Protein 9FEB (pdb70)

Nearest PDB structures (foldseek):
  9feb-assembly1_D  TM=1.004E+00  e=5.911E-54  Thermus caliditerrae
  5va8-assembly1_D  TM=9.253E-01  e=2.196E-26  Paraburkholderia phymatum STM815
  5yss-assembly1_D  TM=9.086E-01  e=8.651E-26  Citrobacter freundii
  5idy-assembly1_B  TM=9.205E-01  e=8.150E-26  Burkholderia vietnamiensis G4
  2q2v-assembly1_A  TM=8.984E-01  e=3.025E-25  Pseudomonas putida

Solvent-accessible surface area: 38643 Å² total; per-residue (Å²): 88,93,97,147,50,3,80,52,62,2,0,0,0,2,21,0,5,123,29,32,0,6,20,0,0,38,17,0,1,69,5,12,0,65,0,0,0,1,12,134,109,100,132,44,3,90,105,62,8,121,126,0,125,88,109,23,89,0,16,31,20,70,8,57,15,36,59,51,134,35,9,102,58,0,7,115,110,0,58,125,123,3,23,70,1,4,0,0,0,11,23,28,42,31,78,90,83,15,56,1,60,121,0,73,70,138,31,1,56,117,1,2,36,21,4,0,0,5,5,2,37,4,0,78,59,3,3,64,17,0,39,160,84,44,54,0,3,1,0,0,8,4,11,5,2,2,12,34,3,26,57,114,7,0,2,40,0,0,0,8,5,0,3,4,0,0,1,19,0,0,0,36,28,6,9,129,127,37,2,5,0,0,0,0,0,9,9,93,10,56,28,132,147,18,72,53,27,2,84,129,52,2,100,179,69,102,151,64,63,103,43,7,41,81,122,34,5,173,110,14,33,21,45,67,12,0,88,30,69,1,0,2,41,0,0,5,3,1,1,12,102,66,0,26,0,2,0,1,1,2,1,0,0,2,0,2,45,19,25,0,36,81,63,99,143,55,3,74,54,46,2,0,0,0,2,21,0,4,126,28,32,0,6,19,0,0,43,23,0,1,73,4,11,0,65,0,0,0,0,12,170,125,103,121,33,4,88,108,63,8,120,125,0,133,86,109,25,105,6,10,28,11,72,8,58,16,30,60,66,153,36,8,102,57,0,6,115,98,0,54,122,126,22,22,72,1,4,0,0,0,12,21,29,42,58,79,100,83,19,56,1,61,113,0,58,53,102,11,1,47,107,1,7,35,25,4,0,1,6,4,3,40,5,1,80,58,3,2,63,19,1,40,159,84,43,45,0,3,1,0,0,8,3,10,5,1,3,11,33,4,29,44,112,7,0,0,42,0,0,0,8,5,0,3,3,0,0,1,20,0,0,0,39,27,5,8,128,128,36,2,5,0,1,0,0,0,9,9,114,11,55,30,126,151,18,75,64,50,2,85,138,55,2,123,185,77,104,148,63,62,102,23,8,45,83,122,36,6,173,117,13,32,22,46,69,14,0,90,30,79,1,0,1,24,0,0,4,1,0,1,12,116,71,0,24,0,2,0,1,1,1,1,0,0,0,0,2,48,17,21,0,38,142,112,59,140,84,4,76,33,58,2,0,0,0,2,21,0,10,114,24,28,0,5,20,0,0,43,23,0,0,66,10,13,0,65,0,0,0,0,12,150,143,89,103,54,1,77,120,62,8,116,128,0,125,85,75,23,89,0,17,32,20,66,7,57,15,33,58,56,137,34,5,84,54,0,4,108,99,0,55,142,118,5,23,66,1,4,0,0,0,12,20,29,36,31,33,59,29,5,46,1,64,98,0,75,70,138,29,2,42,112,0,5,35,19,3,0,0,6,4,2,32,5,0,82,64,3,3,51,13,0,40,148,88,44,46,0,3,1,0,0,8,4,12,5,2,2,10,32,2,23,39,110,6,0,0,38,0,0,0,7,4,0,3,3,0,0,1,19,0,0,0,33,27,5,9,128,129,37,2,4,0,1,0,0,0,10,10,70,8,74,20,83,97,6,76,62,23,3,91,62,26,3,150,115,65,103,103,57,51,120,43,1,57,100,75,22,18,158,113,11,30,25,43,70,25,0,101,30,72,1,0,2,46,0,0,28,8,0,0,12,120,78,0,25,1,2,0,1,2,1,1,0,0,0,0,2,44,18,23,0,31,235,118,122,113,35,8,84,61,49,5,0,0,0,2,22,0,5,94,22,26,0,5,21,0,0,44,24,0,0,74,20,4,0,67,0,0,0,0,12,169,111,94,113,47,3,91,122,65,9,119,140,1,133,79,93,20,96,6,15,33,22,74,10,60,16,34,60,50,138,36,6,100,52,0,4,114,106,0,51,126,182,15,23,65,0,3,0,0,0,11,22,30,43,49,38,62,31,8,51,2,62,112,0,68,71,105,22,1,43,100,0,5,37,20,4,0,0,5,4,2,37,2,0,75,58,2,3,64,15,1,42,156,84,44,45,0,4,1,0,0,8,4,11,5,2,2,10,30,2,24,41,112,6,1,1,35,0,0,0,6,4,0,3,3,0,0,1,20,0,0,0,32,26,5,8,130,129,36,2,5,0,0,0,0,0,9,11,67,8,77,20,94,110,9,84,64,28,4,107,65,32,5,133,133,87,104,115,60,63,107,25,4,43,80,83,17,16,161,113,9,33,24,43,72,28,0,88,31,61,1,0,3,47,0,0,32,6,1,0,11,94,63,0,25,0,1,0,1,2,1,1,0,0,1,0,2,45,20,22,1,30,115,186,45,108,105

Secondary structure (DSSP, 8-state):
--TTTTTT-EEEEES-SSHHHHHHHHHHHHTT-EEEEEES-HHHHHHHHHHHTTTS-EEEEE--TT-HHHHHHHHHHHHHHH-S-SEEEE---------GGG--HHHHHHHHIIIIIHHHHHHHHHHHHHHHHT-EEEEEE--GGGTS--TT-HHHHHHHHHHHHHHHHHHHHTTTTTEEEEEEEE-SB--HHHHHHHHHHHHHHT--HHHHHHHHTTTSTTSSPBPHHHHHHHHHHHHSGGGTT--S-EEEESTTSS---/--TTTTTT-EEEEES-SSHHHHHHHHHHHHTT-EEEEEES-HHHHHHHHHHHTTTS-EEEEE--TT-HHHHHHHHHHHHHHH-S-SEEEE---------GGG--HHHHHHHHIIIIIHHHHHHHHHHHHHHHHT-EEEEEE--GGGTS--TT-HHHHHHHHHHHHHHHHHHHHTTTTTEEEEEEEE-SB--HHHHHHHHHHHHHHT--HHHHHHHHTTTSTTSSPBPHHHHHHHHHHHHSGGGTT--S-EEEESTTSS---/----TTTT-EEEEES-SSHHHHHHHHHHHHTT-EEEEEES-HHHHHHHHHHHTTTS-EEEEE--TT-HHHHHHHHHHHHHHH-S-SEEEE---------GGG--HHHHHHHHIIIIIHHHHHHHHHHHHHHHHT-EEEEEE--GGGTS--TT-HHHHHHHHHHHHHHHHHHHHTTTTTEEEEEEEE-SB-SHHHHHHHHHHHHHHT--HHHHHHHHHHTSTTSSPBPHHHHHHHHHHHHSGGGTT--S-EEEESTTSS---/----S-TT-EEEEES-SSHHHHHHHHHHHHTT-EEEEEES-HHHHHHHHHHHTTTS-EEEEE--TT-HHHHHHHHHHHHHHH-S-SEEEE---------GGG--HHHHHHHHIIIIIHHHHHHHHHHHHHHHHT-EEEEEE--GGGTS--TT-HHHHHHHHHHHHHHHHHHHHTTTTTEEEEEEEE-SBSSHHHHHHHHHHHHHHT--HHHHHHHHHHHSTTSSPBPHHHHHHHHHHHTSGGGTT--S-EEEESTTSS---/--S--

Foldseek 3Di:
DAQAQQALAEEEFEPCLFDLNVLLLLLVLSNHHAYEYEEADDPSQVVSQVVSVVRYHYHYQHDQLLDLVSLLVRQVVSCVPRNAHAEYELDFADFDFAAPVPQDPVNLVRRQRRQAVSLVSNCVSRVVRNLVVLAHEAEYEAAVLLVDPDGRGVSSSVNSVNLLVVQQVVLVVCLNSHYAGEYEHEYAEDTPVVLVVLVVVCVVVVHDSVVSQQVSLVLAPVSHHQYSNLSSVVSVVCRGPVVSVVHSYYHYRRNVSDDDD/DAQAQQALAEEEFEPCLFFLNVLLLLLVLSNHHAYEYEEADDPSQVVSQVVSVVRYHYYYDHDQLLDLVSLLVRQVVSCVPSNAHAEYELDFADFDFAAPVPCDPVNLVRRQRNQPVSLVSNCVSRVVVNLVVLAHEAEHEAAVLLVDPDGRGVSSSVNSVNNLVVQQVVLVVCLRSHYAGEYEHEYAEDTPVVLVVLVVVCVVVVHDSVVSQQVSLVLAPVSHHQYSNLSSVVSVVCPGPVVSVVHSYYHYRRNVSDDDD/DPQQQQALAEEEFEPCLWFLNVLLLLLVLQNHHAYEYEEADPPSQVVSQVVSVVRYHYYYFHDQLLDLVSLLVRLVVSCVPRHAHAEYELEFADFDFAAPVPQDPVNLVRRQRNQAVSLVSNCVSRVVVNLVVLAHEAEHEAAVLLVDPDGRGVSSSVNSVNNLVVQQVVLVVCLNSHYAGEYEHEQAEPTPVSLVVLVVVCVVVVHDSVVSQQVSLVLQVVSGHQYSNLSSVVVVVCPGPVNSVVHSYYHYHRNVSDDDD/DPLFFCALAAEEFEPQLWFLNVLLLQLNLQRHHAYEYEEADPPSQVVSQVVSVVRYHYHYQHDQLLDLVSLLVSQVVSCVPRNAHQEYELDFADFDFAAPVPCDPVNLVRRQRRQAVSLVSNCVSRVVRNLVVLAHEAEYEAAVLLVDPDGRGVSSSVNSVNNLVVQQVVLVVCLRSHYAGEYEHEQAEPTPVSLVVLVSVCVVVVHDSVVSVQVSLVLQVVSGHQYSNLSSVVSSVCRGPVNSVVHSYYHYRRNVSDDDD/DPDDD

Organism: NCBI:txid1330700

Structure (mmCIF, N/CA/C/O backbone):
data_9FEB
#
_entry.id   9FEB
#
_cell.length_a   56.621
_cell.length_b   121.862
_cell.length_c   162.91
_cell.angle_alpha   90
_cell.angle_beta   90
_cell.angle_gamma   90
#
_symmetry.space_group_name_H-M   'P 21 21 21'
#
loop_
_entity.id
_entity.type
_entity.pdbx_description
1 polymer 'SDR family oxidoreductase'
2 non-polymer 'NADP NICOTINAMIDE-ADENINE-DINUCLEOTIDE PHOSPHATE'
3 non-polymer 'MAGNESIUM ION'
4 water water
#
loop_
_atom_site.group_PDB
_atom_site.id
_atom_site.type_symbol
_atom_site.label_atom_id
_atom_site.label_alt_id
_atom_site.label_comp_id
_atom_site.label_asym_id
_atom_site.label_entity_id
_atom_site.label_seq_id
_atom_site.pdbx_PDB_ins_code
_atom_site.Cartn_x
_atom_site.Cartn_y
_atom_site.Cartn_z
_atom_site.occupancy
_atom_site.B_iso_or_equiv
_atom_site.auth_seq_id
_atom_site.auth_comp_id
_atom_site.auth_asym_id
_atom_site.auth_atom_id
_atom_site.pdbx_PDB_model_num
ATOM 1 N N . MET A 1 22 ? -7.514 0.514 1.828 1 86.68 1 MET A N 1
ATOM 2 C CA . MET A 1 22 ? -8.278 -0.73 1.812 1 87.18 1 MET A CA 1
ATOM 3 C C . MET A 1 22 ? -8.041 -1.544 3.089 1 86.7 1 MET A C 1
ATOM 4 O O . MET A 1 22 ? -6.902 -1.676 3.531 1 86.92 1 MET A O 1
ATOM 17 N N . ASP A 1 23 ? -9.116 -2.128 3.649 1 85.8 2 ASP A N 1
ATOM 18 C CA . ASP A 1 23 ? -9.036 -2.928 4.873 1 85.25 2 ASP A CA 1
ATOM 19 C C . ASP A 1 23 ? -8.722 -4.401 4.53 1 83.9 2 ASP A C 1
ATOM 20 O O . ASP A 1 23 ? -9.239 -4.896 3.525 1 84.05 2 ASP A O 1
ATOM 29 N N . PRO A 1 24 ? -7.937 -5.145 5.348 1 82.38 3 PRO A N 1
ATOM 30 C CA . PRO A 1 24 ? -7.681 -6.562 5.015 1 81.11 3 PRO A CA 1
ATOM 31 C C . PRO A 1 24 ? -8.867 -7.517 5.247 1 79.22 3 PRO A C 1
ATOM 32 O O . PRO A 1 24 ? -8.685 -8.727 5.125 1 79.41 3 PRO A O 1
ATOM 43 N N . LYS A 1 25 ? -10.069 -6.989 5.577 1 77.06 4 LYS A N 1
ATOM 44 C CA . LYS A 1 25 ? -11.29 -7.786 5.8 1 75.19 4 LYS A CA 1
ATOM 45 C C . LYS A 1 25 ? -12.446 -7.378 4.832 1 72.29 4 LYS A C 1
ATOM 46 O O . LYS A 1 25 ? -13.527 -7.955 4.919 1 72.34 4 LYS A O 1
ATOM 65 N N . SER A 1 26 ? -12.218 -6.408 3.916 1 69.57 5 SER A N 1
ATOM 66 C CA . SER A 1 26 ? -13.23 -5.882 2.985 1 67.15 5 SER A CA 1
ATOM 67 C C . SER A 1 26 ? -13.962 -6.948 2.139 1 64.06 5 SER A C 1
ATOM 68 O O . SER A 1 26 ? -15.194 -6.95 2.1 1 64.32 5 SER A O 1
ATOM 76 N N . LEU A 1 27 ? -13.213 -7.812 1.442 1 60.95 6 LEU A N 1
ATOM 77 C CA . LEU A 1 27 ? -13.794 -8.819 0.557 1 58.36 6 LEU A CA 1
ATOM 78 C C . LEU A 1 27 ? -13.855 -10.203 1.18 1 56.1 6 LEU A C 1
ATOM 79 O O . LEU A 1 27 ? -14.001 -11.177 0.441 1 55.75 6 LEU A O 1
ATOM 95 N N . VAL A 1 28 ? -13.814 -10.314 2.53 1 54.4 7 VAL A N 1
ATOM 96 C CA . VAL A 1 28 ? -13.891 -11.622 3.189 1 53.18 7 VAL A CA 1
ATOM 97 C C . VAL A 1 28 ? -15.228 -12.285 2.858 1 50.67 7 VAL A C 1
ATOM 98 O O . VAL A 1 28 ? -16.262 -11.622 2.845 1 50.48 7 VAL A O 1
ATOM 111 N N . GLY A 1 29 ? -15.181 -13.557 2.503 1 48.93 8 GLY A N 1
ATOM 112 C CA . GLY A 1 29 ? -16.384 -14.288 2.132 1 47.61 8 GLY A CA 1
ATOM 113 C C . GLY A 1 29 ? -16.791 -14.114 0.681 1 45.28 8 GLY A C 1
ATOM 114 O O . GLY A 1 29 ? -17.908 -14.499 0.321 1 46.19 8 GLY A O 1
ATOM 118 N N . LYS A 1 30 ? -15.917 -13.511 -0.166 1 41.85 9 LYS A N 1
ATOM 119 C CA . LYS A 1 30 ? -16.22 -13.35 -1.585 1 38.37 9 LYS A CA 1
ATOM 120 C C . LYS A 1 30 ? -15.287 -14.249 -2.361 1 34.71 9 LYS A C 1
ATOM 121 O O . LYS A 1 30 ? -14.072 -14.165 -2.189 1 34.43 9 LYS A O 1
ATOM 140 N N . HIS A 1 31 ? -15.85 -15.099 -3.218 1 31.97 10 HIS A N 1
ATOM 141 C CA . HIS A 1 31 ? -15.081 -15.96 -4.1 1 30.28 10 HIS A CA 1
ATOM 142 C C . HIS A 1 31 ? -14.75 -15.162 -5.381 1 28.87 10 HIS A C 1
ATOM 143 O O . HIS A 1 31 ? -15.653 -14.74 -6.111 1 27.79 10 HIS A O 1
ATOM 158 N N . ALA A 1 32 ? -13.451 -14.959 -5.626 1 28.47 11 ALA A N 1
ATOM 159 C CA . ALA A 1 32 ? -12.938 -14.28 -6.807 1 28.06 11 ALA A CA 1
ATOM 160 C C . ALA A 1 32 ? -12.188 -15.267 -7.669 1 27.58 11 ALA A C 1
ATOM 161 O O . ALA A 1 32 ? -11.381 -16.059 -7.164 1 27.77 11 ALA A O 1
ATOM 168 N N . LEU A 1 33 ? -12.425 -15.201 -8.977 1 26.78 12 LEU A N 1
ATOM 169 C CA . LEU A 1 33 ? -11.74 -16.025 -9.962 1 26.33 12 LEU A CA 1
ATOM 170 C C . LEU A 1 33 ? -10.966 -15.083 -10.867 1 26.05 12 LEU A C 1
ATOM 171 O O . LEU A 1 33 ? -11.557 -14.162 -11.44 1 26.39 12 LEU A O 1
ATOM 187 N N . VAL A 1 34 ? -9.646 -15.311 -10.991 1 25.24 13 VAL A N 1
ATOM 188 C CA . VAL A 1 34 ? -8.757 -14.499 -11.815 1 25.14 13 VAL A CA 1
ATOM 189 C C . VAL A 1 34 ? -8.145 -15.39 -12.882 1 25.5 13 VAL A C 1
ATOM 190 O O . VAL A 1 34 ? -7.503 -16.384 -12.547 1 25.52 13 VAL A O 1
ATOM 203 N N . THR A 1 35 ? -8.328 -15.037 -14.158 1 25.55 14 THR A N 1
ATOM 204 C CA . THR A 1 35 ? -7.702 -15.785 -15.24 1 25.39 14 THR A CA 1
ATOM 205 C C . THR A 1 35 ? -6.321 -15.217 -15.528 1 25.26 14 THR A C 1
ATOM 206 O O . THR A 1 35 ? -6.058 -14.036 -15.348 1 24.68 14 THR A O 1
ATOM 217 N N . GLY A 1 36 ? -5.431 -16.085 -15.956 1 25.55 15 GLY A N 1
ATOM 218 C CA . GLY A 1 36 ? -4.053 -15.73 -16.217 1 26.12 15 GLY A CA 1
ATOM 219 C C . GLY A 1 36 ? -3.352 -15.153 -15.006 1 26.61 15 GLY A C 1
ATOM 220 O O . GLY A 1 36 ? -2.755 -14.078 -15.062 1 26.32 15 GLY A O 1
ATOM 224 N N . ALA A 1 37 ? -3.459 -15.892 -13.888 1 26.7 16 ALA A N 1
ATOM 225 C CA . ALA A 1 37 ? -3.082 -15.409 -12.578 1 27.32 16 ALA A CA 1
ATOM 226 C C . ALA A 1 37 ? -1.775 -15.913 -11.994 1 27.61 16 ALA A C 1
ATOM 227 O O . ALA A 1 37 ? -1.486 -15.56 -10.855 1 27.93 16 ALA A O 1
ATOM 234 N N . SER A 1 38 ? -0.978 -16.684 -12.729 1 27.8 17 SER A N 1
ATOM 235 C CA . SER A 1 38 ? 0.273 -17.226 -12.2 1 28.29 17 SER A CA 1
ATOM 236 C C . SER A 1 38 ? 1.436 -16.252 -12.304 1 28.91 17 SER A C 1
ATOM 237 O O . SER A 1 38 ? 2.369 -16.363 -11.512 1 30.44 17 SER A O 1
ATOM 245 N N . ARG A 1 39 ? 1.421 -15.321 -13.28 1 27.96 18 ARG A N 1
ATOM 246 C CA . ARG A 1 39 ? 2.497 -14.346 -13.471 1 27.65 18 ARG A CA 1
ATOM 247 C C . ARG A 1 39 ? 1.924 -12.996 -13.918 1 27.89 18 ARG A C 1
ATOM 248 O O . ARG A 1 39 ? 0.759 -12.911 -14.323 1 28.21 18 ARG A O 1
ATOM 269 N N . GLY A 1 40 ? 2.753 -11.955 -13.807 1 27.54 19 GLY A N 1
ATOM 270 C CA . GLY A 1 40 ? 2.471 -10.61 -14.285 1 26.6 19 GLY A CA 1
ATOM 271 C C . GLY A 1 40 ? 1.349 -9.896 -13.572 1 25.61 19 GLY A C 1
ATOM 272 O O . GLY A 1 40 ? 1.19 -10.028 -12.361 1 25.97 19 GLY A O 1
ATOM 276 N N . ILE A 1 41 ? 0.55 -9.144 -14.338 1 24.24 20 ILE A N 1
ATOM 277 C CA . ILE A 1 41 ? -0.58 -8.379 -13.831 1 23.94 20 ILE A CA 1
ATOM 278 C C . ILE A 1 41 ? -1.573 -9.29 -13.097 1 23.22 20 ILE A C 1
ATOM 279 O O . ILE A 1 41 ? -2.036 -8.934 -12.02 1 22.68 20 ILE A O 1
ATOM 295 N N . GLY A 1 42 ? -1.899 -10.441 -13.668 1 23.65 21 GLY A N 1
ATOM 296 C CA . GLY A 1 42 ? -2.835 -11.375 -13.034 1 24.66 21 GLY A CA 1
ATOM 297 C C . GLY A 1 42 ? -2.401 -11.81 -11.648 1 25.35 21 GLY A C 1
ATOM 298 O O . GLY A 1 42 ? -3.221 -11.872 -10.728 1 25.24 21 GLY A O 1
ATOM 302 N N . ALA A 1 43 ? -1.094 -12.073 -11.476 1 26.11 22 ALA A N 1
ATOM 303 C CA . ALA A 1 43 ? -0.524 -12.45 -10.177 1 26.27 22 ALA A CA 1
ATOM 304 C C . ALA A 1 43 ? -0.639 -11.298 -9.183 1 25.84 22 ALA A C 1
ATOM 305 O O . ALA A 1 43 ? -0.956 -11.53 -8.017 1 26.29 22 ALA A O 1
ATOM 312 N N . ALA A 1 44 ? -0.399 -10.059 -9.631 1 24.87 23 ALA A N 1
ATOM 313 C CA . ALA A 1 44 ? -0.541 -8.879 -8.77 1 24.9 23 ALA A CA 1
ATOM 314 C C . ALA A 1 44 ? -2.012 -8.658 -8.371 1 24.71 23 ALA A C 1
ATOM 315 O O . ALA A 1 44 ? -2.289 -8.288 -7.227 1 24.72 23 ALA A O 1
ATOM 322 N N . ILE A 1 45 ? -2.953 -8.88 -9.303 1 23.99 24 ILE A N 1
ATOM 323 C CA . ILE A 1 45 ? -4.389 -8.757 -9.034 1 23.28 24 ILE A CA 1
ATOM 324 C C . ILE A 1 45 ? -4.767 -9.8 -7.979 1 24.55 24 ILE A C 1
ATOM 325 O O . ILE A 1 45 ? -5.423 -9.476 -6.982 1 24.51 24 ILE A O 1
ATOM 341 N N . ALA A 1 46 ? -4.32 -11.041 -8.178 1 25.38 25 ALA A N 1
ATOM 342 C CA . ALA A 1 46 ? -4.59 -12.11 -7.214 1 27.23 25 ALA A CA 1
ATOM 343 C C . ALA A 1 46 ? -4.034 -11.767 -5.829 1 28.82 25 ALA A C 1
ATOM 344 O O . ALA A 1 46 ? -4.734 -11.938 -4.838 1 29.1 25 ALA A O 1
ATOM 351 N N . GLU A 1 47 ? -2.809 -11.23 -5.763 1 29.6 26 GLU A N 1
ATOM 352 C CA . GLU A 1 47 ? -2.208 -10.858 -4.487 1 30.66 26 GLU A CA 1
ATOM 353 C C . GLU A 1 47 ? -3.007 -9.774 -3.755 1 30.51 26 GLU A C 1
ATOM 354 O O . GLU A 1 47 ? -3.212 -9.876 -2.544 1 30.49 26 GLU A O 1
ATOM 366 N N . ALA A 1 48 ? -3.476 -8.753 -4.487 1 29.78 27 ALA A N 1
ATOM 367 C CA . ALA A 1 48 ? -4.252 -7.677 -3.883 1 29.71 27 ALA A CA 1
ATOM 368 C C . ALA A 1 48 ? -5.601 -8.179 -3.39 1 29.77 27 ALA A C 1
ATOM 369 O O . ALA A 1 48 ? -6.062 -7.772 -2.31 1 29.65 27 ALA A O 1
ATOM 376 N N . LEU A 1 49 ? -6.242 -9.072 -4.16 1 29.18 28 LEU A N 1
ATOM 377 C CA . LEU A 1 49 ? -7.51 -9.653 -3.737 1 29.53 28 LEU A CA 1
ATOM 378 C C . LEU A 1 49 ? -7.31 -10.56 -2.507 1 30.18 28 LEU A C 1
ATOM 379 O O . LEU A 1 49 ? -8.156 -10.549 -1.615 1 30.04 28 LEU A O 1
ATOM 395 N N . ALA A 1 50 ? -6.19 -11.303 -2.448 1 30.72 29 ALA A N 1
ATOM 396 C CA . ALA A 1 50 ? -5.857 -12.149 -1.299 1 32.52 29 ALA A CA 1
ATOM 397 C C . ALA A 1 50 ? -5.67 -11.302 -0.036 1 33.92 29 ALA A C 1
ATOM 398 O O . ALA A 1 50 ? -6.21 -11.65 1.007 1 34.21 29 ALA A O 1
ATOM 405 N N . GLN A 1 51 ? -4.967 -10.161 -0.153 1 34.28 30 GLN A N 1
ATOM 406 C CA . GLN A 1 51 ? -4.747 -9.248 0.963 1 35.33 30 GLN A CA 1
ATOM 407 C C . GLN A 1 51 ? -6.052 -8.583 1.43 1 35.67 30 GLN A C 1
ATOM 408 O O . GLN A 1 51 ? -6.168 -8.254 2.604 1 36 30 GLN A O 1
ATOM 422 N N . ALA A 1 52 ? -7.05 -8.431 0.536 1 35.37 31 ALA A N 1
ATOM 423 C CA . ALA A 1 52 ? -8.378 -7.919 0.871 1 35.66 31 ALA A CA 1
ATOM 424 C C . ALA A 1 52 ? -9.317 -8.996 1.482 1 36.06 31 ALA A C 1
ATOM 425 O O . ALA A 1 52 ? -10.432 -8.663 1.867 1 36.85 31 ALA A O 1
ATOM 432 N N . GLY A 1 53 ? -8.883 -10.254 1.557 1 35.72 32 GLY A N 1
ATOM 433 C CA . GLY A 1 53 ? -9.652 -11.332 2.171 1 35.43 32 GLY A CA 1
ATOM 434 C C . GLY A 1 53 ? -10.505 -12.189 1.26 1 34.52 32 GLY A C 1
ATOM 435 O O . GLY A 1 53 ? -11.262 -13.018 1.762 1 34.26 32 GLY A O 1
ATOM 439 N N . ALA A 1 54 ? -10.414 -12.017 -0.073 1 33.63 33 ALA A N 1
ATOM 440 C CA . ALA A 1 54 ? -11.212 -12.833 -0.993 1 33.48 33 ALA A CA 1
ATOM 441 C C . ALA A 1 54 ? -10.674 -14.262 -1.035 1 33.9 33 ALA A C 1
ATOM 442 O O . ALA A 1 54 ? -9.478 -14.467 -0.872 1 33.82 33 ALA A O 1
ATOM 449 N N . ARG A 1 55 ? -11.553 -15.241 -1.269 1 33.94 34 ARG A N 1
ATOM 450 C CA . ARG A 1 55 ? -11.157 -16.633 -1.504 1 34.54 34 ARG A CA 1
ATOM 451 C C . ARG A 1 55 ? -10.88 -16.677 -3.009 1 33.84 34 ARG A C 1
ATOM 452 O O . ARG A 1 55 ? -11.716 -16.222 -3.792 1 33.4 34 ARG A O 1
ATOM 473 N N . LEU A 1 56 ? -9.73 -17.208 -3.423 1 32.95 35 LEU A N 1
ATOM 474 C CA . LEU A 1 56 ? -9.324 -17.17 -4.821 1 32.62 35 LEU A CA 1
ATOM 475 C C . LEU A 1 56 ? -9.249 -18.465 -5.593 1 32.04 35 LEU A C 1
ATOM 476 O O . LEU A 1 56 ? -8.696 -19.449 -5.104 1 32.53 35 LEU A O 1
ATOM 492 N N . THR A 1 57 ? -9.699 -18.425 -6.854 1 30.68 36 THR A N 1
ATOM 493 C CA . THR A 1 57 ? -9.491 -19.484 -7.83 1 30.08 36 THR A CA 1
ATOM 494 C C . THR A 1 57 ? -8.584 -18.836 -8.871 1 29.19 36 THR A C 1
ATOM 495 O O . THR A 1 57 ? -8.961 -17.823 -9.465 1 28.17 36 THR A O 1
ATOM 506 N N . LEU A 1 58 ? -7.389 -19.387 -9.055 1 29.31 37 LEU A N 1
ATOM 507 C CA . LEU A 1 58 ? -6.41 -18.864 -10.002 1 29.85 37 LEU A CA 1
ATOM 508 C C . LEU A 1 58 ? -6.323 -19.802 -11.181 1 30.6 37 LEU A C 1
ATOM 509 O O . LEU A 1 58 ? -6.244 -21.015 -10.988 1 31.12 37 LEU A O 1
ATOM 525 N N . VAL A 1 59 ? -6.366 -19.256 -12.405 1 30.28 38 VAL A N 1
ATOM 526 C CA . VAL A 1 59 ? -6.326 -20.064 -13.619 1 31.02 38 VAL A CA 1
ATOM 527 C C . VAL A 1 59 ? -5.132 -19.691 -14.484 1 31.52 38 VAL A C 1
ATOM 528 O O . VAL A 1 59 ? -4.895 -18.525 -14.728 1 31.17 38 VAL A O 1
ATOM 541 N N . ALA A 1 60 ? -4.382 -20.693 -14.946 1 31.69 39 ALA A N 1
ATOM 542 C CA . ALA A 1 60 ? -3.251 -20.53 -15.884 1 32.03 39 ALA A CA 1
ATOM 543 C C . ALA A 1 60 ? -2.954 -21.901 -16.533 1 32.74 39 ALA A C 1
ATOM 544 O O . ALA A 1 60 ? -3.44 -22.914 -16.038 1 32.86 39 ALA A O 1
ATOM 551 N N . ARG A 1 61 ? -2.204 -21.94 -17.642 1 33.29 40 ARG A N 1
ATOM 552 C CA . ARG A 1 61 ? -1.96 -23.194 -18.356 1 33.88 40 ARG A CA 1
ATOM 553 C C . ARG A 1 61 ? -0.852 -24.034 -17.743 1 35.89 40 ARG A C 1
ATOM 554 O O . ARG A 1 61 ? -0.961 -25.252 -17.766 1 36.88 40 ARG A O 1
ATOM 575 N N . LYS A 1 62 ? 0.236 -23.417 -17.263 1 36.94 41 LYS A N 1
ATOM 576 C CA . LYS A 1 62 ? 1.396 -24.17 -16.747 1 38.45 41 LYS A CA 1
ATOM 577 C C . LYS A 1 62 ? 1.279 -24.437 -15.258 1 39.56 41 LYS A C 1
ATOM 578 O O . LYS A 1 62 ? 1.146 -23.508 -14.463 1 39.69 41 LYS A O 1
ATOM 597 N N . LEU A 1 63 ? 1.371 -25.709 -14.875 1 40.09 42 LEU A N 1
ATOM 598 C CA . LEU A 1 63 ? 1.203 -26.11 -13.485 1 40.57 42 LEU A CA 1
ATOM 599 C C . LEU A 1 63 ? 2.235 -25.529 -12.509 1 40.71 42 LEU A C 1
ATOM 600 O O . LEU A 1 63 ? 1.851 -25.071 -11.433 1 40.64 42 LEU A O 1
ATOM 616 N N . GLN A 1 64 ? 3.531 -25.596 -12.843 1 40.65 43 GLN A N 1
ATOM 617 C CA . GLN A 1 64 ? 4.573 -25.179 -11.907 1 41.29 43 GLN A CA 1
ATOM 618 C C . GLN A 1 64 ? 4.422 -23.733 -11.419 1 40.07 43 GLN A C 1
ATOM 619 O O . GLN A 1 64 ? 4.408 -23.502 -10.211 1 39.57 43 GLN A O 1
ATOM 633 N N . ASP A 1 65 ? 4.305 -22.761 -12.338 1 39.22 44 ASP A N 1
ATOM 634 C CA . ASP A 1 65 ? 4.156 -21.361 -11.95 1 38.18 44 ASP A CA 1
ATOM 635 C C . ASP A 1 65 ? 2.852 -21.146 -11.186 1 36.11 44 ASP A C 1
ATOM 636 O O . ASP A 1 65 ? 2.843 -20.392 -10.218 1 35.62 44 ASP A O 1
ATOM 645 N N . LEU A 1 66 ? 1.772 -21.84 -11.588 1 35.12 45 LEU A N 1
ATOM 646 C CA . LEU A 1 66 ? 0.489 -21.723 -10.909 1 35.73 45 LEU A CA 1
ATOM 647 C C . LEU A 1 66 ? 0.559 -22.226 -9.463 1 36.7 45 LEU A C 1
ATOM 648 O O . LEU A 1 66 ? 0.121 -21.513 -8.564 1 36.64 45 LEU A O 1
ATOM 664 N N . GLU A 1 67 ? 1.125 -23.432 -9.236 1 37.67 46 GLU A N 1
ATOM 665 C CA . GLU A 1 67 ? 1.264 -24.018 -7.891 1 39.03 46 GLU A CA 1
ATOM 666 C C . GLU A 1 67 ? 2.066 -23.093 -6.979 1 39.35 46 GLU A C 1
ATOM 667 O O . GLU A 1 67 ? 1.656 -22.871 -5.848 1 39.52 46 GLU A O 1
ATOM 679 N N . GLU A 1 68 ? 3.187 -22.531 -7.473 1 39.41 47 GLU A N 1
ATOM 680 C CA . GLU A 1 68 ? 4.003 -21.583 -6.706 1 39.57 47 GLU A CA 1
ATOM 681 C C . GLU A 1 68 ? 3.194 -20.354 -6.304 1 37.89 47 GLU A C 1
ATOM 682 O O . GLU A 1 68 ? 3.297 -19.906 -5.166 1 37.57 47 GLU A O 1
ATOM 694 N N . ARG A 1 69 ? 2.389 -19.811 -7.224 1 36.6 48 ARG A N 1
ATOM 695 C CA . ARG A 1 69 ? 1.567 -18.64 -6.92 1 35.65 48 ARG A CA 1
ATOM 696 C C . ARG A 1 69 ? 0.498 -18.962 -5.875 1 35.74 48 ARG A C 1
ATOM 697 O O . ARG A 1 69 ? 0.286 -18.179 -4.952 1 36.02 48 ARG A O 1
ATOM 718 N N . VAL A 1 70 ? -0.168 -20.107 -6.011 1 35.73 49 VAL A N 1
ATOM 719 C CA . VAL A 1 70 ? -1.196 -20.547 -5.055 1 37.09 49 VAL A CA 1
ATOM 720 C C . VAL A 1 70 ? -0.581 -20.681 -3.646 1 38.42 49 VAL A C 1
ATOM 721 O O . VAL A 1 70 ? -1.133 -20.143 -2.683 1 38.75 49 VAL A O 1
ATOM 734 N N . GLU A 1 71 ? 0.576 -21.353 -3.546 1 39 50 GLU A N 1
ATOM 735 C CA . GLU A 1 71 ? 1.265 -21.537 -2.269 1 40.61 50 GLU A CA 1
ATOM 736 C C . GLU A 1 71 ? 1.66 -20.192 -1.651 1 41.25 50 GLU A C 1
ATOM 737 O O . GLU A 1 71 ? 1.473 -19.998 -0.458 1 41.5 50 GLU A O 1
ATOM 749 N N . ARG A 1 72 ? 2.161 -19.248 -2.459 1 41.55 51 ARG A N 1
ATOM 750 C CA . ARG A 1 72 ? 2.526 -17.924 -1.963 1 42.26 51 ARG A CA 1
ATOM 751 C C . ARG A 1 72 ? 1.305 -17.203 -1.377 1 42.27 51 ARG A C 1
ATOM 752 O O . ARG A 1 72 ? 1.396 -16.652 -0.281 1 42.72 51 ARG A O 1
ATOM 773 N N . LEU A 1 73 ? 0.171 -17.207 -2.09 1 41.58 52 LEU A N 1
ATOM 774 C CA . LEU A 1 73 ? -1.013 -16.476 -1.645 1 41.64 52 LEU A CA 1
ATOM 775 C C . LEU A 1 73 ? -1.783 -17.136 -0.495 1 41.89 52 LEU A C 1
ATOM 776 O O . LEU A 1 73 ? -2.577 -16.453 0.163 1 42.01 52 LEU A O 1
ATOM 792 N N . ARG A 1 74 ? -1.51 -18.411 -0.191 1 41.93 53 ARG A N 1
ATOM 793 C CA . ARG A 1 74 ? -2.116 -19.054 0.982 1 42.26 53 ARG A CA 1
ATOM 794 C C . ARG A 1 74 ? -1.638 -18.422 2.314 1 42.87 53 ARG A C 1
ATOM 795 O O . ARG A 1 74 ? -2.247 -18.68 3.348 1 43.21 53 ARG A O 1
ATOM 816 N N . ALA A 1 75 ? -0.608 -17.552 2.286 1 42.97 54 ALA A N 1
ATOM 817 C CA . ALA A 1 75 ? -0.177 -16.801 3.464 1 43.56 54 ALA A CA 1
ATOM 818 C C . ALA A 1 75 ? -1.263 -15.81 3.91 1 43.85 54 ALA A C 1
ATOM 819 O O . ALA A 1 75 ? -1.312 -15.484 5.093 1 44.08 54 ALA A O 1
ATOM 826 N N . TRP A 1 76 ? -2.126 -15.333 2.975 1 43.56 55 TRP A N 1
ATOM 827 C CA . TRP A 1 76 ? -3.166 -14.351 3.268 1 44.02 55 TRP A CA 1
ATOM 828 C C . TRP A 1 76 ? -4.595 -14.879 3.256 1 42.4 55 TRP A C 1
ATOM 829 O O . TRP A 1 76 ? -5.442 -14.262 3.9 1 43.07 55 TRP A O 1
ATOM 850 N N . THR A 1 77 ? -4.919 -15.925 2.462 1 40.46 56 THR A N 1
ATOM 851 C CA . THR A 1 77 ? -6.319 -16.373 2.316 1 39.17 56 THR A CA 1
ATOM 852 C C . THR A 1 77 ? -6.419 -17.837 1.79 1 38.27 56 THR A C 1
ATOM 853 O O . THR A 1 77 ? -5.391 -18.468 1.554 1 38.4 56 THR A O 1
ATOM 864 N N . GLU A 1 78 ? -7.654 -18.362 1.572 1 37.53 57 GLU A N 1
ATOM 865 C CA . GLU A 1 78 ? -7.859 -19.669 0.97 1 37.91 57 GLU A CA 1
ATOM 866 C C . GLU A 1 78 ? -7.708 -19.485 -0.531 1 37.6 57 GLU A C 1
ATOM 867 O O . GLU A 1 78 ? -8.299 -18.561 -1.115 1 37.27 57 GLU A O 1
ATOM 879 N N . VAL A 1 79 ? -6.865 -20.316 -1.152 1 37.17 58 VAL A N 1
ATOM 880 C CA . VAL A 1 79 ? -6.556 -20.208 -2.576 1 37.32 58 VAL A CA 1
ATOM 881 C C . VAL A 1 79 ? -6.561 -21.595 -3.186 1 37.2 58 VAL A C 1
ATOM 882 O O . VAL A 1 79 ? -6.12 -22.565 -2.555 1 37.12 58 VAL A O 1
ATOM 895 N N . GLN A 1 80 ? -7.028 -21.684 -4.424 1 36.17 59 GLN A N 1
ATOM 896 C CA . GLN A 1 80 ? -6.979 -22.913 -5.194 1 36.47 59 GLN A CA 1
ATOM 897 C C . GLN A 1 80 ? -6.589 -22.56 -6.617 1 36.01 59 GLN A C 1
ATOM 898 O O . GLN A 1 80 ? -6.912 -21.473 -7.108 1 36.04 59 GLN A O 1
ATOM 912 N N . GLY A 1 81 ? -5.87 -23.463 -7.25 1 35.41 60 GLY A N 1
ATOM 913 C CA . GLY A 1 81 ? -5.421 -23.287 -8.617 1 36.2 60 GLY A CA 1
ATOM 914 C C . GLY A 1 81 ? -6.081 -24.291 -9.517 1 36.56 60 GLY A C 1
ATOM 915 O O . GLY A 1 81 ? -6.36 -25.419 -9.097 1 36.47 60 GLY A O 1
ATOM 919 N N . GLU A 1 82 ? -6.353 -23.879 -10.746 1 36.44 61 GLU A N 1
ATOM 920 C CA . GLU A 1 82 ? -6.95 -24.737 -11.741 1 36.83 61 GLU A CA 1
ATOM 921 C C . GLU A 1 82 ? -6.207 -24.531 -13.037 1 37.99 61 GLU A C 1
ATOM 922 O O . GLU A 1 82 ? -6.172 -23.407 -13.56 1 38.39 61 GLU A O 1
ATOM 934 N N . VAL A 1 83 ? -5.596 -25.605 -13.548 1 37.9 62 VAL A N 1
ATOM 935 C CA . VAL A 1 83 ? -4.852 -25.576 -14.801 1 38.42 62 VAL A CA 1
ATOM 936 C C . VAL A 1 83 ? -5.878 -25.52 -15.932 1 37.87 62 VAL A C 1
ATOM 937 O O . VAL A 1 83 ? -6.794 -26.339 -15.966 1 38.47 62 VAL A O 1
ATOM 950 N N . GLY A 1 84 ? -5.734 -24.553 -16.832 1 36.42 63 GLY A N 1
ATOM 951 C CA . GLY A 1 84 ? -6.641 -24.441 -17.965 1 35.33 63 GLY A CA 1
ATOM 952 C C . GLY A 1 84 ? -6.293 -23.323 -18.925 1 34.06 63 GLY A C 1
ATOM 953 O O . GLY A 1 84 ? -5.68 -22.329 -18.539 1 34.23 63 GLY A O 1
ATOM 957 N N . ASP A 1 85 ? -6.709 -23.479 -20.174 1 32.87 64 ASP A N 1
ATOM 958 C CA . ASP A 1 85 ? -6.547 -22.496 -21.241 1 32.33 64 ASP A CA 1
ATOM 959 C C . ASP A 1 85 ? -7.914 -21.844 -21.395 1 31.3 64 ASP A C 1
ATOM 960 O O . ASP A 1 85 ? -8.891 -22.544 -21.651 1 30.8 64 ASP A O 1
ATOM 969 N N . VAL A 1 86 ? -7.991 -20.512 -21.238 1 30.58 65 VAL A N 1
ATOM 970 C CA . VAL A 1 86 ? -9.276 -19.8 -21.335 1 30.64 65 VAL A CA 1
ATOM 971 C C . VAL A 1 86 ? -9.953 -19.971 -22.703 1 31.08 65 VAL A C 1
ATOM 972 O O . VAL A 1 86 ? -11.17 -19.806 -22.785 1 30.63 65 VAL A O 1
ATOM 985 N N . ALA A 1 87 ? -9.176 -20.27 -23.766 1 31.56 66 ALA A N 1
ATOM 986 C CA . ALA A 1 87 ? -9.725 -20.484 -25.105 1 33.53 66 ALA A CA 1
ATOM 987 C C . ALA A 1 87 ? -10.251 -21.914 -25.317 1 35.19 66 ALA A C 1
ATOM 988 O O . ALA A 1 87 ? -10.682 -22.215 -26.425 1 35.88 66 ALA A O 1
ATOM 995 N N . ASP A 1 88 ? -10.236 -22.787 -24.28 1 35.38 67 ASP A N 1
ATOM 996 C CA . ASP A 1 88 ? -10.722 -24.161 -24.374 1 35.77 67 ASP A CA 1
ATOM 997 C C . ASP A 1 88 ? -12.076 -24.221 -23.639 1 36.16 67 ASP A C 1
ATOM 998 O O . ASP A 1 88 ? -12.078 -24.323 -22.418 1 35.92 67 ASP A O 1
ATOM 1007 N N . PRO A 1 89 ? -13.225 -24.144 -24.34 1 36.82 68 PRO A N 1
ATOM 1008 C CA . PRO A 1 89 ? -14.518 -24.147 -23.633 1 37.98 68 PRO A CA 1
ATOM 1009 C C . PRO A 1 89 ? -14.791 -25.341 -22.722 1 39.8 68 PRO A C 1
ATOM 1010 O O . PRO A 1 89 ? -15.339 -25.152 -21.641 1 40.31 68 PRO A O 1
ATOM 1021 N N . GLN A 1 90 ? -14.44 -26.56 -23.158 1 40.25 69 GLN A N 1
ATOM 1022 C CA . GLN A 1 90 ? -14.695 -27.763 -22.373 1 40.95 69 GLN A CA 1
ATOM 1023 C C . GLN A 1 90 ? -13.864 -27.754 -21.093 1 40.65 69 GLN A C 1
ATOM 1024 O O . GLN A 1 90 ? -14.39 -28.052 -20.022 1 41.09 69 GLN A O 1
ATOM 1038 N N . ALA A 1 91 ? -12.573 -27.406 -21.189 1 39.91 70 ALA A N 1
ATOM 1039 C CA . ALA A 1 91 ? -11.714 -27.35 -20.006 1 39.83 70 ALA A CA 1
ATOM 1040 C C . ALA A 1 91 ? -12.204 -26.279 -19.036 1 39.11 70 ALA A C 1
ATOM 1041 O O . ALA A 1 91 ? -12.207 -26.516 -17.833 1 39.03 70 ALA A O 1
ATOM 1048 N N . MET A 1 92 ? -12.632 -25.119 -19.551 1 38.64 71 MET A N 1
ATOM 1049 C CA . MET A 1 92 ? -13.12 -24.041 -18.695 1 38.44 71 MET A CA 1
ATOM 1050 C C . MET A 1 92 ? -14.425 -24.421 -17.97 1 38.69 71 MET A C 1
ATOM 1051 O O . MET A 1 92 ? -14.551 -24.115 -16.788 1 38.33 71 MET A O 1
ATOM 1065 N N . GLU A 1 93 ? -15.373 -25.093 -18.647 1 39.45 72 GLU A N 1
ATOM 1066 C CA . GLU A 1 93 ? -16.619 -25.517 -17.989 1 41.41 72 GLU A CA 1
ATOM 1067 C C . GLU A 1 93 ? -16.318 -26.471 -16.818 1 41.83 72 GLU A C 1
ATOM 1068 O O . GLU A 1 93 ? -16.867 -26.291 -15.733 1 42.59 72 GLU A O 1
ATOM 1080 N N . SER A 1 94 ? -15.45 -27.469 -17.034 1 41.41 73 SER A N 1
ATOM 1081 C CA . SER A 1 94 ? -15.074 -28.434 -15.997 1 42.08 73 SER A CA 1
ATOM 1082 C C . SER A 1 94 ? -14.357 -27.732 -14.849 1 42.07 73 SER A C 1
ATOM 1083 O O . SER A 1 94 ? -14.633 -28.008 -13.682 1 42.37 73 SER A O 1
ATOM 1091 N N . LEU A 1 95 ? -13.428 -26.832 -15.194 1 41.57 74 LEU A N 1
ATOM 1092 C CA . LEU A 1 95 ? -12.661 -26.025 -14.239 1 41.93 74 LEU A CA 1
ATOM 1093 C C . LEU A 1 95 ? -13.595 -25.233 -13.318 1 41.24 74 LEU A C 1
ATOM 1094 O O . LEU A 1 95 ? -13.399 -25.223 -12.106 1 41.08 74 LEU A O 1
ATOM 1110 N N . VAL A 1 96 ? -14.586 -24.553 -13.904 1 41.27 75 VAL A N 1
ATOM 1111 C CA . VAL A 1 96 ? -15.53 -23.705 -13.187 1 42.05 75 VAL A CA 1
ATOM 1112 C C . VAL A 1 96 ? -16.391 -24.571 -12.255 1 42.68 75 VAL A C 1
ATOM 1113 O O . VAL A 1 96 ? -16.615 -24.184 -11.105 1 42.84 75 VAL A O 1
ATOM 1126 N N . HIS A 1 97 ? -16.817 -25.758 -12.714 1 42.64 76 HIS A N 1
ATOM 1127 C CA . HIS A 1 97 ? -17.594 -26.662 -11.858 1 43.29 76 HIS A CA 1
ATOM 1128 C C . HIS A 1 97 ? -16.767 -27.088 -10.635 1 42.79 76 HIS A C 1
ATOM 1129 O O . HIS A 1 97 ? -17.24 -26.961 -9.516 1 42.78 76 HIS A O 1
ATOM 1143 N N . ARG A 1 98 ? -15.51 -27.493 -10.846 1 43.04 77 ARG A N 1
ATOM 1144 C CA . ARG A 1 98 ? -14.621 -27.92 -9.755 1 44.01 77 ARG A CA 1
ATOM 1145 C C . ARG A 1 98 ? -14.374 -26.778 -8.759 1 43.82 77 ARG A C 1
ATOM 1146 O O . ARG A 1 98 ? -14.419 -26.99 -7.538 1 43.39 77 ARG A O 1
ATOM 1167 N N . ALA A 1 99 ? -14.093 -25.574 -9.29 1 43.25 78 ALA A N 1
ATOM 1168 C CA . ALA A 1 99 ? -13.818 -24.406 -8.466 1 43.65 78 ALA A CA 1
ATOM 1169 C C . ALA A 1 99 ? -14.988 -24.02 -7.556 1 43.76 78 ALA A C 1
ATOM 1170 O O . ALA A 1 99 ? -14.777 -23.674 -6.39 1 44.19 78 ALA A O 1
ATOM 1177 N N . GLN A 1 100 ? -16.209 -24.098 -8.075 1 43.38 79 GLN A N 1
ATOM 1178 C CA . GLN A 1 100 ? -17.392 -23.742 -7.299 1 44.1 79 GLN A CA 1
ATOM 1179 C C . GLN A 1 100 ? -17.773 -24.82 -6.265 1 44.63 79 GLN A C 1
ATOM 1180 O O . GLN A 1 100 ? -18.472 -24.501 -5.312 1 44.47 79 GLN A O 1
ATOM 1194 N N . GLU A 1 101 ? -17.27 -26.056 -6.4 1 45.31 80 GLU A N 1
ATOM 1195 C CA . GLU A 1 101 ? -17.524 -27.099 -5.407 1 46.41 80 GLU A CA 1
ATOM 1196 C C . GLU A 1 101 ? -16.815 -26.727 -4.096 1 46.24 80 GLU A C 1
ATOM 1197 O O . GLU A 1 101 ? -17.403 -26.915 -3.041 1 46.8 80 GLU A O 1
ATOM 1209 N N . ARG A 1 102 ? -15.589 -26.151 -4.145 1 45.28 81 ARG A N 1
ATOM 1210 C CA . ARG A 1 102 ? -14.893 -25.76 -2.912 1 44.5 81 ARG A CA 1
ATOM 1211 C C . ARG A 1 102 ? -15.328 -24.388 -2.373 1 43.01 81 ARG A C 1
ATOM 1212 O O . ARG A 1 102 ? -15.61 -24.262 -1.178 1 43.34 81 ARG A O 1
ATOM 1233 N N . PHE A 1 103 ? -15.352 -23.35 -3.226 1 41.33 82 PHE A N 1
ATOM 1234 C CA . PHE A 1 103 ? -15.625 -21.994 -2.754 1 39.98 82 PHE A CA 1
ATOM 1235 C C . PHE A 1 103 ? -16.989 -21.41 -3.102 1 38.72 82 PHE A C 1
ATOM 1236 O O . PHE A 1 103 ? -17.236 -20.259 -2.766 1 39.26 82 PHE A O 1
ATOM 1253 N N . GLY A 1 104 ? -17.883 -22.191 -3.685 1 37.58 83 GLY A N 1
ATOM 1254 C CA . GLY A 1 104 ? -19.214 -21.712 -4.02 1 36.97 83 GLY A CA 1
ATOM 1255 C C . GLY A 1 104 ? -19.243 -20.826 -5.259 1 35.62 83 GLY A C 1
ATOM 1256 O O . GLY A 1 104 ? -18.252 -20.73 -5.987 1 34.7 83 GLY A O 1
ATOM 1260 N N . PRO A 1 105 ? -20.398 -20.187 -5.535 1 34.81 84 PRO A N 1
ATOM 1261 C CA . PRO A 1 105 ? -20.493 -19.346 -6.734 1 34.04 84 PRO A CA 1
ATOM 1262 C C . PRO A 1 105 ? -19.477 -18.212 -6.764 1 31.91 84 PRO A C 1
ATOM 1263 O O . PRO A 1 105 ? -19.136 -17.635 -5.735 1 31.78 84 PRO A O 1
ATOM 1274 N N . VAL A 1 106 ? -18.978 -17.908 -7.955 1 30.46 85 VAL A N 1
ATOM 1275 C CA . VAL A 1 106 ? -18.019 -16.828 -8.136 1 28.54 85 VAL A CA 1
ATOM 1276 C C . VAL A 1 106 ? -18.767 -15.502 -8.037 1 27.47 85 VAL A C 1
ATOM 1277 O O . VAL A 1 106 ? -19.749 -15.303 -8.75 1 28.38 85 VAL A O 1
ATOM 1290 N N . ALA A 1 107 ? -18.328 -14.623 -7.129 1 25.96 86 ALA A N 1
ATOM 1291 C CA . ALA A 1 107 ? -18.885 -13.28 -6.929 1 25.14 86 ALA A CA 1
ATOM 1292 C C . ALA A 1 107 ? -18.1 -12.24 -7.739 1 24.7 86 ALA A C 1
ATOM 1293 O O . ALA A 1 107 ? -18.677 -11.265 -8.207 1 24.68 86 ALA A O 1
ATOM 1300 N N . ILE A 1 108 ? -16.769 -12.426 -7.871 1 24.27 87 ILE A N 1
ATOM 1301 C CA . ILE A 1 108 ? -15.908 -11.483 -8.585 1 23.77 87 ILE A CA 1
ATOM 1302 C C . ILE A 1 108 ? -15.175 -12.221 -9.697 1 23.6 87 ILE A C 1
ATOM 1303 O O . ILE A 1 108 ? -14.472 -13.18 -9.412 1 24.38 87 ILE A O 1
ATOM 1319 N N . LEU A 1 109 ? -15.336 -11.787 -10.951 1 22.05 88 LEU A N 1
ATOM 1320 C CA . LEU A 1 109 ? -14.624 -12.378 -12.067 1 20.99 88 LEU A CA 1
ATOM 1321 C C . LEU A 1 109 ? -13.665 -11.352 -12.644 1 20.9 88 LEU A C 1
ATOM 1322 O O . LEU A 1 109 ? -14.101 -10.265 -13.034 1 20.72 88 LEU A O 1
ATOM 1338 N N . VAL A 1 110 ? -12.379 -11.726 -12.781 1 20.72 89 VAL A N 1
ATOM 1339 C CA . VAL A 1 110 ? -11.4 -10.879 -13.419 1 21.59 89 VAL A CA 1
ATOM 1340 C C . VAL A 1 110 ? -10.893 -11.581 -14.661 1 22.5 89 VAL A C 1
ATOM 1341 O O . VAL A 1 110 ? -10.177 -12.569 -14.55 1 23.54 89 VAL A O 1
ATOM 1354 N N . ASN A 1 111 ? -11.277 -11.084 -15.844 1 22.16 90 ASN A N 1
ATOM 1355 C CA . ASN A 1 111 ? -10.804 -11.637 -17.115 1 22.24 90 ASN A CA 1
ATOM 1356 C C . ASN A 1 111 ? -9.486 -10.986 -17.44 1 21.49 90 ASN A C 1
ATOM 1357 O O . ASN A 1 111 ? -9.461 -9.852 -17.925 1 21.51 90 ASN A O 1
ATOM 1368 N N . ASN A 1 112 ? -8.39 -11.664 -17.145 1 21.1 91 ASN A N 1
ATOM 1369 C CA . ASN A 1 112 ? -7.055 -11.097 -17.354 1 21.68 91 ASN A CA 1
ATOM 1370 C C . ASN A 1 112 ? -6.23 -11.803 -18.428 1 22.22 91 ASN A C 1
ATOM 1371 O O . ASN A 1 112 ? -5.36 -11.162 -19.022 1 22.06 91 ASN A O 1
ATOM 1382 N N . ALA A 1 113 ? -6.448 -13.09 -18.685 1 23.15 92 ALA A N 1
ATOM 1383 C CA . ALA A 1 113 ? -5.661 -13.803 -19.702 1 23.82 92 ALA A CA 1
ATOM 1384 C C . ALA A 1 113 ? -5.875 -13.143 -21.081 1 24.07 92 ALA A C 1
ATOM 1385 O O . ALA A 1 113 ? -6.991 -12.704 -21.41 1 23.83 92 ALA A O 1
ATOM 1392 N N . GLY A 1 114 ? -4.775 -12.916 -21.769 1 23.48 93 GLY A N 1
ATOM 1393 C CA . GLY A 1 114 ? -4.781 -12.27 -23.063 1 23.98 93 GLY A CA 1
ATOM 1394 C C . GLY A 1 114 ? -3.768 -12.888 -24.005 1 23.91 93 GLY A C 1
ATOM 1395 O O . GLY A 1 114 ? -3.112 -13.883 -23.675 1 24.39 93 GLY A O 1
ATOM 1399 N N . PHE A 1 115 ? -3.662 -12.303 -25.195 1 23.36 94 PHE A N 1
ATOM 1400 C CA . PHE A 1 115 ? -2.744 -12.765 -26.232 1 23.3 94 PHE A CA 1
ATOM 1401 C C . PHE A 1 115 ? -2.402 -11.602 -27.14 1 22.33 94 PHE A C 1
ATOM 1402 O O . PHE A 1 115 ? -3.298 -10.904 -27.61 1 21.41 94 PHE A O 1
ATOM 1419 N N . VAL A 1 116 ? -1.114 -11.445 -27.452 1 21.82 95 VAL A N 1
ATOM 1420 C CA . VAL A 1 116 ? -0.673 -10.442 -28.415 1 22.16 95 VAL A CA 1
ATOM 1421 C C . VAL A 1 116 ? 0.504 -10.979 -29.201 1 21.59 95 VAL A C 1
ATOM 1422 O O . VAL A 1 116 ? 1.35 -11.659 -28.65 1 21.03 95 VAL A O 1
ATOM 1435 N N . LEU A 1 117 ? 0.511 -10.749 -30.505 1 21.4 96 LEU A N 1
ATOM 1436 C CA . LEU A 1 117 ? 1.641 -11.035 -31.376 1 22.3 96 LEU A CA 1
ATOM 1437 C C . LEU A 1 117 ? 1.577 -9.953 -32.447 1 21.88 96 LEU A C 1
ATOM 1438 O O . LEU A 1 117 ? 0.752 -10.03 -33.354 1 21.03 96 LEU A O 1
ATOM 1454 N N . THR A 1 118 ? 2.402 -8.926 -32.303 1 22.13 97 THR A N 1
ATOM 1455 C CA . THR A 1 118 ? 2.402 -7.805 -33.223 1 23.28 97 THR A CA 1
ATOM 1456 C C . THR A 1 118 ? 3.025 -8.227 -34.562 1 23.44 97 THR A C 1
ATOM 1457 O O . THR A 1 118 ? 3.923 -9.059 -34.595 1 23.21 97 THR A O 1
ATOM 1468 N N . ALA A 1 119 ? 2.537 -7.648 -35.659 1 23.13 98 ALA A N 1
ATOM 1469 C CA . ALA A 1 119 ? 2.95 -7.984 -37.008 1 23.55 98 ALA A CA 1
ATOM 1470 C C . ALA A 1 119 ? 2.406 -6.968 -38.013 1 23.78 98 ALA A C 1
ATOM 1471 O O . ALA A 1 119 ? 1.327 -6.432 -37.761 1 24.41 98 ALA A O 1
ATOM 1478 N N . PRO A 1 120 ? 3.02 -6.797 -39.198 1 23.22 99 PRO A N 1
ATOM 1479 C CA . PRO A 1 120 ? 2.374 -5.968 -40.231 1 22.84 99 PRO A CA 1
ATOM 1480 C C . PRO A 1 120 ? 1.065 -6.611 -40.657 1 21.68 99 PRO A C 1
ATOM 1481 O O . PRO A 1 120 ? 0.995 -7.844 -40.785 1 20.66 99 PRO A O 1
ATOM 1492 N N . PHE A 1 121 ? 0.022 -5.793 -40.813 1 20.53 100 PHE A N 1
ATOM 1493 C CA . PHE A 1 121 ? -1.325 -6.248 -41.161 1 21.05 100 PHE A CA 1
ATOM 1494 C C . PHE A 1 121 ? -1.372 -7.327 -42.266 1 21.97 100 PHE A C 1
ATOM 1495 O O . PHE A 1 121 ? -2.065 -8.332 -42.098 1 21.62 100 PHE A O 1
ATOM 1512 N N . LEU A 1 122 ? -0.625 -7.139 -43.364 1 22.56 101 LEU A N 1
ATOM 1513 C CA . LEU A 1 122 ? -0.67 -8.11 -44.466 1 24.27 101 LEU A CA 1
ATOM 1514 C C . LEU A 1 122 ? -0.11 -9.497 -44.114 1 24.57 101 LEU A C 1
ATOM 1515 O O . LEU A 1 122 ? -0.451 -10.468 -44.793 1 25.08 101 LEU A O 1
ATOM 1531 N N . GLU A 1 123 ? 0.647 -9.602 -43.025 1 23.47 102 GLU A N 1
ATOM 1532 C CA . GLU A 1 123 ? 1.207 -10.869 -42.555 1 23.52 102 GLU A CA 1
ATOM 1533 C C . GLU A 1 123 ? 0.288 -11.592 -41.543 1 24.09 102 GLU A C 1
ATOM 1534 O O . GLU A 1 123 ? 0.644 -12.674 -41.098 1 25.15 102 GLU A O 1
ATOM 1546 N N . ILE A 1 124 ? -0.892 -11.044 -41.215 1 23.21 103 ILE A N 1
ATOM 1547 C CA . ILE A 1 124 ? -1.819 -11.633 -40.253 1 22.96 103 ILE A CA 1
ATOM 1548 C C . ILE A 1 124 ? -2.739 -12.603 -40.982 1 23.99 103 ILE A C 1
ATOM 1549 O O . ILE A 1 124 ? -3.676 -12.188 -41.673 1 23.62 103 ILE A O 1
ATOM 1565 N N . ASN A 1 125 ? -2.475 -13.888 -40.821 1 24.11 104 ASN A N 1
ATOM 1566 C CA . ASN A 1 125 ? -3.314 -14.905 -41.434 1 25.57 104 ASN A CA 1
ATOM 1567 C C . ASN A 1 125 ? -4.544 -15.173 -40.543 1 25.71 104 ASN A C 1
ATOM 1568 O O . ASN A 1 125 ? -4.661 -14.624 -39.438 1 25 104 ASN A O 1
ATOM 1579 N N . GLU A 1 126 ? -5.481 -15.993 -41.041 1 25.74 105 GLU A N 1
ATOM 1580 C CA . GLU A 1 126 ? -6.707 -16.325 -40.329 1 26.25 105 GLU A CA 1
ATOM 1581 C C . GLU A 1 126 ? -6.466 -16.817 -38.897 1 26.69 105 GLU A C 1
ATOM 1582 O O . GLU A 1 126 ? -7.115 -16.336 -37.963 1 26.32 105 GLU A O 1
ATOM 1594 N N . GLU A 1 127 ? -5.552 -17.768 -38.73 1 26.64 106 GLU A N 1
ATOM 1595 C CA . GLU A 1 127 ? -5.24 -18.351 -37.424 1 27.42 106 GLU A CA 1
ATOM 1596 C C . GLU A 1 127 ? -4.781 -17.289 -36.425 1 25.76 106 GLU A C 1
ATOM 1597 O O . GLU A 1 127 ? -5.222 -17.315 -35.278 1 25.63 106 GLU A O 1
ATOM 1609 N N . LEU A 1 128 ? -3.891 -16.386 -36.843 1 24.36 107 LEU A N 1
ATOM 1610 C CA . LEU A 1 128 ? -3.368 -15.37 -35.952 1 23.73 107 LEU A CA 1
ATOM 1611 C C . LEU A 1 128 ? -4.449 -14.343 -35.57 1 22.96 107 LEU A C 1
ATOM 1612 O O . LEU A 1 128 ? -4.541 -13.932 -34.415 1 22.15 107 LEU A O 1
ATOM 1628 N N . TRP A 1 129 ? -5.271 -13.959 -36.538 1 22.89 108 TRP A N 1
ATOM 1629 C CA . TRP A 1 129 ? -6.411 -13.076 -36.296 1 23.62 108 TRP A CA 1
ATOM 1630 C C . TRP A 1 129 ? -7.371 -13.731 -35.254 1 23.17 108 TRP A C 1
ATOM 1631 O O . TRP A 1 129 ? -7.698 -13.122 -34.237 1 22.61 108 TRP A O 1
ATOM 1652 N N . GLN A 1 130 ? -7.721 -15.006 -35.47 1 23.42 109 GLN A N 1
ATOM 1653 C CA . GLN A 1 130 ? -8.646 -15.714 -34.585 1 23.69 109 GLN A CA 1
ATOM 1654 C C . GLN A 1 130 ? -8.082 -15.894 -33.186 1 23.72 109 GLN A C 1
ATOM 1655 O O . GLN A 1 130 ? -8.853 -15.828 -32.232 1 23.84 109 GLN A O 1
ATOM 1669 N N . ARG A 1 131 ? -6.758 -16.129 -33.04 1 23.85 110 ARG A N 1
ATOM 1670 C CA . ARG A 1 131 ? -6.177 -16.298 -31.707 1 24.07 110 ARG A CA 1
ATOM 1671 C C . ARG A 1 131 ? -6.319 -14.994 -30.9 1 22.87 110 ARG A C 1
ATOM 1672 O O . ARG A 1 131 ? -6.67 -15.042 -29.727 1 22.81 110 ARG A O 1
ATOM 1693 N N . HIS A 1 132 ? -6.114 -13.836 -31.54 1 21.6 111 HIS A N 1
ATOM 1694 C CA . HIS A 1 132 ? -6.296 -12.56 -30.848 1 20.62 111 HIS A CA 1
ATOM 1695 C C . HIS A 1 132 ? -7.761 -12.382 -30.413 1 20.77 111 HIS A C 1
ATOM 1696 O O . HIS A 1 132 ? -8.01 -11.998 -29.277 1 20.37 111 HIS A O 1
ATOM 1710 N N . ILE A 1 133 ? -8.711 -12.675 -31.3 1 20.72 112 ILE A N 1
ATOM 1711 C CA . ILE A 1 133 ? -10.124 -12.479 -30.996 1 21.73 112 ILE A CA 1
ATOM 1712 C C . ILE A 1 133 ? -10.592 -13.468 -29.92 1 22.77 112 ILE A C 1
ATOM 1713 O O . ILE A 1 133 ? -11.266 -13.068 -28.968 1 22.96 112 ILE A O 1
ATOM 1729 N N . GLU A 1 134 ? -10.228 -14.737 -30.058 1 23.56 113 GLU A N 1
ATOM 1730 C CA . GLU A 1 134 ? -10.664 -15.758 -29.103 1 24.86 113 GLU A CA 1
ATOM 1731 C C . GLU A 1 134 ? -10.086 -15.619 -27.69 1 24.33 113 GLU A C 1
ATOM 1732 O O . GLU A 1 134 ? -10.835 -15.738 -26.734 1 24.59 113 GLU A O 1
ATOM 1744 N N . VAL A 1 135 ? -8.788 -15.369 -27.543 1 24 114 VAL A N 1
ATOM 1745 C CA . VAL A 1 135 ? -8.179 -15.299 -26.207 1 23.82 114 VAL A CA 1
ATOM 1746 C C . VAL A 1 135 ? -8.584 -14.001 -25.484 1 22.52 114 VAL A C 1
ATOM 1747 O O . VAL A 1 135 ? -8.987 -14.053 -24.324 1 22.64 114 VAL A O 1
ATOM 1760 N N . ASN A 1 136 ? -8.548 -12.865 -26.169 1 21.54 115 ASN A N 1
ATOM 1761 C CA . ASN A 1 136 ? -8.858 -11.573 -25.545 1 21.61 115 ASN A CA 1
ATOM 1762 C C . ASN A 1 136 ? -10.316 -11.214 -25.414 1 22.86 115 ASN A C 1
ATOM 1763 O O . ASN A 1 136 ? -10.647 -10.37 -24.567 1 24.93 115 ASN A O 1
ATOM 1774 N N . LEU A 1 137 ? -11.172 -11.738 -26.286 1 20.89 116 LEU A N 1
ATOM 1775 C CA . LEU A 1 137 ? -12.577 -11.358 -26.286 1 20.18 116 LEU A CA 1
ATOM 1776 C C . LEU A 1 137 ? -13.532 -12.555 -26.149 1 20.2 116 LEU A C 1
ATOM 1777 O O . LEU A 1 137 ? -14.386 -12.559 -25.264 1 19.61 116 LEU A O 1
ATOM 1793 N N . GLY A 1 138 ? -13.407 -13.549 -27.031 1 20.34 117 GLY A N 1
ATOM 1794 C CA . GLY A 1 138 ? -14.276 -14.724 -27 1 21.51 117 GLY A CA 1
ATOM 1795 C C . GLY A 1 138 ? -14.266 -15.441 -25.667 1 22.46 117 GLY A C 1
ATOM 1796 O O . GLY A 1 138 ? -15.324 -15.804 -25.142 1 22.58 117 GLY A O 1
ATOM 1800 N N . ALA A 1 139 ? -13.066 -15.593 -25.082 1 22.85 118 ALA A N 1
ATOM 1801 C CA . ALA A 1 139 ? -12.916 -16.265 -23.805 1 23.9 118 ALA A CA 1
ATOM 1802 C C . ALA A 1 139 ? -13.586 -15.508 -22.654 1 23.82 118 ALA A C 1
ATOM 1803 O O . ALA A 1 139 ? -14.118 -16.153 -21.746 1 23.71 118 ALA A O 1
ATOM 1810 N N . ALA A 1 140 ? -13.547 -14.16 -22.682 1 23.02 119 ALA A N 1
ATOM 1811 C CA . ALA A 1 140 ? -14.202 -13.349 -21.659 1 23.7 119 ALA A CA 1
ATOM 1812 C C . ALA A 1 140 ? -15.72 -13.503 -21.792 1 23.25 119 ALA A C 1
ATOM 1813 O O . ALA A 1 140 ? -16.389 -13.738 -20.789 1 23.89 119 ALA A O 1
ATOM 1820 N N . TYR A 1 141 ? -16.27 -13.421 -23.027 1 22.28 120 TYR A N 1
ATOM 1821 C CA . TYR A 1 141 ? -17.695 -13.678 -23.297 1 22.33 120 TYR A CA 1
ATOM 1822 C C . TYR A 1 141 ? -18.139 -15.032 -22.684 1 22.35 120 TYR A C 1
ATOM 1823 O O . TYR A 1 141 ? -19.16 -15.102 -21.989 1 22.45 120 TYR A O 1
ATOM 1841 N N . ARG A 1 142 ? -17.374 -16.102 -22.95 1 22.76 121 ARG A N 1
ATOM 1842 C CA . ARG A 1 142 ? -17.769 -17.443 -22.5 1 23.65 121 ARG A CA 1
ATOM 1843 C C . ARG A 1 142 ? -17.736 -17.593 -21.001 1 23.16 121 ARG A C 1
ATOM 1844 O O . ARG A 1 142 ? -18.651 -18.194 -20.426 1 23.8 121 ARG A O 1
ATOM 1865 N N . LEU A 1 143 ? -16.67 -17.105 -20.368 1 22.26 122 LEU A N 1
ATOM 1866 C CA . LEU A 1 143 ? -16.546 -17.202 -18.927 1 22.88 122 LEU A CA 1
ATOM 1867 C C . LEU A 1 143 ? -17.593 -16.362 -18.183 1 22.65 122 LEU A C 1
ATOM 1868 O O . LEU A 1 143 ? -18.17 -16.834 -17.189 1 23.19 122 LEU A O 1
ATOM 1884 N N . ILE A 1 144 ? -17.913 -15.171 -18.698 1 21.64 123 ILE A N 1
ATOM 1885 C CA . ILE A 1 144 ? -18.988 -14.351 -18.139 1 21.52 123 ILE A CA 1
ATOM 1886 C C . ILE A 1 144 ? -20.327 -15.105 -18.287 1 22.76 123 ILE A C 1
ATOM 1887 O O . ILE A 1 144 ? -21.095 -15.177 -17.336 1 23.31 123 ILE A O 1
ATOM 1903 N N . ARG A 1 145 ? -20.596 -15.693 -19.463 1 23.28 124 ARG A N 1
ATOM 1904 C CA . ARG A 1 145 ? -21.828 -16.45 -19.662 1 24.97 124 ARG A CA 1
ATOM 1905 C C . ARG A 1 145 ? -21.937 -17.625 -18.658 1 26.89 124 ARG A C 1
ATOM 1906 O O . ARG A 1 145 ? -23.023 -17.858 -18.126 1 27.45 124 ARG A O 1
ATOM 1927 N N . LEU A 1 146 ? -20.817 -18.306 -18.355 1 27.52 125 LEU A N 1
ATOM 1928 C CA . LEU A 1 146 ? -20.807 -19.386 -17.376 1 28.62 125 LEU A CA 1
ATOM 1929 C C . LEU A 1 146 ? -21.065 -18.922 -15.948 1 27.8 125 LEU A C 1
ATOM 1930 O O . LEU A 1 146 ? -21.704 -19.645 -15.198 1 28.28 125 LEU A O 1
ATOM 1946 N N . LEU A 1 147 ? -20.513 -17.774 -15.546 1 26.68 126 LEU A N 1
ATOM 1947 C CA . LEU A 1 147 ? -20.591 -17.305 -14.168 1 26.23 126 LEU A CA 1
ATOM 1948 C C . LEU A 1 147 ? -21.662 -16.269 -13.864 1 25.52 126 LEU A C 1
ATOM 1949 O O . LEU A 1 147 ? -21.953 -16.046 -12.685 1 25.42 126 LEU A O 1
ATOM 1965 N N . LEU A 1 148 ? -22.275 -15.663 -14.878 1 25.07 127 LEU A N 1
ATOM 1966 C CA . LEU A 1 148 ? -23.308 -14.663 -14.658 1 25.28 127 LEU A CA 1
ATOM 1967 C C . LEU A 1 148 ? -24.546 -15.236 -13.913 1 26.08 127 LEU A C 1
ATOM 1968 O O . LEU A 1 148 ? -25.031 -14.559 -12.997 1 26.26 127 LEU A O 1
ATOM 1984 N N . PRO A 1 149 ? -25.058 -16.457 -14.213 1 26.2 128 PRO A N 1
ATOM 1985 C CA . PRO A 1 149 ? -26.211 -16.967 -13.438 1 26.57 128 PRO A CA 1
ATOM 1986 C C . PRO A 1 149 ? -26.005 -16.954 -11.915 1 26.78 128 PRO A C 1
ATOM 1987 O O . PRO A 1 149 ? -26.894 -16.522 -11.195 1 26.87 128 PRO A O 1
ATOM 1998 N N . GLY A 1 150 ? -24.824 -17.362 -11.457 1 26.54 129 GLY A N 1
ATOM 1999 C CA . GLY A 1 150 ? -24.483 -17.374 -10.037 1 26.29 129 GLY A CA 1
ATOM 2000 C C . GLY A 1 150 ? -24.489 -15.99 -9.412 1 25.85 129 GLY A C 1
ATOM 2001 O O . GLY A 1 150 ? -24.953 -15.815 -8.283 1 25.72 129 GLY A O 1
ATOM 2005 N N . MET A 1 151 ? -24.006 -14.985 -10.155 1 25.14 130 MET A N 1
ATOM 2006 C CA . MET A 1 151 ? -23.989 -13.601 -9.702 1 24.69 130 MET A CA 1
ATOM 2007 C C . MET A 1 151 ? -25.407 -13.049 -9.632 1 24.87 130 MET A C 1
ATOM 2008 O O . MET A 1 151 ? -25.754 -12.366 -8.669 1 24.38 130 MET A O 1
ATOM 2022 N N . LEU A 1 152 ? -26.237 -13.363 -10.626 1 25.54 131 LEU A N 1
ATOM 2023 C CA . LEU A 1 152 ? -27.626 -12.921 -10.637 1 27.24 131 LEU A CA 1
ATOM 2024 C C . LEU A 1 152 ? -28.388 -13.529 -9.453 1 29.44 131 LEU A C 1
ATOM 2025 O O . LEU A 1 152 ? -29.156 -12.814 -8.797 1 29.7 131 LEU A O 1
ATOM 2041 N N . GLU A 1 153 ? -28.132 -14.81 -9.138 1 30.24 132 GLU A N 1
ATOM 2042 C CA . GLU A 1 153 ? -28.776 -15.484 -8.009 1 31.49 132 GLU A CA 1
ATOM 2043 C C . GLU A 1 153 ? -28.349 -14.849 -6.68 1 32 132 GLU A C 1
ATOM 2044 O O . GLU A 1 153 ? -29.196 -14.653 -5.811 1 32.55 132 GLU A O 1
ATOM 2056 N N . MET A 1 154 ? -27.052 -14.5 -6.513 1 31.39 133 MET A N 1
ATOM 2057 C CA . MET A 1 154 ? -26.601 -13.844 -5.278 1 31.74 133 MET A CA 1
ATOM 2058 C C . MET A 1 154 ? -27.073 -12.373 -5.169 1 31.42 133 MET A C 1
ATOM 2059 O O . MET A 1 154 ? -27.065 -11.821 -4.074 1 31.68 133 MET A O 1
ATOM 2073 N N . GLY A 1 155 ? -27.467 -11.749 -6.28 1 30.6 134 GLY A N 1
ATOM 2074 C CA . GLY A 1 155 ? -27.868 -10.347 -6.288 1 29.86 134 GLY A CA 1
ATOM 2075 C C . GLY A 1 155 ? -26.703 -9.367 -6.202 1 28.67 134 GLY A C 1
ATOM 2076 O O . GLY A 1 155 ? -26.907 -8.173 -5.976 1 28.53 134 GLY A O 1
ATOM 2080 N N . TRP A 1 156 ? -25.463 -9.851 -6.392 1 27.87 135 TRP A N 1
ATOM 2081 C CA . TRP A 1 156 ? -24.264 -9.016 -6.31 1 26.57 135 TRP A CA 1
ATOM 2082 C C . TRP A 1 156 ? -23.177 -9.649 -7.141 1 26.31 135 TRP A C 1
ATOM 2083 O O . TRP A 1 156 ? -23.009 -10.876 -7.122 1 26.73 135 TRP A O 1
ATOM 2104 N N . GLY A 1 157 ? -22.401 -8.818 -7.808 1 24.75 136 GLY A N 1
ATOM 2105 C CA . GLY A 1 157 ? -21.284 -9.311 -8.578 1 23.12 136 GLY A CA 1
ATOM 2106 C C . GLY A 1 157 ? -20.423 -8.217 -9.135 1 21.44 136 GLY A C 1
ATOM 2107 O O . GLY A 1 157 ? -20.821 -7.055 -9.181 1 20.69 136 GLY A O 1
ATOM 2111 N N . ARG A 1 158 ? -19.21 -8.605 -9.516 1 20.63 137 ARG A N 1
ATOM 2112 C CA . ARG A 1 158 ? -18.261 -7.713 -10.153 1 20.45 137 ARG A CA 1
ATOM 2113 C C . ARG A 1 158 ? -17.629 -8.439 -11.298 1 21.07 137 ARG A C 1
ATOM 2114 O O . ARG A 1 158 ? -17.085 -9.525 -11.1 1 21.61 137 ARG A O 1
ATOM 2135 N N . ILE A 1 159 ? -17.717 -7.855 -12.5 1 20.52 138 ILE A N 1
ATOM 2136 C CA . ILE A 1 159 ? -17.062 -8.368 -13.677 1 20.89 138 ILE A CA 1
ATOM 2137 C C . ILE A 1 159 ? -16.044 -7.298 -14.066 1 20.88 138 ILE A C 1
ATOM 2138 O O . ILE A 1 159 ? -16.416 -6.139 -14.286 1 20.56 138 ILE A O 1
ATOM 2154 N N . ILE A 1 160 ? -14.771 -7.665 -14.071 1 20.46 139 ILE A N 1
ATOM 2155 C CA . ILE A 1 160 ? -13.689 -6.748 -14.377 1 21.18 139 ILE A CA 1
ATOM 2156 C C . ILE A 1 160 ? -12.875 -7.343 -15.524 1 20.37 139 ILE A C 1
ATOM 2157 O O . ILE A 1 160 ? -12.316 -8.419 -15.394 1 20.07 139 ILE A O 1
ATOM 2173 N N . ASN A 1 161 ? -12.826 -6.634 -16.636 1 19.24 140 ASN A N 1
ATOM 2174 C CA . ASN A 1 161 ? -12.128 -7.062 -17.825 1 18.83 140 ASN A CA 1
ATOM 2175 C C . ASN A 1 161 ? -10.831 -6.296 -17.969 1 19.11 140 ASN A C 1
ATOM 2176 O O . ASN A 1 161 ? -10.839 -5.061 -17.974 1 19.93 140 ASN A O 1
ATOM 2187 N N . ILE A 1 162 ? -9.708 -7.007 -18.064 1 18.95 141 ILE A N 1
ATOM 2188 C CA . ILE A 1 162 ? -8.428 -6.335 -18.251 1 18.99 141 ILE A CA 1
ATOM 2189 C C . ILE A 1 162 ? -8.252 -6.187 -19.739 1 19.45 141 ILE A C 1
ATOM 2190 O O . ILE A 1 162 ? -7.949 -7.167 -20.441 1 20.02 141 ILE A O 1
ATOM 2206 N N . SER A 1 163 ? -8.469 -4.971 -20.227 1 19.38 142 SER A N 1
ATOM 2207 C CA . SER A 1 163 ? -8.301 -4.665 -21.605 1 19.52 142 SER A CA 1
ATOM 2208 C C . SER A 1 163 ? -6.843 -4.142 -21.785 1 19.74 142 SER A C 1
ATOM 2209 O O . SER A 1 163 ? -5.905 -4.864 -21.458 1 20.94 142 SER A O 1
ATOM 2217 N N . SER A 1 164 ? -6.654 -2.94 -22.264 1 19.33 143 SER A N 1
ATOM 2218 C CA . SER A 1 164 ? -5.352 -2.337 -22.524 1 19.12 143 SER A CA 1
ATOM 2219 C C . SER A 1 164 ? -5.601 -0.934 -22.995 1 18.32 143 SER A C 1
ATOM 2220 O O . SER A 1 164 ? -6.713 -0.642 -23.452 1 19.1 143 SER A O 1
ATOM 2228 N N . THR A 1 165 ? -4.578 -0.09 -23.029 1 17.25 144 THR A N 1
ATOM 2229 C CA . THR A 1 165 ? -4.674 1.188 -23.747 1 16.74 144 THR A CA 1
ATOM 2230 C C . THR A 1 165 ? -5.001 0.907 -25.252 1 16.88 144 THR A C 1
ATOM 2231 O O . THR A 1 165 ? -5.656 1.74 -25.885 1 16.94 144 THR A O 1
ATOM 2242 N N . ALA A 1 166 ? -4.642 -0.313 -25.77 1 17.07 145 ALA A N 1
ATOM 2243 C CA . ALA A 1 166 ? -4.982 -0.773 -27.119 1 17.59 145 ALA A CA 1
ATOM 2244 C C . ALA A 1 166 ? -6.495 -1.018 -27.312 1 17.12 145 ALA A C 1
ATOM 2245 O O . ALA A 1 166 ? -6.914 -1.251 -28.43 1 17.1 145 ALA A O 1
ATOM 2252 N N . GLY A 1 167 ? -7.27 -1.039 -26.232 1 17.1 146 GLY A N 1
ATOM 2253 C CA . GLY A 1 167 ? -8.724 -1.054 -26.252 1 17.39 146 GLY A CA 1
ATOM 2254 C C . GLY A 1 167 ? -9.322 0.334 -26.397 1 16.79 146 GLY A C 1
ATOM 2255 O O . GLY A 1 167 ? -10.518 0.45 -26.631 1 16.18 146 GLY A O 1
ATOM 2259 N N . LEU A 1 168 ? -8.499 1.41 -26.219 1 15.96 147 LEU A N 1
ATOM 2260 C CA . LEU A 1 168 ? -8.926 2.802 -26.252 1 16.61 147 LEU A CA 1
ATOM 2261 C C . LEU A 1 168 ? -8.309 3.643 -27.366 1 16.65 147 LEU A C 1
ATOM 2262 O O . LEU A 1 168 ? -8.79 4.745 -27.637 1 17.38 147 LEU A O 1
ATOM 2278 N N . THR A 1 169 ? -7.205 3.182 -27.944 1 15.51 148 THR A N 1
ATOM 2279 C CA . THR A 1 169 ? -6.541 3.87 -29.039 1 16.77 148 THR A CA 1
ATOM 2280 C C . THR A 1 169 ? -5.851 2.822 -29.93 1 17.21 148 THR A C 1
ATOM 2281 O O . THR A 1 169 ? -5.769 1.652 -29.565 1 17.12 148 THR A O 1
ATOM 2292 N N . GLY A 1 170 ? -5.406 3.242 -31.089 1 17.45 149 GLY A N 1
ATOM 2293 C CA . GLY A 1 170 ? -4.722 2.359 -32.016 1 17.63 149 GLY A CA 1
ATOM 2294 C C . GLY A 1 170 ? -3.229 2.324 -31.748 1 17.17 149 GLY A C 1
ATOM 2295 O O . GLY A 1 170 ? -2.659 3.241 -31.141 1 16.74 149 GLY A O 1
ATOM 2299 N N . TYR A 1 171 ? -2.591 1.264 -32.225 1 17.25 150 TYR A N 1
ATOM 2300 C CA . TYR A 1 171 ? -1.137 1.101 -32.22 1 17.78 150 TYR A CA 1
ATOM 2301 C C . TYR A 1 171 ? -0.782 0.462 -33.551 1 18.18 150 TYR A C 1
ATOM 2302 O O . TYR A 1 171 ? -1.463 -0.487 -33.942 1 18.09 150 TYR A O 1
ATOM 2320 N N . PRO A 1 172 ? 0.229 0.956 -34.29 1 18.44 151 PRO A N 1
ATOM 2321 C CA . PRO A 1 172 ? 0.595 0.281 -35.541 1 18.93 151 PRO A CA 1
ATOM 2322 C C . PRO A 1 172 ? 1.109 -1.141 -35.262 1 19.83 151 PRO A C 1
ATOM 2323 O O . PRO A 1 172 ? 1.649 -1.412 -34.187 1 20.1 151 PRO A O 1
ATOM 2334 N N . TYR A 1 173 ? 0.866 -2.067 -36.192 1 19.93 152 TYR A N 1
ATOM 2335 C CA . TYR A 1 173 ? 1.31 -3.464 -36.072 1 19.77 152 TYR A CA 1
ATOM 2336 C C . TYR A 1 173 ? 0.571 -4.262 -34.975 1 19.2 152 TYR A C 1
ATOM 2337 O O . TYR A 1 173 ? 0.951 -5.396 -34.687 1 19.34 152 TYR A O 1
ATOM 2355 N N . ALA A 1 174 ? -0.498 -3.713 -34.407 1 18.53 153 ALA A N 1
ATOM 2356 C CA . ALA A 1 174 ? -1.292 -4.406 -33.397 1 18.28 153 ALA A CA 1
ATOM 2357 C C . ALA A 1 174 ? -2.781 -4.335 -33.776 1 18.5 153 ALA A C 1
ATOM 2358 O O . ALA A 1 174 ? -3.627 -4.199 -32.906 1 19 153 ALA A O 1
ATOM 2365 N N . VAL A 1 175 ? -3.104 -4.479 -35.058 1 18.11 154 VAL A N 1
ATOM 2366 C CA . VAL A 1 175 ? -4.476 -4.351 -35.532 1 18.76 154 VAL A CA 1
ATOM 2367 C C . VAL A 1 175 ? -5.407 -5.403 -34.857 1 19.23 154 VAL A C 1
ATOM 2368 O O . VAL A 1 175 ? -6.415 -5.002 -34.243 1 18.59 154 VAL A O 1
ATOM 2381 N N . PRO A 1 176 ? -5.08 -6.717 -34.858 1 19.45 155 PRO A N 1
ATOM 2382 C CA . PRO A 1 176 ? -5.966 -7.681 -34.187 1 18.82 155 PRO A CA 1
ATOM 2383 C C . PRO A 1 176 ? -6.043 -7.482 -32.678 1 18.25 155 PRO A C 1
ATOM 2384 O O . PRO A 1 176 ? -7.107 -7.699 -32.098 1 18.51 155 PRO A O 1
ATOM 2395 N N . TYR A 1 177 ? -4.944 -7.091 -32.038 1 17.1 156 TYR A N 1
ATOM 2396 C CA . TYR A 1 177 ? -4.938 -6.84 -30.607 1 17.07 156 TYR A CA 1
ATOM 2397 C C . TYR A 1 177 ? -5.85 -5.662 -30.27 1 16.27 156 TYR A C 1
ATOM 2398 O O . TYR A 1 177 ? -6.682 -5.77 -29.377 1 15.3 156 TYR A O 1
ATOM 2416 N N . CYS A 1 178 ? -5.719 -4.567 -31.006 1 16.21 157 CYS A N 1
ATOM 2417 C CA . CYS A 1 178 ? -6.566 -3.393 -30.843 1 16.06 157 CYS A CA 1
ATOM 2418 C C . CYS A 1 178 ? -8.036 -3.743 -31.11 1 16.12 157 CYS A C 1
ATOM 2419 O O . CYS A 1 178 ? -8.905 -3.315 -30.36 1 15.56 157 CYS A O 1
ATOM 2427 N N . ALA A 1 179 ? -8.323 -4.513 -32.168 1 15.73 158 ALA A N 1
ATOM 2428 C CA . ALA A 1 179 ? -9.691 -4.928 -32.475 1 16.27 158 ALA A CA 1
ATOM 2429 C C . ALA A 1 179 ? -10.292 -5.735 -31.313 1 16.38 158 ALA A C 1
ATOM 2430 O O . ALA A 1 179 ? -11.365 -5.396 -30.838 1 16.33 158 ALA A O 1
ATOM 2437 N N . ALA A 1 180 ? -9.577 -6.747 -30.802 1 15.61 159 ALA A N 1
ATOM 2438 C CA . ALA A 1 180 ? -10.061 -7.562 -29.71 1 16.23 159 ALA A CA 1
ATOM 2439 C C . ALA A 1 180 ? -10.209 -6.785 -28.394 1 16.05 159 ALA A C 1
ATOM 2440 O O . ALA A 1 180 ? -11.205 -6.939 -27.719 1 15.67 159 ALA A O 1
ATOM 2447 N N . LYS A 1 181 ? -9.24 -5.946 -28.055 1 16.42 160 LYS A N 1
ATOM 2448 C CA . LYS A 1 181 ? -9.272 -5.164 -26.824 1 16.18 160 LYS A CA 1
ATOM 2449 C C . LYS A 1 181 ? -10.339 -4.062 -26.889 1 16.85 160 LYS A C 1
ATOM 2450 O O . LYS A 1 181 ? -11.007 -3.8 -25.877 1 18.21 160 LYS A O 1
ATOM 2469 N N . HIS A 1 182 ? -10.567 -3.479 -28.063 1 15.69 161 HIS A N 1
ATOM 2470 C CA . HIS A 1 182 ? -11.674 -2.52 -28.237 1 15.24 161 HIS A CA 1
ATOM 2471 C C . HIS A 1 182 ? -13.011 -3.302 -28.09 1 15.38 161 HIS A C 1
ATOM 2472 O O . HIS A 1 182 ? -13.937 -2.83 -27.436 1 15.55 161 HIS A O 1
ATOM 2486 N N . GLY A 1 183 ? -13.083 -4.506 -28.649 1 15.17 162 GLY A N 1
ATOM 2487 C CA . GLY A 1 183 ? -14.264 -5.356 -28.529 1 16.18 162 GLY A CA 1
ATOM 2488 C C . GLY A 1 183 ? -14.604 -5.672 -27.095 1 16.6 162 GLY A C 1
ATOM 2489 O O . GLY A 1 183 ? -15.774 -5.708 -26.719 1 16.35 162 GLY A O 1
ATOM 2493 N N . LEU A 1 184 ? -13.574 -5.839 -26.258 1 17.22 163 LEU A N 1
ATOM 2494 C CA . LEU A 1 184 ? -13.754 -6.09 -24.838 1 18.05 163 LEU A CA 1
ATOM 2495 C C . LEU A 1 184 ? -14.363 -4.863 -24.125 1 17.43 163 LEU A C 1
ATOM 2496 O O . LEU A 1 184 ? -15.203 -5.027 -23.235 1 16.89 163 LEU A O 1
ATOM 2512 N N . ILE A 1 185 ? -14.027 -3.649 -24.582 1 16.61 164 ILE A N 1
ATOM 2513 C CA . ILE A 1 185 ? -14.657 -2.421 -24.073 1 16.95 164 ILE A CA 1
ATOM 2514 C C . ILE A 1 185 ? -16.15 -2.388 -24.481 1 16.45 164 ILE A C 1
ATOM 2515 O O . ILE A 1 185 ? -17.008 -2.053 -23.66 1 16.42 164 ILE A O 1
ATOM 2531 N N . GLY A 1 186 ? -16.46 -2.763 -25.717 1 16.22 165 GLY A N 1
ATOM 2532 C CA . GLY A 1 186 ? -17.842 -2.821 -26.18 1 15.83 165 GLY A CA 1
ATOM 2533 C C . GLY A 1 186 ? -18.689 -3.809 -25.399 1 15.54 165 GLY A C 1
ATOM 2534 O O . GLY A 1 186 ? -19.82 -3.506 -25.01 1 15.64 165 GLY A O 1
ATOM 2538 N N . LEU A 1 187 ? -18.135 -4.981 -25.134 1 15.85 166 LEU A N 1
ATOM 2539 C CA . LEU A 1 187 ? -18.779 -6.004 -24.305 1 16.55 166 LEU A CA 1
ATOM 2540 C C . LEU A 1 187 ? -19.04 -5.423 -22.894 1 16.58 166 LEU A C 1
ATOM 2541 O O . LEU A 1 187 ? -20.144 -5.539 -22.353 1 16.26 166 LEU A O 1
ATOM 2557 N N . THR A 1 188 ? -18.026 -4.742 -22.345 1 16.07 167 THR A N 1
ATOM 2558 C CA . THR A 1 188 ? -18.1 -4.117 -21.025 1 16.53 167 THR A CA 1
ATOM 2559 C C . THR A 1 188 ? -19.243 -3.113 -20.945 1 16.98 167 THR A C 1
ATOM 2560 O O . THR A 1 188 ? -20.054 -3.185 -20.026 1 17.48 167 THR A O 1
ATOM 2571 N N . ARG A 1 189 ? -19.322 -2.195 -21.914 1 16.29 168 ARG A N 1
ATOM 2572 C CA . ARG A 1 189 ? -20.312 -1.147 -21.928 1 15.89 168 ARG A CA 1
ATOM 2573 C C . ARG A 1 189 ? -21.739 -1.674 -22.049 1 16.59 168 ARG A C 1
ATOM 2574 O O . ARG A 1 189 ? -22.636 -1.234 -21.313 1 16.75 168 ARG A O 1
ATOM 2595 N N . ALA A 1 190 ? -21.958 -2.578 -23.018 1 16.3 169 ALA A N 1
ATOM 2596 C CA . ALA A 1 190 ? -23.283 -3.128 -23.25 1 16.62 169 ALA A CA 1
ATOM 2597 C C . ALA A 1 190 ? -23.746 -3.955 -22.061 1 16.58 169 ALA A C 1
ATOM 2598 O O . ALA A 1 190 ? -24.895 -3.815 -21.639 1 17.88 169 ALA A O 1
ATOM 2605 N N . LEU A 1 191 ? -22.868 -4.788 -21.492 1 16.32 170 LEU A N 1
ATOM 2606 C CA . LEU A 1 191 ? -23.242 -5.621 -20.36 1 16.87 170 LEU A CA 1
ATOM 2607 C C . LEU A 1 191 ? -23.471 -4.786 -19.095 1 17.52 170 LEU A C 1
ATOM 2608 O O . LEU A 1 191 ? -24.367 -5.106 -18.317 1 17.53 170 LEU A O 1
ATOM 2624 N N . ALA A 1 192 ? -22.714 -3.691 -18.909 1 17.11 171 ALA A N 1
ATOM 2625 C CA . ALA A 1 192 ? -22.913 -2.792 -17.777 1 17.5 171 ALA A CA 1
ATOM 2626 C C . ALA A 1 192 ? -24.347 -2.203 -17.795 1 18.59 171 ALA A C 1
ATOM 2627 O O . ALA A 1 192 ? -24.988 -2.101 -16.749 1 18.62 171 ALA A O 1
ATOM 2634 N N . LEU A 1 193 ? -24.86 -1.88 -18.99 1 18.97 172 LEU A N 1
ATOM 2635 C CA . LEU A 1 193 ? -26.218 -1.374 -19.117 1 19.02 172 LEU A CA 1
ATOM 2636 C C . LEU A 1 193 ? -27.254 -2.48 -18.915 1 19.98 172 LEU A C 1
ATOM 2637 O O . LEU A 1 193 ? -28.249 -2.274 -18.219 1 19.74 172 LEU A O 1
ATOM 2653 N N . GLU A 1 194 ? -27.011 -3.653 -19.494 1 19.68 173 GLU A N 1
ATOM 2654 C CA . GLU A 1 194 ? -27.929 -4.766 -19.359 1 20.14 173 GLU A CA 1
ATOM 2655 C C . GLU A 1 194 ? -28.076 -5.235 -17.894 1 21.26 173 GLU A C 1
ATOM 2656 O O . GLU A 1 194 ? -29.188 -5.563 -17.481 1 22.7 173 GLU A O 1
ATOM 2668 N N . LEU A 1 195 ? -26.981 -5.22 -17.109 1 20.38 174 LEU A N 1
ATOM 2669 C CA . LEU A 1 195 ? -26.977 -5.649 -15.708 1 20.42 174 LEU A CA 1
ATOM 2670 C C . LEU A 1 195 ? -27.056 -4.506 -14.678 1 20.55 174 LEU A C 1
ATOM 2671 O O . LEU A 1 195 ? -26.94 -4.761 -13.478 1 20.87 174 LEU A O 1
ATOM 2687 N N . ALA A 1 196 ? -27.288 -3.269 -15.128 1 20.26 175 ALA A N 1
ATOM 2688 C CA . ALA A 1 196 ? -27.277 -2.098 -14.251 1 21.07 175 ALA A CA 1
ATOM 2689 C C . ALA A 1 196 ? -28.161 -2.219 -13.006 1 22.31 175 ALA A C 1
ATOM 2690 O O . ALA A 1 196 ? -27.745 -1.8 -11.922 1 22.44 175 ALA A O 1
ATOM 2697 N N . GLN A 1 197 ? -29.366 -2.772 -13.161 1 22.55 176 GLN A N 1
ATOM 2698 C CA . GLN A 1 197 ? -30.309 -2.921 -12.048 1 24.16 176 GLN A CA 1
ATOM 2699 C C . GLN A 1 197 ? -30.328 -4.337 -11.452 1 25.44 176 GLN A C 1
ATOM 2700 O O . GLN A 1 197 ? -31.273 -4.676 -10.721 1 26.05 176 GLN A O 1
ATOM 2714 N N . ARG A 1 198 ? -29.283 -5.14 -11.705 1 24.5 177 ARG A N 1
ATOM 2715 C CA . ARG A 1 198 ? -29.175 -6.508 -11.198 1 25.12 177 ARG A CA 1
ATOM 2716 C C . ARG A 1 198 ? -28.103 -6.694 -10.12 1 24.78 177 ARG A C 1
ATOM 2717 O O . ARG A 1 198 ? -27.786 -7.832 -9.789 1 25.73 177 ARG A O 1
ATOM 2738 N N . GLY A 1 199 ? -27.554 -5.61 -9.581 1 23.97 178 GLY A N 1
ATOM 2739 C CA . GLY A 1 199 ? -26.536 -5.681 -8.538 1 23.38 178 GLY A CA 1
ATOM 2740 C C . GLY A 1 199 ? -25.126 -6.02 -8.98 1 22.43 178 GLY A C 1
ATOM 2741 O O . GLY A 1 199 ? -24.263 -6.257 -8.137 1 22.38 178 GLY A O 1
ATOM 2745 N N . ILE A 1 200 ? -24.86 -5.994 -10.291 1 21.36 179 ILE A N 1
ATOM 2746 C CA . ILE A 1 200 ? -23.566 -6.35 -10.853 1 20.98 179 ILE A CA 1
ATOM 2747 C C . ILE A 1 200 ? -23.023 -5.152 -11.616 1 20.3 179 ILE A C 1
ATOM 2748 O O . ILE A 1 200 ? -23.782 -4.496 -12.348 1 20.43 179 ILE A O 1
ATOM 2764 N N . THR A 1 201 ? -21.739 -4.835 -11.423 1 19.42 180 THR A N 1
ATOM 2765 C CA . THR A 1 201 ? -21.078 -3.806 -12.224 1 18.98 180 THR A CA 1
ATOM 2766 C C . THR A 1 201 ? -20.119 -4.525 -13.174 1 18.39 180 THR A C 1
ATOM 2767 O O . THR A 1 201 ? -19.584 -5.6 -12.854 1 19.01 180 THR A O 1
ATOM 2778 N N . VAL A 1 202 ? -19.901 -3.923 -14.344 1 17.56 181 VAL A N 1
ATOM 2779 C CA . VAL A 1 202 ? -19.024 -4.442 -15.38 1 17.36 181 VAL A CA 1
ATOM 2780 C C . VAL A 1 202 ? -18.121 -3.283 -15.763 1 16.32 181 VAL A C 1
ATOM 2781 O O . VAL A 1 202 ? -18.611 -2.252 -16.202 1 15.52 181 VAL A O 1
ATOM 2794 N N . ASN A 1 203 ? -16.807 -3.444 -15.56 1 15.88 182 ASN A N 1
ATOM 2795 C CA . ASN A 1 203 ? -15.824 -2.402 -15.856 1 16.76 182 ASN A CA 1
ATOM 2796 C C . ASN A 1 203 ? -14.591 -2.987 -16.518 1 16.88 182 ASN A C 1
ATOM 2797 O O . ASN A 1 203 ? -14.35 -4.194 -16.465 1 16.92 182 ASN A O 1
ATOM 2808 N N . ALA A 1 204 ? -13.804 -2.128 -17.139 1 16.61 183 ALA A N 1
ATOM 2809 C CA . ALA A 1 204 ? -12.567 -2.525 -17.774 1 16.66 183 ALA A CA 1
ATOM 2810 C C . ALA A 1 204 ? -11.426 -1.692 -17.22 1 17.83 183 ALA A C 1
ATOM 2811 O O . ALA A 1 204 ? -11.591 -0.496 -16.962 1 18.81 183 ALA A O 1
ATOM 2818 N N . ILE A 1 205 ? -10.296 -2.333 -17.016 1 18.72 184 ILE A N 1
ATOM 2819 C CA . ILE A 1 205 ? -9.044 -1.699 -16.605 1 19.3 184 ILE A CA 1
ATOM 2820 C C . ILE A 1 205 ? -8.154 -1.798 -17.812 1 18.79 184 ILE A C 1
ATOM 2821 O O . ILE A 1 205 ? -7.98 -2.895 -18.368 1 18.41 184 ILE A O 1
ATOM 2837 N N . CYS A 1 206 ? -7.562 -0.661 -18.207 1 18.68 185 CYS A N 1
ATOM 2838 C CA . CYS A 1 206 ? -6.755 -0.525 -19.404 1 18.72 185 CYS A CA 1
ATOM 2839 C C . CYS A 1 206 ? -5.318 -0.127 -19.099 1 19.04 185 CYS A C 1
ATOM 2840 O O . CYS A 1 206 ? -4.984 1.069 -19.143 1 18.31 185 CYS A O 1
ATOM 2848 N N . PRO A 1 207 ? -4.446 -1.103 -18.819 1 19.09 186 PRO A N 1
ATOM 2849 C CA . PRO A 1 207 ? -3.047 -0.74 -18.556 1 19.79 186 PRO A CA 1
ATOM 2850 C C . PRO A 1 207 ? -2.297 -0.348 -19.819 1 19.36 186 PRO A C 1
ATOM 2851 O O . PRO A 1 207 ? -2.567 -0.871 -20.903 1 18.63 186 PRO A O 1
ATOM 2862 N N . GLY A 1 208 ? -1.353 0.559 -19.656 1 20.06 187 GLY A N 1
ATOM 2863 C CA . GLY A 1 208 ? -0.331 0.834 -20.647 1 20.74 187 GLY A CA 1
ATOM 2864 C C . GLY A 1 208 ? 0.788 -0.188 -20.427 1 22.4 187 GLY A C 1
ATOM 2865 O O . GLY A 1 208 ? 0.624 -1.136 -19.628 1 22.02 187 GLY A O 1
ATOM 2869 N N . PHE A 1 209 ? 1.973 -0 -21.055 1 23.63 188 PHE A N 1
ATOM 2870 C CA . PHE A 1 209 ? 3.093 -0.92 -20.843 1 25.74 188 PHE A CA 1
ATOM 2871 C C . PHE A 1 209 ? 3.45 -1.034 -19.353 1 24.39 188 PHE A C 1
ATOM 2872 O O . PHE A 1 209 ? 3.685 -0.021 -18.686 1 23.56 188 PHE A O 1
ATOM 2889 N N . THR A 1 210 ? 3.455 -2.279 -18.856 1 24.55 189 THR A N 1
ATOM 2890 C CA . THR A 1 210 ? 3.65 -2.625 -17.465 1 25.23 189 THR A CA 1
ATOM 2891 C C . THR A 1 210 ? 4.941 -3.427 -17.251 1 26.25 189 THR A C 1
ATOM 2892 O O . THR A 1 210 ? 5.308 -4.27 -18.063 1 26.65 189 THR A O 1
ATOM 2903 N N . ASP A 1 211 ? 5.616 -3.142 -16.141 1 26.61 190 ASP A N 1
ATOM 2904 C CA . ASP A 1 211 ? 6.871 -3.756 -15.762 1 28.18 190 ASP A CA 1
ATOM 2905 C C . ASP A 1 211 ? 6.63 -5.144 -15.226 1 30 190 ASP A C 1
ATOM 2906 O O . ASP A 1 211 ? 6.361 -5.314 -14.036 1 31.81 190 ASP A O 1
ATOM 2915 N N . THR A 1 212 ? 6.679 -6.132 -16.107 1 29.61 191 THR A N 1
ATOM 2916 C CA . THR A 1 212 ? 6.571 -7.543 -15.746 1 30.6 191 THR A CA 1
ATOM 2917 C C . THR A 1 212 ? 7.91 -8.227 -16.079 1 31.51 191 THR A C 1
ATOM 2918 O O . THR A 1 212 ? 8.733 -7.641 -16.788 1 30.94 191 THR A O 1
ATOM 2929 N N . ASP A 1 213 ? 8.124 -9.471 -15.61 1 32.27 192 ASP A N 1
ATOM 2930 C CA . ASP A 1 213 ? 9.329 -10.218 -15.968 1 32.92 192 ASP A CA 1
ATOM 2931 C C . ASP A 1 213 ? 9.393 -10.428 -17.491 1 33.15 192 ASP A C 1
ATOM 2932 O O . ASP A 1 213 ? 10.482 -10.369 -18.059 1 33.4 192 ASP A O 1
ATOM 2941 N N . LEU A 1 214 ? 8.239 -10.619 -18.154 1 32.73 193 LEU A N 1
ATOM 2942 C CA . LEU A 1 214 ? 8.23 -10.796 -19.601 1 33.42 193 LEU A CA 1
ATOM 2943 C C . LEU A 1 214 ? 8.747 -9.539 -20.322 1 33.54 193 LEU A C 1
ATOM 2944 O O . LEU A 1 214 ? 9.565 -9.649 -21.244 1 33.84 193 LEU A O 1
ATOM 2960 N N . LEU A 1 215 ? 8.288 -8.357 -19.899 1 33.02 194 LEU A N 1
ATOM 2961 C CA . LEU A 1 215 ? 8.735 -7.117 -20.518 1 33.76 194 LEU A CA 1
ATOM 2962 C C . LEU A 1 215 ? 10.221 -6.898 -20.242 1 33.68 194 LEU A C 1
ATOM 2963 O O . LEU A 1 215 ? 10.941 -6.5 -21.151 1 33.98 194 LEU A O 1
ATOM 2979 N N . GLN A 1 216 ? 10.691 -7.181 -19.016 1 33.08 195 GLN A N 1
ATOM 2980 C CA . GLN A 1 216 ? 12.114 -7.031 -18.691 1 33.76 195 GLN A CA 1
ATOM 2981 C C . GLN A 1 216 ? 12.969 -7.954 -19.566 1 34.53 195 GLN A C 1
ATOM 2982 O O . GLN A 1 216 ? 14.044 -7.543 -19.992 1 34.53 195 GLN A O 1
ATOM 2996 N N . ALA A 1 217 ? 12.481 -9.17 -19.878 1 34.68 196 ALA A N 1
ATOM 2997 C CA . ALA A 1 217 ? 13.204 -10.074 -20.771 1 35.84 196 ALA A CA 1
ATOM 2998 C C . ALA A 1 217 ? 13.266 -9.481 -22.182 1 35.95 196 ALA A C 1
ATOM 2999 O O . ALA A 1 217 ? 14.305 -9.591 -22.82 1 35.53 196 ALA A O 1
ATOM 3006 N N . SER A 1 218 ? 12.192 -8.816 -22.648 1 36 197 SER A N 1
ATOM 3007 C CA . SER A 1 218 ? 12.177 -8.157 -23.962 1 36.74 197 SER A CA 1
ATOM 3008 C C . SER A 1 218 ? 13.118 -6.938 -24.009 1 36.75 197 SER A C 1
ATOM 3009 O O . SER A 1 218 ? 13.781 -6.702 -25.027 1 37.35 197 SER A O 1
ATOM 3017 N N . VAL A 1 219 ? 13.185 -6.174 -22.903 1 36.02 198 VAL A N 1
ATOM 3018 C CA . VAL A 1 219 ? 14.084 -5.011 -22.769 1 36.34 198 VAL A CA 1
ATOM 3019 C C . VAL A 1 219 ? 15.535 -5.508 -22.892 1 36.02 198 VAL A C 1
ATOM 3020 O O . VAL A 1 219 ? 16.316 -4.959 -23.675 1 35.52 198 VAL A O 1
ATOM 3033 N N . LEU A 1 220 ? 15.88 -6.563 -22.138 1 35.88 199 LEU A N 1
ATOM 3034 C CA . LEU A 1 220 ? 17.222 -7.115 -22.158 1 36.74 199 LEU A CA 1
ATOM 3035 C C . LEU A 1 220 ? 17.582 -7.689 -23.524 1 36.57 199 LEU A C 1
ATOM 3036 O O . LEU A 1 220 ? 18.704 -7.489 -23.973 1 35.88 199 LEU A O 1
ATOM 3052 N N . ARG A 1 221 ? 16.644 -8.358 -24.205 1 36.88 200 ARG A N 1
ATOM 3053 C CA . ARG A 1 221 ? 16.89 -8.914 -25.538 1 37.98 200 ARG A CA 1
ATOM 3054 C C . ARG A 1 221 ? 17.213 -7.793 -26.525 1 37.63 200 ARG A C 1
ATOM 3055 O O . ARG A 1 221 ? 18.174 -7.921 -27.281 1 37.81 200 ARG A O 1
ATOM 3076 N N . VAL A 1 222 ? 16.45 -6.688 -26.503 1 37.05 201 VAL A N 1
ATOM 3077 C CA . VAL A 1 222 ? 16.712 -5.559 -27.419 1 37.16 201 VAL A CA 1
ATOM 3078 C C . VAL A 1 222 ? 18.046 -4.863 -27.052 1 36.9 201 VAL A C 1
ATOM 3079 O O . VAL A 1 222 ? 18.815 -4.497 -27.944 1 37.32 201 VAL A O 1
ATOM 3092 N N . ALA A 1 223 ? 18.346 -4.724 -25.755 1 35.56 202 ALA A N 1
ATOM 3093 C CA . ALA A 1 223 ? 19.602 -4.116 -25.301 1 34.76 202 ALA A CA 1
ATOM 3094 C C . ALA A 1 223 ? 20.802 -4.948 -25.784 1 34.36 202 ALA A C 1
ATOM 3095 O O . ALA A 1 223 ? 21.763 -4.387 -26.3 1 33.97 202 ALA A O 1
ATOM 3102 N N . GLN A 1 224 ? 20.72 -6.274 -25.651 1 34.39 203 GLN A N 1
ATOM 3103 C CA . GLN A 1 224 ? 21.768 -7.185 -26.078 1 35.25 203 GLN A CA 1
ATOM 3104 C C . GLN A 1 224 ? 21.917 -7.164 -27.591 1 37 203 GLN A C 1
ATOM 3105 O O . GLN A 1 224 ? 23.041 -7.209 -28.073 1 37.52 203 GLN A O 1
ATOM 3119 N N . ARG A 1 225 ? 20.81 -7.069 -28.343 1 37.95 204 ARG A N 1
ATOM 3120 C CA . ARG A 1 225 ? 20.868 -7.031 -29.801 1 39.6 204 ARG A CA 1
ATOM 3121 C C . ARG A 1 225 ? 21.311 -5.67 -30.356 1 39.53 204 ARG A C 1
ATOM 3122 O O . ARG A 1 225 ? 21.799 -5.636 -31.489 1 40.54 204 ARG A O 1
ATOM 3143 N N . THR A 1 226 ? 21.193 -4.571 -29.582 1 37.91 205 THR A N 1
ATOM 3144 C CA . THR A 1 226 ? 21.602 -3.234 -30.03 1 36.78 205 THR A CA 1
ATOM 3145 C C . THR A 1 226 ? 22.849 -2.674 -29.282 1 34.38 205 THR A C 1
ATOM 3146 O O . THR A 1 226 ? 23.201 -1.525 -29.511 1 34.05 205 THR A O 1
ATOM 3157 N N . ALA A 1 227 ? 23.54 -3.489 -28.446 1 32.18 206 ALA A N 1
ATOM 3158 C CA . ALA A 1 227 ? 24.722 -3.064 -27.681 1 31.69 206 ALA A CA 1
ATOM 3159 C C . ALA A 1 227 ? 24.469 -1.802 -26.842 1 32.26 206 ALA A C 1
ATOM 3160 O O . ALA A 1 227 ? 25.28 -0.882 -26.816 1 32.12 206 ALA A O 1
ATOM 3167 N N . ARG A 1 228 ? 23.339 -1.783 -26.152 1 33.14 207 ARG A N 1
ATOM 3168 C CA . ARG A 1 228 ? 22.93 -0.663 -25.313 1 34.34 207 ARG A CA 1
ATOM 3169 C C . ARG A 1 228 ? 22.65 -1.154 -23.908 1 33.16 207 ARG A C 1
ATOM 3170 O O . ARG A 1 228 ? 22.317 -2.322 -23.702 1 31.86 207 ARG A O 1
ATOM 3191 N N . ALA A 1 229 ? 22.75 -0.248 -22.944 1 33.24 208 ALA A N 1
ATOM 3192 C CA . ALA A 1 229 ? 22.438 -0.564 -21.562 1 33.44 208 ALA A CA 1
ATOM 3193 C C . ALA A 1 229 ? 20.911 -0.813 -21.465 1 33.53 208 ALA A C 1
ATOM 3194 O O . ALA A 1 229 ? 20.14 -0.07 -22.094 1 33.48 208 ALA A O 1
ATOM 3201 N N . PRO A 1 230 ? 20.436 -1.821 -20.698 1 33.75 209 PRO A N 1
ATOM 3202 C CA . PRO A 1 230 ? 18.977 -2.004 -20.558 1 34.12 209 PRO A CA 1
ATOM 3203 C C . PRO A 1 230 ? 18.206 -0.732 -20.188 1 35.23 209 PRO A C 1
ATOM 3204 O O . PRO A 1 230 ? 17.105 -0.542 -20.7 1 34.74 209 PRO A O 1
ATOM 3215 N N . GLU A 1 231 ? 18.775 0.153 -19.344 1 36.41 210 GLU A N 1
ATOM 3216 C CA . GLU A 1 231 ? 18.109 1.412 -18.967 1 38.2 210 GLU A CA 1
ATOM 3217 C C . GLU A 1 231 ? 17.802 2.299 -20.195 1 38.73 210 GLU A C 1
ATOM 3218 O O . GLU A 1 231 ? 16.742 2.924 -20.232 1 38.82 210 GLU A O 1
ATOM 3230 N N . ALA A 1 232 ? 18.682 2.32 -21.213 1 38.58 211 ALA A N 1
ATOM 3231 C CA . ALA A 1 232 ? 18.412 3.088 -22.436 1 39.49 211 ALA A CA 1
ATOM 3232 C C . ALA A 1 232 ? 17.236 2.495 -23.231 1 40.11 211 ALA A C 1
ATOM 3233 O O . ALA A 1 232 ? 16.377 3.233 -23.722 1 41.05 211 ALA A O 1
ATOM 3240 N N . VAL A 1 233 ? 17.158 1.174 -23.309 1 39.68 212 VAL A N 1
ATOM 3241 C CA . VAL A 1 233 ? 16.046 0.51 -24.014 1 40.1 212 VAL A CA 1
ATOM 3242 C C . VAL A 1 233 ? 14.722 0.681 -23.233 1 41.07 212 VAL A C 1
ATOM 3243 O O . VAL A 1 233 ? 13.656 0.845 -23.831 1 41.32 212 VAL A O 1
ATOM 3256 N N . LEU A 1 234 ? 14.788 0.651 -21.892 1 41.55 213 LEU A N 1
ATOM 3257 C CA . LEU A 1 234 ? 13.613 0.847 -21.035 1 42.43 213 LEU A CA 1
ATOM 3258 C C . LEU A 1 234 ? 12.993 2.206 -21.315 1 42.42 213 LEU A C 1
ATOM 3259 O O . LEU A 1 234 ? 11.776 2.295 -21.406 1 42.15 213 LEU A O 1
ATOM 3275 N N . GLU A 1 235 ? 13.825 3.237 -21.533 1 42.49 214 GLU A N 1
ATOM 3276 C CA . GLU A 1 235 ? 13.348 4.568 -21.864 1 43.06 214 GLU A CA 1
ATOM 3277 C C . GLU A 1 235 ? 12.509 4.556 -23.165 1 42.61 214 GLU A C 1
ATOM 3278 O O . GLU A 1 235 ? 11.488 5.239 -23.207 1 43.32 214 GLU A O 1
ATOM 3290 N N . LEU A 1 236 ? 12.856 3.735 -24.176 1 41.4 215 LEU A N 1
ATOM 3291 C CA . LEU A 1 236 ? 12.03 3.624 -25.392 1 40.61 215 LEU A CA 1
ATOM 3292 C C . LEU A 1 236 ? 10.65 3.04 -25.048 1 39.78 215 LEU A C 1
ATOM 3293 O O . LEU A 1 236 ? 9.63 3.524 -25.526 1 39.89 215 LEU A O 1
ATOM 3309 N N . PHE A 1 237 ? 10.633 1.961 -24.273 1 38.48 216 PHE A N 1
ATOM 3310 C CA . PHE A 1 237 ? 9.396 1.29 -23.889 1 37.8 216 PHE A CA 1
ATOM 3311 C C . PHE A 1 237 ? 8.49 2.225 -23.077 1 34.54 216 PHE A C 1
ATOM 3312 O O . PHE A 1 237 ? 7.277 2.274 -23.294 1 34.16 216 PHE A O 1
ATOM 3329 N N . ALA A 1 238 ? 9.085 3.008 -22.18 1 32.22 217 ALA A N 1
ATOM 3330 C CA . ALA A 1 238 ? 8.36 3.958 -21.333 1 31.47 217 ALA A CA 1
ATOM 3331 C C . ALA A 1 238 ? 8.037 5.283 -22.016 1 30.74 217 ALA A C 1
ATOM 3332 O O . ALA A 1 238 ? 7.419 6.122 -21.373 1 30.15 217 ALA A O 1
ATOM 3339 N N . ARG A 1 239 ? 8.502 5.532 -23.255 1 30.37 218 ARG A N 1
ATOM 3340 C CA . ARG A 1 239 ? 8.361 6.854 -23.897 1 31.13 218 ARG A CA 1
ATOM 3341 C C . ARG A 1 239 ? 6.909 7.315 -24.081 1 29.46 218 ARG A C 1
ATOM 3342 O O . ARG A 1 239 ? 6.625 8.505 -23.954 1 28.82 218 ARG A O 1
ATOM 3363 N N . ARG A 1 240 ? 6.003 6.379 -24.329 1 28.59 219 ARG A N 1
ATOM 3364 C CA . ARG A 1 240 ? 4.58 6.693 -24.472 1 28.01 219 ARG A CA 1
ATOM 3365 C C . ARG A 1 240 ? 3.94 7.114 -23.136 1 25.67 219 ARG A C 1
ATOM 3366 O O . ARG A 1 240 ? 2.865 7.726 -23.149 1 25.52 219 ARG A O 1
ATOM 3387 N N . ASN A 1 241 ? 4.549 6.748 -21.99 1 23.77 220 ASN A N 1
ATOM 3388 C CA . ASN A 1 241 ? 4.021 7.087 -20.679 1 22.38 220 ASN A CA 1
ATOM 3389 C C . ASN A 1 241 ? 4.541 8.465 -20.302 1 21.79 220 ASN A C 1
ATOM 3390 O O . ASN A 1 241 ? 5.756 8.605 -20.103 1 21.72 220 ASN A O 1
ATOM 3401 N N . PRO A 1 242 ? 3.662 9.486 -20.149 1 20.92 221 PRO A N 1
ATOM 3402 C CA . PRO A 1 242 ? 4.145 10.817 -19.765 1 21.35 221 PRO A CA 1
ATOM 3403 C C . PRO A 1 242 ? 4.961 10.853 -18.463 1 21.41 221 PRO A C 1
ATOM 3404 O O . PRO A 1 242 ? 5.788 11.745 -18.293 1 21.19 221 PRO A O 1
ATOM 3415 N N . GLN A 1 243 ? 4.729 9.881 -17.563 1 21.72 222 GLN A N 1
ATOM 3416 C CA . GLN A 1 243 ? 5.453 9.798 -16.293 1 22.22 222 GLN A CA 1
ATOM 3417 C C . GLN A 1 243 ? 6.913 9.318 -16.427 1 23.89 222 GLN A C 1
ATOM 3418 O O . GLN A 1 243 ? 7.661 9.401 -15.456 1 24.46 222 GLN A O 1
ATOM 3432 N N . GLY A 1 244 ? 7.324 8.883 -17.613 1 24.41 223 GLY A N 1
ATOM 3433 C CA . GLY A 1 244 ? 8.703 8.483 -17.858 1 25.51 223 GLY A CA 1
ATOM 3434 C C . GLY A 1 244 ? 9.121 7.181 -17.215 1 25.58 223 GLY A C 1
ATOM 3435 O O . GLY A 1 244 ? 10.306 6.951 -17.006 1 26.27 223 GLY A O 1
ATOM 3439 N N . ARG A 1 245 ? 8.165 6.316 -16.93 1 24.63 224 ARG A N 1
ATOM 3440 C CA . ARG A 1 245 ? 8.398 5.033 -16.286 1 24.82 224 ARG A CA 1
ATOM 3441 C C . ARG A 1 245 ? 7.332 4.057 -16.741 1 25.3 224 ARG A C 1
ATOM 3442 O O . ARG A 1 245 ? 6.314 4.479 -17.296 1 25.69 224 ARG A O 1
ATOM 3463 N N . LEU A 1 246 ? 7.516 2.776 -16.452 1 25.05 225 LEU A N 1
ATOM 3464 C CA . LEU A 1 246 ? 6.501 1.789 -16.77 1 25.24 225 LEU A CA 1
ATOM 3465 C C . LEU A 1 246 ? 5.495 1.73 -15.643 1 24.27 225 LEU A C 1
ATOM 3466 O O . LEU A 1 246 ? 5.8 2.053 -14.495 1 24.37 225 LEU A O 1
ATOM 3482 N N . VAL A 1 247 ? 4.29 1.268 -15.961 1 23.53 226 VAL A N 1
ATOM 3483 C CA . VAL A 1 247 ? 3.252 1.058 -14.967 1 22.78 226 VAL A CA 1
ATOM 3484 C C . VAL A 1 247 ? 3.696 -0.155 -14.128 1 23.69 226 VAL A C 1
ATOM 3485 O O . VAL A 1 247 ? 4.32 -1.061 -14.665 1 23.55 226 VAL A O 1
ATOM 3498 N N . ARG A 1 248 ? 3.396 -0.16 -12.835 1 24.73 227 ARG A N 1
ATOM 3499 C CA . ARG A 1 248 ? 3.721 -1.294 -11.985 1 26.47 227 ARG A CA 1
ATOM 3500 C C . ARG A 1 248 ? 2.518 -2.24 -11.918 1 26.96 227 ARG A C 1
ATOM 3501 O O . ARG A 1 248 ? 1.397 -1.753 -11.795 1 26.47 227 ARG A O 1
ATOM 3522 N N . PRO A 1 249 ? 2.697 -3.582 -11.911 1 27.48 228 PRO A N 1
ATOM 3523 C CA . PRO A 1 249 ? 1.536 -4.481 -11.778 1 27.17 228 PRO A CA 1
ATOM 3524 C C . PRO A 1 249 ? 0.628 -4.175 -10.578 1 26.37 228 PRO A C 1
ATOM 3525 O O . PRO A 1 249 ? -0.583 -4.318 -10.687 1 25.91 228 PRO A O 1
ATOM 3536 N N . GLU A 1 250 ? 1.203 -3.732 -9.449 1 25.5 229 GLU A N 1
ATOM 3537 C CA . GLU A 1 250 ? 0.412 -3.405 -8.26 1 26 229 GLU A CA 1
ATOM 3538 C C . GLU A 1 250 ? -0.528 -2.207 -8.487 1 24.59 229 GLU A C 1
ATOM 3539 O O . GLU A 1 250 ? -1.561 -2.138 -7.842 1 24.15 229 GLU A O 1
ATOM 3551 N N . GLU A 1 251 ? -0.173 -1.277 -9.385 1 23.66 230 GLU A N 1
ATOM 3552 C CA . GLU A 1 251 ? -1.03 -0.135 -9.704 1 23.93 230 GLU A CA 1
ATOM 3553 C C . GLU A 1 251 ? -2.265 -0.621 -10.464 1 24.27 230 GLU A C 1
ATOM 3554 O O . GLU A 1 251 ? -3.361 -0.149 -10.191 1 24.99 230 GLU A O 1
ATOM 3566 N N . VAL A 1 252 ? -2.114 -1.608 -11.36 1 23.74 231 VAL A N 1
ATOM 3567 C CA . VAL A 1 252 ? -3.256 -2.187 -12.07 1 23.94 231 VAL A CA 1
ATOM 3568 C C . VAL A 1 252 ? -4.148 -2.916 -11.04 1 24.48 231 VAL A C 1
ATOM 3569 O O . VAL A 1 252 ? -5.371 -2.762 -11.048 1 24 231 VAL A O 1
ATOM 3582 N N . ALA A 1 253 ? -3.527 -3.692 -10.144 1 24.32 232 ALA A N 1
ATOM 3583 C CA . ALA A 1 253 ? -4.225 -4.432 -9.099 1 25.31 232 ALA A CA 1
ATOM 3584 C C . ALA A 1 253 ? -4.998 -3.52 -8.146 1 27.26 232 ALA A C 1
ATOM 3585 O O . ALA A 1 253 ? -6.095 -3.887 -7.718 1 27.44 232 ALA A O 1
ATOM 3592 N N . TRP A 1 254 ? -4.444 -2.333 -7.828 1 27.53 233 TRP A N 1
ATOM 3593 C CA . TRP A 1 254 ? -5.073 -1.369 -6.932 1 28.94 233 TRP A CA 1
ATOM 3594 C C . TRP A 1 254 ? -6.403 -0.887 -7.518 1 28.35 233 TRP A C 1
ATOM 3595 O O . TRP A 1 254 ? -7.383 -0.747 -6.781 1 28.55 233 TRP A O 1
ATOM 3616 N N . ALA A 1 255 ? -6.453 -0.662 -8.831 1 27.34 234 ALA A N 1
ATOM 3617 C CA . ALA A 1 255 ? -7.688 -0.27 -9.5 1 27.31 234 ALA A CA 1
ATOM 3618 C C . ALA A 1 255 ? -8.73 -1.406 -9.438 1 26.52 234 ALA A C 1
ATOM 3619 O O . ALA A 1 255 ? -9.901 -1.149 -9.213 1 27.27 234 ALA A O 1
ATOM 3626 N N . VAL A 1 256 ? -8.301 -2.655 -9.578 1 25.54 235 VAL A N 1
ATOM 3627 C CA . VAL A 1 256 ? -9.194 -3.808 -9.529 1 26.13 235 VAL A CA 1
ATOM 3628 C C . VAL A 1 256 ? -9.855 -3.939 -8.139 1 26.36 235 VAL A C 1
ATOM 3629 O O . VAL A 1 256 ? -11.076 -4.053 -8.049 1 26.26 235 VAL A O 1
ATOM 3642 N N . VAL A 1 257 ? -9.066 -3.881 -7.06 1 26.44 236 VAL A N 1
ATOM 3643 C CA . VAL A 1 257 ? -9.616 -4.028 -5.712 1 27.5 236 VAL A CA 1
ATOM 3644 C C . VAL A 1 257 ? -10.56 -2.855 -5.357 1 26.27 236 VAL A C 1
ATOM 3645 O O . VAL A 1 257 ? -11.596 -3.084 -4.74 1 26.05 236 VAL A O 1
ATOM 3658 N N . TRP A 1 258 ? -10.245 -1.628 -5.805 1 25.43 237 TRP A N 1
ATOM 3659 C CA . TRP A 1 258 ? -11.103 -0.452 -5.614 1 26.78 237 TRP A CA 1
ATOM 3660 C C . TRP A 1 258 ? -12.51 -0.709 -6.219 1 25.58 237 TRP A C 1
ATOM 3661 O O . TRP A 1 258 ? -13.517 -0.418 -5.592 1 25.15 237 TRP A O 1
ATOM 3682 N N . LEU A 1 259 ? -12.562 -1.301 -7.418 1 24.89 238 LEU A N 1
ATOM 3683 C CA . LEU A 1 259 ? -13.835 -1.599 -8.081 1 24.77 238 LEU A CA 1
ATOM 3684 C C . LEU A 1 259 ? -14.68 -2.631 -7.342 1 25.49 238 LEU A C 1
ATOM 3685 O O . LEU A 1 259 ? -15.91 -2.617 -7.476 1 24.63 238 LEU A O 1
ATOM 3701 N N . CYS A 1 260 ? -14.043 -3.537 -6.577 1 26.27 239 CYS A N 1
ATOM 3702 C CA . CYS A 1 260 ? -14.772 -4.575 -5.847 1 27.4 239 CYS A CA 1
ATOM 3703 C C . CYS A 1 260 ? -15.504 -4.096 -4.599 1 28.64 239 CYS A C 1
ATOM 3704 O O . CYS A 1 260 ? -16.343 -4.832 -4.081 1 29.45 239 CYS A O 1
ATOM 3712 N N . SER A 1 261 ? -15.195 -2.908 -4.095 1 29.16 240 SER A N 1
ATOM 3713 C CA . SER A 1 261 ? -15.884 -2.373 -2.925 1 30.18 240 SER A CA 1
ATOM 3714 C C . SER A 1 261 ? -17.358 -2.098 -3.223 1 30.33 240 SER A C 1
ATOM 3715 O O . SER A 1 261 ? -17.714 -1.788 -4.352 1 29.81 240 SER A O 1
ATOM 3723 N N . GLU A 1 262 ? -18.199 -2.154 -2.183 1 30.49 241 GLU A N 1
ATOM 3724 C CA . GLU A 1 262 ? -19.611 -1.761 -2.248 1 31.39 241 GLU A CA 1
ATOM 3725 C C . GLU A 1 262 ? -19.718 -0.267 -2.571 1 30.29 241 GLU A C 1
ATOM 3726 O O . GLU A 1 262 ? -20.671 0.131 -3.226 1 30.18 241 GLU A O 1
ATOM 3738 N N . LYS A 1 263 ? -18.746 0.55 -2.138 1 29.28 242 LYS A N 1
ATOM 3739 C CA . LYS A 1 263 ? -18.742 1.978 -2.427 1 28.96 242 LYS A CA 1
ATOM 3740 C C . LYS A 1 263 ? -18.397 2.306 -3.891 1 27.35 242 LYS A C 1
ATOM 3741 O O . LYS A 1 263 ? -18.529 3.46 -4.273 1 27.77 242 LYS A O 1
ATOM 3760 N N . ALA A 1 264 ? -17.949 1.318 -4.695 1 25.66 243 ALA A N 1
ATOM 3761 C CA . ALA A 1 264 ? -17.718 1.495 -6.132 1 24.79 243 ALA A CA 1
ATOM 3762 C C . ALA A 1 264 ? -18.926 0.983 -6.945 1 24.03 243 ALA A C 1
ATOM 3763 O O . ALA A 1 264 ? -18.8 0.833 -8.15 1 23.97 243 ALA A O 1
ATOM 3770 N N . ALA A 1 265 ? -20.104 0.781 -6.333 1 24.3 244 ALA A N 1
ATOM 3771 C CA . ALA A 1 265 ? -21.293 0.331 -7.058 1 24.44 244 ALA A CA 1
ATOM 3772 C C . ALA A 1 265 ? -21.666 1.327 -8.167 1 24.52 244 ALA A C 1
ATOM 3773 O O . ALA A 1 265 ? -22.089 0.909 -9.234 1 24.86 244 ALA A O 1
ATOM 3780 N N . ALA A 1 266 ? -21.448 2.639 -7.942 1 23.54 245 ALA A N 1
ATOM 3781 C CA . ALA A 1 266 ? -21.736 3.664 -8.949 1 23.31 245 ALA A CA 1
ATOM 3782 C C . ALA A 1 266 ? -20.732 3.674 -10.126 1 21.78 245 ALA A C 1
ATOM 3783 O O . ALA A 1 266 ? -20.966 4.388 -11.101 1 20.88 245 ALA A O 1
ATOM 3790 N N . ILE A 1 267 ? -19.643 2.882 -10.045 1 21.18 246 ILE A N 1
ATOM 3791 C CA . ILE A 1 267 ? -18.65 2.78 -11.115 1 20.54 246 ILE A CA 1
ATOM 3792 C C . ILE A 1 267 ? -19.101 1.603 -11.964 1 19.34 246 ILE A C 1
ATOM 3793 O O . ILE A 1 267 ? -18.968 0.442 -11.552 1 18.89 246 ILE A O 1
ATOM 3809 N N . ASN A 1 268 ? -19.667 1.898 -13.135 1 18.19 247 ASN A N 1
ATOM 3810 C CA . ASN A 1 268 ? -20.228 0.879 -13.998 1 17.66 247 ASN A CA 1
ATOM 3811 C C . ASN A 1 268 ? -20.103 1.298 -15.446 1 17.76 247 ASN A C 1
ATOM 3812 O O . ASN A 1 268 ? -20.441 2.43 -15.813 1 16.82 247 ASN A O 1
ATOM 3823 N N . GLY A 1 269 ? -19.645 0.362 -16.266 1 18.21 248 GLY A N 1
ATOM 3824 C CA . GLY A 1 269 ? -19.416 0.562 -17.684 1 18.52 248 GLY A CA 1
ATOM 3825 C C . GLY A 1 269 ? -18.201 1.412 -17.988 1 17.85 248 GLY A C 1
ATOM 3826 O O . GLY A 1 269 ? -18.087 1.929 -19.096 1 17.98 248 GLY A O 1
ATOM 3830 N N . GLN A 1 270 ? -17.268 1.543 -17.026 1 17 249 GLN A N 1
ATOM 3831 C CA . GLN A 1 270 ? -16.14 2.43 -17.192 1 17.88 249 GLN A CA 1
ATOM 3832 C C . GLN A 1 270 ? -14.917 1.743 -17.703 1 18.12 249 GLN A C 1
ATOM 3833 O O . GLN A 1 270 ? -14.766 0.543 -17.531 1 17.41 249 GLN A O 1
ATOM 3847 N N . ALA A 1 271 ? -14.038 2.522 -18.353 1 18.89 250 ALA A N 1
ATOM 3848 C CA . ALA A 1 271 ? -12.725 2.057 -18.766 1 20.09 250 ALA A CA 1
ATOM 3849 C C . ALA A 1 271 ? -11.734 2.935 -17.965 1 21.09 250 ALA A C 1
ATOM 3850 O O . ALA A 1 271 ? -11.775 4.165 -18.056 1 22.4 250 ALA A O 1
ATOM 3857 N N . ILE A 1 272 ? -10.985 2.306 -17.063 1 20.31 251 ILE A N 1
ATOM 3858 C CA . ILE A 1 272 ? -10.046 2.982 -16.177 1 20.78 251 ILE A CA 1
ATOM 3859 C C . ILE A 1 272 ? -8.649 2.81 -16.793 1 19.49 251 ILE A C 1
ATOM 3860 O O . ILE A 1 272 ? -8.133 1.696 -16.803 1 19.71 251 ILE A O 1
ATOM 3876 N N . ALA A 1 273 ? -8.084 3.871 -17.37 1 18.91 252 ALA A N 1
ATOM 3877 C CA . ALA A 1 273 ? -6.75 3.803 -17.948 1 19.23 252 ALA A CA 1
ATOM 3878 C C . ALA A 1 273 ? -5.692 3.928 -16.84 1 19.85 252 ALA A C 1
ATOM 3879 O O . ALA A 1 273 ? -5.754 4.849 -16.019 1 20.33 252 ALA A O 1
ATOM 3886 N N . VAL A 1 274 ? -4.748 2.971 -16.805 1 19.17 253 VAL A N 1
ATOM 3887 C CA . VAL A 1 274 ? -3.658 2.932 -15.828 1 19.05 253 VAL A CA 1
ATOM 3888 C C . VAL A 1 274 ? -2.409 3.031 -16.675 1 18.5 253 VAL A C 1
ATOM 3889 O O . VAL A 1 274 ? -1.785 2.021 -17.015 1 18.31 253 VAL A O 1
ATOM 3902 N N . ALA A 1 275 ? -2.11 4.238 -17.125 1 18.88 254 ALA A N 1
ATOM 3903 C CA . ALA A 1 275 ? -1.037 4.451 -18.098 1 20.03 254 ALA A CA 1
ATOM 3904 C C . ALA A 1 275 ? -0.33 5.799 -17.977 1 19.78 254 ALA A C 1
ATOM 3905 O O . ALA A 1 275 ? 0.304 6.24 -18.938 1 20.18 254 ALA A O 1
ATOM 3912 N N . GLY A 1 276 ? -0.403 6.433 -16.804 1 19.39 255 GLY A N 1
ATOM 3913 C CA . GLY A 1 276 ? 0.325 7.666 -16.533 1 19.55 255 GLY A CA 1
ATOM 3914 C C . GLY A 1 276 ? -0.085 8.914 -17.28 1 19.78 255 GLY A C 1
ATOM 3915 O O . GLY A 1 276 ? 0.562 9.953 -17.118 1 19.47 255 GLY A O 1
ATOM 3919 N N . GLY A 1 277 ? -1.161 8.83 -18.063 1 19.15 256 GLY A N 1
ATOM 3920 C CA . GLY A 1 277 ? -1.623 9.931 -18.895 1 19.38 256 GLY A CA 1
ATOM 3921 C C . GLY A 1 277 ? -1.477 9.668 -20.385 1 19.71 256 GLY A C 1
ATOM 3922 O O . GLY A 1 277 ? -1.855 10.526 -21.183 1 20.11 256 GLY A O 1
ATOM 3926 N N . GLU A 1 278 ? -0.985 8.469 -20.792 1 19.18 257 GLU A N 1
ATOM 3927 C CA . GLU A 1 278 ? -0.829 8.111 -22.203 1 19.16 257 GLU A CA 1
ATOM 3928 C C . GLU A 1 278 ? -2.184 8.24 -22.94 1 19.3 257 GLU A C 1
ATOM 3929 O O . GLU A 1 278 ? -2.238 8.81 -24.027 1 19.51 257 GLU A O 1
ATOM 3941 N N . VAL A 1 279 ? -3.238 7.709 -22.335 1 18.23 258 VAL A N 1
ATOM 3942 C CA . VAL A 1 279 ? -4.605 7.842 -22.822 1 18.75 258 VAL A CA 1
ATOM 3943 C C . VAL A 1 279 ? -5.368 8.561 -21.72 1 18.86 258 VAL A C 1
ATOM 3944 O O . VAL A 1 279 ? -5.306 8.146 -20.563 1 19.27 258 VAL A O 1
ATOM 3957 N N . MET A 1 280 ? -6.05 9.641 -22.064 1 18.21 259 MET A N 1
ATOM 3958 C CA . MET A 1 280 ? -6.821 10.399 -21.108 1 18.67 259 MET A CA 1
ATOM 3959 C C . MET A 1 280 ? -8.299 10.254 -21.499 1 18.1 259 MET A C 1
ATOM 3960 O O . MET A 1 280 ? -8.766 10.832 -22.479 1 17.2 259 MET A O 1
ATOM 3974 N N . VAL A 1 281 ? -8.98 9.404 -20.757 1 17.87 260 VAL A N 1
ATOM 3975 C CA . VAL A 1 281 ? -10.353 9.01 -21.062 1 18.73 260 VAL A CA 1
ATOM 3976 C C . VAL A 1 281 ? -11.373 10.119 -20.847 1 19.47 260 VAL A C 1
ATOM 3977 O O . VAL A 1 281 ? -11.165 11.043 -20.064 1 19.48 260 VAL A O 1
ATOM 3990 N N . GLY A 1 282 ? -12.474 10.023 -21.585 1 20.29 261 GLY A N 1
ATOM 3991 C CA . GLY A 1 282 ? -13.61 10.913 -21.435 1 20.99 261 GLY A CA 1
ATOM 3992 C C . GLY A 1 282 ? -14.842 10.3 -22.133 1 22.53 261 GLY A C 1
ATOM 3993 O O . GLY A 1 282 ? -15.882 10.981 -22.158 1 24.63 261 GLY A O 1
ATOM 3998 N N . MET B 1 22 ? -20.441 18.57 -53.321 1 78.41 1 MET B N 1
ATOM 3999 C CA . MET B 1 22 ? -19.503 17.737 -54.077 1 78.87 1 MET B CA 1
ATOM 4000 C C . MET B 1 22 ? -19.762 17.872 -55.583 1 78.16 1 MET B C 1
ATOM 4001 O O . MET B 1 22 ? -20.918 17.969 -55.998 1 78.45 1 MET B O 1
ATOM 4014 N N . ASP B 1 23 ? -18.692 17.848 -56.4 1 77 2 ASP B N 1
ATOM 4015 C CA . ASP B 1 23 ? -18.801 17.96 -57.859 1 76.29 2 ASP B CA 1
ATOM 4016 C C . ASP B 1 23 ? -19.094 16.567 -58.483 1 74.79 2 ASP B C 1
ATOM 4017 O O . ASP B 1 23 ? -18.565 15.568 -57.98 1 74.99 2 ASP B O 1
ATOM 4026 N N . PRO B 1 24 ? -19.883 16.453 -59.582 1 72.98 3 PRO B N 1
ATOM 4027 C CA . PRO B 1 24 ? -20.125 15.116 -60.163 1 71.4 3 PRO B CA 1
ATOM 4028 C C . PRO B 1 24 ? -18.932 14.493 -60.909 1 68.87 3 PRO B C 1
ATOM 4029 O O . PRO B 1 24 ? -19.109 13.449 -61.535 1 69.1 3 PRO B O 1
ATOM 4040 N N . LYS B 1 25 ? -17.732 15.111 -60.842 1 66.21 4 LYS B N 1
ATOM 4041 C CA . LYS B 1 25 ? -16.505 14.617 -61.482 1 64.06 4 LYS B CA 1
ATOM 4042 C C . LYS B 1 25 ? -15.37 14.31 -60.445 1 60.76 4 LYS B C 1
ATOM 4043 O O . LYS B 1 25 ? -14.298 13.869 -60.844 1 61.13 4 LYS B O 1
ATOM 4062 N N . SER B 1 26 ? -15.597 14.55 -59.143 1 57.42 5 SER B N 1
ATOM 4063 C CA . SER B 1 26 ? -14.573 14.418 -58.098 1 54.66 5 SER B CA 1
ATOM 4064 C C . SER B 1 26 ? -13.873 13.042 -57.993 1 50.4 5 SER B C 1
ATOM 4065 O O . SER B 1 26 ? -12.639 12.996 -57.927 1 50.49 5 SER B O 1
ATOM 4073 N N . LEU B 1 27 ? -14.635 11.94 -57.972 1 46.26 6 LEU B N 1
ATOM 4074 C CA . LEU B 1 27 ? -14.058 10.599 -57.848 1 42.78 6 LEU B CA 1
ATOM 4075 C C . LEU B 1 27 ? -13.972 9.857 -59.168 1 40.26 6 LEU B C 1
ATOM 4076 O O . LEU B 1 27 ? -13.801 8.642 -59.152 1 39.4 6 LEU B O 1
ATOM 4092 N N . VAL B 1 28 ? -14 10.565 -60.319 1 39.34 7 VAL B N 1
ATOM 4093 C CA . VAL B 1 28 ? -13.898 9.921 -61.634 1 38.93 7 VAL B CA 1
ATOM 4094 C C . VAL B 1 28 ? -12.561 9.181 -61.731 1 38.17 7 VAL B C 1
ATOM 4095 O O . VAL B 1 28 ? -11.538 9.715 -61.321 1 38.61 7 VAL B O 1
ATOM 4108 N N . GLY B 1 29 ? -12.591 7.954 -62.235 1 36.96 8 GLY B N 1
ATOM 4109 C CA . GLY B 1 29 ? -11.382 7.153 -62.351 1 36.29 8 GLY B CA 1
ATOM 4110 C C . GLY B 1 29 ? -11.067 6.347 -61.105 1 35.11 8 GLY B C 1
ATOM 4111 O O . GLY B 1 29 ? -10.008 5.714 -61.061 1 35.79 8 GLY B O 1
ATOM 4115 N N . LYS B 1 30 ? -11.963 6.368 -60.062 1 32.2 9 LYS B N 1
ATOM 4116 C CA . LYS B 1 30 ? -11.699 5.61 -58.849 1 29.18 9 LYS B CA 1
ATOM 4117 C C . LYS B 1 30 ? -12.676 4.471 -58.768 1 26.89 9 LYS B C 1
ATOM 4118 O O . LYS B 1 30 ? -13.88 4.695 -58.845 1 26.81 9 LYS B O 1
ATOM 4137 N N . HIS B 1 31 ? -12.159 3.251 -58.601 1 24.39 10 HIS B N 1
ATOM 4138 C CA . HIS B 1 31 ? -12.962 2.061 -58.44 1 23.79 10 HIS B CA 1
ATOM 4139 C C . HIS B 1 31 ? -13.268 1.913 -56.941 1 23.04 10 HIS B C 1
ATOM 4140 O O . HIS B 1 31 ? -12.355 1.785 -56.107 1 22.68 10 HIS B O 1
ATOM 4155 N N . ALA B 1 32 ? -14.546 1.987 -56.607 1 22.14 11 ALA B N 1
ATOM 4156 C CA . ALA B 1 32 ? -15.029 1.794 -55.258 1 22.11 11 ALA B CA 1
ATOM 4157 C C . ALA B 1 32 ? -15.804 0.493 -55.181 1 22.07 11 ALA B C 1
ATOM 4158 O O . ALA B 1 32 ? -16.636 0.219 -56.055 1 22.99 11 ALA B O 1
ATOM 4165 N N . LEU B 1 33 ? -15.538 -0.296 -54.134 1 20.32 12 LEU B N 1
ATOM 4166 C CA . LEU B 1 33 ? -16.253 -1.533 -53.847 1 19.71 12 LEU B CA 1
ATOM 4167 C C . LEU B 1 33 ? -17.035 -1.325 -52.532 1 19.3 12 LEU B C 1
ATOM 4168 O O . LEU B 1 33 ? -16.451 -0.932 -51.515 1 19.52 12 LEU B O 1
ATOM 4184 N N . VAL B 1 34 ? -18.352 -1.547 -52.575 1 19.6 13 VAL B N 1
ATOM 4185 C CA . VAL B 1 34 ? -19.247 -1.397 -51.426 1 19.68 13 VAL B CA 1
ATOM 4186 C C . VAL B 1 34 ? -19.881 -2.742 -51.107 1 19.63 13 VAL B C 1
ATOM 4187 O O . VAL B 1 34 ? -20.568 -3.312 -51.96 1 19.84 13 VAL B O 1
ATOM 4200 N N . THR B 1 35 ? -19.692 -3.236 -49.879 1 19.16 14 THR B N 1
ATOM 4201 C CA . THR B 1 35 ? -20.333 -4.468 -49.454 1 19.54 14 THR B CA 1
ATOM 4202 C C . THR B 1 35 ? -21.71 -4.159 -48.877 1 20.56 14 THR B C 1
ATOM 4203 O O . THR B 1 35 ? -21.934 -3.098 -48.291 1 21.27 14 THR B O 1
ATOM 4214 N N . GLY B 1 36 ? -22.622 -5.093 -49.035 1 20.92 15 GLY B N 1
ATOM 4215 C CA . GLY B 1 36 ? -23.999 -4.93 -48.59 1 21.53 15 GLY B CA 1
ATOM 4216 C C . GLY B 1 36 ? -24.68 -3.759 -49.254 1 22.29 15 GLY B C 1
ATOM 4217 O O . GLY B 1 36 ? -25.256 -2.91 -48.589 1 23.27 15 GLY B O 1
ATOM 4221 N N . ALA B 1 37 ? -24.587 -3.696 -50.584 1 22.17 16 ALA B N 1
ATOM 4222 C CA . ALA B 1 37 ? -24.944 -2.502 -51.333 1 22.21 16 ALA B CA 1
ATOM 4223 C C . ALA B 1 37 ? -26.249 -2.517 -52.112 1 22.12 16 ALA B C 1
ATOM 4224 O O . ALA B 1 37 ? -26.526 -1.53 -52.773 1 21.92 16 ALA B O 1
ATOM 4231 N N . SER B 1 38 ? -27.077 -3.561 -52.002 1 22.17 17 SER B N 1
ATOM 4232 C CA . SER B 1 38 ? -28.327 -3.638 -52.756 1 23.25 17 SER B CA 1
ATOM 4233 C C . SER B 1 38 ? -29.493 -2.901 -52.069 1 23.71 17 SER B C 1
ATOM 4234 O O . SER B 1 38 ? -30.42 -2.482 -52.753 1 25.06 17 SER B O 1
ATOM 4242 N N . ARG B 1 39 ? -29.466 -2.765 -50.738 1 22.59 18 ARG B N 1
ATOM 4243 C CA . ARG B 1 39 ? -30.522 -2.101 -49.966 1 22.23 18 ARG B CA 1
ATOM 4244 C C . ARG B 1 39 ? -29.92 -1.29 -48.806 1 22.48 18 ARG B C 1
ATOM 4245 O O . ARG B 1 39 ? -28.735 -1.437 -48.482 1 22.2 18 ARG B O 1
ATOM 4266 N N . GLY B 1 40 ? -30.76 -0.447 -48.206 1 22.83 19 GLY B N 1
ATOM 4267 C CA . GLY B 1 40 ? -30.43 0.353 -47.046 1 22.73 19 GLY B CA 1
ATOM 4268 C C . GLY B 1 40 ? -29.29 1.334 -47.185 1 22.12 19 GLY B C 1
ATOM 4269 O O . GLY B 1 40 ? -29.157 2.017 -48.203 1 22.16 19 GLY B O 1
ATOM 4273 N N . ILE B 1 41 ? -28.485 1.441 -46.116 1 21.42 20 ILE B N 1
ATOM 4274 C CA . ILE B 1 41 ? -27.346 2.372 -46.066 1 20.93 20 ILE B CA 1
ATOM 4275 C C . ILE B 1 41 ? -26.348 2.102 -47.194 1 20.23 20 ILE B C 1
ATOM 4276 O O . ILE B 1 41 ? -25.894 3.036 -47.834 1 19.72 20 ILE B O 1
ATOM 4292 N N . GLY B 1 42 ? -26.032 0.838 -47.45 1 20.6 21 GLY B N 1
ATOM 4293 C CA . GLY B 1 42 ? -25.109 0.473 -48.518 1 21.77 21 GLY B CA 1
ATOM 4294 C C . GLY B 1 42 ? -25.551 0.956 -49.887 1 22.14 21 GLY B C 1
ATOM 4295 O O . GLY B 1 42 ? -24.729 1.45 -50.661 1 21.71 21 GLY B O 1
ATOM 4299 N N . ALA B 1 43 ? -26.863 0.862 -50.168 1 22.66 22 ALA B N 1
ATOM 4300 C CA . ALA B 1 43 ? -27.44 1.342 -51.426 1 23.31 22 ALA B CA 1
ATOM 4301 C C . ALA B 1 43 ? -27.307 2.858 -51.542 1 22.9 22 ALA B C 1
ATOM 4302 O O . ALA B 1 43 ? -26.975 3.371 -52.615 1 23.29 22 ALA B O 1
ATOM 4309 N N . ALA B 1 44 ? -27.519 3.578 -50.432 1 22.33 23 ALA B N 1
ATOM 4310 C CA . ALA B 1 44 ? -27.375 5.033 -50.416 1 21.9 23 ALA B CA 1
ATOM 4311 C C . ALA B 1 44 ? -25.926 5.45 -50.594 1 20.65 23 ALA B C 1
ATOM 4312 O O . ALA B 1 44 ? -25.64 6.435 -51.287 1 19.87 23 ALA B O 1
ATOM 4319 N N . ILE B 1 45 ? -24.997 4.704 -49.981 1 20.18 24 ILE B N 1
ATOM 4320 C CA . ILE B 1 45 ? -23.552 4.949 -50.132 1 19.88 24 ILE B CA 1
ATOM 4321 C C . ILE B 1 45 ? -23.166 4.756 -51.595 1 21.46 24 ILE B C 1
ATOM 4322 O O . ILE B 1 45 ? -22.466 5.588 -52.171 1 22 24 ILE B O 1
ATOM 4338 N N . ALA B 1 46 ? -23.642 3.663 -52.201 1 22.16 25 ALA B N 1
ATOM 4339 C CA . ALA B 1 46 ? -23.368 3.391 -53.608 1 23.29 25 ALA B CA 1
ATOM 4340 C C . ALA B 1 46 ? -23.897 4.52 -54.499 1 24.08 25 ALA B C 1
ATOM 4341 O O . ALA B 1 46 ? -23.17 4.987 -55.364 1 24.38 25 ALA B O 1
ATOM 4348 N N . GLU B 1 47 ? -25.11 5.017 -54.23 1 24.29 26 GLU B N 1
ATOM 4349 C CA . GLU B 1 47 ? -25.679 6.11 -55.015 1 25.1 26 GLU B CA 1
ATOM 4350 C C . GLU B 1 47 ? -24.868 7.407 -54.921 1 25.12 26 GLU B C 1
ATOM 4351 O O . GLU B 1 47 ? -24.657 8.074 -55.938 1 25.14 26 GLU B O 1
ATOM 4363 N N . ALA B 1 48 ? -24.414 7.765 -53.715 1 24.37 27 ALA B N 1
ATOM 4364 C CA . ALA B 1 48 ? -23.625 8.973 -53.533 1 24.68 27 ALA B CA 1
ATOM 4365 C C . ALA B 1 48 ? -22.265 8.855 -54.229 1 24.12 27 ALA B C 1
ATOM 4366 O O . ALA B 1 48 ? -21.802 9.823 -54.841 1 23.73 27 ALA B O 1
ATOM 4373 N N . LEU B 1 49 ? -21.637 7.679 -54.159 1 24.09 28 LEU B N 1
ATOM 4374 C CA . LEU B 1 49 ? -20.38 7.441 -54.858 1 25 28 LEU B CA 1
ATOM 4375 C C . LEU B 1 49 ? -20.586 7.501 -56.379 1 26.17 28 LEU B C 1
ATOM 4376 O O . LEU B 1 49 ? -19.739 8.062 -57.086 1 26.67 28 LEU B O 1
ATOM 4392 N N . ALA B 1 50 ? -21.702 6.948 -56.872 1 26.9 29 ALA B N 1
ATOM 4393 C CA . ALA B 1 50 ? -22.051 6.99 -58.292 1 28.18 29 ALA B CA 1
ATOM 4394 C C . ALA B 1 50 ? -22.233 8.426 -58.784 1 29 29 ALA B C 1
ATOM 4395 O O . ALA B 1 50 ? -21.701 8.781 -59.832 1 28.97 29 ALA B O 1
ATOM 4402 N N . GLN B 1 51 ? -22.917 9.268 -57.994 1 29.62 30 GLN B N 1
ATOM 4403 C CA . GLN B 1 51 ? -23.113 10.671 -58.348 1 30.63 30 GLN B CA 1
ATOM 4404 C C . GLN B 1 51 ? -21.792 11.456 -58.353 1 31.24 30 GLN B C 1
ATOM 4405 O O . GLN B 1 51 ? -21.64 12.374 -59.151 1 32.41 30 GLN B O 1
ATOM 4419 N N . ALA B 1 52 ? -20.815 11.05 -57.535 1 30.36 31 ALA B N 1
ATOM 4420 C CA . ALA B 1 52 ? -19.467 11.63 -57.506 1 30.11 31 ALA B CA 1
ATOM 4421 C C . ALA B 1 52 ? -18.537 11.112 -58.648 1 30.37 31 ALA B C 1
ATOM 4422 O O . ALA B 1 52 ? -17.414 11.581 -58.777 1 31.32 31 ALA B O 1
ATOM 4429 N N . GLY B 1 53 ? -18.991 10.158 -59.447 1 30.07 32 GLY B N 1
ATOM 4430 C CA . GLY B 1 53 ? -18.23 9.65 -60.58 1 30.67 32 GLY B CA 1
ATOM 4431 C C . GLY B 1 53 ? -17.369 8.425 -60.371 1 30.68 32 GLY B C 1
ATOM 4432 O O . GLY B 1 53 ? -16.614 8.064 -61.277 1 31.62 32 GLY B O 1
ATOM 4436 N N . ALA B 1 54 ? -17.475 7.758 -59.215 1 29.26 33 ALA B N 1
ATOM 4437 C CA . ALA B 1 54 ? -16.694 6.546 -58.973 1 28.1 33 ALA B CA 1
ATOM 4438 C C . ALA B 1 54 ? -17.26 5.405 -59.802 1 26.77 33 ALA B C 1
ATOM 4439 O O . ALA B 1 54 ? -18.471 5.361 -60.03 1 26.79 33 ALA B O 1
ATOM 4446 N N . ARG B 1 55 ? -16.407 4.47 -60.226 1 26.17 34 ARG B N 1
ATOM 4447 C CA . ARG B 1 55 ? -16.841 3.227 -60.885 1 26.99 34 ARG B CA 1
ATOM 4448 C C . ARG B 1 55 ? -17.136 2.29 -59.717 1 25.87 34 ARG B C 1
ATOM 4449 O O . ARG B 1 55 ? -16.302 2.173 -58.827 1 25.25 34 ARG B O 1
ATOM 4470 N N . LEU B 1 56 ? -18.266 1.598 -59.727 1 25.45 35 LEU B N 1
ATOM 4471 C CA . LEU B 1 56 ? -18.683 0.792 -58.581 1 25.51 35 LEU B CA 1
ATOM 4472 C C . LEU B 1 56 ? -18.778 -0.695 -58.759 1 25.35 35 LEU B C 1
ATOM 4473 O O . LEU B 1 56 ? -19.32 -1.16 -59.757 1 25.26 35 LEU B O 1
ATOM 4489 N N . THR B 1 57 ? -18.357 -1.44 -57.727 1 24.65 36 THR B N 1
ATOM 4490 C CA . THR B 1 57 ? -18.581 -2.869 -57.597 1 24.26 36 THR B CA 1
ATOM 4491 C C . THR B 1 57 ? -19.471 -2.998 -56.367 1 24.26 36 THR B C 1
ATOM 4492 O O . THR B 1 57 ? -19.083 -2.573 -55.279 1 23.48 36 THR B O 1
ATOM 4503 N N . LEU B 1 58 ? -20.672 -3.54 -56.552 1 23.97 37 LEU B N 1
ATOM 4504 C CA . LEU B 1 58 ? -21.658 -3.709 -55.488 1 23.44 37 LEU B CA 1
ATOM 4505 C C . LEU B 1 58 ? -21.757 -5.179 -55.123 1 22.79 37 LEU B C 1
ATOM 4506 O O . LEU B 1 58 ? -21.827 -6.026 -56.012 1 22.78 37 LEU B O 1
ATOM 4522 N N . VAL B 1 59 ? -21.731 -5.495 -53.82 1 21.76 38 VAL B N 1
ATOM 4523 C CA . VAL B 1 59 ? -21.808 -6.873 -53.348 1 20.83 38 VAL B CA 1
ATOM 4524 C C . VAL B 1 59 ? -23.014 -7.064 -52.428 1 21.16 38 VAL B C 1
ATOM 4525 O O . VAL B 1 59 ? -23.215 -6.287 -51.496 1 20.91 38 VAL B O 1
ATOM 4538 N N . ALA B 1 60 ? -23.786 -8.122 -52.658 1 21.14 39 ALA B N 1
ATOM 4539 C CA . ALA B 1 60 ? -24.902 -8.535 -51.795 1 22.14 39 ALA B CA 1
ATOM 4540 C C . ALA B 1 60 ? -25.239 -10.016 -52.09 1 22.45 39 ALA B C 1
ATOM 4541 O O . ALA B 1 60 ? -24.763 -10.55 -53.087 1 21.89 39 ALA B O 1
ATOM 4548 N N . ARG B 1 61 ? -25.995 -10.691 -51.224 1 22.66 40 ARG B N 1
ATOM 4549 C CA . ARG B 1 61 ? -26.287 -12.117 -51.41 1 22.95 40 ARG B CA 1
ATOM 4550 C C . ARG B 1 61 ? -27.428 -12.376 -52.39 1 24.97 40 ARG B C 1
ATOM 4551 O O . ARG B 1 61 ? -27.348 -13.352 -53.13 1 26.21 40 ARG B O 1
ATOM 4572 N N . LYS B 1 62 ? -28.501 -11.567 -52.376 1 25.39 41 LYS B N 1
ATOM 4573 C CA . LYS B 1 62 ? -29.651 -11.827 -53.258 1 27 41 LYS B CA 1
ATOM 4574 C C . LYS B 1 62 ? -29.489 -11.185 -54.622 1 27.04 41 LYS B C 1
ATOM 4575 O O . LYS B 1 62 ? -29.335 -9.972 -54.713 1 26.83 41 LYS B O 1
ATOM 4594 N N . LEU B 1 63 ? -29.596 -11.989 -55.681 1 27.03 42 LEU B N 1
ATOM 4595 C CA . LEU B 1 63 ? -29.399 -11.512 -57.043 1 27.55 42 LEU B CA 1
ATOM 4596 C C . LEU B 1 63 ? -30.38 -10.425 -57.506 1 27.95 42 LEU B C 1
ATOM 4597 O O . LEU B 1 63 ? -29.95 -9.402 -58.051 1 27.55 42 LEU B O 1
ATOM 4613 N N . GLN B 1 64 ? -31.675 -10.638 -57.312 1 28.89 43 GLN B N 1
ATOM 4614 C CA . GLN B 1 64 ? -32.689 -9.714 -57.817 1 29.78 43 GLN B CA 1
ATOM 4615 C C . GLN B 1 64 ? -32.531 -8.275 -57.302 1 30.05 43 GLN B C 1
ATOM 4616 O O . GLN B 1 64 ? -32.51 -7.347 -58.11 1 30.91 43 GLN B O 1
ATOM 4630 N N . ASP B 1 65 ? -32.402 -8.075 -55.986 1 28.66 44 ASP B N 1
ATOM 4631 C CA . ASP B 1 65 ? -32.218 -6.741 -55.427 1 27.94 44 ASP B CA 1
ATOM 4632 C C . ASP B 1 65 ? -30.897 -6.121 -55.903 1 26.15 44 ASP B C 1
ATOM 4633 O O . ASP B 1 65 ? -30.846 -4.925 -56.17 1 25.55 44 ASP B O 1
ATOM 4642 N N . LEU B 1 66 ? -29.84 -6.939 -56.041 1 25.33 45 LEU B N 1
ATOM 4643 C CA . LEU B 1 66 ? -28.545 -6.439 -56.494 1 25.3 45 LEU B CA 1
ATOM 4644 C C . LEU B 1 66 ? -28.604 -5.965 -57.949 1 25.89 45 LEU B C 1
ATOM 4645 O O . LEU B 1 66 ? -28.134 -4.871 -58.248 1 25.4 45 LEU B O 1
ATOM 4661 N N . GLU B 1 67 ? -29.211 -6.77 -58.847 1 26.39 46 GLU B N 1
ATOM 4662 C CA . GLU B 1 67 ? -29.365 -6.411 -60.264 1 27.02 46 GLU B CA 1
ATOM 4663 C C . GLU B 1 67 ? -30.13 -5.093 -60.402 1 26.83 46 GLU B C 1
ATOM 4664 O O . GLU B 1 67 ? -29.705 -4.228 -61.156 1 27.11 46 GLU B O 1
ATOM 4676 N N . GLU B 1 68 ? -31.236 -4.933 -59.663 1 26.59 47 GLU B N 1
ATOM 4677 C CA . GLU B 1 68 ? -32.03 -3.707 -59.704 1 27.45 47 GLU B CA 1
ATOM 4678 C C . GLU B 1 68 ? -31.21 -2.505 -59.265 1 26.64 47 GLU B C 1
ATOM 4679 O O . GLU B 1 68 ? -31.295 -1.45 -59.891 1 26.74 47 GLU B O 1
ATOM 4691 N N . ARG B 1 69 ? -30.415 -2.652 -58.195 1 26.12 48 ARG B N 1
ATOM 4692 C CA . ARG B 1 69 ? -29.586 -1.542 -57.72 1 25.79 48 ARG B CA 1
ATOM 4693 C C . ARG B 1 69 ? -28.513 -1.161 -58.737 1 25.79 48 ARG B C 1
ATOM 4694 O O . ARG B 1 69 ? -28.324 0.017 -59.008 1 25.81 48 ARG B O 1
ATOM 4715 N N . VAL B 1 70 ? -27.83 -2.157 -59.312 1 26.19 49 VAL B N 1
ATOM 4716 C CA . VAL B 1 70 ? -26.799 -1.936 -60.336 1 27.43 49 VAL B CA 1
ATOM 4717 C C . VAL B 1 70 ? -27.406 -1.163 -61.541 1 29.09 49 VAL B C 1
ATOM 4718 O O . VAL B 1 70 ? -26.84 -0.162 -61.987 1 28.96 49 VAL B O 1
ATOM 4731 N N . GLU B 1 71 ? -28.555 -1.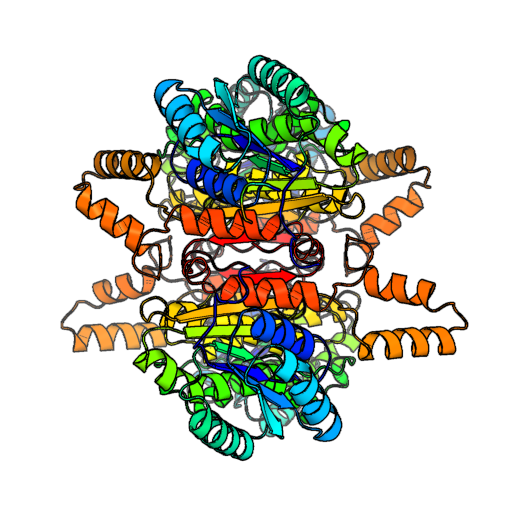633 -62.039 1 30.18 50 GLU B N 1
ATOM 4732 C CA . GLU B 1 71 ? -29.228 -0.998 -63.173 1 31.94 50 GLU B CA 1
ATOM 4733 C C . GLU B 1 71 ? -29.606 0.447 -62.862 1 32.51 50 GLU B C 1
ATOM 4734 O O . GLU B 1 71 ? -29.384 1.326 -63.692 1 32.93 50 GLU B O 1
ATOM 4746 N N . ARG B 1 72 ? -30.127 0.71 -61.658 1 32.29 51 ARG B N 1
ATOM 4747 C CA . ARG B 1 72 ? -30.477 2.068 -61.254 1 33.08 51 ARG B CA 1
ATOM 4748 C C . ARG B 1 72 ? -29.26 2.993 -61.278 1 31.44 51 ARG B C 1
ATOM 4749 O O . ARG B 1 72 ? -29.356 4.109 -61.774 1 31.01 51 ARG B O 1
ATOM 4770 N N . LEU B 1 73 ? -28.122 2.542 -60.725 1 30.36 52 LEU B N 1
ATOM 4771 C CA . LEU B 1 73 ? -26.947 3.404 -60.613 1 30.19 52 LEU B CA 1
ATOM 4772 C C . LEU B 1 73 ? -26.178 3.587 -61.92 1 29.95 52 LEU B C 1
ATOM 4773 O O . LEU B 1 73 ? -25.401 4.534 -62.007 1 30 52 LEU B O 1
ATOM 4789 N N . ARG B 1 74 ? -26.461 2.778 -62.956 1 30.1 53 ARG B N 1
ATOM 4790 C CA . ARG B 1 74 ? -25.868 2.996 -64.283 1 30.96 53 ARG B CA 1
ATOM 4791 C C . ARG B 1 74 ? -26.344 4.309 -64.94 1 32.46 53 ARG B C 1
ATOM 4792 O O . ARG B 1 74 ? -25.75 4.739 -65.926 1 32.5 53 ARG B O 1
ATOM 4813 N N . ALA B 1 75 ? -27.365 4.977 -64.378 1 33.5 54 ALA B N 1
ATOM 4814 C CA . ALA B 1 75 ? -27.777 6.298 -64.852 1 35 54 ALA B CA 1
ATOM 4815 C C . ALA B 1 75 ? -26.666 7.347 -64.596 1 35.69 54 ALA B C 1
ATOM 4816 O O . ALA B 1 75 ? -26.611 8.346 -65.305 1 36.41 54 ALA B O 1
ATOM 4823 N N . TRP B 1 76 ? -25.797 7.132 -63.578 1 35.38 55 TRP B N 1
ATOM 4824 C CA . TRP B 1 76 ? -24.753 8.078 -63.209 1 35.71 55 TRP B CA 1
ATOM 4825 C C . TRP B 1 76 ? -23.326 7.653 -63.528 1 33.17 55 TRP B C 1
ATOM 4826 O O . TRP B 1 76 ? -22.47 8.533 -63.648 1 33.22 55 TRP B O 1
ATOM 4847 N N . THR B 1 77 ? -23.016 6.34 -63.547 1 30.78 56 THR B N 1
ATOM 4848 C CA . THR B 1 77 ? -21.621 5.885 -63.708 1 28.89 56 THR B CA 1
ATOM 4849 C C . THR B 1 77 ? -21.54 4.417 -64.201 1 27.76 56 THR B C 1
ATOM 4850 O O . THR B 1 77 ? -22.578 3.798 -64.419 1 27.82 56 THR B O 1
ATOM 4861 N N . GLU B 1 78 ? -20.311 3.859 -64.365 1 27.14 57 GLU B N 1
ATOM 4862 C CA . GLU B 1 78 ? -20.144 2.456 -64.68 1 27.87 57 GLU B CA 1
ATOM 4863 C C . GLU B 1 78 ? -20.344 1.675 -63.373 1 26.84 57 GLU B C 1
ATOM 4864 O O . GLU B 1 78 ? -19.742 2.018 -62.348 1 26.13 57 GLU B O 1
ATOM 4876 N N . VAL B 1 79 ? -21.18 0.637 -63.404 1 26.49 58 VAL B N 1
ATOM 4877 C CA . VAL B 1 79 ? -21.5 -0.153 -62.21 1 26.63 58 VAL B CA 1
ATOM 4878 C C . VAL B 1 79 ? -21.537 -1.624 -62.556 1 26.12 58 VAL B C 1
ATOM 4879 O O . VAL B 1 79 ? -22.021 -1.999 -63.627 1 25.33 58 VAL B O 1
ATOM 4892 N N . GLN B 1 80 ? -21.059 -2.46 -61.636 1 25.29 59 GLN B N 1
ATOM 4893 C CA . GLN B 1 80 ? -21.128 -3.902 -61.753 1 25.29 59 GLN B CA 1
ATOM 4894 C C . GLN B 1 80 ? -21.5 -4.49 -60.404 1 25.56 59 GLN B C 1
ATOM 4895 O O . GLN B 1 80 ? -21.269 -3.866 -59.361 1 26.23 59 GLN B O 1
ATOM 4909 N N . GLY B 1 81 ? -22.072 -5.672 -60.426 1 24.8 60 GLY B N 1
ATOM 4910 C CA . GLY B 1 81 ? -22.472 -6.345 -59.21 1 25 60 GLY B CA 1
ATOM 4911 C C . GLY B 1 81 ? -21.882 -7.721 -59.13 1 25.58 60 GLY B C 1
ATOM 4912 O O . GLY B 1 81 ? -21.592 -8.342 -60.16 1 26.94 60 GLY B O 1
ATOM 4916 N N . GLU B 1 82 ? -21.674 -8.185 -57.901 1 24.67 61 GLU B N 1
ATOM 4917 C CA . GLU B 1 82 ? -21.195 -9.522 -57.624 1 25.15 61 GLU B CA 1
ATOM 4918 C C . GLU B 1 82 ? -21.971 -10.102 -56.45 1 25.56 61 GLU B C 1
ATOM 4919 O O . GLU B 1 82 ? -21.988 -9.514 -55.358 1 25.24 61 GLU B O 1
ATOM 4931 N N . VAL B 1 83 ? -22.609 -11.251 -56.67 1 25.54 62 VAL B N 1
ATOM 4932 C CA . VAL B 1 83 ? -23.35 -11.959 -55.629 1 26.25 62 VAL B CA 1
ATOM 4933 C C . VAL B 1 83 ? -22.333 -12.585 -54.69 1 26.24 62 VAL B C 1
ATOM 4934 O O . VAL B 1 83 ? -21.409 -13.265 -55.143 1 26.4 62 VAL B O 1
ATOM 4947 N N . GLY B 1 84 ? -22.481 -12.341 -53.392 1 26.05 63 GLY B N 1
ATOM 4948 C CA . GLY B 1 84 ? -21.562 -12.908 -52.415 1 26.09 63 GLY B CA 1
ATOM 4949 C C . GLY B 1 84 ? -21.905 -12.614 -50.974 1 25.31 63 GLY B C 1
ATOM 4950 O O . GLY B 1 84 ? -22.529 -11.597 -50.675 1 24.11 63 GLY B O 1
ATOM 4954 N N . ASP B 1 85 ? -21.493 -13.522 -50.085 1 24.88 64 ASP B N 1
ATOM 4955 C CA . ASP B 1 85 ? -21.655 -13.394 -48.641 1 24.63 64 ASP B CA 1
ATOM 4956 C C . ASP B 1 85 ? -20.271 -12.985 -48.107 1 23.69 64 ASP B C 1
ATOM 4957 O O . ASP B 1 85 ? -19.298 -13.722 -48.299 1 23.21 64 ASP B O 1
ATOM 4966 N N . VAL B 1 86 ? -20.178 -11.824 -47.435 1 22.86 65 VAL B N 1
ATOM 4967 C CA . VAL B 1 86 ? -18.89 -11.33 -46.912 1 24.01 65 VAL B CA 1
ATOM 4968 C C . VAL B 1 86 ? -18.223 -12.303 -45.921 1 25.08 65 VAL B C 1
ATOM 4969 O O . VAL B 1 86 ? -17.008 -12.239 -45.745 1 24.55 65 VAL B O 1
ATOM 4982 N N . ALA B 1 87 ? -19.018 -13.144 -45.231 1 26.13 66 ALA B N 1
ATOM 4983 C CA . ALA B 1 87 ? -18.514 -14.143 -44.288 1 27.74 66 ALA B CA 1
ATOM 4984 C C . ALA B 1 87 ? -18.007 -15.429 -44.977 1 29.28 66 ALA B C 1
ATOM 4985 O O . ALA B 1 87 ? -17.619 -16.344 -44.265 1 30 66 ALA B O 1
ATOM 4992 N N . ASP B 1 88 ? -18.017 -15.518 -46.332 1 28.95 67 ASP B N 1
ATOM 4993 C CA . ASP B 1 88 ? -17.537 -16.688 -47.07 1 28.74 67 ASP B CA 1
ATOM 4994 C C . ASP B 1 88 ? -16.191 -16.309 -47.697 1 29.02 67 ASP B C 1
ATOM 4995 O O . ASP B 1 88 ? -16.187 -15.653 -48.742 1 28.29 67 ASP B O 1
ATOM 5004 N N . PRO B 1 89 ? -15.038 -16.682 -47.094 1 30.23 68 PRO B N 1
ATOM 5005 C CA . PRO B 1 89 ? -13.751 -16.241 -47.655 1 30.84 68 PRO B CA 1
ATOM 5006 C C . PRO B 1 89 ? -13.452 -16.653 -49.088 1 30.58 68 PRO B C 1
ATOM 5007 O O . PRO B 1 89 ? -12.892 -15.857 -49.835 1 30.06 68 PRO B O 1
ATOM 5018 N N . GLN B 1 90 ? -13.791 -17.892 -49.461 1 30.77 69 GLN B N 1
ATOM 5019 C CA . GLN B 1 90 ? -13.532 -18.385 -50.806 1 31.4 69 GLN B CA 1
ATOM 5020 C C . GLN B 1 90 ? -14.387 -17.638 -51.826 1 30.47 69 GLN B C 1
ATOM 5021 O O . GLN B 1 90 ? -13.877 -17.269 -52.887 1 30.98 69 GLN B O 1
ATOM 5035 N N . ALA B 1 91 ? -15.675 -17.418 -51.526 1 28.98 70 ALA B N 1
ATOM 5036 C CA . ALA B 1 91 ? -16.549 -16.694 -52.445 1 28.6 70 ALA B CA 1
ATOM 5037 C C . ALA B 1 91 ? -16.053 -15.252 -52.621 1 27.47 70 ALA B C 1
ATOM 5038 O O . ALA B 1 91 ? -16.045 -14.766 -53.742 1 27.29 70 ALA B O 1
ATOM 5045 N N . MET B 1 92 ? -15.606 -14.609 -51.532 1 26.85 71 MET B N 1
ATOM 5046 C CA . MET B 1 92 ? -15.103 -13.239 -51.584 1 26.55 71 MET B CA 1
ATOM 5047 C C . MET B 1 92 ? -13.81 -13.117 -52.388 1 26.63 71 MET B C 1
ATOM 5048 O O . MET B 1 92 ? -13.683 -12.168 -53.158 1 25.85 71 MET B O 1
ATOM 5062 N N . GLU B 1 93 ? -12.869 -14.082 -52.267 1 27.16 72 GLU B N 1
ATOM 5063 C CA . GLU B 1 93 ? -11.633 -14.025 -53.052 1 28.58 72 GLU B CA 1
ATOM 5064 C C . GLU B 1 93 ? -11.956 -14.103 -54.551 1 29.05 72 GLU B C 1
ATOM 5065 O O . GLU B 1 93 ? -11.431 -13.31 -55.32 1 28.37 72 GLU B O 1
ATOM 5077 N N . SER B 1 94 ? -12.824 -15.041 -54.951 1 29.92 73 SER B N 1
ATOM 5078 C CA . SER B 1 94 ? -13.198 -15.22 -56.356 1 30.58 73 SER B CA 1
ATOM 5079 C C . SER B 1 94 ? -13.901 -13.971 -56.882 1 29.89 73 SER B C 1
ATOM 5080 O O . SER B 1 94 ? -13.6 -13.496 -57.977 1 29.55 73 SER B O 1
ATOM 5088 N N . LEU B 1 95 ? -14.844 -13.462 -56.088 1 29.69 74 LEU B N 1
ATOM 5089 C CA . LEU B 1 95 ? -15.635 -12.263 -56.387 1 30.57 74 LEU B CA 1
ATOM 5090 C C . LEU B 1 95 ? -14.714 -11.058 -56.645 1 29.4 74 LEU B C 1
ATOM 5091 O O . LEU B 1 95 ? -14.9 -10.331 -57.615 1 28.93 74 LEU B O 1
ATOM 5107 N N . VAL B 1 96 ? -13.737 -10.855 -55.767 1 29.14 75 VAL B N 1
ATOM 5108 C CA . VAL B 1 96 ? -12.812 -9.726 -55.823 1 29.56 75 VAL B CA 1
ATOM 5109 C C . VAL B 1 96 ? -11.925 -9.848 -57.055 1 29.25 75 VAL B C 1
ATOM 5110 O O . VAL B 1 96 ? -11.676 -8.845 -57.7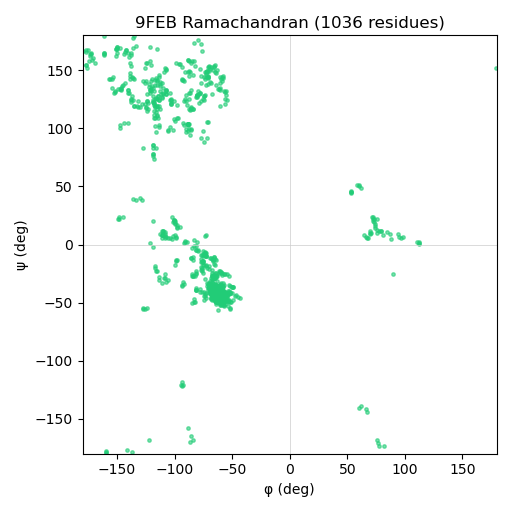4 1 27.98 75 VAL B O 1
ATOM 5123 N N . HIS B 1 97 ? -11.467 -11.076 -57.367 1 29.24 76 HIS B N 1
ATOM 5124 C CA . HIS B 1 97 ? -10.657 -11.29 -58.552 1 29.86 76 HIS B CA 1
ATOM 5125 C C . HIS B 1 97 ? -11.446 -10.934 -59.816 1 28.81 76 HIS B C 1
ATOM 5126 O O . HIS B 1 97 ? -10.921 -10.207 -60.656 1 28.52 76 HIS B O 1
ATOM 5140 N N . ARG B 1 98 ? -12.714 -11.367 -59.907 1 28.42 77 ARG B N 1
ATOM 5141 C CA . ARG B 1 98 ? -13.572 -11.07 -61.054 1 28.86 77 ARG B CA 1
ATOM 5142 C C . ARG B 1 98 ? -13.826 -9.572 -61.187 1 28.76 77 ARG B C 1
ATOM 5143 O O . ARG B 1 98 ? -13.751 -9.039 -62.3 1 29.37 77 ARG B O 1
ATOM 5164 N N . ALA B 1 99 ? -14.127 -8.891 -60.062 1 27.58 78 ALA B N 1
ATOM 5165 C CA . ALA B 1 99 ? -14.401 -7.458 -60.061 1 27.8 78 ALA B CA 1
ATOM 5166 C C . ALA B 1 99 ? -13.2 -6.644 -60.542 1 27.86 78 ALA B C 1
ATOM 5167 O O . ALA B 1 99 ? -13.377 -5.695 -61.295 1 27.82 78 ALA B O 1
ATOM 5174 N N . GLN B 1 100 ? -11.989 -7.03 -60.145 1 28.07 79 GLN B N 1
ATOM 5175 C CA . GLN B 1 100 ? -10.781 -6.31 -60.543 1 29.31 79 GLN B CA 1
ATOM 5176 C C . GLN B 1 100 ? -10.352 -6.622 -61.985 1 29.29 79 GLN B C 1
ATOM 5177 O O . GLN B 1 100 ? -9.697 -5.792 -62.599 1 29.09 79 GLN B O 1
ATOM 5191 N N . GLU B 1 101 ? -10.77 -7.752 -62.55 1 29.81 80 GLU B N 1
ATOM 5192 C CA . GLU B 1 101 ? -10.506 -8.061 -63.952 1 31.59 80 GLU B CA 1
ATOM 5193 C C . GLU B 1 101 ? -11.234 -7.054 -64.864 1 31.66 80 GLU B C 1
ATOM 5194 O O . GLU B 1 101 ? -10.667 -6.621 -65.863 1 32.23 80 GLU B O 1
ATOM 5206 N N . ARG B 1 102 ? -12.45 -6.646 -64.485 1 30.83 81 ARG B N 1
ATOM 5207 C CA . ARG B 1 102 ? -13.263 -5.725 -65.268 1 31.37 81 ARG B CA 1
ATOM 5208 C C . ARG B 1 102 ? -12.934 -4.241 -64.994 1 31.97 81 ARG B C 1
ATOM 5209 O O . ARG B 1 102 ? -12.729 -3.486 -65.943 1 32.9 81 ARG B O 1
ATOM 5230 N N . PHE B 1 103 ? -12.884 -3.817 -63.712 1 30.91 82 PHE B N 1
ATOM 5231 C CA . PHE B 1 103 ? -12.647 -2.411 -63.354 1 29.98 82 PHE B CA 1
ATOM 5232 C C . PHE B 1 103 ? -11.298 -2.073 -62.744 1 29.06 82 PHE B C 1
ATOM 5233 O O . PHE B 1 103 ? -11.11 -0.933 -62.339 1 29.25 82 PHE B O 1
ATOM 5250 N N . GLY B 1 104 ? -10.368 -3.013 -62.701 1 27.99 83 GLY B N 1
ATOM 5251 C CA . GLY B 1 104 ? -9.042 -2.745 -62.166 1 27.6 83 GLY B CA 1
ATOM 5252 C C . GLY B 1 104 ? -8.983 -2.714 -60.647 1 26.82 83 GLY B C 1
ATOM 5253 O O . GLY B 1 104 ? -9.956 -3.064 -59.966 1 26.55 83 GLY B O 1
ATOM 5257 N N . PRO B 1 105 ? -7.818 -2.33 -60.094 1 26.62 84 PRO B N 1
ATOM 5258 C CA . PRO B 1 105 ? -7.669 -2.315 -58.634 1 25.55 84 PRO B CA 1
ATOM 5259 C C . PRO B 1 105 ? -8.677 -1.431 -57.903 1 24.53 84 PRO B C 1
ATOM 5260 O O . PRO B 1 105 ? -9.042 -0.364 -58.387 1 24.62 84 PRO B O 1
ATOM 5271 N N . VAL B 1 106 ? -9.112 -1.881 -56.733 1 23.46 85 VAL B N 1
ATOM 5272 C CA . VAL B 1 106 ? -10.038 -1.133 -55.894 1 23.48 85 VAL B CA 1
ATOM 5273 C C . VAL B 1 106 ? -9.259 -0.05 -55.142 1 22.6 85 VAL B C 1
ATOM 5274 O O . VAL B 1 106 ? -8.299 -0.357 -54.426 1 22.72 85 VAL B O 1
ATOM 5287 N N . ALA B 1 107 ? -9.652 1.21 -55.331 1 21.28 86 ALA B N 1
ATOM 5288 C CA . ALA B 1 107 ? -9.059 2.355 -54.64 1 21.3 86 ALA B CA 1
ATOM 5289 C C . ALA B 1 107 ? -9.813 2.692 -53.341 1 20.8 86 ALA B C 1
ATOM 5290 O O . ALA B 1 107 ? -9.219 3.235 -52.414 1 21.15 86 ALA B O 1
ATOM 5297 N N . ILE B 1 108 ? -11.136 2.49 -53.324 1 19.85 87 ILE B N 1
ATOM 5298 C CA . ILE B 1 108 ? -11.989 2.828 -52.182 1 19.96 87 ILE B CA 1
ATOM 5299 C C . ILE B 1 108 ? -12.753 1.582 -51.752 1 19.8 87 ILE B C 1
ATOM 5300 O O . ILE B 1 108 ? -13.477 1.017 -52.554 1 19.87 87 ILE B O 1
ATOM 5316 N N . LEU B 1 109 ? -12.626 1.177 -50.489 1 18.99 88 LEU B N 1
ATOM 5317 C CA . LEU B 1 109 ? -13.36 0.036 -49.948 1 18.5 88 LEU B CA 1
ATOM 5318 C C . LEU B 1 109 ? -14.309 0.531 -48.858 1 17.99 88 LEU B C 1
ATOM 5319 O O . LEU B 1 109 ? -13.876 1.163 -47.893 1 17.56 88 LEU B O 1
ATOM 5335 N N . VAL B 1 110 ? -15.578 0.214 -48.991 1 17.38 89 VAL B N 1
ATOM 5336 C CA . VAL B 1 110 ? -16.567 0.501 -47.978 1 17.83 89 VAL B CA 1
ATOM 5337 C C . VAL B 1 110 ? -17.101 -0.812 -47.406 1 18.57 89 VAL B C 1
ATOM 5338 O O . VAL B 1 110 ? -17.822 -1.547 -48.096 1 19.05 89 VAL B O 1
ATOM 5351 N N . ASN B 1 111 ? -16.723 -1.12 -46.153 1 17.8 90 ASN B N 1
ATOM 5352 C CA . ASN B 1 111 ? -17.202 -2.308 -45.452 1 18.26 90 ASN B CA 1
ATOM 5353 C C . ASN B 1 111 ? -18.511 -1.933 -44.786 1 18.59 90 ASN B C 1
ATOM 5354 O O . ASN B 1 111 ? -18.512 -1.337 -43.692 1 18.54 90 ASN B O 1
ATOM 5365 N N . ASN B 1 112 ? -19.617 -2.213 -45.468 1 18.79 91 ASN B N 1
ATOM 5366 C CA . ASN B 1 112 ? -20.937 -1.864 -44.982 1 19.16 91 ASN B CA 1
ATOM 5367 C C . ASN B 1 112 ? -21.746 -3.058 -44.503 1 19.56 91 ASN B C 1
ATOM 5368 O O . ASN B 1 112 ? -22.553 -2.872 -43.601 1 19.12 91 ASN B O 1
ATOM 5379 N N . ALA B 1 113 ? -21.599 -4.269 -45.089 1 20.61 92 ALA B N 1
ATOM 5380 C CA . ALA B 1 113 ? -22.4 -5.418 -44.639 1 21.69 92 ALA B CA 1
ATOM 5381 C C . ALA B 1 113 ? -22.198 -5.684 -43.133 1 22.64 92 ALA B C 1
ATOM 5382 O O . ALA B 1 113 ? -21.075 -5.571 -42.636 1 22.75 92 ALA B O 1
ATOM 5389 N N . GLY B 1 114 ? -23.306 -5.866 -42.416 1 22.38 93 GLY B N 1
ATOM 5390 C CA . GLY B 1 114 ? -23.305 -6.087 -40.981 1 22.75 93 GLY B CA 1
ATOM 5391 C C . GLY B 1 114 ? -24.258 -7.182 -40.554 1 24.27 93 GLY B C 1
ATOM 5392 O O . GLY B 1 114 ? -24.92 -7.817 -41.384 1 23.85 93 GLY B O 1
ATOM 5396 N N . PHE B 1 115 ? -24.321 -7.414 -39.24 1 24.31 94 PHE B N 1
ATOM 5397 C CA . PHE B 1 115 ? -25.2 -8.435 -38.657 1 24.04 94 PHE B CA 1
ATOM 5398 C C . PHE B 1 115 ? -25.579 -8.019 -37.258 1 23.2 94 PHE B C 1
ATOM 5399 O O . PHE B 1 115 ? -24.706 -7.695 -36.459 1 22.3 94 PHE B O 1
ATOM 5416 N N . VAL B 1 116 ? -26.871 -8.086 -36.93 1 23.02 95 VAL B N 1
ATOM 5417 C CA . VAL B 1 116 ? -27.32 -7.816 -35.577 1 23.49 95 VAL B CA 1
ATOM 5418 C C . VAL B 1 116 ? -28.5 -8.71 -35.249 1 24.51 95 VAL B C 1
ATOM 5419 O O . VAL B 1 116 ? -29.349 -8.935 -36.11 1 24.69 95 VAL B O 1
ATOM 5432 N N . LEU B 1 117 ? -28.488 -9.287 -34.049 1 24.55 96 LEU B N 1
ATOM 5433 C CA . LEU B 1 117 ? -29.609 -10.016 -33.501 1 26.15 96 LEU B CA 1
ATOM 5434 C C . LEU B 1 117 ? -29.568 -9.812 -32.001 1 25.97 96 LEU B C 1
ATOM 5435 O O . LEU B 1 117 ? -28.721 -10.386 -31.307 1 26.43 96 LEU B O 1
ATOM 5451 N N . THR B 1 118 ? -30.423 -8.945 -31.516 1 26.1 97 THR B N 1
ATOM 5452 C CA . THR B 1 118 ? -30.455 -8.588 -30.115 1 27.06 97 THR B CA 1
ATOM 5453 C C . THR B 1 118 ? -31.121 -9.681 -29.286 1 26.45 97 THR B C 1
ATOM 5454 O O . THR B 1 118 ? -32.025 -10.352 -29.756 1 26.74 97 THR B O 1
ATOM 5465 N N . ALA B 1 119 ? -30.633 -9.884 -28.069 1 25.53 98 ALA B N 1
ATOM 5466 C CA . ALA B 1 119 ? -31.134 -10.907 -27.151 1 25.84 98 ALA B CA 1
ATOM 5467 C C . ALA B 1 119 ? -30.514 -10.72 -25.774 1 25.85 98 ALA B C 1
ATOM 5468 O O . ALA B 1 119 ? -29.395 -10.19 -25.697 1 26.09 98 ALA B O 1
ATOM 5475 N N . PRO B 1 120 ? -31.107 -11.269 -24.699 1 25.58 99 PRO B N 1
ATOM 5476 C CA . PRO B 1 120 ? -30.422 -11.246 -23.406 1 25.25 99 PRO B CA 1
ATOM 5477 C C . PRO B 1 120 ? -29.099 -11.985 -23.493 1 24.59 99 PRO B C 1
ATOM 5478 O O . PRO B 1 120 ? -29.027 -13.033 -24.13 1 24.99 99 PRO B O 1
ATOM 5489 N N . PHE B 1 121 ? -28.054 -11.438 -22.867 1 23.8 100 PHE B N 1
ATOM 5490 C CA . PHE B 1 121 ? -26.719 -12.026 -22.864 1 23.66 100 PHE B CA 1
ATOM 5491 C C . PHE B 1 121 ? -26.682 -13.549 -22.598 1 23.87 100 PHE B C 1
ATOM 5492 O O . PHE B 1 121 ? -25.984 -14.265 -23.315 1 23.35 100 PHE B O 1
ATOM 5509 N N . LEU B 1 122 ? -27.438 -14.044 -21.603 1 24.55 101 LEU B N 1
ATOM 5510 C CA . LEU B 1 122 ? -27.427 -15.489 -21.313 1 26.69 101 LEU B CA 1
ATOM 5511 C C . LEU B 1 122 ? -27.99 -16.361 -22.433 1 26.63 101 LEU B C 1
ATOM 5512 O O . LEU B 1 122 ? -27.697 -17.552 -22.467 1 27.02 101 LEU B O 1
ATOM 5528 N N . GLU B 1 123 ? -28.742 -15.778 -23.374 1 26.38 102 GLU B N 1
ATOM 5529 C CA . GLU B 1 123 ? -29.26 -16.51 -24.528 1 27.33 102 GLU B CA 1
ATOM 5530 C C . GLU B 1 123 ? -28.291 -16.492 -25.73 1 28.05 102 GLU B C 1
ATOM 5531 O O . GLU B 1 123 ? -28.607 -17.087 -26.756 1 29.03 102 GLU B O 1
ATOM 5543 N N . ILE B 1 124 ? -27.1 -15.87 -25.606 1 27.06 103 ILE B N 1
ATOM 5544 C CA . ILE B 1 124 ? -26.149 -15.822 -26.705 1 26.7 103 ILE B CA 1
ATOM 5545 C C . ILE B 1 124 ? -25.274 -17.062 -26.673 1 27.06 103 ILE B C 1
ATOM 5546 O O . ILE B 1 124 ? -24.297 -17.136 -25.918 1 26.65 103 ILE B O 1
ATOM 5562 N N . ASN B 1 125 ? -25.622 -18.035 -27.51 1 27.2 104 ASN B N 1
ATOM 5563 C CA . ASN B 1 125 ? -24.83 -19.251 -27.661 1 28.44 104 ASN B CA 1
ATOM 5564 C C . ASN B 1 125 ? -23.583 -18.936 -28.518 1 28.38 104 ASN B C 1
ATOM 5565 O O . ASN B 1 125 ? -23.468 -17.858 -29.111 1 28.23 104 ASN B O 1
ATOM 5576 N N . GLU B 1 126 ? -22.608 -19.852 -28.519 1 28.52 105 GLU B N 1
ATOM 5577 C CA . GLU B 1 126 ? -21.35 -19.675 -29.235 1 28.82 105 GLU B CA 1
ATOM 5578 C C . GLU B 1 126 ? -21.526 -19.228 -30.691 1 28.22 105 GLU B C 1
ATOM 5579 O O . GLU B 1 126 ? -20.893 -18.268 -31.125 1 27.77 105 GLU B O 1
ATOM 5591 N N . GLU B 1 127 ? -22.399 -19.896 -31.407 1 28.05 106 GLU B N 1
ATOM 5592 C CA . GLU B 1 127 ? -22.582 -19.642 -32.821 1 28.85 106 GLU B CA 1
ATOM 5593 C C . GLU B 1 127 ? -23.167 -18.254 -33.097 1 27.67 106 GLU B C 1
ATOM 5594 O O . GLU B 1 127 ? -22.751 -17.611 -34.064 1 27.35 106 GLU B O 1
ATOM 5606 N N . LEU B 1 128 ? -24.084 -17.767 -32.246 1 26.4 107 LEU B N 1
ATOM 5607 C CA . LEU B 1 128 ? -24.666 -16.44 -32.435 1 24.83 107 LEU B CA 1
ATOM 5608 C C . LEU B 1 128 ? -23.62 -15.359 -32.131 1 23.16 107 LEU B C 1
ATOM 5609 O O . LEU B 1 128 ? -23.533 -14.342 -32.841 1 22.06 107 LEU B O 1
ATOM 5625 N N . TRP B 1 129 ? -22.809 -15.588 -31.091 1 22.44 108 TRP B N 1
ATOM 5626 C CA . TRP B 1 129 ? -21.692 -14.705 -30.775 1 22.92 108 TRP B CA 1
ATOM 5627 C C . TRP B 1 129 ? -20.724 -14.606 -31.998 1 22.92 108 TRP B C 1
ATOM 5628 O O . TRP B 1 129 ? -20.424 -13.513 -32.48 1 22.59 108 TRP B O 1
ATOM 5649 N N . GLN B 1 130 ? -20.319 -15.765 -32.534 1 23.11 109 GLN B N 1
ATOM 5650 C CA . GLN B 1 130 ? -19.406 -15.837 -33.671 1 22.93 109 GLN B CA 1
ATOM 5651 C C . GLN B 1 130 ? -19.977 -15.179 -34.931 1 22.2 109 GLN B C 1
ATOM 5652 O O . GLN B 1 130 ? -19.214 -14.556 -35.667 1 22.32 109 GLN B O 1
ATOM 5666 N N . ARG B 1 131 ? -21.285 -15.298 -35.195 1 21.68 110 ARG B N 1
ATOM 5667 C CA . ARG B 1 131 ? -21.88 -14.655 -36.371 1 22.04 110 ARG B CA 1
ATOM 5668 C C . ARG B 1 131 ? -21.74 -13.132 -36.286 1 22.14 110 ARG B C 1
ATOM 5669 O O . ARG B 1 131 ? -21.436 -12.487 -37.298 1 22.4 110 ARG B O 1
ATOM 5690 N N . HIS B 1 132 ? -21.922 -12.546 -35.081 1 21.65 111 HIS B N 1
ATOM 5691 C CA . HIS B 1 132 ? -21.745 -11.1 -34.921 1 21.03 111 HIS B CA 1
ATOM 5692 C C . HIS B 1 132 ? -20.292 -10.703 -35.177 1 20.63 111 HIS B C 1
ATOM 5693 O O . HIS B 1 132 ? -20.029 -9.711 -35.86 1 20.73 111 HIS B O 1
ATOM 5707 N N . ILE B 1 133 ? -19.342 -11.466 -34.617 1 20.04 112 ILE B N 1
ATOM 5708 C CA . ILE B 1 133 ? -17.922 -11.146 -34.771 1 21.05 112 ILE B CA 1
ATOM 5709 C C . ILE B 1 133 ? -17.487 -11.314 -36.228 1 21.23 112 ILE B C 1
ATOM 5710 O O . ILE B 1 133 ? -16.81 -10.45 -36.776 1 21.5 112 ILE B O 1
ATOM 5726 N N . GLU B 1 134 ? -17.914 -12.392 -36.869 1 21.69 113 GLU B N 1
ATOM 5727 C CA . GLU B 1 134 ? -17.503 -12.711 -38.229 1 23.41 113 GLU B CA 1
ATOM 5728 C C . GLU B 1 134 ? -18.015 -11.737 -39.287 1 23.9 113 GLU B C 1
ATOM 5729 O O . GLU B 1 134 ? -17.24 -11.318 -40.141 1 23.51 113 GLU B O 1
ATOM 5741 N N . VAL B 1 135 ? -19.304 -11.396 -39.259 1 23.46 114 VAL B N 1
ATOM 5742 C CA . VAL B 1 135 ? -19.878 -10.543 -40.295 1 23.65 114 VAL B CA 1
ATOM 5743 C C . VAL B 1 135 ? -19.441 -9.085 -40.113 1 23.54 114 VAL B C 1
ATOM 5744 O O . VAL B 1 135 ? -19.081 -8.433 -41.094 1 24.11 114 VAL B O 1
ATOM 5757 N N . ASN B 1 136 ? -19.476 -8.563 -38.882 1 22.54 115 ASN B N 1
ATOM 5758 C CA . ASN B 1 136 ? -19.137 -7.154 -38.64 1 21.71 115 ASN B CA 1
ATOM 5759 C C . ASN B 1 136 ? -17.662 -6.842 -38.545 1 22.83 115 ASN B C 1
ATOM 5760 O O . ASN B 1 136 ? -17.303 -5.674 -38.705 1 24.63 115 ASN B O 1
ATOM 5771 N N . LEU B 1 137 ? -16.817 -7.817 -38.179 1 21.07 116 LEU B N 1
ATOM 5772 C CA . LEU B 1 137 ? -15.404 -7.549 -37.932 1 20.26 116 LEU B CA 1
ATOM 5773 C C . LEU B 1 137 ? -14.469 -8.447 -38.748 1 20.58 116 LEU B C 1
ATOM 5774 O O . LEU B 1 137 ? -13.613 -7.935 -39.476 1 20.25 116 LEU B O 1
ATOM 5790 N N . GLY B 1 138 ? -14.615 -9.768 -38.631 1 21.08 117 GLY B N 1
ATOM 5791 C CA . GLY B 1 138 ? -13.775 -10.721 -39.354 1 21.64 117 GLY B CA 1
ATOM 5792 C C . GLY B 1 138 ? -13.777 -10.491 -40.857 1 22.17 117 GLY B C 1
ATOM 5793 O O . GLY B 1 138 ? -12.719 -10.482 -41.488 1 22.23 117 GLY B O 1
ATOM 5797 N N . ALA B 1 139 ? -14.976 -10.279 -41.423 1 22.33 118 ALA B N 1
ATOM 5798 C CA . ALA B 1 139 ? -15.162 -10.014 -42.856 1 22.27 118 ALA B CA 1
ATOM 5799 C C . ALA B 1 139 ? -14.458 -8.742 -43.313 1 20.84 118 ALA B C 1
ATOM 5800 O O . ALA B 1 139 ? -13.907 -8.723 -44.413 1 20.82 118 ALA B O 1
ATOM 5807 N N . ALA B 1 140 ? -14.464 -7.681 -42.485 1 19.83 119 ALA B N 1
ATOM 5808 C CA . ALA B 1 140 ? -13.791 -6.438 -42.821 1 20.1 119 ALA B CA 1
ATOM 5809 C C . ALA B 1 140 ? -12.269 -6.679 -42.829 1 20.34 119 ALA B C 1
ATOM 5810 O O . ALA B 1 140 ? -11.594 -6.272 -43.771 1 20.55 119 ALA B O 1
ATOM 5817 N N . TYR B 1 141 ? -11.736 -7.374 -41.816 1 20.2 120 TYR B N 1
ATOM 5818 C CA . TYR B 1 141 ? -10.313 -7.753 -41.761 1 20.33 120 TYR B CA 1
ATOM 5819 C C . TYR B 1 141 ? -9.89 -8.502 -43.063 1 20.73 120 TYR B C 1
ATOM 5820 O O . TYR B 1 141 ? -8.89 -8.14 -43.694 1 20.52 120 TYR B O 1
ATOM 5838 N N . ARG B 1 142 ? -10.668 -9.515 -43.461 1 21.36 121 ARG B N 1
ATOM 5839 C CA . ARG B 1 142 ? -10.299 -10.318 -44.633 1 22.3 121 ARG B CA 1
ATOM 5840 C C . ARG B 1 142 ? -10.347 -9.544 -45.935 1 20.84 121 ARG B C 1
ATOM 5841 O O . ARG B 1 142 ? -9.454 -9.685 -46.757 1 19.74 121 ARG B O 1
ATOM 5862 N N . LEU B 1 143 ? -11.387 -8.73 -46.122 1 20.55 122 LEU B N 1
ATOM 5863 C CA . LEU B 1 143 ? -11.525 -7.965 -47.343 1 21.2 122 LEU B CA 1
ATOM 5864 C C . LEU B 1 143 ? -10.473 -6.864 -47.458 1 20.86 122 LEU B C 1
ATOM 5865 O O . LEU B 1 143 ? -9.923 -6.654 -48.538 1 21.41 122 LEU B O 1
ATOM 5881 N N . ILE B 1 144 ? -10.128 -6.212 -46.339 1 20.52 123 ILE B N 1
ATOM 5882 C CA . ILE B 1 144 ? -9.048 -5.22 -46.316 1 20.3 123 ILE B CA 1
ATOM 5883 C C . ILE B 1 144 ? -7.733 -5.931 -46.665 1 20.6 123 ILE B C 1
ATOM 5884 O O . ILE B 1 144 ? -6.968 -5.441 -47.496 1 19.61 123 ILE B O 1
ATOM 5900 N N . ARG B 1 145 ? -7.487 -7.102 -46.077 1 21.22 124 ARG B N 1
ATOM 5901 C CA . ARG B 1 145 ? -6.261 -7.848 -46.385 1 22.54 124 ARG B CA 1
ATOM 5902 C C . ARG B 1 145 ? -6.16 -8.194 -47.883 1 23.38 124 ARG B C 1
ATOM 5903 O O . ARG B 1 145 ? -5.066 -8.102 -48.464 1 23.23 124 ARG B O 1
ATOM 5924 N N . LEU B 1 146 ? -7.292 -8.512 -48.522 1 23.72 125 LEU B N 1
ATOM 5925 C CA . LEU B 1 146 ? -7.312 -8.81 -49.957 1 24.81 125 LEU B CA 1
ATOM 5926 C C . LEU B 1 146 ? -7.048 -7.584 -50.83 1 23.53 125 LEU B C 1
ATOM 5927 O O . LEU B 1 146 ? -6.404 -7.715 -51.87 1 23.24 125 LEU B O 1
ATOM 5943 N N . LEU B 1 147 ? -7.602 -6.423 -50.461 1 22.55 126 LEU B N 1
ATOM 5944 C CA . LEU B 1 147 ? -7.518 -5.211 -51.285 1 22.49 126 LEU B CA 1
ATOM 5945 C C . LEU B 1 147 ? -6.436 -4.207 -50.908 1 22.36 126 LEU B C 1
ATOM 5946 O O . LEU B 1 147 ? -6.139 -3.314 -51.706 1 22.97 126 LEU B O 1
ATOM 5962 N N . LEU B 1 148 ? -5.832 -4.346 -49.741 1 21.86 127 LEU B N 1
ATOM 5963 C CA . LEU B 1 148 ? -4.778 -3.43 -49.308 1 21.68 127 LEU B CA 1
ATOM 5964 C C . LEU B 1 148 ? -3.552 -3.455 -50.246 1 21.79 127 LEU B C 1
ATOM 5965 O O . LEU B 1 148 ? -3.058 -2.369 -50.566 1 21.4 127 LEU B O 1
ATOM 5981 N N . PRO B 1 149 ? -3.06 -4.619 -50.751 1 22.34 128 PRO B N 1
ATOM 5982 C CA . PRO B 1 149 ? -1.896 -4.576 -51.652 1 23.21 128 PRO B CA 1
ATOM 5983 C C . PRO B 1 149 ? -2.076 -3.651 -52.861 1 24.04 128 PRO B C 1
ATOM 5984 O O . PRO B 1 149 ? -1.158 -2.893 -53.184 1 25.06 128 PRO B O 1
ATOM 5995 N N . GLY B 1 150 ? -3.256 -3.671 -53.474 1 23.39 129 GLY B N 1
ATOM 5996 C CA . GLY B 1 150 ? -3.549 -2.823 -54.624 1 24.06 129 GLY B CA 1
ATOM 5997 C C . GLY B 1 150 ? -3.529 -1.347 -54.277 1 24.44 129 GLY B C 1
ATOM 5998 O O . GLY B 1 150 ? -3.052 -0.527 -55.061 1 24.98 129 GLY B O 1
ATOM 6002 N N . MET B 1 151 ? -4.019 -0.996 -53.088 1 23.83 130 MET B N 1
ATOM 6003 C CA . MET B 1 151 ? -3.992 0.386 -52.6 1 23.1 130 MET B CA 1
ATOM 6004 C C . MET B 1 151 ? -2.565 0.829 -52.33 1 23.76 130 MET B C 1
ATOM 6005 O O . MET B 1 151 ? -2.187 1.943 -52.699 1 24.2 130 MET B O 1
ATOM 6019 N N . LEU B 1 152 ? -1.757 -0.039 -51.726 1 24.1 131 LEU B N 1
ATOM 6020 C CA . LEU B 1 152 ? -0.355 0.284 -51.463 1 24.78 131 LEU B CA 1
ATOM 6021 C C . LEU B 1 152 ? 0.407 0.48 -52.783 1 26.22 131 LEU B C 1
ATOM 6022 O O . LEU B 1 152 ? 1.188 1.42 -52.894 1 26.98 131 LEU B O 1
ATOM 6038 N N . GLU B 1 153 ? 0.128 -0.336 -53.792 1 26.71 132 GLU B N 1
ATOM 6039 C CA . GLU B 1 153 ? 0.771 -0.202 -55.115 1 28.13 132 GLU B CA 1
ATOM 6040 C C . GLU B 1 153 ? 0.377 1.12 -55.796 1 28.87 132 GLU B C 1
ATOM 6041 O O . GLU B 1 153 ? 1.237 1.777 -56.382 1 29.6 132 GLU B O 1
ATOM 6053 N N . MET B 1 154 ? -0.898 1.526 -55.715 1 28.23 133 MET B N 1
ATOM 6054 C CA . MET B 1 154 ? -1.334 2.804 -56.298 1 28.65 133 MET B CA 1
ATOM 6055 C C . MET B 1 154 ? -0.841 4.025 -55.508 1 27.82 133 MET B C 1
ATOM 6056 O O . MET B 1 154 ? -0.867 5.122 -56.046 1 28.19 133 MET B O 1
ATOM 6070 N N . GLY B 1 155 ? -0.411 3.853 -54.254 1 26.96 134 GLY B N 1
ATOM 6071 C CA . GLY B 1 155 ? 0.006 4.972 -53.408 1 25.8 134 GLY B CA 1
ATOM 6072 C C . GLY B 1 155 ? -1.147 5.817 -52.885 1 24.61 134 GLY B C 1
ATOM 6073 O O . GLY B 1 155 ? -0.931 6.913 -52.373 1 24.4 134 GLY B O 1
ATOM 6077 N N . TRP B 1 156 ? -2.39 5.32 -52.993 1 23.73 135 TRP B N 1
ATOM 6078 C CA . TRP B 1 156 ? -3.579 6.051 -52.553 1 22.46 135 TRP B CA 1
ATOM 6079 C C . TRP B 1 156 ? -4.697 5.065 -52.261 1 21.46 135 TRP B C 1
ATOM 6080 O O . TRP B 1 156 ? -4.865 4.088 -52.994 1 21.71 135 TRP B O 1
ATOM 6101 N N . GLY B 1 157 ? -5.477 5.34 -51.232 1 19.9 136 GLY B N 1
ATOM 6102 C CA . GLY B 1 157 ? -6.606 4.499 -50.916 1 19.69 136 GLY B CA 1
ATOM 6103 C C . GLY B 1 157 ? -7.483 5.048 -49.824 1 18.84 136 GLY B C 1
ATOM 6104 O O . GLY B 1 157 ? -7.096 5.977 -49.105 1 19.48 136 GLY B O 1
ATOM 6108 N N . ARG B 1 158 ? -8.686 4.496 -49.737 1 17.7 137 ARG B N 1
ATOM 6109 C CA . ARG B 1 158 ? -9.64 4.852 -48.692 1 17.83 137 ARG B CA 1
ATOM 6110 C C . ARG B 1 158 ? -10.304 3.598 -48.192 1 18.42 137 ARG B C 1
ATOM 6111 O O . ARG B 1 158 ? -10.84 2.834 -48.992 1 18.61 137 ARG B O 1
ATOM 6132 N N . ILE B 1 159 ? -10.235 3.359 -46.879 1 17.92 138 ILE B N 1
ATOM 6133 C CA . ILE B 1 159 ? -10.901 2.241 -46.246 1 17.56 138 ILE B CA 1
ATOM 6134 C C . ILE B 1 159 ? -11.912 2.881 -45.294 1 17.26 138 ILE B C 1
ATOM 6135 O O . ILE B 1 159 ? -11.532 3.669 -44.422 1 16.8 138 ILE B O 1
ATOM 6151 N N . ILE B 1 160 ? -13.197 2.611 -45.516 1 17.42 139 ILE B N 1
ATOM 6152 C CA . ILE B 1 160 ? -14.283 3.189 -44.724 1 17.78 139 ILE B CA 1
ATOM 6153 C C . ILE B 1 160 ? -15.111 2.054 -44.151 1 17.87 139 ILE B C 1
ATOM 6154 O O . ILE B 1 160 ? -15.724 1.289 -44.89 1 18.29 139 ILE B O 1
ATOM 6170 N N . ASN B 1 161 ? -15.096 1.927 -42.832 1 17.44 140 ASN B N 1
ATOM 6171 C CA . ASN B 1 161 ? -15.828 0.89 -42.118 1 18.18 140 ASN B CA 1
ATOM 6172 C C . ASN B 1 161 ? -17.111 1.436 -41.54 1 17.4 140 ASN B C 1
ATOM 6173 O O . ASN B 1 161 ? -17.069 2.407 -40.792 1 17.61 140 ASN B O 1
ATOM 6184 N N . ILE B 1 162 ? -18.252 0.836 -41.885 1 17.38 141 ILE B N 1
ATOM 6185 C CA . ILE B 1 162 ? -19.523 1.294 -41.331 1 17.23 141 ILE B CA 1
ATOM 6186 C C . ILE B 1 162 ? -19.7 0.544 -40.036 1 17.54 141 ILE B C 1
ATOM 6187 O O . ILE B 1 162 ? -19.986 -0.654 -40.032 1 17.89 141 ILE B O 1
ATOM 6203 N N . SER B 1 163 ? -19.465 1.243 -38.931 1 17.06 142 SER B N 1
ATOM 6204 C CA . SER B 1 163 ? -19.636 0.68 -37.626 1 17.61 142 SER B CA 1
ATOM 6205 C C . SER B 1 163 ? -21.095 1.039 -37.171 1 17.55 142 SER B C 1
ATOM 6206 O O . SER B 1 163 ? -22.043 0.687 -37.871 1 18.82 142 SER B O 1
ATOM 6214 N N . SER B 1 164 ? -21.266 1.721 -36.059 1 16.66 143 SER B N 1
ATOM 6215 C CA . SER B 1 164 ? -22.565 2.083 -35.492 1 16.76 143 SER B CA 1
ATOM 6216 C C . SER B 1 164 ? -22.305 2.953 -34.284 1 16.99 143 SER B C 1
ATOM 6217 O O . SER B 1 164 ? -21.186 2.928 -33.758 1 17.41 143 SER B O 1
ATOM 6225 N N . THR B 1 165 ? -23.333 3.625 -33.751 1 16.12 144 THR B N 1
ATOM 6226 C CA . THR B 1 165 ? -23.223 4.239 -32.428 1 16.38 144 THR B CA 1
ATOM 6227 C C . THR B 1 165 ? -22.93 3.081 -31.377 1 15.95 144 THR B C 1
ATOM 6228 O O . THR B 1 165 ? -22.293 3.338 -30.351 1 15.73 144 THR B O 1
ATOM 6239 N N . ALA B 1 166 ? -23.31 1.807 -31.702 1 15.94 145 ALA B N 1
ATOM 6240 C CA . ALA B 1 166 ? -22.977 0.627 -30.882 1 17.06 145 ALA B CA 1
ATOM 6241 C C . ALA B 1 166 ? -21.445 0.313 -30.865 1 16.64 145 ALA B C 1
ATOM 6242 O O . ALA B 1 166 ? -21.009 -0.538 -30.096 1 17.08 145 ALA B O 1
ATOM 6249 N N . GLY B 1 167 ? -20.679 0.917 -31.755 1 16.39 146 GLY B N 1
ATOM 6250 C CA . GLY B 1 167 ? -19.223 0.858 -31.737 1 17.29 146 GLY B CA 1
ATOM 6251 C C . GLY B 1 167 ? -18.602 1.895 -30.809 1 17 146 GLY B C 1
ATOM 6252 O O . GLY B 1 167 ? -17.405 1.836 -30.543 1 16.18 146 GLY B O 1
ATOM 6256 N N . LEU B 1 168 ? -19.416 2.86 -30.313 1 17.23 147 LEU B N 1
ATOM 6257 C CA . LEU B 1 168 ? -18.993 3.979 -29.463 1 18.14 147 LEU B CA 1
ATOM 6258 C C . LEU B 1 168 ? -19.599 4.002 -28.074 1 18.93 147 LEU B C 1
ATOM 6259 O O . LEU B 1 168 ? -19.089 4.712 -27.193 1 19.56 147 LEU B O 1
ATOM 6275 N N . THR B 1 169 ? -20.706 3.311 -27.879 1 19.08 148 THR B N 1
ATOM 6276 C CA . THR B 1 169 ? -21.371 3.226 -26.588 1 20.43 148 THR B CA 1
ATOM 6277 C C . THR B 1 169 ? -22.086 1.858 -26.487 1 19.31 148 THR B C 1
ATOM 6278 O O . THR B 1 169 ? -22.165 1.109 -27.465 1 18.57 148 THR B O 1
ATOM 6289 N N . GLY B 1 170 ? -22.555 1.538 -25.299 1 18.62 149 GLY B N 1
ATOM 6290 C CA . GLY B 1 170 ? -23.276 0.302 -25.061 1 19.14 149 GLY B CA 1
ATOM 6291 C C . GLY B 1 170 ? -24.763 0.433 -25.302 1 20.2 149 GLY B C 1
ATOM 6292 O O . GLY B 1 170 ? -25.318 1.535 -25.278 1 20.41 149 GLY B O 1
ATOM 6296 N N . TYR B 1 171 ? -25.41 -0.696 -25.542 1 20.62 150 TYR B N 1
ATOM 6297 C CA . TYR B 1 171 ? -26.861 -0.823 -25.64 1 20.44 150 TYR B CA 1
ATOM 6298 C C . TYR B 1 171 ? -27.221 -2.124 -24.944 1 19.45 150 TYR B C 1
ATOM 6299 O O . TYR B 1 171 ? -26.574 -3.138 -25.223 1 19.43 150 TYR B O 1
ATOM 6317 N N . PRO B 1 172 ? -28.231 -2.151 -24.055 1 18.64 151 PRO B N 1
ATOM 6318 C CA . PRO B 1 172 ? -28.609 -3.448 -23.448 1 18.41 151 PRO B CA 1
ATOM 6319 C C . PRO B 1 172 ? -29.158 -4.402 -24.514 1 18.95 151 PRO B C 1
ATOM 6320 O O . PRO B 1 172 ? -29.714 -3.954 -25.518 1 18.59 151 PRO B O 1
ATOM 6331 N N . TYR B 1 173 ? -28.946 -5.704 -24.334 1 19.21 152 TYR B N 1
ATOM 6332 C CA . TYR B 1 173 ? -29.41 -6.754 -25.252 1 20.29 152 TYR B CA 1
ATOM 6333 C C . TYR B 1 173 ? -28.659 -6.763 -26.601 1 20.66 152 TYR B C 1
ATOM 6334 O O . TYR B 1 173 ? -29.033 -7.517 -27.5 1 20.97 152 TYR B O 1
ATOM 6352 N N . ALA B 1 174 ? -27.587 -5.978 -26.733 1 19.41 153 ALA B N 1
ATOM 6353 C CA . ALA B 1 174 ? -26.792 -5.95 -27.955 1 19.61 153 ALA B CA 1
ATOM 6354 C C . ALA B 1 174 ? -25.326 -6.15 -27.614 1 19.35 153 ALA B C 1
ATOM 6355 O O . ALA B 1 174 ? -24.463 -5.571 -28.27 1 19.45 153 ALA B O 1
ATOM 6362 N N . VAL B 1 175 ? -25.023 -7.015 -26.644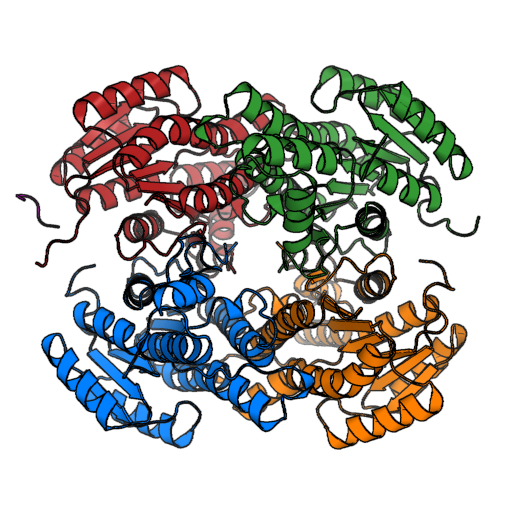 1 18.85 154 VAL B N 1
ATOM 6363 C CA . VAL B 1 175 ? -23.637 -7.209 -26.205 1 19.35 154 VAL B CA 1
ATOM 6364 C C . VAL B 1 175 ? -22.728 -7.687 -27.375 1 18.74 154 VAL B C 1
ATOM 6365 O O . VAL B 1 175 ? -21.703 -7.025 -27.632 1 18.2 154 VAL B O 1
ATOM 6378 N N . PRO B 1 176 ? -23.073 -8.757 -28.148 1 18.44 155 PRO B N 1
ATOM 6379 C CA . PRO B 1 176 ? -22.197 -9.136 -29.27 1 18.74 155 PRO B CA 1
ATOM 6380 C C . PRO B 1 176 ? -22.068 -8.08 -30.368 1 17.96 155 PRO B C 1
ATOM 6381 O O . PRO B 1 176 ? -20.981 -7.929 -30.931 1 17.46 155 PRO B O 1
ATOM 6392 N N . TYR B 1 177 ? -23.155 -7.347 -30.654 1 17.26 156 TYR B N 1
ATOM 6393 C CA . TYR B 1 177 ? -23.141 -6.309 -31.671 1 17.08 156 TYR B CA 1
ATOM 6394 C C . TYR B 1 177 ? -22.213 -5.179 -31.236 1 17.16 156 TYR B C 1
ATOM 6395 O O . TYR B 1 177 ? -21.388 -4.726 -32.023 1 17.29 156 TYR B O 1
ATOM 6413 N N . CYS B 1 178 ? -22.335 -4.735 -29.984 1 16.68 157 CYS B N 1
ATOM 6414 C CA . CYS B 1 178 ? -21.472 -3.706 -29.43 1 16.83 157 CYS B CA 1
ATOM 6415 C C . CYS B 1 178 ? -20.024 -4.169 -29.418 1 16.51 157 CYS B C 1
ATOM 6416 O O . CYS B 1 178 ? -19.164 -3.402 -29.774 1 16.93 157 CYS B O 1
ATOM 6424 N N . ALA B 1 179 ? -19.752 -5.426 -29.026 1 16.65 158 ALA B N 1
ATOM 6425 C CA . ALA B 1 179 ? -18.388 -5.953 -29.024 1 17.47 158 ALA B CA 1
ATOM 6426 C C . ALA B 1 179 ? -17.789 -5.935 -30.433 1 17.23 158 ALA B C 1
ATOM 6427 O O . ALA B 1 179 ? -16.676 -5.446 -30.611 1 16.38 158 ALA B O 1
ATOM 6434 N N . ALA B 1 180 ? -18.523 -6.428 -31.442 1 17.39 159 ALA B N 1
ATOM 6435 C CA . ALA B 1 180 ? -18.033 -6.47 -32.81 1 17.76 159 ALA B CA 1
ATOM 6436 C C . ALA B 1 180 ? -17.857 -5.069 -33.424 1 17.27 159 ALA B C 1
ATOM 6437 O O . ALA B 1 180 ? -16.839 -4.818 -34.075 1 17.38 159 ALA B O 1
ATOM 6444 N N . LYS B 1 181 ? -18.806 -4.166 -33.172 1 16.39 160 LYS B N 1
ATOM 6445 C CA . LYS B 1 181 ? -18.743 -2.798 -33.709 1 16.13 160 LYS B CA 1
ATOM 6446 C C . LYS B 1 181 ? -17.659 -1.974 -33.014 1 15.19 160 LYS B C 1
ATOM 6447 O O . LYS B 1 181 ? -16.977 -1.175 -33.677 1 15.36 160 LYS B O 1
ATOM 6466 N N . HIS B 1 182 ? -17.418 -2.218 -31.728 1 14.27 161 HIS B N 1
ATOM 6467 C CA . HIS B 1 182 ? -16.286 -1.582 -31.033 1 15.14 161 HIS B CA 1
ATOM 6468 C C . HIS B 1 182 ? -14.984 -2.173 -31.617 1 15.83 161 HIS B C 1
ATOM 6469 O O . HIS B 1 182 ? -14.032 -1.443 -31.857 1 15.96 161 HIS B O 1
ATOM 6483 N N . GLY B 1 183 ? -14.946 -3.491 -31.871 1 16.19 162 GLY B N 1
ATOM 6484 C CA . GLY B 1 183 ? -13.775 -4.129 -32.482 1 17.14 162 GLY B CA 1
ATOM 6485 C C . GLY B 1 183 ? -13.422 -3.525 -33.824 1 16.47 162 GLY B C 1
ATOM 6486 O O . GLY B 1 183 ? -12.254 -3.336 -34.134 1 16.05 162 GLY B O 1
ATOM 6490 N N . LEU B 1 184 ? -14.451 -3.151 -34.6 1 16.53 163 LEU B N 1
ATOM 6491 C CA . LEU B 1 184 ? -14.258 -2.506 -35.892 1 16.86 163 LEU B CA 1
ATOM 6492 C C . LEU B 1 184 ? -13.627 -1.105 -35.74 1 15.72 163 LEU B C 1
ATOM 6493 O O . LEU B 1 184 ? -12.798 -0.721 -36.573 1 15.1 163 LEU B O 1
ATOM 6509 N N . ILE B 1 185 ? -13.955 -0.387 -34.652 1 14.35 164 ILE B N 1
ATOM 6510 C CA . ILE B 1 185 ? -13.3 0.893 -34.35 1 14.81 164 ILE B CA 1
ATOM 6511 C C . ILE B 1 185 ? -11.819 0.643 -34.026 1 15.06 164 ILE B C 1
ATOM 6512 O O . ILE B 1 185 ? -10.947 1.389 -34.483 1 14.51 164 ILE B O 1
ATOM 6528 N N . GLY B 1 186 ? -11.533 -0.407 -33.254 1 14.51 165 GLY B N 1
ATOM 6529 C CA . GLY B 1 186 ? -10.157 -0.75 -32.919 1 15.23 165 GLY B CA 1
ATOM 6530 C C . GLY B 1 186 ? -9.32 -1.073 -34.132 1 15.05 165 GLY B C 1
ATOM 6531 O O . GLY B 1 186 ? -8.205 -0.571 -34.283 1 16.12 165 GLY B O 1
ATOM 6535 N N . LEU B 1 187 ? -9.881 -1.841 -35.041 1 15.03 166 LEU B N 1
ATOM 6536 C CA . LEU B 1 187 ? -9.214 -2.167 -36.309 1 16.12 166 LEU B CA 1
ATOM 6537 C C . LEU B 1 187 ? -8.949 -0.861 -37.111 1 15.77 166 LEU B C 1
ATOM 6538 O O . LEU B 1 187 ? -7.845 -0.65 -37.64 1 14.91 166 LEU B O 1
ATOM 6554 N N . THR B 1 188 ? -9.971 0.01 -37.177 1 15.67 167 THR B N 1
ATOM 6555 C CA . THR B 1 188 ? -9.897 1.306 -37.859 1 15.5 167 THR B CA 1
ATOM 6556 C C . THR B 1 188 ? -8.759 2.151 -37.316 1 15.6 167 THR B C 1
ATOM 6557 O O . THR B 1 188 ? -7.926 2.632 -38.093 1 15.48 167 THR B O 1
ATOM 6568 N N . ARG B 1 189 ? -8.688 2.315 -35.997 1 15.83 168 ARG B N 1
ATOM 6569 C CA . ARG B 1 189 ? -7.677 3.161 -35.376 1 15.48 168 ARG B CA 1
ATOM 6570 C C . ARG B 1 189 ? -6.254 2.637 -35.577 1 15.75 168 ARG B C 1
ATOM 6571 O O . ARG B 1 189 ? -5.328 3.409 -35.885 1 16.15 168 ARG B O 1
ATOM 6592 N N . ALA B 1 190 ? -6.054 1.355 -35.313 1 15.73 169 ALA B N 1
ATOM 6593 C CA . ALA B 1 190 ? -4.719 0.755 -35.451 1 15.82 169 ALA B CA 1
ATOM 6594 C C . ALA B 1 190 ? -4.248 0.786 -36.902 1 16.12 169 ALA B C 1
ATOM 6595 O O . ALA B 1 190 ? -3.085 1.117 -37.154 1 16.68 169 ALA B O 1
ATOM 6602 N N . LEU B 1 191 ? -5.124 0.438 -37.858 1 16.39 170 LEU B N 1
ATOM 6603 C CA . LEU B 1 191 ? -4.755 0.428 -39.261 1 17.37 170 LEU B CA 1
ATOM 6604 C C . LEU B 1 191 ? -4.537 1.844 -39.806 1 17.47 170 LEU B C 1
ATOM 6605 O O . LEU B 1 191 ? -3.677 2.037 -40.665 1 17.34 170 LEU B O 1
ATOM 6621 N N . ALA B 1 192 ? -5.258 2.836 -39.289 1 17 171 ALA B N 1
ATOM 6622 C CA . ALA B 1 192 ? -5.038 4.24 -39.672 1 17.1 171 ALA B CA 1
ATOM 6623 C C . ALA B 1 192 ? -3.602 4.675 -39.319 1 17.46 171 ALA B C 1
ATOM 6624 O O . ALA B 1 192 ? -2.942 5.378 -40.098 1 16.87 171 ALA B O 1
ATOM 6631 N N . LEU B 1 193 ? -3.107 4.232 -38.162 1 17.48 172 LEU B N 1
ATOM 6632 C CA . LEU B 1 193 ? -1.746 4.547 -37.766 1 17.15 172 LEU B CA 1
ATOM 6633 C C . LEU B 1 193 ? -0.73 3.768 -38.583 1 17.3 172 LEU B C 1
ATOM 6634 O O . LEU B 1 193 ? 0.287 4.325 -38.985 1 17.63 172 LEU B O 1
ATOM 6650 N N . GLU B 1 194 ? -0.991 2.487 -38.826 1 16.95 173 GLU B N 1
ATOM 6651 C CA . GLU B 1 194 ? -0.063 1.648 -39.586 1 17.63 173 GLU B CA 1
ATOM 6652 C C . GLU B 1 194 ? 0.096 2.117 -41.029 1 18.55 173 GLU B C 1
ATOM 6653 O O . GLU B 1 194 ? 1.201 2.027 -41.571 1 18.66 173 GLU B O 1
ATOM 6665 N N . LEU B 1 195 ? -0.984 2.644 -41.644 1 18.08 174 LEU B N 1
ATOM 6666 C CA . LEU B 1 195 ? -0.971 3.124 -43.024 1 18.38 174 LEU B CA 1
ATOM 6667 C C . LEU B 1 195 ? -0.869 4.636 -43.185 1 18.48 174 LEU B C 1
ATOM 6668 O O . LEU B 1 195 ? -0.933 5.118 -44.312 1 18.07 174 LEU B O 1
ATOM 6684 N N . ALA B 1 196 ? -0.651 5.382 -42.084 1 18.82 175 ALA B N 1
ATOM 6685 C CA . ALA B 1 196 ? -0.657 6.842 -42.107 1 19.43 175 ALA B CA 1
ATOM 6686 C C . ALA B 1 196 ? 0.278 7.463 -43.16 1 19.45 175 ALA B C 1
ATOM 6687 O O . ALA B 1 196 ? -0.113 8.425 -43.831 1 19.8 175 ALA B O 1
ATOM 6694 N N . GLN B 1 197 ? 1.464 6.901 -43.347 1 19.17 176 GLN B N 1
ATOM 6695 C CA . GLN B 1 197 ? 2.408 7.409 -44.327 1 19.63 176 GLN B CA 1
ATOM 6696 C C . GLN B 1 197 ? 2.414 6.617 -45.653 1 21.09 176 GLN B C 1
ATOM 6697 O O . GLN B 1 197 ? 3.333 6.794 -46.455 1 21.65 176 GLN B O 1
ATOM 6711 N N . ARG B 1 198 ? 1.38 5.826 -45.929 1 21.21 177 ARG B N 1
ATOM 6712 C CA . ARG B 1 198 ? 1.28 5.037 -47.157 1 22.02 177 ARG B CA 1
ATOM 6713 C C . ARG B 1 198 ? 0.223 5.556 -48.15 1 22.39 177 ARG B C 1
ATOM 6714 O O . ARG B 1 198 ? -0.069 4.871 -49.125 1 23.09 177 ARG B O 1
ATOM 6735 N N . GLY B 1 199 ? -0.316 6.749 -47.924 1 21.44 178 GLY B N 1
ATOM 6736 C CA . GLY B 1 199 ? -1.3 7.337 -48.826 1 21.68 178 GLY B CA 1
ATOM 6737 C C . GLY B 1 199 ? -2.724 6.846 -48.656 1 20.53 178 GLY B C 1
ATOM 6738 O O . GLY B 1 199 ? -3.591 7.201 -49.455 1 21.82 178 GLY B O 1
ATOM 6742 N N . ILE B 1 200 ? -2.993 6.061 -47.608 1 19 179 ILE B N 1
ATOM 6743 C CA . ILE B 1 200 ? -4.305 5.495 -47.356 1 18.29 179 ILE B CA 1
ATOM 6744 C C . ILE B 1 200 ? -4.848 6.016 -46.046 1 16.79 179 ILE B C 1
ATOM 6745 O O . ILE B 1 200 ? -4.108 6.087 -45.068 1 16.78 179 ILE B O 1
ATOM 6761 N N . THR B 1 201 ? -6.133 6.383 -46.011 1 16.91 180 THR B N 1
ATOM 6762 C CA . THR B 1 201 ? -6.795 6.737 -44.752 1 16.81 180 THR B CA 1
ATOM 6763 C C . THR B 1 201 ? -7.787 5.611 -44.399 1 16.86 180 THR B C 1
ATOM 6764 O O . THR B 1 201 ? -8.345 4.958 -45.281 1 16.87 180 THR B O 1
ATOM 6775 N N . VAL B 1 202 ? -7.986 5.387 -43.097 1 16.93 181 VAL B N 1
ATOM 6776 C CA . VAL B 1 202 ? -8.902 4.372 -42.573 1 16.38 181 VAL B CA 1
ATOM 6777 C C . VAL B 1 202 ? -9.795 5.1 -41.57 1 15.54 181 VAL B C 1
ATOM 6778 O O . VAL B 1 202 ? -9.299 5.703 -40.617 1 14.27 181 VAL B O 1
ATOM 6791 N N . ASN B 1 203 ? -11.097 5.069 -41.805 1 15.58 182 ASN B N 1
ATOM 6792 C CA . ASN B 1 203 ? -12.063 5.77 -40.966 1 16.38 182 ASN B CA 1
ATOM 6793 C C . ASN B 1 203 ? -13.314 4.921 -40.781 1 16.98 182 ASN B C 1
ATOM 6794 O O . ASN B 1 203 ? -13.559 3.97 -41.532 1 16.8 182 ASN B O 1
ATOM 6805 N N . ALA B 1 204 ? -14.123 5.289 -39.802 1 16.74 183 ALA B N 1
ATOM 6806 C CA . ALA B 1 204 ? -15.356 4.62 -39.518 1 16.63 183 ALA B CA 1
ATOM 6807 C C . ALA B 1 204 ? -16.487 5.61 -39.47 1 16.92 183 ALA B C 1
ATOM 6808 O O . ALA B 1 204 ? -16.334 6.701 -38.918 1 16.71 183 ALA B O 1
ATOM 6815 N N . ILE B 1 205 ? -17.638 5.212 -40.006 1 16.99 184 ILE B N 1
ATOM 6816 C CA . ILE B 1 205 ? -18.871 5.986 -39.935 1 17.7 184 ILE B CA 1
ATOM 6817 C C . ILE B 1 205 ? -19.768 5.209 -38.999 1 17.7 184 ILE B C 1
ATOM 6818 O O . ILE B 1 205 ? -19.948 4.005 -39.173 1 17.8 184 ILE B O 1
ATOM 6834 N N . CYS B 1 206 ? -20.346 5.906 -38.014 1 17.12 185 CYS B N 1
ATOM 6835 C CA . CYS B 1 206 ? -21.149 5.342 -36.948 1 17.73 185 CYS B CA 1
ATOM 6836 C C . CYS B 1 206 ? -22.588 5.865 -36.941 1 17.7 185 CYS B C 1
ATOM 6837 O O . CYS B 1 206 ? -22.907 6.801 -36.194 1 16.97 185 CYS B O 1
ATOM 6845 N N . PRO B 1 207 ? -23.47 5.269 -37.76 1 17.92 186 PRO B N 1
ATOM 6846 C CA . PRO B 1 207 ? -24.873 5.728 -37.757 1 17.76 186 PRO B CA 1
ATOM 6847 C C . PRO B 1 207 ? -25.624 5.334 -36.496 1 17.08 186 PRO B C 1
ATOM 6848 O O . PRO B 1 207 ? -25.337 4.297 -35.892 1 16.6 186 PRO B O 1
ATOM 6859 N N . GLY B 1 208 ? -26.572 6.175 -36.11 1 17.1 187 GLY B N 1
ATOM 6860 C CA . GLY B 1 208 ? -27.598 5.837 -35.147 1 17.34 187 GLY B CA 1
ATOM 6861 C C . GLY B 1 208 ? -28.732 5.173 -35.929 1 18.43 187 GLY B C 1
ATOM 6862 O O . GLY B 1 208 ? -28.573 4.859 -37.124 1 18.19 187 GLY B O 1
ATOM 6866 N N . PHE B 1 209 ? -29.904 4.94 -35.303 1 19.38 188 PHE B N 1
ATOM 6867 C CA . PHE B 1 209 ? -31.037 4.316 -36.006 1 21.72 188 PHE B CA 1
ATOM 6868 C C . PHE B 1 209 ? -31.403 5.072 -37.276 1 20.11 188 PHE B C 1
ATOM 6869 O O . PHE B 1 209 ? -31.592 6.293 -37.236 1 19.77 188 PHE B O 1
ATOM 6886 N N . THR B 1 210 ? -31.41 4.343 -38.413 1 19.26 189 THR B N 1
ATOM 6887 C CA . THR B 1 210 ? -31.571 4.89 -39.742 1 19.85 189 THR B CA 1
ATOM 6888 C C . THR B 1 210 ? -32.859 4.348 -40.407 1 20.91 189 THR B C 1
ATOM 6889 O O . THR B 1 210 ? -33.23 3.186 -40.257 1 20.51 189 THR B O 1
ATOM 6900 N N . ASP B 1 211 ? -33.526 5.228 -41.126 1 21.76 190 ASP B N 1
ATOM 6901 C CA . ASP B 1 211 ? -34.782 4.93 -41.798 1 23.28 190 ASP B CA 1
ATOM 6902 C C . ASP B 1 211 ? -34.542 4.095 -43.056 1 24.82 190 ASP B C 1
ATOM 6903 O O . ASP B 1 211 ? -34.181 4.63 -44.085 1 27.1 190 ASP B O 1
ATOM 6912 N N . THR B 1 212 ? -34.698 2.795 -42.958 1 24.28 191 THR B N 1
ATOM 6913 C CA . THR B 1 212 ? -34.555 1.866 -44.086 1 24.28 191 THR B CA 1
ATOM 6914 C C . THR B 1 212 ? -35.888 1.1 -44.269 1 25.51 191 THR B C 1
ATOM 6915 O O . THR B 1 212 ? -36.747 1.126 -43.377 1 25.11 191 THR B O 1
ATOM 6926 N N . ASP B 1 213 ? -36.03 0.347 -45.374 1 25.76 192 ASP B N 1
ATOM 6927 C CA . ASP B 1 213 ? -37.199 -0.485 -45.591 1 26.88 192 ASP B CA 1
ATOM 6928 C C . ASP B 1 213 ? -37.307 -1.547 -44.507 1 27.62 192 ASP B C 1
ATOM 6929 O O . ASP B 1 213 ? -38.42 -1.834 -44.044 1 27.4 192 ASP B O 1
ATOM 6938 N N . LEU B 1 214 ? -36.158 -2.078 -44.033 1 27.95 193 LEU B N 1
ATOM 6939 C CA . LEU B 1 214 ? -36.184 -3.07 -42.968 1 29.05 193 LEU B CA 1
ATOM 6940 C C . LEU B 1 214 ? -36.755 -2.487 -41.673 1 29.1 193 LEU B C 1
ATOM 6941 O O . LEU B 1 214 ? -37.591 -3.127 -41.022 1 29.48 193 LEU B O 1
ATOM 6957 N N . LEU B 1 215 ? -36.333 -1.264 -41.308 1 28.04 194 LEU B N 1
ATOM 6958 C CA . LEU B 1 215 ? -36.835 -0.631 -40.096 1 27.29 194 LEU B CA 1
ATOM 6959 C C . LEU B 1 215 ? -38.326 -0.35 -40.232 1 26.38 194 LEU B C 1
ATOM 6960 O O . LEU B 1 215 ? -39.06 -0.629 -39.298 1 26.97 194 LEU B O 1
ATOM 6976 N N . GLN B 1 216 ? -38.786 0.141 -41.395 1 25.09 195 GLN B N 1
ATOM 6977 C CA . GLN B 1 216 ? -40.213 0.413 -41.6 1 26.06 195 GLN B CA 1
ATOM 6978 C C . GLN B 1 216 ? -41.036 -0.864 -41.466 1 27.47 195 GLN B C 1
ATOM 6979 O O . GLN B 1 216 ? -42.12 -0.817 -40.893 1 27.46 195 GLN B O 1
ATOM 6993 N N . ALA B 1 217 ? -40.511 -2.021 -41.932 1 28.5 196 ALA B N 1
ATOM 6994 C CA . ALA B 1 217 ? -41.21 -3.296 -41.777 1 30.14 196 ALA B CA 1
ATOM 6995 C C . ALA B 1 217 ? -41.318 -3.671 -40.302 1 30.74 196 ALA B C 1
ATOM 6996 O O . ALA B 1 217 ? -42.367 -4.158 -39.876 1 31.33 196 ALA B O 1
ATOM 7003 N N . SER B 1 218 ? -40.261 -3.427 -39.526 1 30.93 197 SER B N 1
ATOM 7004 C CA . SER B 1 218 ? -40.239 -3.69 -38.085 1 31.87 197 SER B CA 1
ATOM 7005 C C . SER B 1 218 ? -41.216 -2.748 -37.328 1 31.89 197 SER B C 1
ATOM 7006 O O . SER B 1 218 ? -41.895 -3.178 -36.399 1 32.13 197 SER B O 1
ATOM 7014 N N . VAL B 1 219 ? -41.279 -1.468 -37.738 1 31.47 198 VAL B N 1
ATOM 7015 C CA . VAL B 1 219 ? -42.194 -0.461 -37.159 1 31.37 198 VAL B CA 1
ATOM 7016 C C . VAL B 1 219 ? -43.637 -0.958 -37.374 1 30.98 198 VAL B C 1
ATOM 7017 O O . VAL B 1 219 ? -44.425 -0.988 -36.426 1 31.02 198 VAL B O 1
ATOM 7030 N N . LEU B 1 220 ? -43.975 -1.359 -38.607 1 30.84 199 LEU B N 1
ATOM 7031 C CA . LEU B 1 220 ? -45.321 -1.831 -38.92 1 31.73 199 LEU B CA 1
ATOM 7032 C C . LEU B 1 220 ? -45.676 -3.119 -38.167 1 31.86 199 LEU B C 1
ATOM 7033 O O . LEU B 1 220 ? -46.8 -3.236 -37.69 1 31.45 199 LEU B O 1
ATOM 7049 N N . ARG B 1 221 ? -44.737 -4.055 -38.018 1 32.11 200 ARG B N 1
ATOM 7050 C CA . ARG B 1 221 ? -44.987 -5.287 -37.279 1 32.86 200 ARG B CA 1
ATOM 7051 C C . ARG B 1 221 ? -45.296 -4.968 -35.806 1 32.1 200 ARG B C 1
ATOM 7052 O O . ARG B 1 221 ? -46.263 -5.503 -35.264 1 32.37 200 ARG B O 1
ATOM 7073 N N . VAL B 1 222 ? -44.521 -4.07 -35.18 1 30.62 201 VAL B N 1
ATOM 7074 C CA . VAL B 1 222 ? -44.767 -3.713 -33.777 1 30.83 201 VAL B CA 1
ATOM 7075 C C . VAL B 1 222 ? -46.109 -2.955 -33.647 1 30.45 201 VAL B C 1
ATOM 7076 O O . VAL B 1 222 ? -46.87 -3.214 -32.713 1 30.79 201 VAL B O 1
ATOM 7089 N N . ALA B 1 223 ? -46.409 -2.054 -34.591 1 29.17 202 ALA B N 1
ATOM 7090 C CA . ALA B 1 223 ? -47.671 -1.309 -34.572 1 29.08 202 ALA B CA 1
ATOM 7091 C C . ALA B 1 223 ? -48.872 -2.264 -34.669 1 29.55 202 ALA B C 1
ATOM 7092 O O . ALA B 1 223 ? -49.813 -2.134 -33.893 1 29.54 202 ALA B O 1
ATOM 7099 N N . GLN B 1 224 ? -48.8 -3.253 -35.576 1 29.86 203 GLN B N 1
ATOM 7100 C CA . GLN B 1 224 ? -49.853 -4.229 -35.779 1 31.21 203 GLN B CA 1
ATOM 7101 C C . GLN B 1 224 ? -50.001 -5.133 -34.577 1 33.36 203 GLN B C 1
ATOM 7102 O O . GLN B 1 224 ? -51.131 -5.456 -34.205 1 34.57 203 GLN B O 1
ATOM 7116 N N . ARG B 1 225 ? -48.887 -5.52 -33.94 1 33.65 204 ARG B N 1
ATOM 7117 C CA . ARG B 1 225 ? -48.931 -6.386 -32.764 1 35.02 204 ARG B CA 1
ATOM 7118 C C . ARG B 1 225 ? -49.395 -5.655 -31.494 1 34.07 204 ARG B C 1
ATOM 7119 O O . ARG B 1 225 ? -49.882 -6.328 -30.588 1 34.24 204 ARG B O 1
ATOM 7140 N N . THR B 1 226 ? -49.239 -4.313 -31.414 1 32.93 205 THR B N 1
ATOM 7141 C CA . THR B 1 226 ? -49.608 -3.525 -30.233 1 32.46 205 THR B CA 1
ATOM 7142 C C . THR B 1 226 ? -50.826 -2.59 -30.445 1 30.66 205 THR B C 1
ATOM 7143 O O . THR B 1 226 ? -51.118 -1.794 -29.558 1 31.04 205 THR B O 1
ATOM 7154 N N . ALA B 1 227 ? -51.531 -2.688 -31.589 1 29.13 206 ALA B N 1
ATOM 7155 C CA . ALA B 1 227 ? -52.694 -1.847 -31.911 1 28.45 206 ALA B CA 1
ATOM 7156 C C . ALA B 1 227 ? -52.386 -0.335 -31.793 1 28.01 206 ALA B C 1
ATOM 7157 O O . ALA B 1 227 ? -53.173 0.427 -31.245 1 27.37 206 ALA B O 1
ATOM 7164 N N . ARG B 1 228 ? -51.236 0.077 -32.31 1 28.05 207 ARG B N 1
ATOM 7165 C CA . ARG B 1 228 ? -50.778 1.465 -32.294 1 29.34 207 ARG B CA 1
ATOM 7166 C C . ARG B 1 228 ? -50.58 1.927 -33.739 1 28.57 207 ARG B C 1
ATOM 7167 O O . ARG B 1 228 ? -50.33 1.112 -34.632 1 27.95 207 ARG B O 1
ATOM 7188 N N . ALA B 1 229 ? -50.687 3.229 -33.97 1 28.36 208 ALA B N 1
ATOM 7189 C CA . ALA B 1 229 ? -50.426 3.786 -35.287 1 29.2 208 ALA B CA 1
ATOM 7190 C C . ALA B 1 229 ? -48.894 3.658 -35.567 1 28.52 208 ALA B C 1
ATOM 7191 O O . ALA B 1 229 ? -48.083 3.892 -34.651 1 28.23 208 ALA B O 1
ATOM 7198 N N . PRO B 1 230 ? -48.461 3.312 -36.798 1 27.87 209 PRO B N 1
ATOM 7199 C CA . PRO B 1 230 ? -47.006 3.267 -37.075 1 27.5 209 PRO B CA 1
ATOM 7200 C C . PRO B 1 230 ? -46.218 4.517 -36.638 1 27.72 209 PRO B C 1
ATOM 7201 O O . PRO B 1 230 ? -45.113 4.376 -36.124 1 27.21 209 PRO B O 1
ATOM 7212 N N . GLU B 1 231 ? -46.791 5.719 -36.767 1 28.36 210 GLU B N 1
ATOM 7213 C CA . GLU B 1 231 ? -46.13 6.95 -36.325 1 30.09 210 GLU B CA 1
ATOM 7214 C C . GLU B 1 231 ? -45.804 6.94 -34.815 1 30.32 210 GLU B C 1
ATOM 7215 O O . GLU B 1 231 ? -44.75 7.447 -34.432 1 30.14 210 GLU B O 1
ATOM 7227 N N . ALA B 1 232 ? -46.654 6.335 -33.967 1 29.59 211 ALA B N 1
ATOM 7228 C CA . ALA B 1 232 ? -46.344 6.235 -32.531 1 30.21 211 ALA B CA 1
ATOM 7229 C C . ALA B 1 232 ? -45.136 5.316 -32.269 1 30.3 211 ALA B C 1
ATOM 7230 O O . ALA B 1 232 ? -44.272 5.625 -31.436 1 30.5 211 ALA B O 1
ATOM 7237 N N . VAL B 1 233 ? -45.052 4.212 -32.994 1 30.17 212 VAL B N 1
ATOM 7238 C CA . VAL B 1 233 ? -43.934 3.273 -32.843 1 31.19 212 VAL B CA 1
ATOM 7239 C C . VAL B 1 233 ? -42.633 3.921 -33.367 1 32.21 212 VAL B C 1
ATOM 7240 O O . VAL B 1 233 ? -41.566 3.75 -32.773 1 32.47 212 VAL B O 1
ATOM 7253 N N . LEU B 1 234 ? -42.732 4.691 -34.467 1 32.53 213 LEU B N 1
ATOM 7254 C CA . LEU B 1 234 ? -41.578 5.392 -35.049 1 33.75 213 LEU B CA 1
ATOM 7255 C C . LEU B 1 234 ? -40.989 6.365 -34.033 1 33.49 213 LEU B C 1
ATOM 7256 O O . LEU B 1 234 ? -39.768 6.452 -33.907 1 32.69 213 LEU B O 1
ATOM 7272 N N . GLU B 1 235 ? -41.843 7.047 -33.266 1 34.02 214 GLU B N 1
ATOM 7273 C CA . GLU B 1 235 ? -41.386 7.965 -32.227 1 35.36 214 GLU B CA 1
ATOM 7274 C C . GLU B 1 235 ? -40.543 7.241 -31.167 1 35.76 214 GLU B C 1
ATOM 7275 O O . GLU B 1 235 ? -39.543 7.798 -30.722 1 36.08 214 GLU B O 1
ATOM 7287 N N . LEU B 1 236 ? -40.892 5.99 -30.799 1 35.77 215 LEU B N 1
ATOM 7288 C CA . LEU B 1 236 ? -40.072 5.221 -29.852 1 36.38 215 LEU B CA 1
ATOM 7289 C C . LEU B 1 236 ? -38.685 4.977 -30.449 1 35.96 215 LEU B C 1
ATOM 7290 O O . LEU B 1 236 ? -37.683 5.148 -29.765 1 36.81 215 LEU B O 1
ATOM 7306 N N . PHE B 1 237 ? -38.643 4.537 -31.709 1 34.46 216 PHE B N 1
ATOM 7307 C CA . PHE B 1 237 ? -37.397 4.229 -32.389 1 34.35 216 PHE B CA 1
ATOM 7308 C C . PHE B 1 237 ? -36.494 5.467 -32.499 1 32.11 216 PHE B C 1
ATOM 7309 O O . PHE B 1 237 ? -35.291 5.349 -32.334 1 32.02 216 PHE B O 1
ATOM 7326 N N . ALA B 1 238 ? -37.071 6.652 -32.727 1 30.22 217 ALA B N 1
ATOM 7327 C CA . ALA B 1 238 ? -36.322 7.902 -32.856 1 29.43 217 ALA B CA 1
ATOM 7328 C C . ALA B 1 238 ? -36.006 8.595 -31.535 1 28.38 217 ALA B C 1
ATOM 7329 O O . ALA B 1 238 ? -35.384 9.657 -31.565 1 27.29 217 ALA B O 1
ATOM 7336 N N . ARG B 1 239 ? -36.472 8.063 -30.399 1 28.36 218 ARG B N 1
ATOM 7337 C CA . ARG B 1 239 ? -36.356 8.733 -29.106 1 28.89 218 ARG B CA 1
ATOM 7338 C C . ARG B 1 239 ? -34.912 9.013 -28.674 1 26.76 218 ARG B C 1
ATOM 7339 O O . ARG B 1 239 ? -34.662 10.035 -28.04 1 26.96 218 ARG B O 1
ATOM 7360 N N . ARG B 1 240 ? -33.976 8.147 -29.035 1 24.52 219 ARG B N 1
ATOM 7361 C CA . ARG B 1 240 ? -32.564 8.363 -28.699 1 23.38 219 ARG B CA 1
ATOM 7362 C C . ARG B 1 240 ? -31.908 9.458 -29.56 1 20.64 219 ARG B C 1
ATOM 7363 O O . ARG B 1 240 ? -30.826 9.922 -29.205 1 19.29 219 ARG B O 1
ATOM 7384 N N . ASN B 1 241 ? -32.517 9.826 -30.697 1 19.3 220 ASN B N 1
ATOM 7385 C CA . ASN B 1 241 ? -31.966 10.87 -31.544 1 19.33 220 ASN B CA 1
ATOM 7386 C C . ASN B 1 241 ? -32.462 12.223 -31.023 1 18.96 220 ASN B C 1
ATOM 7387 O O . ASN B 1 241 ? -33.683 12.474 -31.059 1 18.86 220 ASN B O 1
ATOM 7398 N N . PRO B 1 242 ? -31.565 13.118 -30.55 1 19.04 221 PRO B N 1
ATOM 7399 C CA . PRO B 1 242 ? -32.036 14.431 -30.07 1 19.68 221 PRO B CA 1
ATOM 7400 C C . PRO B 1 242 ? -32.825 15.238 -31.108 1 19.54 221 PRO B C 1
ATOM 7401 O O . PRO B 1 242 ? -33.637 16.091 -30.738 1 19.47 221 PRO B O 1
ATOM 7412 N N . GLN B 1 243 ? -32.593 14.983 -32.396 1 19.12 222 GLN B N 1
ATOM 7413 C CA . GLN B 1 243 ? -33.299 15.691 -33.468 1 18.67 222 GLN B CA 1
ATOM 7414 C C . GLN B 1 243 ? -34.754 15.229 -33.659 1 20.27 222 GLN B C 1
ATOM 7415 O O . GLN B 1 243 ? -35.484 15.854 -34.443 1 20.29 222 GLN B O 1
ATOM 7429 N N . GLY B 1 244 ? -35.187 14.191 -32.94 1 20.66 223 GLY B N 1
ATOM 7430 C CA . GLY B 1 244 ? -36.572 13.747 -32.97 1 21.34 223 GLY B CA 1
ATOM 7431 C C . GLY B 1 244 ? -37.012 13.045 -34.235 1 22.16 223 GLY B C 1
ATOM 7432 O O . GLY B 1 244 ? -38.212 12.998 -34.532 1 22.27 223 GLY B O 1
ATOM 7436 N N . ARG B 1 245 ? -36.07 12.504 -34.975 1 21.88 224 ARG B N 1
ATOM 7437 C CA . ARG B 1 245 ? -36.327 11.819 -36.246 1 22.31 224 ARG B CA 1
ATOM 7438 C C . ARG B 1 245 ? -35.252 10.757 -36.452 1 22.6 224 ARG B C 1
ATOM 7439 O O . ARG B 1 245 ? -34.215 10.807 -35.787 1 22.57 224 ARG B O 1
ATOM 7460 N N . LEU B 1 246 ? -35.448 9.86 -37.428 1 21.29 225 LEU B N 1
ATOM 7461 C CA . LEU B 1 246 ? -34.427 8.879 -37.738 1 21.48 225 LEU B CA 1
ATOM 7462 C C . LEU B 1 246 ? -33.384 9.498 -38.666 1 20.49 225 LEU B C 1
ATOM 7463 O O . LEU B 1 246 ? -33.674 10.42 -39.447 1 20.13 225 LEU B O 1
ATOM 7479 N N . VAL B 1 247 ? -32.194 8.909 -38.659 1 19.18 226 VAL B N 1
ATOM 7480 C CA . VAL B 1 247 ? -31.144 9.317 -39.582 1 19.29 226 VAL B CA 1
ATOM 7481 C C . VAL B 1 247 ? -31.581 8.828 -40.984 1 20.14 226 VAL B C 1
ATOM 7482 O O . VAL B 1 247 ? -32.215 7.784 -41.088 1 20.41 226 VAL B O 1
ATOM 7495 N N . ARG B 1 248 ? -31.305 9.596 -42.027 1 20.68 227 ARG B N 1
ATOM 7496 C CA . ARG B 1 248 ? -31.649 9.176 -43.386 1 21.19 227 ARG B CA 1
ATOM 7497 C C . ARG B 1 248 ? -30.434 8.466 -44.007 1 21.16 227 ARG B C 1
ATOM 7498 O O . ARG B 1 248 ? -29.305 8.923 -43.799 1 21.75 227 ARG B O 1
ATOM 7519 N N . PRO B 1 249 ? -30.616 7.394 -44.803 1 20.91 228 PRO B N 1
ATOM 7520 C CA . PRO B 1 249 ? -29.456 6.746 -45.436 1 21.21 228 PRO B CA 1
ATOM 7521 C C . PRO B 1 249 ? -28.538 7.709 -46.208 1 21.13 228 PRO B C 1
ATOM 7522 O O . PRO B 1 249 ? -27.332 7.534 -46.163 1 21.39 228 PRO B O 1
ATOM 7533 N N . GLU B 1 250 ? -29.098 8.743 -46.877 1 20.56 229 GLU B N 1
ATOM 7534 C CA . GLU B 1 250 ? -28.279 9.707 -47.614 1 21.03 229 GLU B CA 1
ATOM 7535 C C . GLU B 1 250 ? -27.347 10.538 -46.727 1 20.84 229 GLU B C 1
ATOM 7536 O O . GLU B 1 250 ? -26.314 10.99 -47.199 1 20.24 229 GLU B O 1
ATOM 7548 N N . GLU B 1 251 ? -27.719 10.771 -45.468 1 20.95 230 GLU B N 1
ATOM 7549 C CA . GLU B 1 251 ? -26.869 11.507 -44.538 1 20.66 230 GLU B CA 1
ATOM 7550 C C . GLU B 1 251 ? -25.633 10.661 -44.202 1 20.5 230 GLU B C 1
ATOM 7551 O O . GLU B 1 251 ? -24.522 11.199 -44.112 1 20.52 230 GLU B O 1
ATOM 7563 N N . VAL B 1 252 ? -25.807 9.333 -44.047 1 19.98 231 VAL B N 1
ATOM 7564 C CA . VAL B 1 252 ? -24.669 8.426 -43.807 1 20.23 231 VAL B CA 1
ATOM 7565 C C . VAL B 1 252 ? -23.776 8.438 -45.049 1 20.52 231 VAL B C 1
ATOM 7566 O O . VAL B 1 252 ? -22.557 8.58 -44.942 1 20.75 231 VAL B O 1
ATOM 7579 N N . ALA B 1 253 ? -24.402 8.338 -46.235 1 20.38 232 ALA B N 1
ATOM 7580 C CA . ALA B 1 253 ? -23.699 8.342 -47.507 1 21.27 232 ALA B CA 1
ATOM 7581 C C . ALA B 1 253 ? -22.897 9.618 -47.744 1 21.94 232 ALA B C 1
ATOM 7582 O O . ALA B 1 253 ? -21.791 9.536 -48.284 1 22.08 232 ALA B O 1
ATOM 7589 N N . TRP B 1 254 ? -23.441 10.784 -47.346 1 21.77 233 TRP B N 1
ATOM 7590 C CA . TRP B 1 254 ? -22.77 12.071 -47.473 1 22.89 233 TRP B CA 1
ATOM 7591 C C . TRP B 1 254 ? -21.432 12.067 -46.712 1 22.14 233 TRP B C 1
ATOM 7592 O O . TRP B 1 254 ? -20.444 12.584 -47.223 1 22.54 233 TRP B O 1
ATOM 7613 N N . ALA B 1 255 ? -21.393 11.495 -45.503 1 21.16 234 ALA B N 1
ATOM 7614 C CA . ALA B 1 255 ? -20.149 11.396 -44.729 1 22.31 234 ALA B CA 1
ATOM 7615 C C . ALA B 1 255 ? -19.12 10.507 -45.445 1 22.97 234 ALA B C 1
ATOM 7616 O O . ALA B 1 255 ? -17.934 10.837 -45.497 1 23.85 234 ALA B O 1
ATOM 7623 N N . VAL B 1 256 ? -19.586 9.419 -46.081 1 22.35 235 VAL B N 1
ATOM 7624 C CA . VAL B 1 256 ? -18.705 8.51 -46.797 1 22.32 235 VAL B CA 1
ATOM 7625 C C . VAL B 1 256 ? -18.026 9.202 -47.978 1 22.62 235 VAL B C 1
ATOM 7626 O O . VAL B 1 256 ? -16.794 9.128 -48.118 1 22.35 235 VAL B O 1
ATOM 7639 N N . VAL B 1 257 ? -18.804 9.89 -48.817 1 22.81 236 VAL B N 1
ATOM 7640 C CA . VAL B 1 257 ? -18.25 10.544 -50.003 1 24.3 236 VAL B CA 1
ATOM 7641 C C . VAL B 1 257 ? -17.277 11.65 -49.629 1 22.92 236 VAL B C 1
ATOM 7642 O O . VAL B 1 257 ? -16.251 11.803 -50.287 1 22.11 236 VAL B O 1
ATOM 7655 N N . TRP B 1 258 ? -17.582 12.417 -48.568 1 22.59 237 TRP B N 1
ATOM 7656 C CA . TRP B 1 258 ? -16.694 13.463 -48.053 1 23.92 237 TRP B CA 1
ATOM 7657 C C . TRP B 1 258 ? -15.292 12.886 -47.742 1 23.23 237 TRP B C 1
ATOM 7658 O O . TRP B 1 258 ? -14.28 13.475 -48.117 1 22.9 237 TRP B O 1
ATOM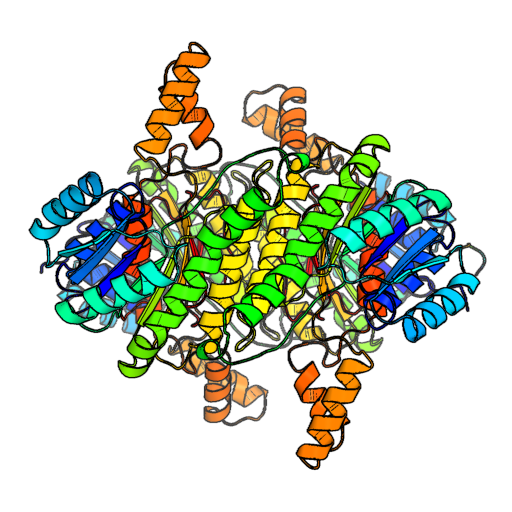 7679 N N . LEU B 1 259 ? -15.247 11.723 -47.108 1 22.89 238 LEU B N 1
ATOM 7680 C CA . LEU B 1 259 ? -13.969 11.081 -46.759 1 23.53 238 LEU B CA 1
ATOM 7681 C C . LEU B 1 259 ? -13.143 10.672 -47.973 1 24.68 238 LEU B C 1
ATOM 7682 O O . LEU B 1 259 ? -11.926 10.578 -47.868 1 24.77 238 LEU B O 1
ATOM 7698 N N . CYS B 1 260 ? -13.785 10.413 -49.117 1 25.74 239 CYS B N 1
ATOM 7699 C CA . CYS B 1 260 ? -13.077 9.968 -50.324 1 26.29 239 CYS B CA 1
ATOM 7700 C C . CYS B 1 260 ? -12.348 11.053 -51.082 1 27.54 239 CYS B C 1
ATOM 7701 O O . CYS B 1 260 ? -11.513 10.731 -51.945 1 27.74 239 CYS B O 1
ATOM 7709 N N . SER B 1 261 ? -12.632 12.324 -50.8 1 27.37 240 SER B N 1
ATOM 7710 C CA . SER B 1 261 ? -11.922 13.421 -51.447 1 27.59 240 SER B CA 1
ATOM 7711 C C . SER B 1 261 ? -10.446 13.426 -51.058 1 28.09 240 SER B C 1
ATOM 7712 O O . SER B 1 261 ? -10.101 13.03 -49.942 1 28.16 240 SER B O 1
ATOM 7720 N N . GLU B 1 262 ? -9.592 13.987 -51.93 1 28.52 241 GLU B N 1
ATOM 7721 C CA . GLU B 1 262 ? -8.176 14.182 -51.626 1 29.43 241 GLU B CA 1
ATOM 7722 C C . GLU B 1 262 ? -8.003 15.237 -50.515 1 28.54 241 GLU B C 1
ATOM 7723 O O . GLU B 1 262 ? -7.028 15.173 -49.755 1 28.48 241 GLU B O 1
ATOM 7735 N N . LYS B 1 263 ? -8.952 16.17 -50.38 1 27.45 242 LYS B N 1
ATOM 7736 C CA . LYS B 1 263 ? -8.875 17.187 -49.324 1 27.66 242 LYS B CA 1
ATOM 7737 C C . LYS B 1 263 ? -9.24 16.624 -47.936 1 25.73 242 LYS B C 1
ATOM 7738 O O . LYS B 1 263 ? -9.088 17.35 -46.954 1 25.86 242 LYS B O 1
ATOM 7757 N N . ALA B 1 264 ? -9.756 15.356 -47.852 1 23.48 243 ALA B N 1
ATOM 7758 C CA . ALA B 1 264 ? -10.012 14.676 -46.586 1 21.33 243 ALA B CA 1
ATOM 7759 C C . ALA B 1 264 ? -8.817 13.771 -46.202 1 19.94 243 ALA B C 1
ATOM 7760 O O . ALA B 1 264 ? -8.956 12.96 -45.294 1 19.61 243 ALA B O 1
ATOM 7767 N N . ALA B 1 265 ? -7.626 13.929 -46.831 1 19.6 244 ALA B N 1
ATOM 7768 C CA . ALA B 1 265 ? -6.454 13.125 -46.488 1 20.3 244 ALA B CA 1
ATOM 7769 C C . ALA B 1 265 ? -6.083 13.24 -45.016 1 20.26 244 ALA B C 1
ATOM 7770 O O . ALA B 1 265 ? -5.679 12.257 -44.427 1 22.2 244 ALA B O 1
ATOM 7777 N N . ALA B 1 266 ? -6.269 14.406 -44.401 1 18.97 245 ALA B N 1
ATOM 7778 C CA . ALA B 1 266 ? -5.985 14.625 -42.986 1 18.74 245 ALA B CA 1
ATOM 7779 C C . ALA B 1 266 ? -7.021 13.978 -42.029 1 17.77 245 ALA B C 1
ATOM 7780 O O . ALA B 1 266 ? -6.792 13.98 -40.817 1 16.99 245 ALA B O 1
ATOM 7787 N N . ILE B 1 267 ? -8.121 13.42 -42.556 1 16.91 246 ILE B N 1
ATOM 7788 C CA . ILE B 1 267 ? -9.138 12.737 -41.754 1 16.43 246 ILE B CA 1
ATOM 7789 C C . ILE B 1 267 ? -8.719 11.301 -41.751 1 15.62 246 ILE B C 1
ATOM 7790 O O . ILE B 1 267 ? -8.844 10.615 -42.761 1 15.49 246 ILE B O 1
ATOM 7806 N N . ASN B 1 268 ? -8.134 10.853 -40.647 1 16.32 247 ASN B N 1
ATOM 7807 C CA . ASN B 1 268 ? -7.616 9.485 -40.566 1 16.01 247 ASN B CA 1
ATOM 7808 C C . ASN B 1 268 ? -7.77 8.958 -39.16 1 15.99 247 ASN B C 1
ATOM 7809 O O . ASN B 1 268 ? -7.483 9.658 -38.198 1 15.2 247 ASN B O 1
ATOM 7820 N N . GLY B 1 269 ? -8.251 7.724 -39.05 1 17.17 248 GLY B N 1
ATOM 7821 C CA . GLY B 1 269 ? -8.479 7.067 -37.765 1 18.49 248 GLY B CA 1
ATOM 7822 C C . GLY B 1 269 ? -9.685 7.573 -37.012 1 18.74 248 GLY B C 1
ATOM 7823 O O . GLY B 1 269 ? -9.815 7.326 -35.81 1 18.99 248 GLY B O 1
ATOM 7827 N N . GLN B 1 270 ? -10.602 8.267 -37.71 1 18.22 249 GLN B N 1
ATOM 7828 C CA . GLN B 1 270 ? -11.754 8.881 -37.067 1 17.09 249 GLN B CA 1
ATOM 7829 C C . GLN B 1 270 ? -12.985 8.036 -37.067 1 18 249 GLN B C 1
ATOM 7830 O O . GLN B 1 270 ? -13.171 7.199 -37.929 1 18.05 249 GLN B O 1
ATOM 7844 N N . ALA B 1 271 ? -13.839 8.26 -36.07 1 18.57 250 ALA B N 1
ATOM 7845 C CA . ALA B 1 271 ? -15.154 7.665 -35.99 1 19.45 250 ALA B CA 1
ATOM 7846 C C . ALA B 1 271 ? -16.129 8.852 -36.101 1 19.89 250 ALA B C 1
ATOM 7847 O O . ALA B 1 271 ? -16.071 9.775 -35.286 1 21.31 250 ALA B O 1
ATOM 7854 N N . ILE B 1 272 ? -16.855 8.923 -37.205 1 19.17 251 ILE B N 1
ATOM 7855 C CA . ILE B 1 272 ? -17.797 10.003 -37.481 1 19.93 251 ILE B CA 1
ATOM 7856 C C . ILE B 1 272 ? -19.219 9.53 -37.081 1 18.22 251 ILE B C 1
ATOM 7857 O O . ILE B 1 272 ? -19.773 8.633 -37.734 1 18.13 251 ILE B O 1
ATOM 7873 N N . ALA B 1 273 ? -19.782 10.068 -35.999 1 17.47 252 ALA B N 1
ATOM 7874 C CA . ALA B 1 273 ? -21.128 9.696 -35.57 1 17.16 252 ALA B CA 1
ATOM 7875 C C . ALA B 1 273 ? -22.173 10.468 -36.379 1 17.25 252 ALA B C 1
ATOM 7876 O O . ALA B 1 273 ? -22.108 11.697 -36.495 1 17.55 252 ALA B O 1
ATOM 7883 N N . VAL B 1 274 ? -23.114 9.732 -36.97 1 16.63 253 VAL B N 1
ATOM 7884 C CA . VAL B 1 274 ? -24.201 10.294 -37.788 1 17.06 253 VAL B CA 1
ATOM 7885 C C . VAL B 1 274 ? -25.465 9.873 -37.05 1 17.02 253 VAL B C 1
ATOM 7886 O O . VAL B 1 274 ? -26.117 8.877 -37.392 1 17.17 253 VAL B O 1
ATOM 7899 N N . ALA B 1 275 ? -25.757 10.584 -35.983 1 16.64 254 ALA B N 1
ATOM 7900 C CA . ALA B 1 275 ? -26.825 10.216 -35.077 1 17.34 254 ALA B CA 1
ATOM 7901 C C . ALA B 1 275 ? -27.531 11.393 -34.412 1 16.84 254 ALA B C 1
ATOM 7902 O O . ALA B 1 275 ? -28.206 11.186 -33.396 1 16.91 254 ALA B O 1
ATOM 7909 N N . GLY B 1 276 ? -27.455 12.587 -35.012 1 16 255 GLY B N 1
ATOM 7910 C CA . GLY B 1 276 ? -28.171 13.76 -34.513 1 15.73 255 GLY B CA 1
ATOM 7911 C C . GLY B 1 276 ? -27.745 14.331 -33.173 1 16.52 255 GLY B C 1
ATOM 7912 O O . GLY B 1 276 ? -28.376 15.273 -32.688 1 15.68 255 GLY B O 1
ATOM 7916 N N . GLY B 1 277 ? -26.674 13.796 -32.598 1 16.5 256 GLY B N 1
ATOM 7917 C CA . GLY B 1 277 ? -26.207 14.186 -31.274 1 17.45 256 GLY B CA 1
ATOM 7918 C C . GLY B 1 277 ? -26.359 13.095 -30.234 1 17.58 256 GLY B C 1
ATOM 7919 O O . GLY B 1 277 ? -25.973 13.304 -29.096 1 18.56 256 GLY B O 1
ATOM 7923 N N . GLU B 1 278 ? -26.882 11.897 -30.598 1 17.33 257 GLU B N 1
ATOM 7924 C CA . GLU B 1 278 ? -27.044 10.79 -29.635 1 17.34 257 GLU B CA 1
ATOM 7925 C C . GLU B 1 278 ? -25.69 10.45 -28.964 1 17.82 257 GLU B C 1
ATOM 7926 O O . GLU B 1 278 ? -25.632 10.274 -27.749 1 18.36 257 GLU B O 1
ATOM 7938 N N . VAL B 1 279 ? -24.622 10.369 -29.775 1 16.69 258 VAL B N 1
ATOM 7939 C CA . VAL B 1 279 ? -23.247 10.161 -29.305 1 17.02 258 VAL B CA 1
ATOM 7940 C C . VAL B 1 279 ? -22.49 11.4 -29.751 1 16.85 258 VAL B C 1
ATOM 7941 O O . VAL B 1 279 ? -22.581 11.794 -30.905 1 17.68 258 VAL B O 1
ATOM 7954 N N . MET B 1 280 ? -21.737 11.995 -28.849 1 16.09 259 MET B N 1
ATOM 7955 C CA . MET B 1 280 ? -20.979 13.2 -29.091 1 16.84 259 MET B CA 1
ATOM 7956 C C . MET B 1 280 ? -19.498 12.794 -28.927 1 17.22 259 MET B C 1
ATOM 7957 O O . MET B 1 280 ? -19.006 12.706 -27.813 1 17.82 259 MET B O 1
ATOM 7971 N N . VAL B 1 281 ? -18.84 12.517 -30.032 1 17.21 260 VAL B N 1
ATOM 7972 C CA . VAL B 1 281 ? -17.47 11.999 -30.056 1 18.11 260 VAL B CA 1
ATOM 7973 C C . VAL B 1 281 ? -16.421 13.002 -29.586 1 19.32 260 VAL B C 1
ATOM 7974 O O . VAL B 1 281 ? -16.584 14.191 -29.732 1 19.8 260 VAL B O 1
ATOM 7987 N N . GLY B 1 282 ? -15.332 12.478 -29.056 1 20.31 261 GLY B N 1
ATOM 7988 C CA . GLY B 1 282 ? -14.159 13.253 -28.654 1 21.43 261 GLY B CA 1
ATOM 7989 C C . GLY B 1 282 ? -12.959 12.314 -28.435 1 22.45 261 GLY B C 1
ATOM 7990 O O . GLY B 1 282 ? -13.105 11.067 -28.591 1 22.25 261 GLY B O 1
ATOM 7995 N N . MET C 1 22 ? -20.254 29.464 -63.022 1 81.38 1 MET C N 1
ATOM 7996 C CA . MET C 1 22 ? -19.771 28.591 -61.958 1 81.9 1 MET C CA 1
ATOM 7997 C C . MET C 1 22 ? -20.783 27.48 -61.658 1 81.58 1 MET C C 1
ATOM 7998 O O . MET C 1 22 ? -21.966 27.764 -61.459 1 81.71 1 MET C O 1
ATOM 8011 N N . ASP C 1 23 ? -20.31 26.222 -61.596 1 80.85 2 ASP C N 1
ATOM 8012 C CA . ASP C 1 23 ? -21.179 25.075 -61.305 1 80.51 2 ASP C CA 1
ATOM 8013 C C . ASP C 1 23 ? -21.471 24.857 -59.787 1 79.42 2 ASP C C 1
ATOM 8014 O O . ASP C 1 23 ? -22.61 24.486 -59.48 1 79.67 2 ASP C O 1
ATOM 8023 N N . PRO C 1 24 ? -20.529 25.062 -58.821 1 77.93 3 PRO C N 1
ATOM 8024 C CA . PRO C 1 24 ? -20.884 24.832 -57.4 1 76.76 3 PRO C CA 1
ATOM 8025 C C . PRO C 1 24 ? -21.822 25.898 -56.813 1 74.87 3 PRO C C 1
ATOM 8026 O O . PRO C 1 24 ? -21.402 27.029 -56.526 1 74.95 3 PRO C O 1
ATOM 8037 N N . LYS C 1 25 ? -23.108 25.524 -56.645 1 72.77 4 LYS C N 1
ATOM 8038 C CA . LYS C 1 25 ? -24.144 26.421 -56.132 1 70.98 4 LYS C CA 1
ATOM 8039 C C . LYS C 1 25 ? -24.79 25.948 -54.801 1 67.98 4 LYS C C 1
ATOM 8040 O O . LYS C 1 25 ? -25.874 26.424 -54.453 1 68.33 4 LYS C O 1
ATOM 8059 N N . SER C 1 26 ? -24.116 25.061 -54.047 1 64.7 5 SER C N 1
ATOM 8060 C CA . SER C 1 26 ? -24.642 24.472 -52.805 1 61.89 5 SER C CA 1
ATOM 8061 C C . SER C 1 26 ? -25.158 25.49 -51.758 1 58.22 5 SER C C 1
ATOM 8062 O O . SER C 1 26 ? -26.298 25.376 -51.291 1 58.33 5 SER C O 1
ATOM 8070 N N . LEU C 1 27 ? -24.315 26.454 -51.377 1 54.56 6 LEU C N 1
ATOM 8071 C CA . LEU C 1 27 ? -24.652 27.416 -50.331 1 51.36 6 LEU C CA 1
ATOM 8072 C C . LEU C 1 27 ? -25.046 28.764 -50.869 1 47.56 6 LEU C C 1
ATOM 8073 O O . LEU C 1 27 ? -24.985 29.73 -50.112 1 46.83 6 LEU C O 1
ATOM 8089 N N . VAL C 1 28 ? -25.517 28.844 -52.141 1 45.14 7 VAL C N 1
ATOM 8090 C CA . VAL C 1 28 ? -25.85 30.116 -52.772 1 43.69 7 VAL C CA 1
ATOM 8091 C C . VAL C 1 28 ? -26.851 30.899 -51.95 1 40.48 7 VAL C C 1
ATOM 8092 O O . VAL C 1 28 ? -27.862 30.351 -51.526 1 39.68 7 VAL C O 1
ATOM 8105 N N . GLY C 1 29 ? -26.506 32.155 -51.689 1 38.61 8 GLY C N 1
ATOM 8106 C CA . GLY C 1 29 ? -27.354 33.053 -50.95 1 37.34 8 GLY C CA 1
ATOM 8107 C C . GLY C 1 29 ? -27.127 33.023 -49.461 1 34.9 8 GLY C C 1
ATOM 8108 O O . GLY C 1 29 ? -27.415 34.019 -48.822 1 36.58 8 GLY C O 1
ATOM 8112 N N . LYS C 1 30 ? -26.614 31.928 -48.882 1 31.17 9 LYS C N 1
ATOM 8113 C CA . LYS C 1 30 ? -26.481 31.833 -47.432 1 28.1 9 LYS C CA 1
ATOM 8114 C C . LYS C 1 30 ? -25.454 32.819 -46.935 1 24.51 9 LYS C C 1
ATOM 8115 O O . LYS C 1 30 ? -24.361 32.849 -47.479 1 23.54 9 LYS C O 1
ATOM 8134 N N . HIS C 1 31 ? -25.799 33.635 -45.922 1 22.41 10 HIS C N 1
ATOM 8135 C CA . HIS C 1 31 ? -24.872 34.601 -45.349 1 20.79 10 HIS C CA 1
ATOM 8136 C C . HIS C 1 31 ? -24.024 33.848 -44.306 1 19.93 10 HIS C C 1
ATOM 8137 O O . HIS C 1 31 ? -24.56 33.36 -43.312 1 20.42 10 HIS C O 1
ATOM 8151 N N . ALA C 1 32 ? -22.727 33.775 -44.539 1 18.7 11 ALA C N 1
ATOM 8152 C CA . ALA C 1 32 ? -21.773 33.159 -43.642 1 19.39 11 ALA C CA 1
ATOM 8153 C C . ALA C 1 32 ? -20.853 34.22 -43.075 1 19.04 11 ALA C C 1
ATOM 8154 O O . ALA C 1 32 ? -20.322 35.037 -43.826 1 19.94 11 ALA C O 1
ATOM 8161 N N . LEU C 1 33 ? -20.661 34.204 -41.754 1 17.74 12 LEU C N 1
ATOM 8162 C CA . LEU C 1 33 ? -19.738 35.084 -41.068 1 17.84 12 LEU C CA 1
ATOM 8163 C C . LEU C 1 33 ? -18.613 34.22 -40.498 1 17.79 12 LEU C C 1
ATOM 8164 O O . LEU C 1 33 ? -18.87 33.228 -39.795 1 17.37 12 LEU C O 1
ATOM 8180 N N . VAL C 1 34 ? -17.378 34.558 -40.859 1 17.13 13 VAL C N 1
ATOM 8181 C CA . VAL C 1 34 ? -16.206 33.825 -40.425 1 16.97 13 VAL C CA 1
ATOM 8182 C C . VAL C 1 34 ? -15.35 34.769 -39.624 1 16.67 13 VAL C C 1
ATOM 8183 O O . VAL C 1 34 ? -14.926 35.803 -40.153 1 16.8 13 VAL C O 1
ATOM 8196 N N . THR C 1 35 ? -15.061 34.419 -38.364 1 16.31 14 THR C N 1
ATOM 8197 C CA . THR C 1 35 ? -14.149 35.226 -37.555 1 17.38 14 THR C CA 1
ATOM 8198 C C . THR C 1 35 ? -12.724 34.807 -37.797 1 18.7 14 THR C C 1
ATOM 8199 O O . THR C 1 35 ? -12.456 33.636 -38.064 1 19.65 14 THR C O 1
ATOM 8210 N N . GLY C 1 36 ? -11.818 35.758 -37.698 1 18.64 15 GLY C N 1
ATOM 8211 C CA . GLY C 1 36 ? -10.399 35.541 -37.932 1 19.14 15 GLY C CA 1
ATOM 8212 C C . GLY C 1 36 ? -10.133 35.062 -39.341 1 19.89 15 GLY C C 1
ATOM 8213 O O . GLY C 1 36 ? -9.491 34.031 -39.549 1 20.3 15 GLY C O 1
ATOM 8217 N N . ALA C 1 37 ? -10.677 35.789 -40.324 1 19.9 16 ALA C N 1
ATOM 8218 C CA . ALA C 1 37 ? -10.745 35.317 -41.693 1 20.57 16 ALA C CA 1
ATOM 8219 C C . ALA C 1 37 ? -9.821 35.987 -42.697 1 20.5 16 ALA C C 1
ATOM 8220 O O . ALA C 1 37 ? -9.92 35.663 -43.881 1 20.84 16 ALA C O 1
ATOM 8227 N N . SER C 1 38 ? -8.87 36.824 -42.257 1 20.01 17 SER C N 1
ATOM 8228 C CA . SER C 1 38 ? -7.956 37.482 -43.185 1 20.79 17 SER C CA 1
ATOM 8229 C C . SER C 1 38 ? -6.739 36.625 -43.553 1 20.99 17 SER C C 1
ATOM 8230 O O . SER C 1 38 ? -6.152 36.845 -44.612 1 21.08 17 SER C O 1
ATOM 8238 N N . ARG C 1 39 ? -6.339 35.689 -42.68 1 20.77 18 ARG C N 1
ATOM 8239 C CA . ARG C 1 39 ? -5.204 34.797 -42.877 1 21.88 18 ARG C CA 1
ATOM 8240 C C . ARG C 1 39 ? -5.509 33.401 -42.304 1 21.87 18 ARG C C 1
ATOM 8241 O O . ARG C 1 39 ? -6.461 33.234 -41.533 1 21.6 18 ARG C O 1
ATOM 8262 N N . GLY C 1 40 ? -4.679 32.433 -42.674 1 21.03 19 GLY C N 1
ATOM 8263 C CA . GLY C 1 40 ? -4.676 31.108 -42.093 1 21.23 19 GLY C CA 1
ATOM 8264 C C . GLY C 1 40 ? -5.895 30.272 -42.359 1 20.59 19 GLY C C 1
ATOM 8265 O O . GLY C 1 40 ? -6.48 30.333 -43.444 1 20.71 19 GLY C O 1
ATOM 8269 N N . ILE C 1 41 ? -6.28 29.48 -41.354 1 19.92 20 ILE C N 1
ATOM 8270 C CA . ILE C 1 41 ? -7.426 28.571 -41.435 1 19.3 20 ILE C CA 1
ATOM 8271 C C . ILE C 1 41 ? -8.706 29.339 -41.774 1 18.51 20 ILE C C 1
ATOM 8272 O O . ILE C 1 41 ? -9.456 28.912 -42.639 1 19.39 20 ILE C O 1
ATOM 8288 N N . GLY C 1 42 ? -8.92 30.482 -41.14 1 17.93 21 GLY C N 1
ATOM 8289 C CA . GLY C 1 42 ? -10.096 31.304 -41.399 1 18.91 21 GLY C CA 1
ATOM 8290 C C . GLY C 1 42 ? -10.213 31.772 -42.837 1 19.5 21 GLY C C 1
ATOM 8291 O O . GLY C 1 42 ? -11.301 31.724 -43.416 1 19.49 21 GLY C O 1
ATOM 8295 N N . ALA C 1 43 ? -9.094 32.174 -43.44 1 19.59 22 ALA C N 1
ATOM 8296 C CA . ALA C 1 43 ? -9.056 32.568 -44.849 1 20.53 22 ALA C CA 1
ATOM 8297 C C . ALA C 1 43 ? -9.358 31.375 -45.768 1 20.98 22 ALA C C 1
ATOM 8298 O O . ALA C 1 43 ? -10.05 31.542 -46.775 1 21.58 22 ALA C O 1
ATOM 8305 N N . ALA C 1 44 ? -8.857 30.186 -45.432 1 20.3 23 ALA C N 1
ATOM 8306 C CA . ALA C 1 44 ? -9.132 28.982 -46.213 1 20.59 23 ALA C CA 1
ATOM 8307 C C . ALA C 1 44 ? -10.611 28.58 -46.089 1 20.23 23 ALA C C 1
ATOM 8308 O O . ALA C 1 44 ? -11.219 28.148 -47.07 1 20.3 23 ALA C O 1
ATOM 8315 N N . ILE C 1 45 ? -11.199 28.748 -44.902 1 19.67 24 ILE C N 1
ATOM 8316 C CA . ILE C 1 45 ? -12.618 28.459 -44.671 1 19.56 24 ILE C CA 1
ATOM 8317 C C . ILE C 1 45 ? -13.436 29.424 -45.52 1 21.05 24 ILE C C 1
ATOM 8318 O O . ILE C 1 45 ? -14.319 28.994 -46.262 1 21.37 24 ILE C O 1
ATOM 8334 N N . ALA C 1 46 ? -13.091 30.725 -45.461 1 21.39 25 ALA C N 1
ATOM 8335 C CA . ALA C 1 46 ? -13.756 31.749 -46.257 1 22.37 25 ALA C CA 1
ATOM 8336 C C . ALA C 1 46 ? -13.676 31.439 -47.747 1 22.91 25 ALA C C 1
ATOM 8337 O O . ALA C 1 46 ? -14.692 31.524 -48.426 1 22.87 25 ALA C O 1
ATOM 8344 N N . GLU C 1 47 ? -12.504 31.032 -48.247 1 23.36 26 GLU C N 1
ATOM 8345 C CA . GLU C 1 47 ? -12.344 30.694 -49.661 1 24.2 26 GLU C CA 1
ATOM 8346 C C . GLU C 1 47 ? -13.23 29.517 -50.094 1 24.06 26 GLU C C 1
ATOM 8347 O O . GLU C 1 47 ? -13.86 29.575 -51.157 1 24.13 26 GLU C O 1
ATOM 8359 N N . ALA C 1 48 ? -13.297 28.469 -49.271 1 23.22 27 ALA C N 1
ATOM 8360 C CA . ALA C 1 48 ? -14.112 27.305 -49.575 1 23.05 27 ALA C CA 1
ATOM 8361 C C . ALA C 1 48 ? -15.604 27.679 -49.566 1 22.64 27 ALA C C 1
ATOM 8362 O O . ALA C 1 48 ? -16.352 27.23 -50.44 1 22.32 27 ALA C O 1
ATOM 8369 N N . LEU C 1 49 ? -16.03 28.508 -48.605 1 21.96 28 LEU C N 1
ATOM 8370 C CA . LEU C 1 49 ? -17.42 28.949 -48.55 1 23.13 28 LEU C CA 1
ATOM 8371 C C . LEU C 1 49 ? -17.753 29.856 -49.743 1 24.19 28 LEU C C 1
ATOM 8372 O O . LEU C 1 49 ? -18.848 29.742 -50.306 1 24.25 28 LEU C O 1
ATOM 8388 N N . ALA C 1 50 ? -16.806 30.723 -50.153 1 24.55 29 ALA C N 1
ATOM 8389 C CA . ALA C 1 50 ? -16.985 31.581 -51.323 1 25.46 29 ALA C CA 1
ATOM 8390 C C . ALA C 1 50 ? -17.15 30.749 -52.598 1 26.46 29 ALA C C 1
ATOM 8391 O O . ALA C 1 50 ? -18.059 31.019 -53.384 1 27.21 29 ALA C O 1
ATOM 8398 N N . GLN C 1 51 ? -16.335 29.698 -52.764 1 26.59 30 GLN C N 1
ATOM 8399 C CA . GLN C 1 51 ? -16.43 28.82 -53.925 1 27.58 30 GLN C CA 1
ATOM 8400 C C . GLN C 1 51 ? -17.755 28.033 -53.936 1 27.86 30 GLN C C 1
ATOM 8401 O O . GLN C 1 51 ? -18.255 27.731 -55.01 1 28.23 30 GLN C O 1
ATOM 8415 N N . ALA C 1 52 ? -18.34 27.746 -52.762 1 27.76 31 ALA C N 1
ATOM 8416 C CA . ALA C 1 52 ? -19.639 27.087 -52.63 1 28.01 31 ALA C CA 1
ATOM 8417 C C . ALA C 1 52 ? -20.842 28.062 -52.841 1 28.15 31 ALA C C 1
ATOM 8418 O O . ALA C 1 52 ? -21.988 27.618 -52.816 1 29.12 31 ALA C O 1
ATOM 8425 N N . GLY C 1 53 ? -20.587 29.365 -52.999 1 27.28 32 GLY C N 1
ATOM 8426 C CA . GLY C 1 53 ? -21.634 30.345 -53.256 1 27.28 32 GLY C CA 1
ATOM 8427 C C . GLY C 1 53 ? -22.19 31.116 -52.072 1 26.67 32 GLY C C 1
ATOM 8428 O O . GLY C 1 53 ? -23.137 31.887 -52.255 1 26.68 32 GLY C O 1
ATOM 8432 N N . ALA C 1 54 ? -21.622 30.956 -50.861 1 24.89 33 ALA C N 1
ATOM 8433 C CA . ALA C 1 54 ? -22.098 31.717 -49.707 1 23.86 33 ALA C CA 1
ATOM 8434 C C . ALA C 1 54 ? -21.719 33.194 -49.863 1 22.65 33 ALA C C 1
ATOM 8435 O O . ALA C 1 54 ? -20.733 33.513 -50.517 1 22.08 33 ALA C O 1
ATOM 8442 N N . ARG C 1 55 ? -22.501 34.09 -49.261 1 22.11 34 ARG C N 1
ATOM 8443 C CA . ARG C 1 55 ? -22.177 35.526 -49.184 1 22.78 34 ARG C CA 1
ATOM 8444 C C . ARG C 1 55 ? -21.389 35.645 -47.881 1 22.85 34 ARG C C 1
ATOM 8445 O O . ARG C 1 55 ? -21.836 35.144 -46.848 1 23.43 34 ARG C O 1
ATOM 8466 N N . LEU C 1 56 ? -20.221 36.266 -47.919 1 22.27 35 LEU C N 1
ATOM 8467 C CA . LEU C 1 56 ? -19.326 36.276 -46.76 1 22.61 35 LEU C CA 1
ATOM 8468 C C . LEU C 1 56 ? -19.118 37.596 -46.038 1 22.78 35 LEU C C 1
ATOM 8469 O O . LEU C 1 56 ? -18.867 38.612 -46.67 1 23.1 35 LEU C O 1
ATOM 8485 N N . THR C 1 57 ? -19.083 37.534 -44.702 1 22.24 36 THR C N 1
ATOM 8486 C CA . THR C 1 57 ? -18.662 38.623 -43.846 1 21.87 36 THR C CA 1
ATOM 8487 C C . THR C 1 57 ? -17.401 38.084 -43.191 1 21.7 36 THR C C 1
ATOM 8488 O O . THR C 1 57 ? -17.454 37.079 -42.477 1 21.24 36 THR C O 1
ATOM 8499 N N . LEU C 1 58 ? -16.267 38.735 -43.459 1 21.51 37 LEU C N 1
ATOM 8500 C CA . LEU C 1 58 ? -14.985 38.347 -42.924 1 21.6 37 LEU C CA 1
ATOM 8501 C C . LEU C 1 58 ? -14.613 39.297 -41.816 1 20.82 37 LEU C C 1
ATOM 8502 O O . LEU C 1 58 ? -14.746 40.504 -41.992 1 20.03 37 LEU C O 1
ATOM 8518 N N . VAL C 1 59 ? -14.207 38.765 -40.646 1 20.14 38 VAL C N 1
ATOM 8519 C CA . VAL C 1 59 ? -13.86 39.59 -39.498 1 20.17 38 VAL C CA 1
ATOM 8520 C C . VAL C 1 59 ? -12.413 39.374 -39.121 1 21.38 38 VAL C C 1
ATOM 8521 O O . VAL C 1 59 ? -11.95 38.239 -39.018 1 22.19 38 VAL C O 1
ATOM 8534 N N . ALA C 1 60 ? -11.694 40.462 -38.873 1 21.17 39 ALA C N 1
ATOM 8535 C CA . ALA C 1 60 ? -10.316 40.409 -38.363 1 20.52 39 ALA C CA 1
ATOM 8536 C C . ALA C 1 60 ? -9.993 41.787 -37.757 1 20.71 39 ALA C C 1
ATOM 8537 O O . ALA C 1 60 ? -10.731 42.745 -37.999 1 21.28 39 ALA C O 1
ATOM 8544 N N . ARG C 1 61 ? -8.928 41.893 -36.966 1 20.87 40 ARG C N 1
ATOM 8545 C CA . ARG C 1 61 ? -8.578 43.156 -36.322 1 21.81 40 ARG C CA 1
ATOM 8546 C C . ARG C 1 61 ? -7.901 44.135 -37.272 1 23.54 40 ARG C C 1
ATOM 8547 O O . ARG C 1 61 ? -8.159 45.327 -37.169 1 23.95 40 ARG C O 1
ATOM 8568 N N . LYS C 1 62 ? -6.996 43.656 -38.146 1 24.12 41 LYS C N 1
ATOM 8569 C CA . LYS C 1 62 ? -6.258 44.541 -39.046 1 25.38 41 LYS C CA 1
ATOM 8570 C C . LYS C 1 62 ? -6.951 44.711 -40.385 1 25.2 41 LYS C C 1
ATOM 8571 O O . LYS C 1 62 ? -7.191 43.738 -41.097 1 25.33 41 LYS C O 1
ATOM 8590 N N . LEU C 1 63 ? -7.232 45.952 -40.753 1 24.8 42 LEU C N 1
ATOM 8591 C CA . LEU C 1 63 ? -7.912 46.252 -42.006 1 25.33 42 LEU C CA 1
ATOM 8592 C C . LEU C 1 63 ? -7.132 45.857 -43.253 1 24.8 42 LEU C C 1
ATOM 8593 O O . LEU C 1 63 ? -7.73 45.393 -44.206 1 25.57 42 LEU C O 1
ATOM 8609 N N . GLN C 1 64 ? -5.822 45.981 -43.239 1 23.8 43 GLN C N 1
ATOM 8610 C CA . GLN C 1 64 ? -5.004 45.79 -44.442 1 23.94 43 GLN C CA 1
ATOM 8611 C C . GLN C 1 64 ? -5.091 44.367 -45.009 1 24.31 43 GLN C C 1
ATOM 8612 O O . GLN C 1 64 ? -5.485 44.192 -46.166 1 24.94 43 GLN C O 1
ATOM 8626 N N . ASP C 1 65 ? -4.781 43.346 -44.196 1 24.1 44 ASP C N 1
ATOM 8627 C CA . ASP C 1 65 ? -4.906 41.96 -44.645 1 24.24 44 ASP C CA 1
ATOM 8628 C C . ASP C 1 65 ? -6.366 41.604 -44.93 1 23.69 44 ASP C C 1
ATOM 8629 O O . ASP C 1 65 ? -6.63 40.843 -45.859 1 23.59 44 ASP C O 1
ATOM 8638 N N . LEU C 1 66 ? -7.298 42.171 -44.174 1 23.23 45 LEU C N 1
ATOM 8639 C CA . LEU C 1 66 ? -8.713 41.884 -44.35 1 24.56 45 LEU C CA 1
ATOM 8640 C C . LEU C 1 66 ? -9.21 42.376 -45.708 1 25.25 45 LEU C C 1
ATOM 8641 O O . LEU C 1 66 ? -9.836 41.601 -46.429 1 25.45 45 LEU C O 1
ATOM 8657 N N . GLU C 1 67 ? -8.902 43.628 -46.078 1 25.63 46 GLU C N 1
ATOM 8658 C CA . GLU C 1 67 ? -9.344 44.197 -47.346 1 26.62 46 GLU C CA 1
ATOM 8659 C C . GLU C 1 67 ? -8.752 43.449 -48.535 1 26.85 46 GLU C C 1
ATOM 8660 O O . GLU C 1 67 ? -9.472 43.192 -49.501 1 27.88 46 GLU C O 1
ATOM 8672 N N . GLU C 1 68 ? -7.491 43.025 -48.445 1 26.01 47 GLU C N 1
ATOM 8673 C CA . GLU C 1 68 ? -6.88 42.219 -49.507 1 25.66 47 GLU C CA 1
ATOM 8674 C C . GLU C 1 68 ? -7.608 40.859 -49.652 1 24.8 47 GLU C C 1
ATOM 8675 O O . GLU C 1 68 ? -7.838 40.399 -50.771 1 24.41 47 GLU C O 1
ATOM 8687 N N . ARG C 1 69 ? -7.971 40.217 -48.521 1 23.75 48 ARG C N 1
ATOM 8688 C CA . ARG C 1 69 ? -8.68 38.936 -48.566 1 23.01 48 ARG C CA 1
ATOM 8689 C C . ARG C 1 69 ? -10.065 39.101 -49.195 1 23.2 48 ARG C C 1
ATOM 8690 O O . ARG C 1 69 ? -10.48 38.277 -50.013 1 21.95 48 ARG C O 1
ATOM 8711 N N . VAL C 1 70 ? -10.774 40.161 -48.811 1 24.44 49 VAL C N 1
ATOM 8712 C CA . VAL C 1 70 ? -12.107 40.482 -49.339 1 25.32 49 VAL C CA 1
ATOM 8713 C C . VAL C 1 70 ? -12.036 40.652 -50.872 1 26.52 49 VAL C C 1
ATOM 8714 O O . VAL C 1 70 ? -12.828 40.051 -51.592 1 26.39 49 VAL C O 1
ATOM 8727 N N . GLU C 1 71 ? -11.056 41.419 -51.354 1 27.85 50 GLU C N 1
ATOM 8728 C CA . GLU C 1 71 ? -10.876 41.657 -52.795 1 29.69 50 GLU C CA 1
ATOM 8729 C C . GLU C 1 71 ? -10.581 40.35 -53.54 1 29.94 50 GLU C C 1
ATOM 8730 O O . GLU C 1 71 ? -11.146 40.116 -54.6 1 29.64 50 GLU C O 1
ATOM 8742 N N . ARG C 1 72 ? -9.755 39.466 -52.961 1 29.97 51 ARG C N 1
ATOM 8743 C CA . ARG C 1 72 ? -9.461 38.176 -53.578 1 30.34 51 ARG C CA 1
ATOM 8744 C C . ARG C 1 72 ? -10.745 37.332 -53.713 1 29.77 51 ARG C C 1
ATOM 8745 O O . ARG C 1 72 ? -11.001 36.768 -54.776 1 29.61 51 ARG C O 1
ATOM 8766 N N . LEU C 1 73 ? -11.547 37.247 -52.645 1 29.07 52 LEU C N 1
ATOM 8767 C CA . LEU C 1 73 ? -12.732 36.397 -52.656 1 29.2 52 LEU C CA 1
ATOM 8768 C C . LEU C 1 73 ? -13.905 36.944 -53.456 1 28.99 52 LEU C C 1
ATOM 8769 O O . LEU C 1 73 ? -14.798 36.162 -53.806 1 29.06 52 LEU C O 1
ATOM 8785 N N . ARG C 1 74 ? -13.886 38.238 -53.821 1 28.98 53 ARG C N 1
ATOM 8786 C CA . ARG C 1 74 ? -14.92 38.791 -54.694 1 30.57 53 ARG C CA 1
ATOM 8787 C C . ARG C 1 74 ? -14.898 38.184 -56.103 1 32.23 53 ARG C C 1
ATOM 8788 O O . ARG C 1 74 ? -15.873 38.357 -56.827 1 33.51 53 ARG C O 1
ATOM 8809 N N . ALA C 1 75 ? -13.842 37.438 -56.475 1 32.02 54 ALA C N 1
ATOM 8810 C CA . ALA C 1 75 ? -13.793 36.717 -57.752 1 32.99 54 ALA C CA 1
ATOM 8811 C C . ALA C 1 75 ? -14.874 35.603 -57.788 1 33.4 54 ALA C C 1
ATOM 8812 O O . ALA C 1 75 ? -15.319 35.239 -58.87 1 33.73 54 ALA C O 1
ATOM 8819 N N . TRP C 1 76 ? -15.268 35.051 -56.62 1 32.61 55 TRP C N 1
ATOM 8820 C CA . TRP C 1 76 ? -16.237 33.969 -56.538 1 33 55 TRP C CA 1
ATOM 8821 C C . TRP C 1 76 ? -17.624 34.348 -56.035 1 30.34 55 TRP C C 1
ATOM 8822 O O . TRP C 1 76 ? -18.579 33.652 -56.371 1 29.22 55 TRP C O 1
ATOM 8843 N N . THR C 1 77 ? -17.755 35.366 -55.151 1 28.9 56 THR C N 1
ATOM 8844 C CA . THR C 1 77 ? -19.049 35.653 -54.51 1 27.3 56 THR C CA 1
ATOM 8845 C C . THR C 1 77 ? -19.102 37.109 -53.972 1 26.31 56 THR C C 1
ATOM 8846 O O . THR C 1 77 ? -18.124 37.852 -54.085 1 26.21 56 THR C O 1
ATOM 8857 N N . GLU C 1 78 ? -20.231 37.499 -53.35 1 25.5 57 GLU C N 1
ATOM 8858 C CA . GLU C 1 78 ? -20.339 38.787 -52.693 1 25.81 57 GLU C CA 1
ATOM 8859 C C . GLU C 1 78 ? -19.633 38.665 -51.329 1 24.83 57 GLU C C 1
ATOM 8860 O O . GLU C 1 78 ? -19.855 37.689 -50.593 1 24.32 57 GLU C O 1
ATOM 8872 N N . VAL C 1 79 ? -18.733 39.612 -51.028 1 24.21 58 VAL C N 1
ATOM 8873 C CA . VAL C 1 79 ? -17.93 39.561 -49.801 1 24.38 58 VAL C CA 1
ATOM 8874 C C . VAL C 1 79 ? -17.842 40.951 -49.205 1 24.45 58 VAL C C 1
ATOM 8875 O O . VAL C 1 79 ? -17.695 41.932 -49.935 1 23.94 58 VAL C O 1
ATOM 8888 N N . GLN C 1 80 ? -17.834 41.023 -47.878 1 24 59 GLN C N 1
ATOM 8889 C CA . GLN C 1 80 ? -17.574 42.254 -47.153 1 23.67 59 GLN C CA 1
ATOM 8890 C C . GLN C 1 80 ? -16.653 41.943 -45.972 1 23.83 59 GLN C C 1
ATOM 8891 O O . GLN C 1 80 ? -16.661 40.827 -45.432 1 23.42 59 GLN C O 1
ATOM 8905 N N . GLY C 1 81 ? -15.9 42.948 -45.555 1 23.62 60 GLY C N 1
ATOM 8906 C CA . GLY C 1 81 ? -15.009 42.828 -44.418 1 23.89 60 GLY C CA 1
ATOM 8907 C C . GLY C 1 81 ? -15.447 43.754 -43.309 1 23.96 60 GLY C C 1
ATOM 8908 O O . GLY C 1 81 ? -15.955 44.846 -43.578 1 23.79 60 GLY C O 1
ATOM 8912 N N . GLU C 1 82 ? -15.304 43.295 -42.063 1 23.24 61 GLU C N 1
ATOM 8913 C CA . GLU C 1 82 ? -15.62 44.084 -40.889 1 23.09 61 GLU C CA 1
ATOM 8914 C C . GLU C 1 82 ? -14.479 43.99 -39.912 1 23.31 61 GLU C C 1
ATOM 8915 O O . GLU C 1 82 ? -14.108 42.889 -39.506 1 23.24 61 GLU C O 1
ATOM 8927 N N . VAL C 1 83 ? -13.927 45.131 -39.53 1 23.12 62 VAL C N 1
ATOM 8928 C CA . VAL C 1 83 ? -12.847 45.192 -38.568 1 24.44 62 VAL C CA 1
ATOM 8929 C C . VAL C 1 83 ? -13.406 45.015 -37.162 1 24.28 62 VAL C C 1
ATOM 8930 O O . VAL C 1 83 ? -14.332 45.723 -36.761 1 23.93 62 VAL C O 1
ATOM 8943 N N . GLY C 1 84 ? -12.798 44.12 -36.405 1 24.3 63 GLY C N 1
ATOM 8944 C CA . GLY C 1 84 ? -13.179 43.928 -35.028 1 23.78 63 GLY C CA 1
ATOM 8945 C C . GLY C 1 84 ? -12.404 42.859 -34.312 1 23.65 63 GLY C C 1
ATOM 8946 O O . GLY C 1 84 ? -11.923 41.903 -34.927 1 23.69 63 GLY C O 1
ATOM 8950 N N . ASP C 1 85 ? -12.284 43.034 -32.992 1 23.33 64 ASP C N 1
ATOM 8951 C CA . ASP C 1 85 ? -11.659 42.093 -32.075 1 23.07 64 ASP C CA 1
ATOM 8952 C C . ASP C 1 85 ? -12.795 41.288 -31.45 1 22.38 64 ASP C C 1
ATOM 8953 O O . ASP C 1 85 ? -13.664 41.862 -30.795 1 22.17 64 ASP C O 1
ATOM 8962 N N . VAL C 1 86 ? -12.788 39.967 -31.645 1 21.76 65 VAL C N 1
ATOM 8963 C CA . VAL C 1 86 ? -13.867 39.106 -31.127 1 21.93 65 VAL C CA 1
ATOM 8964 C C . VAL C 1 86 ? -14.006 39.148 -29.602 1 21.37 65 VAL C C 1
ATOM 8965 O O . VAL C 1 86 ? -15.079 38.821 -29.077 1 20.79 65 VAL C O 1
ATOM 8978 N N . ALA C 1 87 ? -12.945 39.53 -28.896 1 22.7 66 ALA C N 1
ATOM 8979 C CA . ALA C 1 87 ? -12.952 39.648 -27.454 1 24.96 66 ALA C CA 1
ATOM 8980 C C . ALA C 1 87 ? -13.524 40.988 -26.964 1 26.41 66 ALA C C 1
ATOM 8981 O O . ALA C 1 87 ? -13.526 41.204 -25.766 1 28.34 66 ALA C O 1
ATOM 8988 N N . ASP C 1 88 ? -13.925 41.909 -27.865 1 25.55 67 ASP C N 1
ATOM 8989 C CA . ASP C 1 88 ? -14.476 43.213 -27.501 1 25.34 67 ASP C CA 1
ATOM 8990 C C . ASP C 1 88 ? -15.997 43.151 -27.706 1 26.03 67 ASP C C 1
ATOM 8991 O O . ASP C 1 88 ? -16.442 43.26 -28.851 1 25.02 67 ASP C O 1
ATOM 9000 N N . PRO C 1 89 ? -16.799 42.973 -26.635 1 27 68 PRO C N 1
ATOM 9001 C CA . PRO C 1 89 ? -18.256 42.862 -26.822 1 27.83 68 PRO C CA 1
ATOM 9002 C C . PRO C 1 89 ? -18.96 44.021 -27.514 1 27.27 68 PRO C C 1
ATOM 9003 O O . PRO C 1 89 ? -19.848 43.789 -28.321 1 27.7 68 PRO C O 1
ATOM 9014 N N . GLN C 1 90 ? -18.584 45.256 -27.192 1 27.15 69 GLN C N 1
ATOM 9015 C CA . GLN C 1 90 ? -19.199 46.435 -27.784 1 27.45 69 GLN C CA 1
ATOM 9016 C C . GLN C 1 90 ? -18.887 46.521 -29.278 1 26.12 69 GLN C C 1
ATOM 9017 O O . GLN C 1 90 ? -19.781 46.794 -30.074 1 26.07 69 GLN C O 1
ATOM 9031 N N . ALA C 1 91 ? -17.632 46.276 -29.661 1 25.81 70 ALA C N 1
ATOM 9032 C CA . ALA C 1 91 ? -17.248 46.312 -31.07 1 25.95 70 ALA C CA 1
ATOM 9033 C C . ALA C 1 91 ? -17.95 45.201 -31.843 1 24.65 70 ALA C C 1
ATOM 9034 O O . ALA C 1 91 ? -18.379 45.436 -32.964 1 25.05 70 ALA C O 1
ATOM 9041 N N . MET C 1 92 ? -18.102 44.012 -31.248 1 23.49 71 MET C N 1
ATOM 9042 C CA . MET C 1 92 ? -18.79 42.914 -31.925 1 23.18 71 MET C CA 1
ATOM 9043 C C . MET C 1 92 ? -20.292 43.175 -32.135 1 23.07 71 MET C C 1
ATOM 9044 O O . MET C 1 92 ? -20.822 42.824 -33.203 1 22.56 71 MET C O 1
ATOM 9058 N N . GLU C 1 93 ? -20.974 43.817 -31.16 1 22.68 72 GLU C N 1
ATOM 9059 C CA . GLU C 1 93 ? -22.389 44.119 -31.357 1 23.86 72 GLU C CA 1
ATOM 9060 C C . GLU C 1 93 ? -22.569 45.115 -32.522 1 23.93 72 GLU C C 1
ATOM 9061 O O . GLU C 1 93 ? -23.438 44.914 -33.368 1 23.97 72 GLU C O 1
ATOM 9073 N N . SER C 1 94 ? -21.707 46.148 -32.592 1 24.3 73 SER C N 1
ATOM 9074 C CA . SER C 1 94 ? -21.75 47.128 -33.691 1 25.25 73 SER C CA 1
ATOM 9075 C C . SER C 1 94 ? -21.432 46.444 -35.026 1 25.42 73 SER C C 1
ATOM 9076 O O . SER C 1 94 ? -22.072 46.716 -36.042 1 26.08 73 SER C O 1
ATOM 9084 N N . LEU C 1 95 ? -20.427 45.566 -35.012 1 24.91 74 LEU C N 1
ATOM 9085 C CA . LEU C 1 95 ? -19.985 44.822 -36.186 1 25.31 74 LEU C CA 1
ATOM 9086 C C . LEU C 1 95 ? -21.126 43.991 -36.762 1 24.14 74 LEU C C 1
ATOM 9087 O O . LEU C 1 95 ? -21.347 44.026 -37.956 1 23.76 74 LEU C O 1
ATOM 9103 N N . VAL C 1 96 ? -21.856 43.275 -35.899 1 23.93 75 VAL C N 1
ATOM 9104 C CA . VAL C 1 96 ? -22.953 42.413 -36.312 1 25.38 75 VAL C CA 1
ATOM 9105 C C . VAL C 1 96 ? -24.103 43.238 -36.912 1 25.97 75 VAL C C 1
ATOM 9106 O O . VAL C 1 96 ? -24.666 42.847 -37.939 1 26.25 75 VAL C O 1
ATOM 9119 N N . HIS C 1 97 ? -24.383 44.422 -36.34 1 25.42 76 HIS C N 1
ATOM 9120 C CA . HIS C 1 97 ? -25.412 45.299 -36.906 1 25.78 76 HIS C CA 1
ATOM 9121 C C . HIS C 1 97 ? -25.007 45.74 -38.329 1 26.88 76 HIS C C 1
A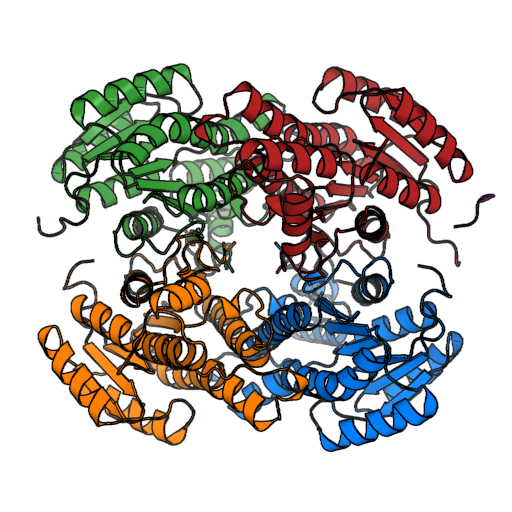TOM 9122 O O . HIS C 1 97 ? -25.798 45.598 -39.259 1 27.49 76 HIS C O 1
ATOM 9136 N N . ARG C 1 98 ? -23.752 46.198 -38.491 1 27.62 77 ARG C N 1
ATOM 9137 C CA . ARG C 1 98 ? -23.22 46.619 -39.787 1 29.44 77 ARG C CA 1
ATOM 9138 C C . ARG C 1 98 ? -23.232 45.473 -40.815 1 29.83 77 ARG C C 1
ATOM 9139 O O . ARG C 1 98 ? -23.614 45.69 -41.965 1 29.98 77 ARG C O 1
ATOM 9160 N N . ALA C 1 99 ? -22.784 44.268 -40.417 1 29.68 78 ALA C N 1
ATOM 9161 C CA . ALA C 1 99 ? -22.723 43.108 -41.318 1 30.19 78 ALA C CA 1
ATOM 9162 C C . ALA C 1 99 ? -24.083 42.681 -41.853 1 30.44 78 ALA C C 1
ATOM 9163 O O . ALA C 1 99 ? -24.205 42.31 -43.025 1 30.44 78 ALA C O 1
ATOM 9170 N N . GLN C 1 100 ? -25.113 42.752 -41.002 1 29.91 79 GLN C N 1
ATOM 9171 C CA . GLN C 1 100 ? -26.447 42.35 -41.418 1 30.54 79 GLN C CA 1
ATOM 9172 C C . GLN C 1 100 ? -27.129 43.399 -42.323 1 31.1 79 GLN C C 1
ATOM 9173 O O . GLN C 1 100 ? -28.112 43.06 -42.968 1 31.48 79 GLN C O 1
ATOM 9187 N N . GLU C 1 101 ? -26.551 44.606 -42.48 1 31.55 80 GLU C N 1
ATOM 9188 C CA . GLU C 1 101 ? -27.125 45.633 -43.344 1 32.29 80 GLU C CA 1
ATOM 9189 C C . GLU C 1 101 ? -27.069 45.171 -44.797 1 31.39 80 GLU C C 1
ATOM 9190 O O . GLU C 1 101 ? -28.064 45.288 -45.507 1 31.19 80 GLU C O 1
ATOM 9202 N N . ARG C 1 102 ? -25.929 44.629 -45.237 1 30.58 81 ARG C N 1
ATOM 9203 C CA . ARG C 1 102 ? -25.792 44.194 -46.613 1 30.02 81 ARG C CA 1
ATOM 9204 C C . ARG C 1 102 ? -26.348 42.81 -46.899 1 29.08 81 ARG C C 1
ATOM 9205 O O . ARG C 1 102 ? -27.029 42.614 -47.911 1 28.91 81 ARG C O 1
ATOM 9226 N N . PHE C 1 103 ? -26.029 41.834 -46.051 1 28.68 82 PHE C N 1
ATOM 9227 C CA . PHE C 1 103 ? -26.363 40.45 -46.331 1 28.24 82 PHE C CA 1
ATOM 9228 C C . PHE C 1 103 ? -27.429 39.834 -45.458 1 27.66 82 PHE C C 1
ATOM 9229 O O . PHE C 1 103 ? -27.718 38.645 -45.637 1 27.49 82 PHE C O 1
ATOM 9246 N N . GLY C 1 104 ? -28.06 40.618 -44.581 1 26.89 83 GLY C N 1
ATOM 9247 C CA . GLY C 1 104 ? -29.15 40.118 -43.757 1 26.23 83 GLY C CA 1
ATOM 9248 C C . GLY C 1 104 ? -28.686 39.24 -42.605 1 25.67 83 GLY C C 1
ATOM 9249 O O . GLY C 1 104 ? -27.483 39.187 -42.294 1 25.1 83 GLY C O 1
ATOM 9253 N N . PRO C 1 105 ? -29.617 38.532 -41.943 1 25.58 84 PRO C N 1
ATOM 9254 C CA . PRO C 1 105 ? -29.211 37.658 -40.833 1 25.08 84 PRO C CA 1
ATOM 9255 C C . PRO C 1 105 ? -28.184 36.596 -41.228 1 23.63 84 PRO C C 1
ATOM 9256 O O . PRO C 1 105 ? -28.211 36.049 -42.329 1 23.24 84 PRO C O 1
ATOM 9267 N N . VAL C 1 106 ? -27.29 36.3 -40.309 1 22.97 85 VAL C N 1
ATOM 9268 C CA . VAL C 1 106 ? -26.265 35.288 -40.527 1 22.11 85 VAL C CA 1
ATOM 9269 C C . VAL C 1 106 ? -26.884 33.892 -40.412 1 21.51 85 VAL C C 1
ATOM 9270 O O . VAL C 1 106 ? -27.509 33.589 -39.398 1 22.05 85 VAL C O 1
ATOM 9283 N N . ALA C 1 107 ? -26.712 33.049 -41.446 1 20.34 86 ALA C N 1
ATOM 9284 C CA . ALA C 1 107 ? -27.177 31.667 -41.472 1 20.47 86 ALA C CA 1
ATOM 9285 C C . ALA C 1 107 ? -26.078 30.705 -41.006 1 20.03 86 ALA C C 1
ATOM 9286 O O . ALA C 1 107 ? -26.375 29.661 -40.441 1 20.35 86 ALA C O 1
ATOM 9293 N N . ILE C 1 108 ? -24.816 31.003 -41.337 1 19.03 87 ILE C N 1
ATOM 9294 C CA . ILE C 1 108 ? -23.691 30.141 -41.004 1 18.4 87 ILE C CA 1
ATOM 9295 C C . ILE C 1 108 ? -22.692 30.97 -40.201 1 17.61 87 ILE C C 1
ATOM 9296 O O . ILE C 1 108 ? -22.187 31.968 -40.712 1 16.7 87 ILE C O 1
ATOM 9312 N N . LEU C 1 109 ? -22.352 30.529 -38.998 1 16.44 88 LEU C N 1
ATOM 9313 C CA . LEU C 1 109 ? -21.367 31.205 -38.176 1 16.36 88 LEU C CA 1
ATOM 9314 C C . LEU C 1 109 ? -20.197 30.289 -37.982 1 16.56 88 LEU C C 1
ATOM 9315 O O . LEU C 1 109 ? -20.362 29.188 -37.459 1 16.07 88 LEU C O 1
ATOM 9331 N N . VAL C 1 110 ? -19.007 30.769 -38.311 1 16.22 89 VAL C N 1
ATOM 9332 C CA . VAL C 1 110 ? -17.785 30.021 -38.048 1 16.37 89 VAL C CA 1
ATOM 9333 C C . VAL C 1 110 ? -16.953 30.815 -37.037 1 16.83 89 VAL C C 1
ATOM 9334 O O . VAL C 1 110 ? -16.447 31.893 -37.365 1 16.79 89 VAL C O 1
ATOM 9347 N N . ASN C 1 111 ? -16.826 30.299 -35.809 1 16.81 90 ASN C N 1
ATOM 9348 C CA . ASN C 1 111 ? -16.004 30.925 -34.778 1 16.91 90 ASN C CA 1
ATOM 9349 C C . ASN C 1 111 ? -14.601 30.368 -34.934 1 16.34 90 ASN C C 1
ATOM 9350 O O . ASN C 1 111 ? -14.328 29.248 -34.493 1 16.51 90 ASN C O 1
ATOM 9361 N N . ASN C 1 112 ? -13.728 31.107 -35.608 1 16.15 91 ASN C N 1
ATOM 9362 C CA . ASN C 1 112 ? -12.389 30.646 -35.908 1 17.19 91 ASN C CA 1
ATOM 9363 C C . ASN C 1 112 ? -11.305 31.401 -35.161 1 18.59 91 ASN C C 1
ATOM 9364 O O . ASN C 1 112 ? -10.28 30.795 -34.891 1 19.58 91 ASN C O 1
ATOM 9375 N N . ALA C 1 113 ? -11.463 32.704 -34.871 1 19.07 92 ALA C N 1
ATOM 9376 C CA . ALA C 1 113 ? -10.419 33.462 -34.181 1 20.11 92 ALA C CA 1
ATOM 9377 C C . ALA C 1 113 ? -10.035 32.786 -32.838 1 20.42 92 ALA C C 1
ATOM 9378 O O . ALA C 1 113 ? -10.9 32.299 -32.111 1 20.87 92 ALA C O 1
ATOM 9385 N N . GLY C 1 114 ? -8.743 32.642 -32.626 1 19.65 93 GLY C N 1
ATOM 9386 C CA . GLY C 1 114 ? -8.219 32 -31.432 1 19.97 93 GLY C CA 1
ATOM 9387 C C . GLY C 1 114 ? -7.063 32.755 -30.816 1 20 93 GLY C C 1
ATOM 9388 O O . GLY C 1 114 ? -6.615 33.777 -31.334 1 19.89 93 GLY C O 1
ATOM 9392 N N . PHE C 1 115 ? -6.555 32.226 -29.719 1 20.02 94 PHE C N 1
ATOM 9393 C CA . PHE C 1 115 ? -5.405 32.795 -29.026 1 20.26 94 PHE C CA 1
ATOM 9394 C C . PHE C 1 115 ? -4.663 31.689 -28.3 1 20.44 94 PHE C C 1
ATOM 9395 O O . PHE C 1 115 ? -5.263 30.935 -27.555 1 19.98 94 PHE C O 1
ATOM 9412 N N . VAL C 1 116 ? -3.358 31.636 -28.473 1 21.21 95 VAL C N 1
ATOM 9413 C CA . VAL C 1 116 ? -2.513 30.707 -27.723 1 22.1 95 VAL C CA 1
ATOM 9414 C C . VAL C 1 116 ? -1.184 31.373 -27.396 1 22.21 95 VAL C C 1
ATOM 9415 O O . VAL C 1 116 ? -0.624 32.091 -28.23 1 21.47 95 VAL C O 1
ATOM 9428 N N . LEU C 1 117 ? -0.699 31.147 -26.173 1 22.11 96 LEU C N 1
ATOM 9429 C CA . LEU C 1 117 ? 0.644 31.523 -25.774 1 22.85 96 LEU C CA 1
ATOM 9430 C C . LEU C 1 117 ? 1.121 30.433 -24.854 1 22.73 96 LEU C C 1
ATOM 9431 O O . LEU C 1 117 ? 0.641 30.329 -23.722 1 22.85 96 LEU C O 1
ATOM 9447 N N . THR C 1 118 ? 2.002 29.564 -25.356 1 23.02 97 THR C N 1
ATOM 9448 C CA . THR C 1 118 ? 2.492 28.459 -24.557 1 23.99 97 THR C CA 1
ATOM 9449 C C . THR C 1 118 ? 3.468 28.965 -23.499 1 23.98 97 THR C C 1
ATOM 9450 O O . THR C 1 118 ? 4.24 29.888 -23.735 1 24.31 97 THR C O 1
ATOM 9461 N N . ALA C 1 119 ? 3.408 28.375 -22.313 1 23.43 98 ALA C N 1
ATOM 9462 C CA . ALA C 1 119 ? 4.278 28.739 -21.194 1 23.96 98 ALA C CA 1
ATOM 9463 C C . ALA C 1 119 ? 4.05 27.776 -20.043 1 23.96 98 ALA C C 1
ATOM 9464 O O . ALA C 1 119 ? 2.943 27.227 -19.943 1 23.81 98 ALA C O 1
ATOM 9471 N N . PRO C 1 120 ? 5.002 27.62 -19.1 1 23.67 99 PRO C N 1
ATOM 9472 C CA . PRO C 1 120 ? 4.714 26.81 -17.908 1 23.48 99 PRO C CA 1
ATOM 9473 C C . PRO C 1 120 ? 3.535 27.395 -17.136 1 23.51 99 PRO C C 1
ATOM 9474 O O . PRO C 1 120 ? 3.352 28.624 -17.091 1 22.47 99 PRO C O 1
ATOM 9485 N N . PHE C 1 121 ? 2.693 26.519 -16.581 1 23.32 100 PHE C N 1
ATOM 9486 C CA . PHE C 1 121 ? 1.501 26.914 -15.833 1 23.71 100 PHE C CA 1
ATOM 9487 C C . PHE C 1 121 ? 1.744 28.041 -14.803 1 24.4 100 PHE C C 1
ATOM 9488 O O . PHE C 1 121 ? 0.959 28.988 -14.751 1 24.08 100 PHE C O 1
ATOM 9505 N N . LEU C 1 122 ? 2.844 27.972 -14.027 1 25.46 101 LEU C N 1
ATOM 9506 C CA . LEU C 1 122 ? 3.099 29.027 -13.029 1 26.96 101 LEU C CA 1
ATOM 9507 C C . LEU C 1 122 ? 3.407 30.398 -13.633 1 29.31 101 LEU C C 1
ATOM 9508 O O . LEU C 1 122 ? 3.332 31.396 -12.913 1 29.81 101 LEU C O 1
ATOM 9524 N N . GLU C 1 123 ? 3.708 30.468 -14.94 1 30.21 102 GLU C N 1
ATOM 9525 C CA . GLU C 1 123 ? 3.935 31.741 -15.627 1 32.05 102 GLU C CA 1
ATOM 9526 C C . GLU C 1 123 ? 2.649 32.331 -16.238 1 32.65 102 GLU C C 1
ATOM 9527 O O . GLU C 1 123 ? 2.709 33.399 -16.833 1 34.07 102 GLU C O 1
ATOM 9539 N N . ILE C 1 124 ? 1.479 31.691 -16.042 1 31.3 103 ILE C N 1
ATOM 9540 C CA . ILE C 1 124 ? 0.228 32.201 -16.571 1 30.85 103 ILE C CA 1
ATOM 9541 C C . ILE C 1 124 ? -0.412 33.126 -15.545 1 30.81 103 ILE C C 1
ATOM 9542 O O . ILE C 1 124 ? -1.069 32.657 -14.609 1 31.18 103 ILE C O 1
ATOM 9558 N N . ASN C 1 125 ? -0.244 34.441 -15.727 1 29.88 104 ASN C N 1
ATOM 9559 C CA . ASN C 1 125 ? -0.885 35.407 -14.833 1 29.52 104 ASN C CA 1
ATOM 9560 C C . ASN C 1 125 ? -2.387 35.537 -15.188 1 28.98 104 ASN C C 1
ATOM 9561 O O . ASN C 1 125 ? -2.844 34.948 -16.175 1 27.91 104 ASN C O 1
ATOM 9572 N N . GLU C 1 126 ? -3.159 36.26 -14.364 1 28.8 105 GLU C N 1
ATOM 9573 C CA . GLU C 1 126 ? -4.599 36.42 -14.538 1 28.79 105 GLU C CA 1
ATOM 9574 C C . GLU C 1 126 ? -4.961 36.916 -15.932 1 28.39 105 GLU C C 1
ATOM 9575 O O . GLU C 1 126 ? -5.853 36.353 -16.559 1 27.82 105 GLU C O 1
ATOM 9587 N N . GLU C 1 127 ? -4.265 37.967 -16.412 1 27.76 106 GLU C N 1
ATOM 9588 C CA . GLU C 1 127 ? -4.527 38.559 -17.719 1 28.07 106 GLU C CA 1
ATOM 9589 C C . GLU C 1 127 ? -4.348 37.549 -18.857 1 26.53 106 GLU C C 1
ATOM 9590 O O . GLU C 1 127 ? -5.188 37.495 -19.764 1 26.35 106 GLU C O 1
ATOM 9602 N N . LEU C 1 128 ? -3.285 36.753 -18.808 1 25.16 107 LEU C N 1
ATOM 9603 C CA . LEU C 1 128 ? -3.014 35.77 -19.85 1 25.04 107 LEU C CA 1
ATOM 9604 C C . LEU C 1 128 ? -4.024 34.617 -19.809 1 23.47 107 LEU C C 1
ATOM 9605 O O . LEU C 1 128 ? -4.466 34.154 -20.86 1 21.39 107 LEU C O 1
ATOM 9621 N N . TRP C 1 129 ? -4.433 34.197 -18.605 1 23.2 108 TRP C N 1
ATOM 9622 C CA . TRP C 1 129 ? -5.471 33.18 -18.433 1 23.74 108 TRP C CA 1
ATOM 9623 C C . TRP C 1 129 ? -6.787 33.698 -19.058 1 22.89 108 TRP C C 1
ATOM 9624 O O . TRP C 1 129 ? -7.385 33.016 -19.88 1 22.66 108 TRP C O 1
ATOM 9645 N N . GLN C 1 130 ? -7.179 34.932 -18.714 1 21.95 109 GLN C N 1
ATOM 9646 C CA . GLN C 1 130 ? -8.4 35.534 -19.221 1 21.68 109 GLN C CA 1
ATOM 9647 C C . GLN C 1 130 ? -8.388 35.722 -20.727 1 20.34 109 GLN C C 1
ATOM 9648 O O . GLN C 1 130 ? -9.421 35.526 -21.352 1 19.72 109 GLN C O 1
ATOM 9662 N N . ARG C 1 131 ? -7.248 36.082 -21.334 1 19.19 110 ARG C N 1
ATOM 9663 C CA . ARG C 1 131 ? -7.182 36.251 -22.778 1 19.31 110 ARG C CA 1
ATOM 9664 C C . ARG C 1 131 ? -7.449 34.905 -23.47 1 18.78 110 ARG C C 1
ATOM 9665 O O . ARG C 1 131 ? -8.167 34.882 -24.467 1 18.71 110 ARG C O 1
ATOM 9686 N N . HIS C 1 132 ? -6.904 33.793 -22.932 1 18.12 111 HIS C N 1
ATOM 9687 C CA . HIS C 1 132 ? -7.189 32.474 -23.519 1 18.16 111 HIS C CA 1
ATOM 9688 C C . HIS C 1 132 ? -8.684 32.137 -23.413 1 18.41 111 HIS C C 1
ATOM 9689 O O . HIS C 1 132 ? -9.272 31.687 -24.378 1 18.35 111 HIS C O 1
ATOM 9703 N N . ILE C 1 133 ? -9.294 32.357 -22.246 1 18.25 112 ILE C N 1
ATOM 9704 C CA . ILE C 1 133 ? -10.71 32.054 -22.053 1 19.43 112 ILE C CA 1
ATOM 9705 C C . ILE C 1 133 ? -11.593 32.967 -22.931 1 19.75 112 ILE C C 1
ATOM 9706 O O . ILE C 1 133 ? -12.472 32.481 -23.629 1 19.6 112 ILE C O 1
ATOM 9722 N N . GLU C 1 134 ? -11.327 34.264 -22.933 1 20.12 113 GLU C N 1
ATOM 9723 C CA . GLU C 1 134 ? -12.165 35.216 -23.658 1 21.14 113 GLU C CA 1
ATOM 9724 C C . GLU C 1 134 ? -12.096 35.096 -25.192 1 20.76 113 GLU C C 1
ATOM 9725 O O . GLU C 1 134 ? -13.124 35.16 -25.828 1 20.09 113 GLU C O 1
ATOM 9737 N N . VAL C 1 135 ? -10.909 34.913 -25.786 1 19.7 114 VAL C N 1
ATOM 9738 C CA . VAL C 1 135 ? -10.787 34.832 -27.235 1 19.41 114 VAL C CA 1
ATOM 9739 C C . VAL C 1 135 ? -11.307 33.481 -27.739 1 19.16 114 VAL C C 1
ATOM 9740 O O . VAL C 1 135 ? -12.1 33.446 -28.68 1 19.28 114 VAL C O 1
ATOM 9753 N N . ASN C 1 136 ? -10.893 32.367 -27.106 1 17.79 115 ASN C N 1
ATOM 9754 C CA . ASN C 1 136 ? -11.279 31.04 -27.579 1 17.06 115 ASN C CA 1
ATOM 9755 C C . ASN C 1 136 ? -12.651 30.561 -27.167 1 18.42 115 ASN C C 1
ATOM 9756 O O . ASN C 1 136 ? -13.147 29.62 -27.786 1 18.75 115 ASN C O 1
ATOM 9767 N N . LEU C 1 137 ? -13.228 31.09 -26.077 1 17.26 116 LEU C N 1
ATOM 9768 C CA . LEU C 1 137 ? -14.503 30.573 -25.584 1 17.14 116 LEU C CA 1
ATOM 9769 C C . LEU C 1 137 ? -15.552 31.657 -25.382 1 17.47 116 LEU C C 1
ATOM 9770 O O . LEU C 1 137 ? -16.666 31.546 -25.902 1 17.37 116 LEU C O 1
ATOM 9786 N N . GLY C 1 138 ? -15.228 32.677 -24.6 1 18.06 117 GLY C N 1
ATOM 9787 C CA . GLY C 1 138 ? -16.163 33.759 -24.319 1 19.08 117 GLY C CA 1
ATOM 9788 C C . GLY C 1 138 ? -16.674 34.447 -25.569 1 19.1 117 GLY C C 1
ATOM 9789 O O . GLY C 1 138 ? -17.871 34.726 -25.683 1 18.89 117 GLY C O 1
ATOM 9793 N N . ALA C 1 139 ? -15.774 34.692 -26.529 1 19.15 118 ALA C N 1
ATOM 9794 C CA . ALA C 1 139 ? -16.115 35.334 -27.805 1 19.82 118 ALA C CA 1
ATOM 9795 C C . ALA C 1 139 ? -17.109 34.506 -28.608 1 19.48 118 ALA C C 1
ATOM 9796 O O . ALA C 1 139 ? -18.003 35.085 -29.223 1 18.75 118 ALA C O 1
ATOM 9803 N N . ALA C 1 140 ? -16.932 33.159 -28.626 1 18.46 119 ALA C N 1
ATOM 9804 C CA . ALA C 1 140 ? -17.846 32.266 -29.332 1 18.92 119 ALA C CA 1
ATOM 9805 C C . ALA C 1 140 ? -19.226 32.314 -28.649 1 19.1 119 ALA C C 1
ATOM 9806 O O . ALA C 1 140 ? -20.233 32.511 -29.321 1 18.91 119 ALA C O 1
ATOM 9813 N N . TYR C 1 141 ? -19.277 32.232 -27.302 1 19.47 120 TYR C N 1
ATOM 9814 C CA . TYR C 1 141 ? -20.546 32.371 -26.565 1 19.89 120 TYR C CA 1
ATOM 9815 C C . TYR C 1 141 ? -21.287 33.685 -26.948 1 18.62 120 TYR C C 1
ATOM 9816 O O . TYR C 1 141 ? -22.475 33.652 -27.287 1 17.88 120 TYR C O 1
ATOM 9834 N N . ARG C 1 142 ? -20.568 34.809 -26.936 1 18.28 121 ARG C N 1
ATOM 9835 C CA . ARG C 1 142 ? -21.209 36.1 -27.174 1 19.48 121 ARG C CA 1
ATOM 9836 C C . ARG C 1 142 ? -21.712 36.26 -28.588 1 18.91 121 ARG C C 1
ATOM 9837 O O . ARG C 1 142 ? -22.808 36.773 -28.788 1 18.76 121 ARG C O 1
ATOM 9858 N N . LEU C 1 143 ? -20.928 35.807 -29.562 1 18.96 122 LEU C N 1
ATOM 9859 C CA . LEU C 1 143 ? -21.316 35.936 -30.955 1 19.5 122 LEU C CA 1
ATOM 9860 C C . LEU C 1 143 ? -22.469 35.014 -31.307 1 18.89 122 LEU C C 1
ATOM 9861 O O . LEU C 1 143 ? -23.388 35.42 -32.022 1 19.18 122 LEU C O 1
ATOM 9877 N N . ILE C 1 144 ? -22.487 33.806 -30.748 1 18.16 123 ILE C N 1
ATOM 9878 C CA . ILE C 1 144 ? -23.617 32.893 -30.911 1 17.76 123 ILE C CA 1
ATOM 9879 C C . ILE C 1 144 ? -24.866 33.541 -30.265 1 17.94 123 ILE C C 1
ATOM 9880 O O . ILE C 1 144 ? -25.928 33.571 -30.887 1 17.7 123 ILE C O 1
ATOM 9896 N N . ARG C 1 145 ? -24.736 34.121 -29.068 1 18.09 124 ARG C N 1
ATOM 9897 C CA . ARG C 1 145 ? -25.884 34.786 -28.431 1 20.29 124 ARG C CA 1
ATOM 9898 C C . ARG C 1 145 ? -26.433 35.93 -29.313 1 20.66 124 ARG C C 1
ATOM 9899 O O . ARG C 1 145 ? -27.645 36.059 -29.444 1 21.4 124 ARG C O 1
ATOM 9920 N N . LEU C 1 146 ? -25.556 36.696 -29.982 1 21.19 125 LEU C N 1
ATOM 9921 C CA . LEU C 1 146 ? -25.994 37.776 -30.864 1 21.52 125 LEU C CA 1
ATOM 9922 C C . LEU C 1 146 ? -26.679 37.29 -32.144 1 20.85 125 LEU C C 1
ATOM 9923 O O . LEU C 1 146 ? -27.626 37.931 -32.592 1 20.78 125 LEU C O 1
ATOM 9939 N N . LEU C 1 147 ? -26.21 36.178 -32.724 1 19.91 126 LEU C N 1
ATOM 9940 C CA . LEU C 1 147 ? -26.699 35.666 -34.007 1 19.39 126 LEU C CA 1
ATOM 9941 C C . LEU C 1 147 ? -27.701 34.53 -33.954 1 19.64 126 LEU C C 1
ATOM 9942 O O . LEU C 1 147 ? -28.391 34.302 -34.948 1 19.8 126 LEU C O 1
ATOM 9958 N N . LEU C 1 148 ? -27.822 33.837 -32.831 1 19.73 127 LEU C N 1
ATOM 9959 C CA . LEU C 1 148 ? -28.795 32.763 -32.7 1 20.12 127 LEU C CA 1
ATOM 9960 C C . LEU C 1 148 ? -30.254 33.224 -32.962 1 20.6 127 LEU C C 1
ATOM 9961 O O . LEU C 1 148 ? -30.96 32.496 -33.669 1 20.49 127 LEU C O 1
ATOM 9977 N N . PRO C 1 149 ? -30.751 34.39 -32.456 1 20.8 128 PRO C N 1
ATOM 9978 C CA . PRO C 1 149 ? -32.144 34.774 -32.774 1 21.36 128 PRO C CA 1
ATOM 9979 C C . PRO C 1 149 ? -32.473 34.794 -34.271 1 21.32 128 PRO C C 1
ATOM 9980 O O . PRO C 1 149 ? -33.501 34.267 -34.665 1 21.19 128 PRO C O 1
ATOM 9991 N N . GLY C 1 150 ? -31.566 35.32 -35.092 1 21.7 129 GLY C N 1
ATOM 9992 C CA . GLY C 1 150 ? -31.732 35.352 -36.544 1 22.17 129 GLY C CA 1
ATOM 9993 C C . GLY C 1 150 ? -31.797 33.969 -37.168 1 22.18 129 GLY C C 1
ATOM 9994 O O . GLY C 1 150 ? -32.595 33.734 -38.073 1 22.67 129 GLY C O 1
ATOM 9998 N N . MET C 1 151 ? -30.988 33.028 -36.668 1 21.82 130 MET C N 1
ATOM 9999 C CA . MET C 1 151 ? -30.997 31.626 -37.141 1 21.09 130 MET C CA 1
ATOM 10000 C C . MET C 1 151 ? -32.287 30.948 -36.747 1 21.95 130 MET C C 1
ATOM 10001 O O . MET C 1 151 ? -32.843 30.196 -37.542 1 23.05 130 MET C O 1
ATOM 10015 N N . LEU C 1 152 ? -32.766 31.193 -35.527 1 22.04 131 LEU C N 1
ATOM 10016 C CA . LEU C 1 152 ? -34.032 30.621 -35.078 1 22.66 131 LEU C CA 1
ATOM 10017 C C . LEU C 1 152 ? -35.195 31.163 -35.911 1 24.64 131 LEU C C 1
ATOM 10018 O O . LEU C 1 152 ? -36.089 30.398 -36.265 1 25.32 131 LEU C O 1
ATOM 10034 N N . GLU C 1 153 ? -35.18 32.459 -36.248 1 25.62 132 GLU C N 1
ATOM 10035 C CA . GLU C 1 153 ? -36.232 33.06 -37.074 1 27.31 132 GLU C CA 1
ATOM 10036 C C . GLU C 1 153 ? -36.234 32.421 -38.475 1 27.44 132 GLU C C 1
ATOM 10037 O O . GLU C 1 153 ? -37.302 32.093 -38.987 1 27.65 132 GLU C O 1
ATOM 10049 N N . MET C 1 154 ? -35.052 32.234 -39.089 1 26.81 133 MET C N 1
ATOM 10050 C CA . MET C 1 154 ? -34.96 31.598 -40.418 1 27.11 133 MET C CA 1
ATOM 10051 C C . MET C 1 154 ? -35.296 30.092 -40.397 1 26.63 133 MET C C 1
ATOM 10052 O O . MET C 1 154 ? -35.604 29.534 -41.444 1 27.4 133 MET C O 1
ATOM 10066 N N . GLY C 1 155 ? -35.255 29.451 -39.232 1 25.39 134 GLY C N 1
ATOM 10067 C CA . GLY C 1 155 ? -35.525 28.026 -39.124 1 24.74 134 GLY C CA 1
ATOM 10068 C C . GLY C 1 155 ? -34.396 27.124 -39.6 1 23.63 134 GLY C C 1
ATOM 10069 O O . GLY C 1 155 ? -34.599 25.919 -39.73 1 23.07 134 GLY C O 1
ATOM 10073 N N . TRP C 1 156 ? -33.201 27.688 -39.872 1 22.86 135 TRP C N 1
ATOM 10074 C CA . TRP C 1 156 ? -32.039 26.928 -40.35 1 22.51 135 TRP C CA 1
ATOM 10075 C C . TRP C 1 156 ? -30.77 27.652 -39.952 1 21.65 135 TRP C C 1
ATOM 10076 O O . TRP C 1 156 ? -30.712 28.889 -39.998 1 22.68 135 TRP C O 1
ATOM 10097 N N . GLY C 1 157 ? -29.744 26.889 -39.614 1 20.15 136 GLY C N 1
ATOM 10098 C CA . GLY C 1 157 ? -28.467 27.485 -39.275 1 19.1 136 GLY C CA 1
ATOM 10099 C C . GLY C 1 157 ? -27.372 26.481 -39.076 1 17.3 136 GLY C C 1
ATOM 10100 O O . GLY C 1 157 ? -27.615 25.28 -38.953 1 16.51 136 GLY C O 1
ATOM 10104 N N . ARG C 1 158 ? -26.15 26.983 -39.101 1 16.94 137 ARG C N 1
ATOM 10105 C CA . ARG C 1 158 ? -24.971 26.196 -38.835 1 16.17 137 ARG C CA 1
ATOM 10106 C C . ARG C 1 158 ? -24.062 27.003 -37.942 1 16.99 137 ARG C C 1
ATOM 10107 O O . ARG C 1 158 ? -23.731 28.15 -38.266 1 16.92 137 ARG C O 1
ATOM 10128 N N . ILE C 1 159 ? -23.643 26.41 -36.826 1 15.77 138 ILE C N 1
ATOM 10129 C CA . ILE C 1 159 ? -22.674 27.007 -35.933 1 16.14 138 ILE C CA 1
ATOM 10130 C C . ILE C 1 159 ? -21.489 26.044 -35.95 1 16.34 138 ILE C C 1
ATOM 10131 O O . ILE C 1 159 ? -21.653 24.867 -35.636 1 16.52 138 ILE C O 1
ATOM 10147 N N . ILE C 1 160 ? -20.326 26.535 -36.361 1 16.19 139 ILE C N 1
ATOM 10148 C CA . ILE C 1 160 ? -19.111 25.732 -36.451 1 17.46 139 ILE C CA 1
ATOM 10149 C C . ILE C 1 160 ? -18.019 26.407 -35.647 1 16.45 139 ILE C C 1
ATOM 10150 O O . ILE C 1 160 ? -17.624 27.541 -35.953 1 15.95 139 ILE C O 1
ATOM 10166 N N . ASN C 1 161 ? -17.539 25.724 -34.607 1 14.67 140 ASN C N 1
ATOM 10167 C CA . ASN C 1 161 ? -16.512 26.241 -33.725 1 14.41 140 ASN C CA 1
ATOM 10168 C C . ASN C 1 161 ? -15.168 25.599 -34.04 1 15.65 140 ASN C C 1
ATOM 10169 O O . ASN C 1 161 ? -15.068 24.375 -34.06 1 15.46 140 ASN C O 1
ATOM 10180 N N . ILE C 1 162 ? -14.148 26.414 -34.303 1 15.52 141 ILE C N 1
ATOM 10181 C CA . ILE C 1 162 ? -12.821 25.871 -34.569 1 14.91 141 ILE C CA 1
ATOM 10182 C C . ILE C 1 162 ? -12.121 25.75 -33.247 1 15.42 141 ILE C C 1
ATOM 10183 O O . ILE C 1 162 ? -11.739 26.761 -32.623 1 15.06 141 ILE C O 1
ATOM 10199 N N . SER C 1 163 ? -12.04 24.521 -32.753 1 15.73 142 SER C N 1
ATOM 10200 C CA . SER C 1 163 ? -11.386 24.228 -31.513 1 15.95 142 SER C CA 1
ATOM 10201 C C . SER C 1 163 ? -9.911 23.82 -31.825 1 16.65 142 SER C C 1
ATOM 10202 O O . SER C 1 163 ? -9.181 24.593 -32.458 1 17.03 142 SER C O 1
ATOM 10210 N N . SER C 1 164 ? -9.484 22.625 -31.445 1 16.36 143 SER C N 1
ATOM 10211 C CA . SER C 1 164 ? -8.138 22.129 -31.655 1 16.48 143 SER C CA 1
ATOM 10212 C C . SER C 1 164 ? -8.087 20.698 -31.138 1 15.97 143 SER C C 1
ATOM 10213 O O . SER C 1 164 ? -8.962 20.305 -30.351 1 15.44 143 SER C O 1
ATOM 10221 N N . THR C 1 165 ? -7.041 19.956 -31.458 1 15.19 144 THR C N 1
ATOM 10222 C CA . THR C 1 165 ? -6.76 18.693 -30.78 1 15.98 144 THR C CA 1
ATOM 10223 C C . THR C 1 165 ? -6.556 18.993 -29.245 1 15.59 144 THR C C 1
ATOM 10224 O O . THR C 1 165 ? -6.866 18.142 -28.438 1 16.04 144 THR C O 1
ATOM 10235 N N . ALA C 1 166 ? -6.164 20.24 -28.874 1 15.69 145 ALA C N 1
ATOM 10236 C CA . ALA C 1 166 ? -6.082 20.72 -27.495 1 16.64 145 ALA C CA 1
ATOM 10237 C C . ALA C 1 166 ? -7.46 20.869 -26.806 1 16.7 145 ALA C C 1
ATOM 10238 O O . ALA C 1 166 ? -7.502 21.075 -25.594 1 17.1 145 ALA C O 1
ATOM 10245 N N . GLY C 1 167 ? -8.553 20.784 -27.561 1 16.57 146 GLY C N 1
ATOM 10246 C CA . GLY C 1 167 ? -9.907 20.693 -27.033 1 17.18 146 GLY C CA 1
ATOM 10247 C C . GLY C 1 167 ? -10.311 19.268 -26.712 1 16.66 146 GLY C C 1
ATOM 10248 O O . GLY C 1 167 ? -11.343 19.048 -26.08 1 16.64 146 GLY C O 1
ATOM 10252 N N . LEU C 1 168 ? -9.511 18.28 -27.16 1 16.44 147 LEU C N 1
ATOM 10253 C CA . LEU C 1 168 ? -9.779 16.857 -27.021 1 16.92 147 LEU C CA 1
ATOM 10254 C C . LEU C 1 168 ? -8.794 16.102 -26.175 1 17.56 147 LEU C C 1
ATOM 10255 O O . LEU C 1 168 ? -9.12 15.007 -25.7 1 17.64 147 LEU C O 1
ATOM 10271 N N . THR C 1 169 ? -7.572 16.628 -26.031 1 17.1 148 THR C N 1
ATOM 10272 C CA . THR C 1 169 ? -6.559 16.027 -25.196 1 18.02 148 THR C CA 1
ATOM 10273 C C . THR C 1 169 ? -5.691 17.154 -24.59 1 17.79 148 THR C C 1
ATOM 10274 O O . THR C 1 169 ? -5.803 18.309 -24.98 1 17.6 148 THR C O 1
ATOM 10285 N N . GLY C 1 170 ? -4.859 16.808 -23.636 1 17.91 149 GLY C N 1
ATOM 10286 C CA . GLY C 1 170 ? -3.96 17.76 -23.016 1 18.54 149 GLY C CA 1
ATOM 10287 C C . GLY C 1 170 ? -2.67 17.929 -23.791 1 18.8 149 GLY C C 1
ATOM 10288 O O . GLY C 1 170 ? -2.275 17.055 -24.567 1 19.23 149 GLY C O 1
ATOM 10292 N N . TYR C 1 171 ? -2.006 19.049 -23.578 1 18.7 150 TYR C N 1
ATOM 10293 C CA . TYR C 1 171 ? -0.662 19.319 -24.075 1 19.19 150 TYR C CA 1
ATOM 10294 C C . TYR C 1 171 ? 0.066 20.031 -22.93 1 19.88 150 TYR C C 1
ATOM 10295 O O . TYR C 1 171 ? -0.497 20.992 -22.381 1 18.86 150 TYR C O 1
ATOM 10313 N N . PRO C 1 172 ? 1.289 19.602 -22.538 1 20.7 151 PRO C N 1
ATOM 10314 C CA . PRO C 1 172 ? 2.018 20.368 -21.526 1 21.38 151 PRO C CA 1
ATOM 10315 C C . PRO C 1 172 ? 2.337 21.777 -22.048 1 21.34 151 PRO C C 1
ATOM 10316 O O . PRO C 1 172 ? 2.448 21.969 -23.259 1 21.21 151 PRO C O 1
ATOM 10327 N N . TYR C 1 173 ? 2.416 22.764 -21.156 1 21.38 152 TYR C N 1
ATOM 10328 C CA . TYR C 1 173 ? 2.722 24.159 -21.5 1 22.51 152 TYR C CA 1
ATOM 10329 C C . TYR C 1 173 ? 1.598 24.867 -22.267 1 22.27 152 TYR C C 1
ATOM 10330 O O . TYR C 1 173 ? 1.801 25.988 -22.713 1 22.52 152 TYR C O 1
ATOM 10348 N N . ALA C 1 174 ? 0.402 24.275 -22.331 1 21.57 153 ALA C N 1
ATOM 10349 C CA . ALA C 1 174 ? -0.74 24.887 -22.992 1 20.79 153 ALA C CA 1
ATOM 10350 C C . ALA C 1 174 ? -1.978 24.697 -22.112 1 20.54 153 ALA C C 1
ATOM 10351 O O . ALA C 1 174 ? -3.063 24.494 -22.634 1 19.29 153 ALA C O 1
ATOM 10358 N N . VAL C 1 175 ? -1.835 24.827 -20.781 1 19.97 154 VAL C N 1
ATOM 10359 C CA . VAL C 1 175 ? -2.947 24.563 -19.875 1 19.72 154 VAL C CA 1
ATOM 10360 C C . VAL C 1 175 ? -4.154 25.525 -20.146 1 19.22 154 VAL C C 1
ATOM 10361 O O . VAL C 1 175 ? -5.267 25.024 -20.34 1 17.59 154 VAL C O 1
ATOM 10374 N N . PRO C 1 176 ? -3.979 26.867 -20.226 1 19.61 155 PRO C N 1
ATOM 10375 C CA . PRO C 1 176 ? -5.144 27.724 -20.514 1 18.77 155 PRO C CA 1
ATOM 10376 C C . PRO C 1 176 ? -5.745 27.487 -21.888 1 17.13 155 PRO C C 1
ATOM 10377 O O . PRO C 1 176 ? -6.956 27.567 -22.036 1 16.61 155 PRO C O 1
ATOM 10388 N N . TYR C 1 177 ? -4.909 27.174 -22.883 1 16.6 156 TYR C N 1
ATOM 10389 C CA . TYR C 1 177 ? -5.39 26.892 -24.23 1 16.45 156 TYR C CA 1
ATOM 10390 C C . TYR C 1 177 ? -6.239 25.633 -24.229 1 16.46 156 TYR C C 1
ATOM 10391 O O . TYR C 1 177 ? -7.331 25.634 -24.777 1 16.52 156 TYR C O 1
ATOM 10409 N N . CYS C 1 178 ? -5.759 24.572 -23.582 1 16.3 157 CYS C N 1
ATOM 10410 C CA . CYS C 1 178 ? -6.521 23.337 -23.453 1 16.27 157 CYS C CA 1
ATOM 10411 C C . CYS C 1 178 ? -7.83 23.553 -22.702 1 15.07 157 CYS C C 1
ATOM 10412 O O . CYS C 1 178 ? -8.858 23.013 -23.112 1 14.63 157 CYS C O 1
ATOM 10420 N N . ALA C 1 179 ? -7.793 24.299 -21.588 1 14.32 158 ALA C N 1
ATOM 10421 C CA . ALA C 1 179 ? -9.016 24.607 -20.83 1 14.73 158 ALA C CA 1
ATOM 10422 C C . ALA C 1 179 ? -10.049 25.339 -21.704 1 15.45 158 ALA C C 1
ATOM 10423 O O . ALA C 1 179 ? -11.207 24.923 -21.749 1 15.13 158 ALA C O 1
ATOM 10430 N N . ALA C 1 180 ? -9.611 26.362 -22.462 1 14.57 159 ALA C N 1
ATOM 10431 C CA . ALA C 1 180 ? -10.522 27.122 -23.284 1 14.72 159 ALA C CA 1
ATOM 10432 C C . ALA C 1 180 ? -11.053 26.331 -24.464 1 14.43 159 ALA C C 1
ATOM 10433 O O . ALA C 1 180 ? -12.24 26.388 -24.745 1 14.21 159 ALA C O 1
ATOM 10440 N N . LYS C 1 181 ? -10.187 25.563 -25.133 1 14.48 160 LYS C N 1
ATOM 10441 C CA . LYS C 1 181 ? -10.583 24.77 -26.287 1 13.79 160 LYS C CA 1
ATOM 10442 C C . LYS C 1 181 ? -11.487 23.598 -25.888 1 14.34 160 LYS C C 1
ATOM 10443 O O . LYS C 1 181 ? -12.421 23.261 -26.627 1 14.34 160 LYS C O 1
ATOM 10462 N N . HIS C 1 182 ? -11.259 23.018 -24.709 1 14.68 161 HIS C N 1
ATOM 10463 C CA . HIS C 1 182 ? -12.15 21.989 -24.177 1 14.11 161 HIS C CA 1
ATOM 10464 C C . HIS C 1 182 ? -13.504 22.651 -23.832 1 15.44 161 HIS C C 1
ATOM 10465 O O . HIS C 1 182 ? -14.562 22.086 -24.135 1 16.42 161 HIS C O 1
ATOM 10479 N N . GLY C 1 183 ? -13.48 23.847 -23.245 1 15.28 162 GLY C N 1
ATOM 10480 C CA . GLY C 1 183 ? -14.704 24.57 -22.917 1 15.53 162 GLY C CA 1
ATOM 10481 C C . GLY C 1 183 ? -15.546 24.854 -24.156 1 14.31 162 GLY C C 1
ATOM 10482 O O . GLY C 1 183 ? -16.775 24.808 -24.108 1 14.39 162 GLY C O 1
ATOM 10486 N N . LEU C 1 184 ? -14.89 25.123 -25.278 1 13.6 163 LEU C N 1
ATOM 10487 C CA . LEU C 1 184 ? -15.551 25.327 -26.564 1 14.73 163 LEU C CA 1
ATOM 10488 C C . LEU C 1 184 ? -16.244 24.031 -27.047 1 15.34 163 LEU C C 1
ATOM 10489 O O . LEU C 1 184 ? -17.348 24.103 -27.61 1 15.43 163 LEU C O 1
ATOM 10505 N N . ILE C 1 185 ? -15.635 22.862 -26.781 1 13.79 164 ILE C N 1
ATOM 10506 C CA . ILE C 1 185 ? -16.285 21.587 -27.081 1 14.72 164 ILE C CA 1
ATOM 10507 C C . ILE C 1 185 ? -17.547 21.421 -26.21 1 14.04 164 ILE C C 1
ATOM 10508 O O . ILE C 1 185 ? -18.595 20.988 -26.708 1 13.82 164 ILE C O 1
ATOM 10524 N N . GLY C 1 186 ? -17.464 21.77 -24.937 1 14.08 165 GLY C N 1
ATOM 10525 C CA . GLY C 1 186 ? -18.61 21.714 -24.039 1 15.17 165 GLY C CA 1
ATOM 10526 C C . GLY C 1 186 ? -19.746 22.593 -24.484 1 15.08 165 GLY C C 1
ATOM 10527 O O . GLY C 1 186 ? -20.906 22.177 -24.497 1 15.53 165 GLY C O 1
ATOM 10531 N N . LEU C 1 187 ? -19.423 23.821 -24.888 1 15.23 166 LEU C N 1
ATOM 10532 C CA . LEU C 1 187 ? -20.447 24.749 -25.417 1 15.93 166 LEU C CA 1
ATOM 10533 C C . LEU C 1 187 ? -21.108 24.135 -26.67 1 15.04 166 LEU C C 1
ATOM 10534 O O . LEU C 1 187 ? -22.335 24.134 -26.804 1 15.03 166 LEU C O 1
ATOM 10550 N N . THR C 1 188 ? -20.266 23.561 -27.56 1 14.57 167 THR C N 1
ATOM 10551 C CA . THR C 1 188 ? -20.723 22.916 -28.785 1 13.74 167 THR C CA 1
ATOM 10552 C C . THR C 1 188 ? -21.71 21.792 -28.493 1 13.45 167 THR C C 1
ATOM 10553 O O . THR C 1 188 ? -22.797 21.761 -29.067 1 12.95 167 THR C O 1
ATOM 10564 N N . ARG C 1 189 ? -21.336 20.871 -27.613 1 13.81 168 ARG C N 1
ATOM 10565 C CA . ARG C 1 189 ? -22.179 19.728 -27.293 1 14.47 168 ARG C CA 1
ATOM 10566 C C . ARG C 1 189 ? -23.518 20.118 -26.666 1 15.48 168 ARG C C 1
ATOM 10567 O O . ARG C 1 189 ? -24.559 19.591 -27.062 1 16.68 168 ARG C O 1
ATOM 10588 N N . ALA C 1 190 ? -23.491 20.995 -25.662 1 14.67 169 ALA C N 1
ATOM 10589 C CA . ALA C 1 190 ? -24.702 21.404 -24.978 1 15.55 169 ALA C CA 1
ATOM 10590 C C . ALA C 1 190 ? -25.642 22.159 -25.917 1 15.41 169 ALA C C 1
ATOM 10591 O O . ALA C 1 190 ? -26.836 21.883 -25.927 1 15.65 169 ALA C O 1
ATOM 10598 N N . LEU C 1 191 ? -25.104 23.064 -26.729 1 15.19 170 LEU C N 1
ATOM 10599 C CA . LEU C 1 191 ? -25.909 23.828 -27.658 1 16.71 170 LEU C CA 1
ATOM 10600 C C . LEU C 1 191 ? -26.459 22.979 -28.797 1 16.19 170 LEU C C 1
ATOM 10601 O O . LEU C 1 191 ? -27.616 23.161 -29.189 1 16.19 170 LEU C O 1
ATOM 10617 N N . ALA C 1 192 ? -25.721 21.974 -29.24 1 15.67 171 ALA C N 1
ATOM 10618 C CA . ALA C 1 192 ? -26.213 21.021 -30.246 1 16.12 171 ALA C CA 1
ATOM 10619 C C . ALA C 1 192 ? -27.477 20.316 -29.757 1 16.15 171 ALA C C 1
ATOM 10620 O O . ALA C 1 192 ? -28.424 20.137 -30.531 1 16.27 171 ALA C O 1
ATOM 10627 N N . LEU C 1 193 ? -27.517 19.953 -28.463 1 16.11 172 LEU C N 1
ATOM 10628 C CA . LEU C 1 193 ? -28.686 19.289 -27.914 1 16.21 172 LEU C CA 1
ATOM 10629 C C . LEU C 1 193 ? -29.835 20.264 -27.724 1 16.62 172 LEU C C 1
ATOM 10630 O O . LEU C 1 193 ? -30.982 19.941 -28.027 1 17.27 172 LEU C O 1
ATOM 10646 N N . GLU C 1 194 ? -29.538 21.468 -27.251 1 16.34 173 GLU C N 1
ATOM 10647 C CA . GLU C 1 194 ? -30.573 22.471 -27.018 1 16.75 173 GLU C CA 1
ATOM 10648 C C . GLU C 1 194 ? -31.249 22.922 -28.325 1 16.94 173 GLU C C 1
ATOM 10649 O O . GLU C 1 194 ? -32.461 23.163 -28.34 1 16.99 173 GLU C O 1
ATOM 10661 N N . LEU C 1 195 ? -30.481 22.996 -29.416 1 16.88 174 LEU C N 1
ATOM 10662 C CA . LEU C 1 195 ? -30.985 23.418 -30.727 1 17.01 174 LEU C CA 1
ATOM 10663 C C . LEU C 1 195 ? -31.316 22.29 -31.693 1 17.04 174 LEU C C 1
ATOM 10664 O O . LEU C 1 195 ? -31.672 22.578 -32.847 1 17 174 LEU C O 1
ATOM 10680 N N . ALA C 1 196 ? -31.254 21.033 -31.246 1 17.06 175 ALA C N 1
ATOM 10681 C CA . ALA C 1 196 ? -31.392 19.862 -32.104 1 17.52 175 ALA C CA 1
ATOM 10682 C C . ALA C 1 196 ? -32.658 19.86 -32.96 1 18.56 175 ALA C C 1
ATOM 10683 O O . ALA C 1 196 ? -32.598 19.479 -34.126 1 18.8 175 ALA C O 1
ATOM 10690 N N . GLN C 1 197 ? -33.78 20.294 -32.395 1 18.33 176 GLN C N 1
ATOM 10691 C CA . GLN C 1 197 ? -35.058 20.325 -33.111 1 18.76 176 GLN C CA 1
ATOM 10692 C C . GLN C 1 197 ? -35.424 21.742 -33.603 1 19.76 176 GLN C C 1
ATOM 10693 O O . GLN C 1 197 ? -36.589 21.987 -33.917 1 20.11 176 GLN C O 1
ATOM 10707 N N . ARG C 1 198 ? -34.442 22.652 -33.708 1 20.02 177 ARG C N 1
ATOM 10708 C CA . ARG C 1 198 ? -34.657 24.025 -34.18 1 21.62 177 ARG C CA 1
ATOM 10709 C C . ARG C 1 198 ? -34.042 24.3 -35.559 1 22.27 177 ARG C C 1
ATOM 10710 O O . ARG C 1 198 ? -33.968 25.452 -35.962 1 24.03 177 ARG C O 1
ATOM 10731 N N . GLY C 1 199 ? -33.62 23.271 -36.269 1 20.69 178 GLY C N 1
ATOM 10732 C CA . GLY C 1 199 ? -33.061 23.42 -37.603 1 21.04 178 GLY C CA 1
ATOM 10733 C C . GLY C 1 199 ? -31.62 23.873 -37.66 1 19.61 178 GLY C C 1
ATOM 10734 O O . GLY C 1 199 ? -31.137 24.199 -38.737 1 20.26 178 GLY C O 1
ATOM 10738 N N . ILE C 1 200 ? -30.913 23.864 -36.531 1 18.06 179 ILE C N 1
ATOM 10739 C CA . ILE C 1 200 ? -29.536 24.331 -36.437 1 18.06 179 ILE C CA 1
ATOM 10740 C C . ILE C 1 200 ? -28.67 23.209 -35.924 1 17.99 179 ILE C C 1
ATOM 10741 O O . ILE C 1 200 ? -29.05 22.538 -34.966 1 18.64 179 ILE C O 1
ATOM 10757 N N . THR C 1 201 ? -27.502 23.005 -36.536 1 16.69 180 THR C N 1
ATOM 10758 C CA . THR C 1 201 ? -26.519 22.072 -35.999 1 16.92 180 THR C CA 1
ATOM 10759 C C . THR C 1 201 ? -25.352 22.897 -35.423 1 17.1 180 THR C C 1
ATOM 10760 O O . THR C 1 201 ? -25.026 23.993 -35.912 1 17.14 180 THR C O 1
ATOM 10771 N N . VAL C 1 202 ? -24.682 22.326 -34.423 1 17.37 181 VAL C N 1
ATOM 10772 C CA . VAL C 1 202 ? -23.556 22.939 -33.75 1 15.95 181 VAL C CA 1
ATOM 10773 C C . VAL C 1 202 ? -22.461 21.875 -33.689 1 14.56 181 VAL C C 1
ATOM 10774 O O . VAL C 1 202 ? -22.664 20.812 -33.116 1 13.89 181 VAL C O 1
ATOM 10787 N N . ASN C 1 203 ? -21.34 22.14 -34.301 1 14.05 182 ASN C N 1
ATOM 10788 C CA . ASN C 1 203 ? -20.222 21.204 -34.369 1 13.84 182 ASN C CA 1
ATOM 10789 C C . ASN C 1 203 ? -18.899 21.932 -34.156 1 13.92 182 ASN C C 1
ATOM 10790 O O . ASN C 1 203 ? -18.824 23.164 -34.28 1 14.47 182 ASN C O 1
ATOM 10801 N N . ALA C 1 204 ? -17.848 21.162 -33.878 1 13.65 183 ALA C N 1
ATOM 10802 C CA . ALA C 1 204 ? -16.504 21.675 -33.691 1 14.52 183 ALA C CA 1
ATOM 10803 C C . ALA C 1 204 ? -15.55 20.958 -34.612 1 15.39 183 ALA C C 1
ATOM 10804 O O . ALA C 1 204 ? -15.654 19.736 -34.791 1 16.36 183 ALA C O 1
ATOM 10811 N N . ILE C 1 205 ? -14.633 21.706 -35.2 1 15.7 184 ILE C N 1
ATOM 10812 C CA . ILE C 1 205 ? -13.537 21.161 -36.003 1 17.09 184 ILE C CA 1
ATOM 10813 C C . ILE C 1 205 ? -12.294 21.353 -35.152 1 16.78 184 ILE C C 1
ATOM 10814 O O . ILE C 1 205 ? -12.04 22.471 -34.687 1 16.97 184 ILE C O 1
ATOM 10830 N N . CYS C 1 206 ? -11.518 20.277 -34.977 1 15.81 185 CYS C N 1
ATOM 10831 C CA . CYS C 1 206 ? -10.346 20.193 -34.131 1 15.8 185 CYS C CA 1
ATOM 10832 C C . CYS C 1 206 ? -9.068 19.928 -34.914 1 16.2 185 CYS C C 1
ATOM 10833 O O . CYS C 1 206 ? -8.632 18.777 -35.018 1 16.16 185 CYS C O 1
ATOM 10841 N N . PRO C 1 207 ? -8.451 20.98 -35.473 1 16.41 186 PRO C N 1
ATOM 10842 C CA . PRO C 1 207 ? -7.206 20.761 -36.202 1 17 186 PRO C CA 1
ATOM 10843 C C . PRO C 1 207 ? -6.044 20.401 -35.28 1 17.47 186 PRO C C 1
ATOM 10844 O O . PRO C 1 207 ? -5.979 20.856 -34.13 1 17.26 186 PRO C O 1
ATOM 10855 N N . GLY C 1 208 ? -5.133 19.604 -35.811 1 17.45 187 GLY C N 1
ATOM 10856 C CA . GLY C 1 208 ? -3.835 19.392 -35.207 1 18.27 187 GLY C CA 1
ATOM 10857 C C . GLY C 1 208 ? -2.957 20.525 -35.731 1 18.53 187 GLY C C 1
ATOM 10858 O O . GLY C 1 208 ? -3.455 21.504 -36.318 1 18.06 187 GLY C O 1
ATOM 10862 N N . PHE C 1 209 ? -1.643 20.406 -35.584 1 19.14 188 PHE C N 1
ATOM 10863 C CA . PHE C 1 209 ? -0.726 21.439 -36.084 1 21.43 188 PHE C CA 1
ATOM 10864 C C . PHE C 1 209 ? -0.931 21.69 -37.598 1 20.24 188 PHE C C 1
ATOM 10865 O O . PHE C 1 209 ? -0.845 20.76 -38.39 1 19.78 188 PHE C O 1
ATOM 10882 N N . THR C 1 210 ? -1.257 22.936 -37.965 1 20.23 189 THR C N 1
ATOM 10883 C CA . THR C 1 210 ? -1.617 23.361 -39.308 1 20.95 189 THR C CA 1
ATOM 10884 C C . THR C 1 210 ? -0.66 24.428 -39.772 1 22.61 189 THR C C 1
ATOM 10885 O O . THR C 1 210 ? -0.276 25.301 -38.986 1 22.58 189 THR C O 1
ATOM 10896 N N . ASP C 1 211 ? -0.283 24.372 -41.043 1 23.18 190 ASP C N 1
ATOM 10897 C CA . ASP C 1 211 ? 0.713 25.283 -41.59 1 24.33 190 ASP C CA 1
ATOM 10898 C C . ASP C 1 211 ? 0.166 26.711 -41.814 1 25.71 190 ASP C C 1
ATOM 10899 O O . ASP C 1 211 ? -0.367 27.007 -42.883 1 26.69 190 ASP C O 1
ATOM 10908 N N . THR C 1 212 ? 0.26 27.561 -40.777 1 25.68 191 THR C N 1
ATOM 10909 C CA . THR C 1 212 ? -0.233 28.946 -40.764 1 26.78 191 THR C CA 1
ATOM 10910 C C . THR C 1 212 ? 0.845 29.885 -40.178 1 29.08 191 THR C C 1
ATOM 10911 O O . THR C 1 212 ? 1.839 29.417 -39.62 1 29.46 191 THR C O 1
ATOM 10922 N N . ASP C 1 213 ? 0.625 31.216 -40.264 1 30.23 192 ASP C N 1
ATOM 10923 C CA . ASP C 1 213 ? 1.493 32.214 -39.641 1 31.6 192 ASP C CA 1
ATOM 10924 C C . ASP C 1 213 ? 1.524 31.99 -38.125 1 32.03 192 ASP C C 1
ATOM 10925 O O . ASP C 1 213 ? 2.581 32.131 -37.526 1 32.43 192 ASP C O 1
ATOM 10934 N N . LEU C 1 214 ? 0.387 31.636 -37.503 1 32 193 LEU C N 1
ATOM 10935 C CA . LEU C 1 214 ? 0.324 31.369 -36.063 1 33.12 193 LEU C CA 1
ATOM 10936 C C . LEU C 1 214 ? 1.265 30.227 -35.688 1 33.66 193 LEU C C 1
ATOM 10937 O O . LEU C 1 214 ? 2.039 30.372 -34.73 1 34.1 193 LEU C O 1
ATOM 10953 N N . LEU C 1 215 ? 1.24 29.112 -36.44 1 32.86 194 LEU C N 1
ATOM 10954 C CA . LEU C 1 215 ? 2.117 27.988 -36.125 1 33.5 194 LEU C CA 1
ATOM 10955 C C . LEU C 1 215 ? 3.579 28.39 -36.282 1 33.39 194 LEU C C 1
ATOM 10956 O O . LEU C 1 215 ? 4.372 28.076 -35.408 1 32.41 194 LEU C O 1
ATOM 10972 N N . GLN C 1 216 ? 3.927 29.105 -37.36 1 34.3 195 GLN C N 1
ATOM 10973 C CA . GLN C 1 216 ? 5.311 29.564 -37.543 1 36.64 195 GLN C CA 1
ATOM 10974 C C . GLN C 1 216 ? 5.779 30.458 -36.371 1 38.39 195 GLN C C 1
ATOM 10975 O O . GLN C 1 216 ? 6.915 30.311 -35.908 1 39.38 195 GLN C O 1
ATOM 10989 N N . ALA C 1 217 ? 4.902 31.335 -35.865 1 38.56 196 ALA C N 1
ATOM 10990 C CA . ALA C 1 217 ? 5.233 32.191 -34.724 1 39.64 196 ALA C CA 1
ATOM 10991 C C . ALA C 1 217 ? 5.408 31.353 -33.447 1 40.35 196 ALA C C 1
ATOM 10992 O O . ALA C 1 217 ? 6.282 31.643 -32.639 1 40.7 196 ALA C O 1
ATOM 10999 N N . SER C 1 218 ? 4.595 30.317 -33.279 1 40.57 197 SER C N 1
ATOM 11000 C CA . SER C 1 218 ? 4.676 29.4 -32.143 1 41.83 197 SER C CA 1
ATOM 11001 C C . SER C 1 218 ? 5.96 28.578 -32.205 1 42.37 197 SER C C 1
ATOM 11002 O O . SER C 1 218 ? 6.544 28.318 -31.165 1 42.42 197 SER C O 1
ATOM 11010 N N . VAL C 1 219 ? 6.402 28.184 -33.414 1 42.62 198 VAL C N 1
ATOM 11011 C CA . VAL C 1 219 ? 7.638 27.432 -33.647 1 43.06 198 VAL C CA 1
ATOM 11012 C C . VAL C 1 219 ? 8.814 28.284 -33.134 1 43.73 198 VAL C C 1
ATOM 11013 O O . VAL C 1 219 ? 9.611 27.797 -32.331 1 43.17 198 VAL C O 1
ATOM 11026 N N . LEU C 1 220 ? 8.882 29.563 -33.554 1 44.32 199 LEU C N 1
ATOM 11027 C CA . LEU C 1 220 ? 9.96 30.455 -33.12 1 45.29 199 LEU C CA 1
ATOM 11028 C C . LEU C 1 220 ? 9.94 30.688 -31.603 1 45.46 199 LEU C C 1
ATOM 11029 O O . LEU C 1 220 ? 10.997 30.663 -30.97 1 45.9 199 LEU C O 1
ATOM 11045 N N . ARG C 1 221 ? 8.755 30.868 -31.015 1 44.91 200 ARG C N 1
ATOM 11046 C CA . ARG C 1 221 ? 8.636 31.064 -29.574 1 44.85 200 ARG C CA 1
ATOM 11047 C C . ARG C 1 221 ? 9.121 29.836 -28.803 1 44.47 200 ARG C C 1
ATOM 11048 O O . ARG C 1 221 ? 9.883 29.982 -27.847 1 44.92 200 ARG C O 1
ATOM 11069 N N . VAL C 1 222 ? 8.69 28.633 -29.205 1 43.67 201 VAL C N 1
ATOM 11070 C CA . VAL C 1 222 ? 9.094 27.397 -28.521 1 43.83 201 VAL C CA 1
ATOM 11071 C C . VAL C 1 222 ? 10.603 27.164 -28.71 1 44.09 201 VAL C C 1
ATOM 11072 O O . VAL C 1 222 ? 11.265 26.754 -27.768 1 44.03 201 VAL C O 1
ATOM 11085 N N . ALA C 1 223 ? 11.14 27.447 -29.898 1 44.33 202 ALA C N 1
ATOM 11086 C CA . ALA C 1 223 ? 12.565 27.281 -30.165 1 45.27 202 ALA C CA 1
ATOM 11087 C C . ALA C 1 223 ? 13.399 28.215 -29.271 1 47.07 202 ALA C C 1
ATOM 11088 O O . ALA C 1 223 ? 14.379 27.77 -28.664 1 46.75 202 ALA C O 1
ATOM 11095 N N . GLN C 1 224 ? 12.973 29.483 -29.144 1 48.44 203 GLN C N 1
ATOM 11096 C CA . GLN C 1 224 ? 13.665 30.462 -28.31 1 50.51 203 GLN C CA 1
ATOM 11097 C C . GLN C 1 224 ? 13.584 30.069 -26.833 1 51.84 203 GLN C C 1
ATOM 11098 O O . GLN C 1 224 ? 14.58 30.169 -26.126 1 52.34 203 GLN C O 1
ATOM 11112 N N . ARG C 1 225 ? 12.432 29.568 -26.384 1 52.45 204 ARG C N 1
ATOM 11113 C CA . ARG C 1 225 ? 12.243 29.182 -24.986 1 53.29 204 ARG C CA 1
ATOM 11114 C C . ARG C 1 225 ? 12.884 27.838 -24.618 1 53.82 204 ARG C C 1
ATOM 11115 O O . ARG C 1 225 ? 13.082 27.592 -23.43 1 54.25 204 ARG C O 1
ATOM 11136 N N . THR C 1 226 ? 13.192 26.961 -25.604 1 53.63 205 THR C N 1
ATOM 11137 C CA . THR C 1 226 ? 13.812 25.648 -25.348 1 53.18 205 THR C CA 1
ATOM 11138 C C . THR C 1 226 ? 15.25 25.532 -25.887 1 51.94 205 THR C C 1
ATOM 11139 O O . THR C 1 226 ? 15.794 24.427 -25.889 1 52.15 205 THR C O 1
ATOM 11150 N N . ALA C 1 227 ? 15.862 26.646 -26.35 1 50.57 206 ALA C N 1
ATOM 11151 C CA . ALA C 1 227 ? 17.215 26.674 -26.908 1 49.58 206 ALA C CA 1
ATOM 11152 C C . ALA C 1 227 ? 17.422 25.647 -28.036 1 47.94 206 ALA C C 1
ATOM 11153 O O . ALA C 1 227 ? 18.446 24.957 -28.082 1 48.38 206 ALA C O 1
ATOM 11160 N N . ARG C 1 228 ? 16.449 25.571 -28.953 1 45.38 207 ARG C N 1
ATOM 11161 C CA . ARG C 1 228 ? 16.479 24.674 -30.102 1 43.65 207 ARG C CA 1
ATOM 11162 C C . ARG C 1 228 ? 16.383 25.484 -31.391 1 41.26 207 ARG C C 1
ATOM 11163 O O . ARG C 1 228 ? 15.949 26.636 -31.369 1 41.43 207 ARG C O 1
ATOM 11184 N N . ALA C 1 229 ? 16.832 24.913 -32.498 1 39.27 208 ALA C N 1
ATOM 11185 C CA . ALA C 1 229 ? 16.772 25.58 -33.791 1 38.46 208 ALA C CA 1
ATOM 11186 C C . ALA C 1 229 ? 15.301 25.601 -34.255 1 38.02 208 ALA C C 1
ATOM 11187 O O . ALA C 1 229 ? 14.649 24.564 -34.138 1 37.29 208 ALA C O 1
ATOM 11194 N N . PRO C 1 230 ? 14.759 26.701 -34.823 1 37.87 209 PRO C N 1
ATOM 11195 C CA . PRO C 1 230 ? 13.365 26.655 -35.321 1 38.27 209 PRO C CA 1
ATOM 11196 C C . PRO C 1 230 ? 13.033 25.464 -36.232 1 38.39 209 PRO C C 1
ATOM 11197 O O . PRO C 1 230 ? 11.985 24.847 -36.068 1 38.5 209 PRO C O 1
ATOM 11208 N N . GLU C 1 231 ? 13.932 25.112 -37.149 1 38.28 210 GLU C N 1
ATOM 11209 C CA . GLU C 1 231 ? 13.724 23.986 -38.053 1 39.36 210 GLU C CA 1
ATOM 11210 C C . GLU C 1 231 ? 13.536 22.663 -37.286 1 39.13 210 GLU C C 1
ATOM 11211 O O . GLU C 1 231 ? 12.733 21.843 -37.703 1 40.09 210 GLU C O 1
ATOM 11223 N N . ALA C 1 232 ? 14.273 22.444 -36.189 1 38.23 211 ALA C N 1
ATOM 11224 C CA . ALA C 1 232 ? 14.126 21.229 -35.385 1 37.71 211 ALA C CA 1
ATOM 11225 C C . ALA C 1 232 ? 12.766 21.195 -34.704 1 36.56 211 ALA C C 1
ATOM 11226 O O . ALA C 1 232 ? 12.15 20.137 -34.648 1 36.72 211 ALA C O 1
ATOM 11233 N N . VAL C 1 233 ? 12.291 22.345 -34.186 1 35.29 212 VAL C N 1
ATOM 11234 C CA . VAL C 1 233 ? 10.983 22.434 -33.52 1 34.73 212 VAL C CA 1
ATOM 11235 C C . VAL C 1 233 ? 9.88 22.171 -34.552 1 34.34 212 VAL C C 1
ATOM 11236 O O . VAL C 1 233 ? 8.927 21.462 -34.226 1 34.08 212 VAL C O 1
ATOM 11249 N N . LEU C 1 234 ? 10.023 22.68 -35.79 1 34.4 213 LEU C N 1
ATOM 11250 C CA . LEU C 1 234 ? 9.037 22.449 -36.853 1 35.95 213 LEU C CA 1
ATOM 11251 C C . LEU C 1 234 ? 8.909 20.941 -37.15 1 36.28 213 LEU C C 1
ATOM 11252 O O . LEU C 1 234 ? 7.796 20.403 -37.226 1 36.35 213 LEU C O 1
ATOM 11268 N N . GLU C 1 235 ? 10.054 20.251 -37.256 1 35.71 214 GLU C N 1
ATOM 11269 C CA . GLU C 1 235 ? 10.068 18.81 -37.496 1 36.52 214 GLU C CA 1
ATOM 11270 C C . GLU C 1 235 ? 9.404 18.053 -36.335 1 37.12 214 GLU C C 1
ATOM 11271 O O . GLU C 1 235 ? 8.718 17.066 -36.582 1 37.27 214 GLU C O 1
ATOM 11283 N N . LEU C 1 236 ? 9.609 18.503 -35.08 1 37.64 215 LEU C N 1
ATOM 11284 C CA . LEU C 1 236 ? 8.983 17.887 -33.906 1 38.92 215 LEU C CA 1
ATOM 11285 C C . LEU C 1 236 ? 7.46 18.046 -33.978 1 39.14 215 LEU C C 1
ATOM 11286 O O . LEU C 1 236 ? 6.745 17.088 -33.689 1 39.26 215 LEU C O 1
ATOM 11302 N N . PHE C 1 237 ? 6.969 19.227 -34.389 1 38.83 216 PHE C N 1
ATOM 11303 C CA . PHE C 1 237 ? 5.538 19.481 -34.55 1 39.23 216 PHE C CA 1
ATOM 11304 C C . PHE C 1 237 ? 4.947 18.53 -35.597 1 38.76 216 PHE C C 1
ATOM 11305 O O . PHE C 1 237 ? 3.893 17.95 -35.352 1 38.77 216 PHE C O 1
ATOM 11322 N N . ALA C 1 238 ? 5.618 18.353 -36.747 1 38.03 217 ALA C N 1
ATOM 11323 C CA . ALA C 1 238 ? 5.139 17.442 -37.783 1 37.9 217 ALA C CA 1
ATOM 11324 C C . ALA C 1 238 ? 5.186 15.972 -37.342 1 37.3 217 ALA C C 1
ATOM 11325 O O . ALA C 1 238 ? 4.31 15.204 -37.726 1 37.39 217 ALA C O 1
ATOM 11332 N N . ARG C 1 239 ? 6.123 15.606 -36.459 1 36.51 218 ARG C N 1
ATOM 11333 C CA . ARG C 1 239 ? 6.238 14.242 -35.902 1 36.53 218 ARG C CA 1
ATOM 11334 C C . ARG C 1 239 ? 5.028 13.844 -35.034 1 34.03 218 ARG C C 1
ATOM 11335 O O . ARG C 1 239 ? 4.797 12.65 -34.874 1 33.49 218 ARG C O 1
ATOM 11356 N N . ARG C 1 240 ? 4.277 14.81 -34.441 1 32.14 219 ARG C N 1
ATOM 11357 C CA . ARG C 1 240 ? 3.052 14.48 -33.685 1 30.56 219 ARG C CA 1
ATOM 11358 C C . ARG C 1 240 ? 1.944 13.938 -34.631 1 26.94 219 ARG C C 1
ATOM 11359 O O . ARG C 1 240 ? 1.024 13.268 -34.177 1 25.95 219 ARG C O 1
ATOM 11380 N N . ASN C 1 241 ? 1.977 14.329 -35.905 1 25.19 220 ASN C N 1
ATOM 11381 C CA . ASN C 1 241 ? 0.989 13.889 -36.87 1 24.18 220 ASN C CA 1
ATOM 11382 C C . ASN C 1 241 ? 1.469 12.544 -37.416 1 22.86 220 ASN C C 1
ATOM 11383 O O . ASN C 1 241 ? 2.543 12.51 -38.008 1 23.06 220 ASN C O 1
ATOM 11394 N N . PRO C 1 242 ? 0.728 11.433 -37.245 1 21.91 221 PRO C N 1
ATOM 11395 C CA . PRO C 1 242 ? 1.189 10.144 -37.791 1 21.61 221 PRO C CA 1
ATOM 11396 C C . PRO C 1 242 ? 1.534 10.178 -39.292 1 20.99 221 PRO C C 1
ATOM 11397 O O . PRO C 1 242 ? 2.354 9.379 -39.754 1 21.93 221 PRO C O 1
ATOM 11408 N N . GLN C 1 243 ? 0.91 11.096 -40.055 1 19.66 222 GLN C N 1
ATOM 11409 C CA . GLN C 1 243 ? 1.183 11.242 -41.482 1 20.19 222 GLN C CA 1
ATOM 11410 C C . GLN C 1 243 ? 2.539 11.902 -41.8 1 22.11 222 GLN C C 1
ATOM 11411 O O . GLN C 1 243 ? 2.961 11.876 -42.952 1 22.66 222 GLN C O 1
ATOM 11425 N N . GLY C 1 244 ? 3.236 12.43 -40.798 1 23.1 223 GLY C N 1
ATOM 11426 C CA . GLY C 1 244 ? 4.57 12.993 -40.985 1 23.37 223 GLY C CA 1
ATOM 11427 C C . GLY C 1 244 ? 4.606 14.357 -41.645 1 24.3 223 GLY C C 1
ATOM 11428 O O . GLY C 1 244 ? 5.646 14.746 -42.171 1 24.58 223 GLY C O 1
ATOM 11432 N N . ARG C 1 245 ? 3.513 15.097 -41.596 1 23.84 224 ARG C N 1
ATOM 11433 C CA . ARG C 1 245 ? 3.402 16.403 -42.221 1 23.72 224 ARG C CA 1
ATOM 11434 C C . ARG C 1 245 ? 2.42 17.269 -41.445 1 23.48 224 ARG C C 1
ATOM 11435 O O . ARG C 1 245 ? 1.558 16.74 -40.725 1 23.3 224 ARG C O 1
ATOM 11456 N N . LEU C 1 246 ? 2.482 18.583 -41.66 1 21.65 225 LEU C N 1
ATOM 11457 C CA . LEU C 1 246 ? 1.518 19.485 -41.071 1 21.54 225 LEU C CA 1
ATOM 11458 C C . LEU C 1 246 ? 0.212 19.432 -41.864 1 20.83 225 LEU C C 1
ATOM 11459 O O . LEU C 1 246 ? 0.195 19.176 -43.076 1 21.07 225 LEU C O 1
ATOM 11475 N N . VAL C 1 247 ? -0.879 19.698 -41.171 1 19.55 226 VAL C N 1
ATOM 11476 C CA . VAL C 1 247 ? -2.19 19.773 -41.803 1 19.23 226 VAL C CA 1
ATOM 11477 C C . VAL C 1 247 ? -2.193 21.071 -42.651 1 20.26 226 VAL C C 1
ATOM 11478 O O . VAL C 1 247 ? -1.557 22.062 -42.274 1 20.67 226 VAL C O 1
ATOM 11491 N N . ARG C 1 248 ? -2.851 21.048 -43.794 1 20.53 227 ARG C N 1
ATOM 11492 C CA . ARG C 1 248 ? -2.967 22.231 -44.64 1 21.37 227 ARG C CA 1
ATOM 11493 C C . ARG C 1 248 ? -4.259 22.992 -44.284 1 21.42 227 ARG C C 1
ATOM 11494 O O . ARG C 1 248 ? -5.291 22.354 -44.073 1 21.55 227 ARG C O 1
ATOM 11515 N N . PRO C 1 249 ? -4.261 24.34 -44.268 1 21.32 228 PRO C N 1
ATOM 11516 C CA . PRO C 1 249 ? -5.518 25.072 -44.013 1 21.71 228 PRO C CA 1
ATOM 11517 C C . PRO C 1 249 ? -6.721 24.616 -44.853 1 22.29 228 PRO C C 1
ATOM 11518 O O . PRO C 1 249 ? -7.83 24.538 -44.318 1 22.23 228 PRO C O 1
ATOM 11529 N N . GLU C 1 250 ? -6.503 24.242 -46.139 1 22.08 229 GLU C N 1
ATOM 11530 C CA . GLU C 1 250 ? -7.622 23.771 -46.978 1 22.41 229 GLU C CA 1
ATOM 11531 C C . GLU C 1 250 ? -8.264 22.47 -46.493 1 21.5 229 GLU C C 1
ATOM 11532 O O . GLU C 1 250 ? -9.447 22.232 -46.757 1 20.94 229 GLU C O 1
ATOM 11544 N N . GLU C 1 251 ? -7.505 21.629 -45.801 1 20.71 230 GLU C N 1
ATOM 11545 C CA . GLU C 1 251 ? -8.046 20.377 -45.249 1 20.3 230 GLU C CA 1
ATOM 11546 C C . GLU C 1 251 ? -9.005 20.676 -44.097 1 20.2 230 GLU C C 1
ATOM 11547 O O . GLU C 1 251 ? -10.055 20.043 -43.987 1 20.5 230 GLU C O 1
ATOM 11559 N N . VAL C 1 252 ? -8.698 21.692 -43.288 1 19.66 231 VAL C N 1
ATOM 11560 C CA . VAL C 1 252 ? -9.602 22.113 -42.207 1 20.1 231 VAL C CA 1
ATOM 11561 C C . VAL C 1 252 ? -10.856 22.725 -42.843 1 21.02 231 VAL C C 1
ATOM 11562 O O . VAL C 1 252 ? -11.971 22.425 -42.427 1 21.28 231 VAL C O 1
ATOM 11575 N N . ALA C 1 253 ? -10.667 23.567 -43.877 1 21.45 232 ALA C N 1
ATOM 11576 C CA . ALA C 1 253 ? -11.771 24.191 -44.605 1 22.2 232 ALA C CA 1
ATOM 11577 C C . ALA C 1 253 ? -12.706 23.182 -45.245 1 23.36 232 ALA C C 1
ATOM 11578 O O . ALA C 1 253 ? -13.916 23.429 -45.272 1 23.6 232 ALA C O 1
ATOM 11585 N N . TRP C 1 254 ? -12.16 22.057 -45.771 1 23.67 233 TRP C N 1
ATOM 11586 C CA . TRP C 1 254 ? -12.962 21.016 -46.405 1 24.91 233 TRP C CA 1
ATOM 11587 C C . TRP C 1 254 ? -13.98 20.421 -45.409 1 24.17 233 TRP C C 1
ATOM 11588 O O . TRP C 1 254 ? -15.138 20.158 -45.772 1 23.81 233 TRP C O 1
ATOM 11609 N N . ALA C 1 255 ? -13.556 20.214 -44.163 1 23.43 234 ALA C N 1
ATOM 11610 C CA . ALA C 1 255 ? -14.446 19.679 -43.13 1 24.34 234 ALA C CA 1
ATOM 11611 C C . ALA C 1 255 ? -15.564 20.689 -42.796 1 24.46 234 ALA C C 1
ATOM 11612 O O . ALA C 1 255 ? -16.727 20.315 -42.64 1 25.3 234 ALA C O 1
ATOM 11619 N N . VAL C 1 256 ? -15.228 21.983 -42.787 1 24.15 235 VAL C N 1
ATOM 11620 C CA . VAL C 1 256 ? -16.195 23.028 -42.497 1 24.74 235 VAL C CA 1
ATOM 11621 C C . VAL C 1 256 ? -17.312 23.086 -43.551 1 24.34 235 VAL C C 1
ATOM 11622 O O . VAL C 1 256 ? -18.496 23.076 -43.196 1 24.26 235 VAL C O 1
ATOM 11635 N N . VAL C 1 257 ? -16.948 23.138 -44.839 1 24.11 236 VAL C N 1
ATOM 11636 C CA . VAL C 1 257 ? -17.943 23.243 -45.908 1 24.87 236 VAL C CA 1
ATOM 11637 C C . VAL C 1 257 ? -18.855 22.009 -45.963 1 23.87 236 VAL C C 1
ATOM 11638 O O . VAL C 1 257 ? -20.063 22.147 -46.174 1 22.87 236 VAL C O 1
ATOM 11651 N N . TRP C 1 258 ? -18.306 20.816 -45.707 1 23.48 237 TRP C N 1
ATOM 11652 C CA . TRP C 1 258 ? -19.086 19.57 -45.641 1 24.78 237 TRP C CA 1
ATOM 11653 C C . TRP C 1 258 ? -20.241 19.704 -44.609 1 23.32 237 TRP C C 1
ATOM 11654 O O . TRP C 1 258 ? -21.368 19.323 -44.89 1 23.66 237 TRP C O 1
ATOM 11675 N N . LEU C 1 259 ? -19.948 20.264 -43.446 1 22.53 238 LEU C N 1
ATOM 11676 C CA . LEU C 1 259 ? -20.956 20.457 -42.397 1 22.61 238 LEU C CA 1
ATOM 11677 C C . LEU C 1 259 ? -22.11 21.39 -42.784 1 23.04 238 LEU C C 1
ATOM 11678 O O . LEU C 1 259 ? -23.208 21.248 -42.247 1 21.76 238 LEU C O 1
ATOM 11694 N N . CYS C 1 260 ? -21.87 22.333 -43.711 1 24.31 239 CYS C N 1
ATOM 11695 C CA . CYS C 1 260 ? -22.896 23.292 -44.13 1 25.69 239 CYS C CA 1
ATOM 11696 C C . CYS C 1 260 ? -23.953 22.744 -45.069 1 26.97 239 CYS C C 1
ATOM 11697 O O . CYS C 1 260 ? -24.986 23.403 -45.264 1 27.49 239 CYS C O 1
ATOM 11705 N N . SER C 1 261 ? -23.727 21.57 -45.654 1 26.78 240 SER C N 1
ATOM 11706 C CA . SER C 1 261 ? -24.717 20.955 -46.511 1 27.38 240 SER C CA 1
ATOM 11707 C C . SER C 1 261 ? -25.957 20.565 -45.718 1 27.75 240 SER C C 1
ATOM 11708 O O . SER C 1 261 ? -25.866 20.223 -44.533 1 27.83 240 SER C O 1
ATOM 11716 N N . GLU C 1 262 ? -27.106 20.508 -46.41 1 27.55 241 GLU C N 1
ATOM 11717 C CA . GLU C 1 262 ? -28.345 20.008 -45.831 1 28.32 241 GLU C CA 1
ATOM 11718 C C . GLU C 1 262 ? -28.23 18.502 -45.556 1 27.79 241 GLU C C 1
ATOM 11719 O O . GLU C 1 262 ? -28.84 18.018 -44.605 1 28.07 241 GLU C O 1
ATOM 11731 N N . LYS C 1 263 ? -27.39 17.775 -46.32 1 26.58 242 LYS C N 1
ATOM 11732 C CA . LYS C 1 263 ? -27.168 16.355 -46.087 1 26.6 242 LYS C CA 1
ATOM 11733 C C . LYS C 1 263 ? -26.318 16.063 -44.837 1 24.74 242 LYS C C 1
ATOM 11734 O O . LYS C 1 263 ? -26.203 14.896 -44.469 1 24.96 242 LYS C O 1
ATOM 11753 N N . ALA C 1 264 ? -25.707 17.093 -44.209 1 23.03 243 ALA C N 1
ATOM 11754 C CA . ALA C 1 264 ? -24.954 16.974 -42.951 1 21.47 243 ALA C CA 1
ATOM 11755 C C . ALA C 1 264 ? -25.83 17.39 -41.742 1 20.04 243 ALA C C 1
ATOM 11756 O O . ALA C 1 264 ? -25.299 17.554 -40.653 1 18.84 243 ALA C O 1
ATOM 11763 N N . ALA C 1 265 ? -27.165 17.488 -41.9 1 19.97 244 ALA C N 1
ATOM 11764 C CA . ALA C 1 265 ? -28.056 17.814 -40.789 1 20.48 244 ALA C CA 1
ATOM 11765 C C . ALA C 1 265 ? -27.915 16.798 -39.641 1 21.48 244 ALA C C 1
ATOM 11766 O O . ALA C 1 265 ? -27.962 17.205 -38.482 1 22.78 244 ALA C O 1
ATOM 11773 N N . ALA C 1 266 ? -27.644 15.513 -39.939 1 19.97 245 ALA C N 1
ATOM 11774 C CA . ALA C 1 266 ? -27.477 14.507 -38.886 1 19.32 245 ALA C CA 1
ATOM 11775 C C . ALA C 1 266 ? -26.142 14.621 -38.135 1 17.37 245 ALA C C 1
ATOM 11776 O O . ALA C 1 266 ? -25.982 13.947 -37.115 1 16.85 245 ALA C O 1
ATOM 11783 N N . ILE C 1 267 ? -25.202 15.452 -38.632 1 16.44 246 ILE C N 1
ATOM 11784 C CA . ILE C 1 267 ? -23.925 15.693 -37.959 1 17.37 246 ILE C CA 1
ATOM 11785 C C . ILE C 1 267 ? -24.172 16.85 -37.002 1 16.65 246 ILE C C 1
ATOM 11786 O O . ILE C 1 267 ? -24.301 18.014 -37.416 1 17.16 246 ILE C O 1
ATOM 11802 N N . ASN C 1 268 ? -24.304 16.526 -35.733 1 15.8 247 ASN C N 1
ATOM 11803 C CA . ASN C 1 268 ? -24.632 17.516 -34.71 1 15.15 247 ASN C CA 1
ATOM 11804 C C . ASN C 1 268 ? -23.976 17.149 -33.396 1 14.75 247 ASN C C 1
ATOM 11805 O O . ASN C 1 268 ? -24.033 15.998 -32.971 1 14.15 247 ASN C O 1
ATOM 11816 N N . GLY C 1 269 ? -23.366 18.14 -32.759 1 14.89 248 GLY C N 1
ATOM 11817 C CA . GLY C 1 269 ? -22.666 17.954 -31.497 1 15.59 248 GLY C CA 1
ATOM 11818 C C . GLY C 1 269 ? -21.355 17.209 -31.638 1 16.69 248 GLY C C 1
ATOM 11819 O O . GLY C 1 269 ? -20.881 16.616 -30.671 1 18.11 248 GLY C O 1
ATOM 11823 N N . GLN C 1 270 ? -20.783 17.182 -32.848 1 15.98 249 GLN C N 1
ATOM 11824 C CA . GLN C 1 270 ? -19.568 16.411 -33.1 1 15.84 249 GLN C CA 1
ATOM 11825 C C . GLN C 1 270 ? -18.322 17.218 -33.019 1 15.84 249 GLN C C 1
ATOM 11826 O O . GLN C 1 270 ? -18.346 18.427 -33.22 1 15.26 249 GLN C O 1
ATOM 11840 N N . ALA C 1 271 ? -17.211 16.533 -32.737 1 16.52 250 ALA C N 1
ATOM 11841 C CA . ALA C 1 271 ? -15.884 17.113 -32.763 1 18.95 250 ALA C CA 1
ATOM 11842 C C . ALA C 1 271 ? -15.132 16.337 -33.844 1 20.11 250 ALA C C 1
ATOM 11843 O O . ALA C 1 271 ? -15.004 15.121 -33.743 1 22.11 250 ALA C O 1
ATOM 11850 N N . ILE C 1 272 ? -14.808 16.992 -34.948 1 18.95 251 ILE C N 1
ATOM 11851 C CA . ILE C 1 272 ? -14.133 16.376 -36.079 1 19.55 251 ILE C CA 1
ATOM 11852 C C . ILE C 1 272 ? -12.618 16.686 -35.969 1 18.81 251 ILE C C 1
ATOM 11853 O O . ILE C 1 272 ? -12.225 17.839 -36.145 1 18.48 251 ILE C O 1
ATOM 11869 N N . ALA C 1 273 ? -11.781 15.687 -35.647 1 17.74 252 ALA C N 1
ATOM 11870 C CA . ALA C 1 273 ? -10.334 15.902 -35.579 1 17.71 252 ALA C CA 1
ATOM 11871 C C . ALA C 1 273 ? -9.727 15.858 -36.973 1 17.86 252 ALA C C 1
ATOM 11872 O O . ALA C 1 273 ? -9.988 14.919 -37.732 1 18 252 ALA C O 1
ATOM 11879 N N . VAL C 1 274 ? -8.935 16.89 -37.318 1 18.11 253 VAL C N 1
ATOM 11880 C CA . VAL C 1 274 ? -8.256 17.027 -38.623 1 18.75 253 VAL C CA 1
ATOM 11881 C C . VAL C 1 274 ? -6.779 17.052 -38.274 1 18.52 253 VAL C C 1
ATOM 11882 O O . VAL C 1 274 ? -6.158 18.118 -38.189 1 18.42 253 VAL C O 1
ATOM 11895 N N . ALA C 1 275 ? -6.242 15.88 -37.962 1 17.07 254 ALA C N 1
ATOM 11896 C CA . ALA C 1 275 ? -4.882 15.782 -37.437 1 17.47 254 ALA C CA 1
ATOM 11897 C C . ALA C 1 275 ? -4.157 14.521 -37.828 1 16.92 254 ALA C C 1
ATOM 11898 O O . ALA C 1 275 ? -3.199 14.163 -37.156 1 17.31 254 ALA C O 1
ATOM 11905 N N . GLY C 1 276 ? -4.56 13.88 -38.941 1 16.68 255 GLY C N 1
ATOM 11906 C CA . GLY C 1 276 ? -3.859 12.714 -39.484 1 17.26 255 GLY C CA 1
ATOM 11907 C C . GLY C 1 276 ? -3.824 11.453 -38.641 1 17.97 255 GLY C C 1
ATOM 11908 O O . GLY C 1 276 ? -3.183 10.483 -39.036 1 17.5 255 GLY C O 1
ATOM 11912 N N . GLY C 1 277 ? -4.58 11.436 -37.546 1 18.35 256 GLY C N 1
ATOM 11913 C CA . GLY C 1 277 ? -4.623 10.318 -36.61 1 18.06 256 GLY C CA 1
ATOM 11914 C C . GLY C 1 277 ? -3.997 10.623 -35.26 1 18.26 256 GLY C C 1
ATOM 11915 O O . GLY C 1 277 ? -3.988 9.752 -34.391 1 17.57 256 GLY C O 1
ATOM 11919 N N . GLU C 1 278 ? -3.504 11.874 -35.028 1 18.59 257 GLU C N 1
ATOM 11920 C CA . GLU C 1 278 ? -2.904 12.245 -33.743 1 18.81 257 GLU C CA 1
ATOM 11921 C C . GLU C 1 278 ? -3.897 12.018 -32.597 1 19.03 257 GLU C C 1
ATOM 11922 O O . GLU C 1 278 ? -3.504 11.481 -31.565 1 19.72 257 GLU C O 1
ATOM 11934 N N . VAL C 1 279 ? -5.162 12.413 -32.795 1 18.57 258 VAL C N 1
ATOM 11935 C CA . VAL C 1 279 ? -6.276 12.143 -31.871 1 18.2 258 VAL C CA 1
ATOM 11936 C C . VAL C 1 279 ? -7.305 11.364 -32.679 1 17.17 258 VAL C C 1
ATOM 11937 O O . VAL C 1 279 ? -7.655 11.786 -33.775 1 17.86 258 VAL C O 1
ATOM 11950 N N . MET C 1 280 ? -7.794 10.242 -32.157 1 16.35 259 MET C N 1
ATOM 11951 C CA . MET C 1 280 ? -8.791 9.439 -32.857 1 16.6 259 MET C CA 1
ATOM 11952 C C . MET C 1 280 ? -10.043 9.444 -32.017 1 17.6 259 MET C C 1
ATOM 11953 O O . MET C 1 280 ? -10.128 8.769 -31.003 1 17.65 259 MET C O 1
ATOM 11967 N N . VAL C 1 281 ? -11.004 10.256 -32.426 1 19.15 260 VAL C N 1
ATOM 11968 C CA . VAL C 1 281 ? -12.222 10.476 -31.654 1 21.23 260 VAL C CA 1
ATOM 11969 C C . VAL C 1 281 ? -13.142 9.276 -31.651 1 22.11 260 VAL C C 1
ATOM 11970 O O . VAL C 1 281 ? -13.167 8.493 -32.591 1 22.54 260 VAL C O 1
ATOM 11983 N N . GLY C 1 282 ? -13.915 9.17 -30.593 1 22.92 261 GLY C N 1
ATOM 11984 C CA . GLY C 1 282 ? -14.944 8.159 -30.45 1 23.41 261 GLY C CA 1
ATOM 11985 C C . GLY C 1 282 ? -15.853 8.489 -29.258 1 24.23 261 GLY C C 1
ATOM 11986 O O . GLY C 1 282 ? -15.743 9.59 -28.679 1 23.79 261 GLY C O 1
ATOM 11991 N N . MET D 1 22 ? 4.713 -2.337 9.433 1 80.36 1 MET D N 1
ATOM 11992 C CA . MET D 1 22 ? 4.684 -2.279 7.969 1 80.68 1 MET D CA 1
ATOM 11993 C C . MET D 1 22 ? 3.265 -2.159 7.376 1 80.28 1 MET D C 1
ATOM 11994 O O . MET D 1 22 ? 3.134 -1.907 6.174 1 80.61 1 MET D O 1
ATOM 12007 N N . ASP D 1 23 ? 2.213 -2.352 8.196 1 79.23 2 ASP D N 1
ATOM 12008 C CA . ASP D 1 23 ? 0.828 -2.277 7.737 1 78.57 2 ASP D CA 1
ATOM 12009 C C . ASP D 1 23 ? 0.272 -0.834 7.553 1 76.91 2 ASP D C 1
ATOM 12010 O O . ASP D 1 23 ? -0.498 -0.644 6.607 1 77.09 2 ASP D O 1
ATOM 12019 N N . PRO D 1 24 ? 0.581 0.182 8.41 1 75.06 3 PRO D N 1
ATOM 12020 C CA . PRO D 1 24 ? -0.035 1.51 8.207 1 73.49 3 PRO D CA 1
ATOM 12021 C C . PRO D 1 24 ? 0.464 2.29 6.985 1 71.14 3 PRO D C 1
ATOM 12022 O O . PRO D 1 24 ? 1.573 2.832 6.99 1 71.64 3 PRO D O 1
ATOM 12033 N N . LYS D 1 25 ? -0.383 2.347 5.933 1 68.31 4 LYS D N 1
ATOM 12034 C CA . LYS D 1 25 ? -0.131 3.097 4.702 1 65.74 4 LYS D CA 1
ATOM 12035 C C . LYS D 1 25 ? -1.373 3.982 4.483 1 61.73 4 LYS D C 1
ATOM 12036 O O . LYS D 1 25 ? -2.311 3.605 3.778 1 62.22 4 LYS D O 1
ATOM 12055 N N . SER D 1 26 ? -1.387 5.142 5.156 1 57.57 5 SER D N 1
ATOM 12056 C CA . SER D 1 26 ? -2.509 6.088 5.16 1 53.87 5 SER D CA 1
ATOM 12057 C C . SER D 1 26 ? -2.079 7.513 4.648 1 49.25 5 SER D C 1
ATOM 12058 O O . SER D 1 26 ? -0.978 7.664 4.117 1 49.47 5 SER D O 1
ATOM 12066 N N . LEU D 1 27 ? -2.932 8.55 4.827 1 44.85 6 LEU D N 1
ATOM 12067 C CA . LEU D 1 27 ? -2.6 9.925 4.457 1 41.6 6 LEU D CA 1
ATOM 12068 C C . LEU D 1 27 ? -2.147 10.752 5.668 1 38.99 6 LEU D C 1
ATOM 12069 O O . LEU D 1 27 ? -2.132 11.976 5.572 1 38.38 6 LEU D O 1
ATOM 12085 N N . VAL D 1 28 ? -1.71 10.111 6.781 1 37.4 7 VAL D N 1
ATOM 12086 C CA . VAL D 1 28 ? -1.247 10.835 7.98 1 37.28 7 VAL D CA 1
ATOM 12087 C C . VAL D 1 28 ? -0.024 11.671 7.582 1 37 7 VAL D C 1
ATOM 12088 O O . VAL D 1 28 ? 0.852 11.187 6.871 1 36.77 7 VAL D O 1
ATOM 12101 N N . GLY D 1 29 ? -0.006 12.924 8.003 1 37.11 8 GLY D N 1
ATOM 12102 C CA . GLY D 1 29 ? 1.071 13.845 7.668 1 36.62 8 GLY D CA 1
ATOM 12103 C C . GLY D 1 29 ? 0.869 14.566 6.348 1 35.43 8 GLY D C 1
ATOM 12104 O O . GLY D 1 29 ? 1.807 15.22 5.872 1 36.1 8 GLY D O 1
ATOM 12108 N N . LYS D 1 30 ? -0.332 14.437 5.714 1 32.97 9 LYS D N 1
ATOM 12109 C CA . LYS D 1 30 ? -0.619 15.136 4.463 1 30.5 9 LYS D CA 1
ATOM 12110 C C . LYS D 1 30 ? -1.682 16.188 4.733 1 28.18 9 LYS D C 1
ATOM 12111 O O . LYS D 1 30 ? -2.715 15.885 5.31 1 28.89 9 LYS D O 1
ATOM 12130 N N . HIS D 1 31 ? -1.444 17.41 4.311 1 25.78 10 HIS D N 1
ATOM 12131 C CA . HIS D 1 31 ? -2.412 18.481 4.426 1 24.55 10 HIS D CA 1
ATOM 12132 C C . HIS D 1 31 ? -3.292 18.472 3.151 1 24.04 10 HIS D C 1
ATOM 12133 O O . HIS D 1 31 ? -2.782 18.589 2.038 1 23.68 10 HIS D O 1
ATOM 12147 N N . ALA D 1 32 ? -4.592 18.298 3.326 1 23.36 11 ALA D N 1
ATOM 12148 C CA . ALA D 1 32 ? -5.571 18.355 2.245 1 23.03 11 ALA D CA 1
ATOM 12149 C C . ALA D 1 32 ? -6.461 19.574 2.419 1 22.73 11 ALA D C 1
ATOM 12150 O O . ALA D 1 32 ? -6.912 19.854 3.52 1 22.58 11 ALA D O 1
ATOM 12157 N N . LEU D 1 33 ? -6.754 20.263 1.311 1 22.73 12 LEU D N 1
ATOM 12158 C CA . LEU D 1 33 ? -7.665 21.399 1.272 1 22.46 12 LEU D CA 1
ATOM 12159 C C . LEU D 1 33 ? -8.827 21.029 0.341 1 21.87 12 LEU D C 1
ATOM 12160 O O . LEU D 1 33 ? -8.608 20.629 -0.816 1 21.21 12 LEU D O 1
ATOM 12176 N N . VAL D 1 34 ? -10.053 21.125 0.857 1 21.22 13 VAL D N 1
ATOM 12177 C CA . VAL D 1 34 ? -11.267 20.782 0.113 1 21.79 13 VAL D CA 1
ATOM 12178 C C . VAL D 1 34 ? -12.147 22.022 0.006 1 21.92 13 VAL D C 1
ATOM 12179 O O . VAL D 1 34 ? -12.499 22.609 1.031 1 22.45 13 VAL D O 1
ATOM 12192 N N . THR D 1 35 ? -12.48 22.44 -1.22 1 21.36 14 THR D N 1
ATOM 12193 C CA . THR D 1 35 ? -13.385 23.568 -1.397 1 22.34 14 THR D CA 1
ATOM 12194 C C . THR D 1 35 ? -14.8 23.061 -1.476 1 23.08 14 THR D C 1
ATOM 12195 O O . THR D 1 35 ? -15.033 21.955 -1.945 1 23.09 14 THR D O 1
ATOM 12206 N N . GLY D 1 36 ? -15.733 23.863 -0.997 1 23.86 15 GLY D N 1
ATOM 12207 C CA . GLY D 1 36 ? -17.14 23.5 -0.956 1 24.55 15 GLY D CA 1
ATOM 12208 C C . GLY D 1 36 ? -17.372 22.29 -0.088 1 25.58 15 GLY D C 1
ATOM 12209 O O . GLY D 1 36 ? -18.044 21.346 -0.501 1 26.04 15 GLY D O 1
ATOM 12213 N N . ALA D 1 37 ? -16.798 22.309 1.118 1 26.08 16 ALA D N 1
ATOM 12214 C CA . ALA D 1 37 ? -16.712 21.136 1.973 1 27.88 16 ALA D CA 1
ATOM 12215 C C . ALA D 1 37 ? -17.697 21.014 3.14 1 29.12 16 ALA D C 1
ATOM 12216 O O . ALA D 1 37 ? -17.591 20.035 3.878 1 30.12 16 ALA D O 1
ATOM 12223 N N . SER D 1 38 ? -18.659 21.922 3.292 1 28.91 17 SER D N 1
ATOM 12224 C CA . SER D 1 38 ? -19.583 21.869 4.428 1 29.63 17 SER D CA 1
ATOM 12225 C C . SER D 1 38 ? -20.779 20.949 4.21 1 29.96 17 SER D C 1
ATOM 12226 O O . SER D 1 38 ? -21.316 20.436 5.186 1 30.05 17 SER D O 1
ATOM 12234 N N . ARG D 1 39 ? -21.205 20.738 2.95 1 30.1 18 ARG D N 1
ATOM 12235 C CA . ARG D 1 39 ? -22.343 19.856 2.653 1 31.03 18 ARG D CA 1
ATOM 12236 C C . ARG D 1 39 ? -22.107 19.056 1.361 1 31.08 18 ARG D C 1
ATOM 12237 O O . ARG D 1 39 ? -21.161 19.342 0.615 1 31.12 18 ARG D O 1
ATOM 12258 N N . GLY D 1 40 ? -22.952 18.043 1.148 1 29.59 19 GLY D N 1
ATOM 12259 C CA . GLY D 1 40 ? -22.96 17.231 -0.053 1 28.85 19 GLY D CA 1
ATOM 12260 C C . GLY D 1 40 ? -21.696 16.438 -0.333 1 26.86 19 GLY D C 1
ATOM 12261 O O . GLY D 1 40 ? -21.105 15.843 0.571 1 27.05 19 GLY D O 1
ATOM 12265 N N . ILE D 1 41 ? -21.303 16.41 -1.599 1 24.9 20 ILE D N 1
ATOM 12266 C CA . ILE D 1 41 ? -20.108 15.696 -2.072 1 23.83 20 ILE D CA 1
ATOM 12267 C C . ILE D 1 41 ? -18.852 16.163 -1.319 1 23.66 20 ILE D C 1
ATOM 12268 O O . ILE D 1 41 ? -18.079 15.334 -0.847 1 23.93 20 ILE D O 1
ATOM 12284 N N . GLY D 1 42 ? -18.671 17.474 -1.186 1 23.56 21 GLY D N 1
ATOM 12285 C CA . GLY D 1 42 ? -17.509 18.033 -0.491 1 24.48 21 GLY D CA 1
ATOM 12286 C C . GLY D 1 42 ? -17.375 17.545 0.941 1 24.64 21 GLY D C 1
ATOM 12287 O O . GLY D 1 42 ? -16.286 17.187 1.378 1 24.77 21 GLY D O 1
ATOM 12291 N N . ALA D 1 43 ? -18.496 17.453 1.652 1 25.19 22 ALA D N 1
ATOM 12292 C CA . ALA D 1 43 ? -18.529 16.96 3.03 1 25.73 22 ALA D CA 1
ATOM 12293 C C . ALA D 1 43 ? -18.161 15.487 3.117 1 25.43 22 ALA D C 1
ATOM 12294 O O . ALA D 1 43 ? -17.427 15.084 4.028 1 25.83 22 ALA D O 1
ATOM 12301 N N . ALA D 1 44 ? -18.667 14.673 2.172 1 24.22 23 ALA D N 1
ATOM 12302 C CA . ALA D 1 44 ? -18.323 13.262 2.102 1 23.21 23 ALA D CA 1
ATOM 12303 C C . ALA D 1 44 ? -16.821 13.078 1.752 1 22.12 23 ALA D C 1
ATOM 12304 O O . ALA D 1 44 ? -16.156 12.17 2.275 1 22.12 23 ALA D O 1
ATOM 12311 N N . ILE D 1 45 ? -16.281 13.94 0.888 1 20.98 24 ILE D N 1
ATOM 12312 C CA . ILE D 1 45 ? -14.857 13.877 0.52 1 21.2 24 ILE D CA 1
ATOM 12313 C C . ILE D 1 45 ? -14.035 14.205 1.773 1 22.42 24 ILE D C 1
ATOM 12314 O O . ILE D 1 45 ? -13.112 13.47 2.109 1 22.63 24 ILE D O 1
ATOM 12330 N N . ALA D 1 46 ? -14.407 15.28 2.49 1 23.2 25 ALA D N 1
ATOM 12331 C CA . ALA D 1 46 ? -13.726 15.672 3.724 1 24.2 25 ALA D CA 1
ATOM 12332 C C . ALA D 1 46 ? -13.759 14.556 4.75 1 23.94 25 ALA D C 1
ATOM 12333 O O . ALA D 1 46 ? -12.725 14.253 5.34 1 23.92 25 ALA D O 1
ATOM 12340 N N . GLU D 1 47 ? -14.904 13.872 4.908 1 24.26 26 GLU D N 1
ATOM 12341 C CA . GLU D 1 47 ? -15.006 12.767 5.86 1 24.77 26 GLU D CA 1
ATOM 12342 C C . GLU D 1 47 ? -14.086 11.608 5.524 1 24.49 26 GLU D C 1
ATOM 12343 O O . GLU D 1 47 ? -13.428 11.061 6.418 1 25.21 26 GLU D O 1
ATOM 12355 N N . ALA D 1 48 ? -14.031 11.22 4.245 1 24.14 27 ALA D N 1
ATOM 12356 C CA . ALA D 1 48 ? -13.152 10.142 3.802 1 24.32 27 ALA D CA 1
ATOM 12357 C C . ALA D 1 48 ? -11.684 10.518 4.004 1 24.33 27 ALA D C 1
ATOM 12358 O O . ALA D 1 48 ? -10.907 9.688 4.461 1 24.91 27 ALA D O 1
ATOM 12365 N N . LEU D 1 49 ? -11.303 11.763 3.689 1 23.6 28 LEU D N 1
ATOM 12366 C CA . LEU D 1 49 ? -9.925 12.213 3.897 1 24.16 28 LEU D CA 1
ATOM 12367 C C . LEU D 1 49 ? -9.572 12.293 5.392 1 25.51 28 LEU D C 1
ATOM 12368 O O . LEU D 1 49 ? -8.449 11.958 5.776 1 25.3 28 LEU D O 1
ATOM 12384 N N . ALA D 1 50 ? -10.525 12.711 6.229 1 26.5 29 ALA D N 1
ATOM 12385 C CA . ALA D 1 50 ? -10.315 12.766 7.669 1 27.88 29 ALA D CA 1
ATOM 12386 C C . ALA D 1 50 ? -10.079 11.366 8.22 1 29.02 29 ALA D C 1
ATOM 12387 O O . ALA D 1 50 ? -9.13 11.181 8.98 1 29.91 29 ALA D O 1
ATOM 12394 N N . GLN D 1 51 ? -10.88 10.375 7.788 1 28.99 30 GLN D N 1
ATOM 12395 C CA . GLN D 1 51 ? -10.707 8.991 8.241 1 29.75 30 GLN D CA 1
ATOM 12396 C C . GLN D 1 51 ? -9.381 8.396 7.76 1 29.61 30 GLN D C 1
ATOM 12397 O O . GLN D 1 51 ? -8.791 7.581 8.468 1 30.85 30 GLN D O 1
ATOM 12411 N N . ALA D 1 52 ? -8.865 8.853 6.612 1 27.82 31 ALA D N 1
ATOM 12412 C CA . ALA D 1 52 ? -7.566 8.428 6.117 1 27.28 31 ALA D CA 1
ATOM 12413 C C . ALA D 1 52 ? -6.375 9.096 6.836 1 26.67 31 ALA D C 1
ATOM 12414 O O . ALA D 1 52 ? -5.244 8.694 6.6 1 26.86 31 ALA D O 1
ATOM 12421 N N . GLY D 1 53 ? -6.613 10.1 7.679 1 26.58 32 GLY D N 1
ATOM 12422 C CA . GLY D 1 53 ? -5.564 10.75 8.456 1 27.35 32 GLY D CA 1
ATOM 12423 C C . GLY D 1 53 ? -5.011 12.049 7.914 1 27.51 32 GLY D C 1
ATOM 12424 O O . GLY D 1 53 ? -4.052 12.582 8.487 1 27.92 32 GLY D O 1
ATOM 12428 N N . ALA D 1 54 ? -5.598 12.593 6.833 1 26.63 33 ALA D N 1
ATOM 12429 C CA . ALA D 1 54 ? -5.118 13.868 6.302 1 26.45 33 ALA D CA 1
ATOM 12430 C C . ALA D 1 54 ? -5.504 14.998 7.261 1 26.67 33 ALA D C 1
ATOM 12431 O O . ALA D 1 54 ? -6.58 14.939 7.856 1 26.77 33 ALA D O 1
ATOM 12438 N N . ARG D 1 55 ? -4.647 16.022 7.407 1 26.44 34 ARG D N 1
ATOM 12439 C CA . ARG D 1 55 ? -4.978 17.247 8.152 1 27.26 34 ARG D CA 1
ATOM 12440 C C . ARG D 1 55 ? -5.816 18.066 7.156 1 26.76 34 ARG D C 1
ATOM 12441 O O . ARG D 1 55 ? -5.403 18.201 6.008 1 26.58 34 ARG D O 1
ATOM 12462 N N . LEU D 1 56 ? -6.963 18.606 7.566 1 26.12 35 LEU D N 1
ATOM 12463 C CA . LEU D 1 56 ? -7.882 19.258 6.64 1 26.48 35 LEU D CA 1
ATOM 12464 C C . LEU D 1 56 ? -8.125 20.736 6.794 1 26.88 35 LEU D C 1
ATOM 12465 O O . LEU D 1 56 ? -8.378 21.204 7.894 1 27.89 35 LEU D O 1
ATOM 12481 N N . THR D 1 57 ? -8.151 21.455 5.672 1 26.1 36 THR D N 1
ATOM 12482 C CA . THR D 1 57 ? -8.598 22.841 5.603 1 26.19 36 THR D CA 1
ATOM 12483 C C . THR D 1 57 ? -9.884 22.755 4.771 1 25.41 36 THR D C 1
ATOM 12484 O O . THR D 1 57 ? -9.826 22.324 3.623 1 24.6 36 THR D O 1
ATOM 12495 N N . LEU D 1 58 ? -11.024 23.108 5.368 1 25.17 37 LEU D N 1
ATOM 12496 C CA . LEU D 1 58 ? -12.334 23.06 4.727 1 25.6 37 LEU D CA 1
ATOM 12497 C C . LEU D 1 58 ? -12.788 24.463 4.427 1 25.7 37 LEU D C 1
ATOM 12498 O O . LEU D 1 58 ? -12.668 25.341 5.285 1 24.97 37 LEU D O 1
ATOM 12514 N N . VAL D 1 59 ? -13.265 24.697 3.191 1 25.94 38 VAL D N 1
ATOM 12515 C CA . VAL D 1 59 ? -13.698 26.019 2.759 1 26.82 38 VAL D CA 1
ATOM 12516 C C . VAL D 1 59 ? -15.159 25.972 2.313 1 27.65 38 VAL D C 1
ATOM 12517 O O . VAL D 1 59 ? -15.54 25.112 1.528 1 27.42 38 VAL D O 1
ATOM 12530 N N . ALA D 1 60 ? -15.954 26.931 2.786 1 28.61 39 ALA D N 1
ATOM 12531 C CA . ALA D 1 60 ? -17.352 27.132 2.364 1 30.23 39 ALA D CA 1
ATOM 12532 C C . ALA D 1 60 ? -17.773 28.562 2.756 1 31.89 39 ALA D C 1
ATOM 12533 O O . ALA D 1 60 ? -17.088 29.189 3.559 1 31.65 39 ALA D O 1
ATOM 12540 N N . ARG D 1 61 ? -18.865 29.091 2.182 1 33.3 40 ARG D N 1
ATOM 12541 C CA . ARG D 1 61 ? -19.278 30.467 2.462 1 34.58 40 ARG D CA 1
ATOM 12542 C C . ARG D 1 61 ? -20.058 30.622 3.761 1 36.42 40 ARG D C 1
ATOM 12543 O O . ARG D 1 61 ? -19.901 31.644 4.425 1 37.76 40 ARG D O 1
ATOM 12564 N N . LYS D 1 62 ? -20.942 29.673 4.102 1 36.63 41 LYS D N 1
ATOM 12565 C CA . LYS D 1 62 ? -21.766 29.791 5.298 1 37.87 41 LYS D CA 1
ATOM 12566 C C . LYS D 1 62 ? -21.096 29.162 6.531 1 38.9 41 LYS D C 1
ATOM 12567 O O . LYS D 1 62 ? -20.781 27.972 6.545 1 38.83 41 LYS D O 1
ATOM 12586 N N . LEU D 1 63 ? -20.934 29.963 7.581 1 39.01 42 LEU D N 1
ATOM 12587 C CA . LEU D 1 63 ? -20.279 29.525 8.818 1 39.58 42 LEU D CA 1
ATOM 12588 C C . LEU D 1 63 ? -20.985 28.377 9.545 1 39.73 42 LEU D C 1
ATOM 12589 O O . LEU D 1 63 ? -20.329 27.47 10.036 1 39.74 42 LEU D O 1
ATOM 12605 N N . GLN D 1 64 ? -22.305 28.446 9.665 1 40.1 43 GLN D N 1
ATOM 12606 C CA . GLN D 1 64 ? -23.098 27.473 10.413 1 40.35 43 GLN D CA 1
ATOM 12607 C C . GLN D 1 64 ? -22.821 25.982 10.02 1 41.16 43 GLN D C 1
ATOM 12608 O O . GLN D 1 64 ? -22.41 25.164 10.86 1 41.52 43 GLN D O 1
ATOM 12622 N N . ASP D 1 65 ? -22.961 25.675 8.734 1 40.88 44 ASP D N 1
ATOM 12623 C CA . ASP D 1 65 ? -22.751 24.33 8.226 1 40.98 44 ASP D CA 1
ATOM 12624 C C . ASP D 1 65 ? -21.259 23.97 8.308 1 39.66 44 ASP D C 1
ATOM 12625 O O . ASP D 1 65 ? -20.931 22.831 8.612 1 39.46 44 ASP D O 1
ATOM 12634 N N . LEU D 1 66 ? -20.365 24.934 8.044 1 38.75 45 LEU D N 1
ATOM 12635 C CA . LEU D 1 66 ? -18.927 24.687 8.067 1 38.91 45 LEU D CA 1
ATOM 12636 C C . LEU D 1 66 ? -18.438 24.333 9.472 1 39 45 LEU D C 1
ATOM 12637 O O . LEU D 1 66 ? -17.729 23.343 9.634 1 38.83 45 LEU D O 1
ATOM 12653 N N . GLU D 1 67 ? -18.863 25.087 10.491 1 39.06 46 GLU D N 1
ATOM 12654 C CA . GLU D 1 67 ? -18.458 24.81 11.87 1 39.91 46 GLU D CA 1
ATOM 12655 C C . GLU D 1 67 ? -18.906 23.436 12.325 1 39.67 46 GLU D C 1
ATOM 12656 O O . GLU D 1 67 ? -18.128 22.718 12.948 1 39.69 46 GLU D O 1
ATOM 12668 N N . GLU D 1 68 ? -20.153 23.05 12.011 1 39.92 47 GLU D N 1
ATOM 12669 C CA . GLU D 1 68 ? -20.649 21.715 12.368 1 40.77 47 GLU D CA 1
ATOM 12670 C C . GLU D 1 68 ? -19.779 20.623 11.7 1 39.68 47 GLU D C 1
ATOM 12671 O O . GLU D 1 68 ? -19.436 19.63 12.341 1 39.22 47 GLU D O 1
ATOM 12683 N N . ARG D 1 69 ? -19.424 20.822 10.422 1 38.59 48 ARG D N 1
ATOM 12684 C CA . ARG D 1 69 ? -18.607 19.845 9.692 1 38.43 48 ARG D CA 1
ATOM 12685 C C . ARG D 1 69 ? -17.216 19.714 10.314 1 37.85 48 ARG D C 1
ATOM 12686 O O . ARG D 1 69 ? -16.754 18.606 10.543 1 37.41 48 ARG D O 1
ATOM 12707 N N . VAL D 1 70 ? -16.576 20.845 10.624 1 37.92 49 VAL D N 1
ATOM 12708 C CA . VAL D 1 70 ? -15.243 20.869 11.236 1 38.45 49 VAL D CA 1
ATOM 12709 C C . VAL D 1 70 ? -15.268 20.124 12.59 1 39.09 49 VAL D C 1
ATOM 12710 O O . VAL D 1 70 ? -14.414 19.265 12.836 1 38.57 49 VAL D O 1
ATOM 12723 N N . GLU D 1 71 ? -16.254 20.446 13.449 1 39.61 50 GLU D N 1
ATOM 12724 C CA . GLU D 1 71 ? -16.379 19.818 14.767 1 40.78 50 GLU D CA 1
ATOM 12725 C C . GLU D 1 71 ? -16.57 18.305 14.648 1 40.82 50 GLU D C 1
ATOM 12726 O O . GLU D 1 71 ? -15.916 17.55 15.364 1 40.77 50 GLU D O 1
ATOM 12738 N N . ARG D 1 72 ? -17.436 17.863 13.728 1 40.62 51 ARG D N 1
ATOM 12739 C CA . ARG D 1 72 ? -17.669 16.435 13.497 1 41.01 51 ARG D CA 1
ATOM 12740 C C . ARG D 1 72 ? -16.364 15.717 13.093 1 39.16 51 ARG D C 1
ATOM 12741 O O . ARG D 1 72 ? -16.055 14.655 13.629 1 39.7 51 ARG D O 1
ATOM 12762 N N . LEU D 1 73 ? -15.609 16.294 12.152 1 36.99 52 LEU D N 1
ATOM 12763 C CA . LEU D 1 73 ? -14.408 15.637 11.643 1 35.39 52 LEU D CA 1
ATOM 12764 C C . LEU D 1 73 ? -13.21 15.7 12.579 1 33.58 52 LEU D C 1
ATOM 12765 O O . LEU D 1 73 ? -12.297 14.903 12.395 1 32.33 52 LEU D O 1
ATOM 12781 N N . ARG D 1 74 ? -13.218 16.567 13.603 1 33.19 53 ARG D N 1
ATOM 12782 C CA . ARG D 1 74 ? -12.136 16.584 14.598 1 33.64 53 ARG D CA 1
ATOM 12783 C C . ARG D 1 74 ? -12.042 15.294 15.425 1 33.77 53 ARG D C 1
ATOM 12784 O O . ARG D 1 74 ? -11.02 15.071 16.069 1 33.37 53 ARG D O 1
ATOM 12805 N N . ALA D 1 75 ? -13.061 14.427 15.376 1 34.17 54 ALA D N 1
ATOM 12806 C CA . ALA D 1 75 ? -12.988 13.121 16.023 1 35.47 54 ALA D CA 1
ATOM 12807 C C . ALA D 1 75 ? -11.943 12.216 15.317 1 35.63 54 ALA D C 1
ATOM 12808 O O . ALA D 1 75 ? -11.417 11.302 15.944 1 36.49 54 ALA D O 1
ATOM 12815 N N . TRP D 1 76 ? -11.642 12.467 14.023 1 34.36 55 TRP D N 1
ATOM 12816 C CA . TRP D 1 76 ? -10.699 11.66 13.253 1 34.24 55 TRP D CA 1
ATOM 12817 C C . TRP D 1 76 ? -9.354 12.307 12.934 1 32.97 55 TRP D C 1
ATOM 12818 O O . TRP D 1 76 ? -8.426 11.574 12.612 1 33.58 55 TRP D O 1
ATOM 12839 N N . THR D 1 77 ? -9.25 13.646 12.881 1 31.01 56 THR D N 1
ATOM 12840 C CA . THR D 1 77 ? -8.002 14.309 12.466 1 29.91 56 THR D CA 1
ATOM 12841 C C . THR D 1 77 ? -7.974 15.794 12.926 1 29.76 56 THR D C 1
ATOM 12842 O O . THR D 1 77 ? -8.938 16.269 13.521 1 29.74 56 THR D O 1
ATOM 12853 N N . GLU D 1 78 ? -6.884 16.53 12.623 1 29.45 57 GLU D N 1
ATOM 12854 C CA . GLU D 1 78 ? -6.819 17.961 12.868 1 30.06 57 GLU D CA 1
ATOM 12855 C C . GLU D 1 78 ? -7.567 18.632 11.71 1 29.54 57 GLU D C 1
ATOM 12856 O O . GLU D 1 78 ? -7.301 18.319 10.538 1 29.3 57 GLU D O 1
ATOM 12868 N N . VAL D 1 79 ? -8.512 19.51 12.02 1 29.23 58 VAL D N 1
ATOM 12869 C CA . VAL D 1 79 ? -9.346 20.147 11.007 1 30.25 58 VAL D CA 1
ATOM 12870 C C . VAL D 1 79 ? -9.449 21.629 11.311 1 31.2 58 VAL D C 1
ATOM 12871 O O . VAL D 1 79 ? -9.579 22.021 12.47 1 30.97 58 VAL D O 1
ATOM 12884 N N . GLN D 1 80 ? -9.44 22.443 10.263 1 31.42 59 GLN D N 1
ATOM 12885 C CA . GLN D 1 80 ? -9.666 23.868 10.367 1 32.59 59 GLN D CA 1
ATOM 12886 C C . GLN D 1 80 ? -10.603 24.286 9.254 1 33.58 59 GLN D C 1
ATOM 12887 O O . GLN D 1 80 ? -10.586 23.716 8.16 1 34.35 59 GLN D O 1
ATOM 12901 N N . GLY D 1 81 ? -11.468 25.225 9.568 1 33.6 60 GLY D N 1
ATOM 12902 C CA . GLY D 1 81 ? -12.442 25.743 8.627 1 34.37 60 GLY D CA 1
ATOM 12903 C C . GLY D 1 81 ? -12.129 27.183 8.322 1 34.73 60 GLY D C 1
ATOM 12904 O O . GLY D 1 81 ? -11.653 27.927 9.192 1 33.98 60 GLY D O 1
ATOM 12908 N N . GLU D 1 82 ? -12.362 27.566 7.076 1 35.55 61 GLU D N 1
ATOM 12909 C CA . GLU D 1 82 ? -12.12 28.917 6.617 1 37.19 61 GLU D CA 1
ATOM 12910 C C . GLU D 1 82 ? -13.328 29.343 5.787 1 37.8 61 GLU D C 1
ATOM 12911 O O . GLU D 1 82 ? -13.645 28.706 4.782 1 37.88 61 GLU D O 1
ATOM 12923 N N . VAL D 1 83 ? -14.021 30.401 6.229 1 37.73 62 VAL D N 1
ATOM 12924 C CA . VAL D 1 83 ? -15.168 30.94 5.514 1 38.03 62 VAL D CA 1
ATOM 12925 C C . VAL D 1 83 ? -14.625 31.691 4.296 1 37.14 62 VAL D C 1
ATOM 12926 O O . VAL D 1 83 ? -13.715 32.517 4.435 1 37.58 62 VAL D O 1
ATOM 12939 N N . GLY D 1 84 ? -15.146 31.372 3.113 1 35.42 63 GLY D N 1
ATOM 12940 C CA . GLY D 1 84 ? -14.68 32.019 1.901 1 34.7 63 GLY D CA 1
ATOM 12941 C C . GLY D 1 84 ? -15.41 31.608 0.644 1 34 63 GLY D C 1
ATOM 12942 O O . GLY D 1 84 ? -15.935 30.491 0.547 1 34.06 63 GLY D O 1
ATOM 12946 N N . ASP D 1 85 ? -15.403 32.514 -0.342 1 32.45 64 ASP D N 1
ATOM 12947 C CA . ASP D 1 85 ? -15.996 32.311 -1.65 1 32.19 64 ASP D CA 1
ATOM 12948 C C . ASP D 1 85 ? -14.839 32.021 -2.612 1 31.67 64 ASP D C 1
ATOM 12949 O O . ASP D 1 85 ? -13.959 32.869 -2.766 1 31.72 64 ASP D O 1
ATOM 12958 N N . VAL D 1 86 ? -14.853 30.85 -3.282 1 30.82 65 VAL D N 1
ATOM 12959 C CA . VAL D 1 86 ? -13.764 30.464 -4.196 1 31.13 65 VAL D CA 1
ATOM 12960 C C . VAL D 1 86 ? -13.604 31.427 -5.371 1 31.84 65 VAL D C 1
ATOM 12961 O O . VAL D 1 86 ? -12.532 31.467 -5.966 1 31.52 65 VAL D O 1
ATOM 12974 N N . ALA D 1 87 ? -14.671 32.15 -5.741 1 32.75 66 ALA D N 1
ATOM 12975 C CA . ALA D 1 87 ? -14.618 33.121 -6.825 1 34.54 66 ALA D CA 1
ATOM 12976 C C . ALA D 1 87 ? -14.038 34.477 -6.384 1 35.84 66 ALA D C 1
ATOM 12977 O O . ALA D 1 87 ? -13.972 35.362 -7.225 1 37.35 66 ALA D O 1
ATOM 12984 N N . ASP D 1 88 ? -13.666 34.665 -5.106 1 35.75 67 ASP D N 1
ATOM 12985 C CA . ASP D 1 88 ? -13.075 35.914 -4.603 1 36.45 67 ASP D CA 1
ATOM 12986 C C . ASP D 1 88 ? -11.548 35.69 -4.489 1 36.94 67 ASP D C 1
ATOM 12987 O O . ASP D 1 88 ? -11.116 35.084 -3.507 1 36.61 67 ASP D O 1
ATOM 12996 N N . PRO D 1 89 ? -10.729 36.129 -5.481 1 37.57 68 PRO D N 1
ATOM 12997 C CA . PRO D 1 89 ? -9.279 35.875 -5.407 1 37.83 68 PRO D CA 1
ATOM 12998 C C . PRO D 1 89 ? -8.56 36.373 -4.163 1 37.78 68 PRO D C 1
ATOM 12999 O O . PRO D 1 89 ? -7.706 35.66 -3.649 1 37.84 68 PRO D O 1
ATOM 13010 N N . GLN D 1 90 ? -8.889 37.576 -3.681 1 37.81 69 GLN D N 1
ATOM 13011 C CA . GLN D 1 90 ? -8.235 38.152 -2.508 1 38.07 69 GLN D CA 1
ATOM 13012 C C . GLN D 1 90 ? -8.556 37.353 -1.256 1 36.9 69 GLN D C 1
ATOM 13013 O O . GLN D 1 90 ? -7.654 37.065 -0.472 1 36.77 69 GLN D O 1
ATOM 13027 N N . ALA D 1 91 ? -9.828 36.983 -1.059 1 36.22 70 ALA D N 1
ATOM 13028 C CA . ALA D 1 91 ? -10.214 36.194 0.108 1 35.94 70 ALA D CA 1
ATOM 13029 C C . ALA D 1 91 ? -9.529 34.819 0.07 1 35.48 70 ALA D C 1
ATOM 13030 O O . ALA D 1 91 ? -9.055 34.345 1.104 1 35.6 70 ALA D O 1
ATOM 13037 N N . MET D 1 92 ? -9.442 34.205 -1.117 1 34.36 71 MET D N 1
ATOM 13038 C CA . MET D 1 92 ? -8.797 32.902 -1.258 1 34.23 71 MET D CA 1
ATOM 13039 C C . MET D 1 92 ? -7.284 32.949 -0.997 1 34.41 71 MET D C 1
ATOM 13040 O O . MET D 1 92 ? -6.769 32.053 -0.342 1 33.57 71 MET D O 1
ATOM 13054 N N . GLU D 1 93 ? -6.579 33.996 -1.462 1 35.11 72 GLU D N 1
ATOM 13055 C CA . GLU D 1 93 ? -5.138 34.124 -1.197 1 36.13 72 GLU D CA 1
ATOM 13056 C C . GLU D 1 93 ? -4.889 34.225 0.313 1 35.97 72 GLU D C 1
ATOM 13057 O O . GLU D 1 93 ? -4.024 33.536 0.827 1 35.66 72 GLU D O 1
ATOM 13069 N N . SER D 1 94 ? -5.671 35.048 1.015 1 36.1 73 SER D N 1
ATOM 13070 C CA . SER D 1 94 ? -5.542 35.222 2.463 1 37.02 73 SER D CA 1
ATOM 13071 C C . SER D 1 94 ? -5.86 33.897 3.175 1 37.37 73 SER D C 1
ATOM 13072 O O . SER D 1 94 ? -5.133 33.485 4.075 1 37.5 73 SER D O 1
ATOM 13080 N N . LEU D 1 95 ? -6.951 33.253 2.77 1 36.97 74 LEU D N 1
ATOM 13081 C CA . LEU D 1 95 ? -7.411 31.972 3.327 1 37.48 74 LEU D CA 1
ATOM 13082 C C . LEU D 1 95 ? -6.323 30.894 3.21 1 35.89 74 LEU D C 1
ATOM 13083 O O . LEU D 1 95 ? -6.023 30.217 4.187 1 36.17 74 LEU D O 1
ATOM 13099 N N . VAL D 1 96 ? -5.736 30.761 2.026 1 34.62 75 VAL D N 1
ATOM 13100 C CA . VAL D 1 96 ? -4.701 29.783 1.727 1 34.75 75 VAL D CA 1
ATOM 13101 C C . VAL D 1 96 ? -3.437 30.094 2.532 1 33.96 75 VAL D C 1
ATOM 13102 O O . VAL D 1 96 ? -2.806 29.182 3.056 1 33.26 75 VAL D O 1
ATOM 13115 N N . HIS D 1 97 ? -3.067 31.372 2.629 1 33.97 76 HIS D N 1
ATOM 13116 C CA . HIS D 1 97 ? -1.9 31.773 3.411 1 35.25 76 HIS D CA 1
ATOM 13117 C C . HIS D 1 97 ? -2.097 31.396 4.884 1 35.26 76 HIS D C 1
ATOM 13118 O O . HIS D 1 97 ? -1.226 30.747 5.44 1 35.8 76 HIS D O 1
ATOM 13132 N N . ARG D 1 98 ? -3.274 31.703 5.468 1 35.07 77 ARG D N 1
ATOM 13133 C CA . ARG D 1 98 ? -3.591 31.368 6.867 1 36.02 77 ARG D CA 1
ATOM 13134 C C . ARG D 1 98 ? -3.56 29.856 7.077 1 35.44 77 ARG D C 1
ATOM 13135 O O . ARG D 1 98 ? -2.987 29.381 8.056 1 35.13 77 ARG D O 1
ATOM 13156 N N . ALA D 1 99 ? -4.189 29.105 6.162 1 35.03 78 ALA D N 1
ATOM 13157 C CA . ALA D 1 99 ? -4.259 27.655 6.251 1 35.12 78 ALA D CA 1
ATOM 13158 C C . ALA D 1 99 ? -2.893 26.982 6.241 1 35.07 78 ALA D C 1
ATOM 13159 O O . ALA D 1 99 ? -2.674 26.054 7.016 1 35.1 78 ALA D O 1
ATOM 13166 N N . GLN D 1 100 ? -1.975 27.44 5.387 1 34.57 79 GLN D N 1
ATOM 13167 C CA . GLN D 1 100 ? -0.636 26.853 5.307 1 34.93 79 GLN D CA 1
ATOM 13168 C C . GLN D 1 100 ? 0.273 27.277 6.472 1 34.74 79 GLN D C 1
ATOM 13169 O O . GLN D 1 100 ? 1.214 26.555 6.788 1 33.82 79 GLN D O 1
ATOM 13183 N N . GLU D 1 101 ? -0.043 28.386 7.154 1 34.83 80 GLU D N 1
ATOM 13184 C CA . GLU D 1 101 ? 0.715 28.778 8.339 1 35.74 80 GLU D CA 1
ATOM 13185 C C . GLU D 1 101 ? 0.482 27.749 9.449 1 35.38 80 GLU D C 1
ATOM 13186 O O . GLU D 1 101 ? 1.426 27.395 10.14 1 35.71 80 GLU D O 1
ATOM 13198 N N . ARG D 1 102 ? -0.759 27.225 9.582 1 34.96 81 ARG D N 1
ATOM 13199 C CA . ARG D 1 102 ? -1.071 26.243 10.613 1 35.15 81 ARG D CA 1
ATOM 13200 C C . ARG D 1 102 ? -0.688 24.812 10.242 1 33.89 81 ARG D C 1
ATOM 13201 O O . ARG D 1 102 ? -0.063 24.135 11.045 1 33.97 81 ARG D O 1
ATOM 13222 N N . PHE D 1 103 ? -1.075 24.332 9.041 1 32.73 82 PHE D N 1
ATOM 13223 C CA . PHE D 1 103 ? -0.848 22.938 8.654 1 32.29 82 PHE D CA 1
ATOM 13224 C C . PHE D 1 103 ? 0.223 22.681 7.597 1 32.91 82 PHE D C 1
ATOM 13225 O O . PHE D 1 103 ? 0.413 21.525 7.208 1 33.7 82 PHE D O 1
ATOM 13242 N N . GLY D 1 104 ? 0.947 23.705 7.181 1 32.24 83 GLY D N 1
ATOM 13243 C CA . GLY D 1 104 ? 2.014 23.532 6.213 1 31.78 83 GLY D CA 1
ATOM 13244 C C . GLY D 1 104 ? 1.534 23.486 4.78 1 30.61 83 GLY D C 1
ATOM 13245 O O . GLY D 1 104 ? 0.356 23.736 4.504 1 30.55 83 GLY D O 1
ATOM 13249 N N . PRO D 1 105 ? 2.437 23.19 3.83 1 29.53 84 PRO D N 1
ATOM 13250 C CA . PRO D 1 105 ? 2.016 23.172 2.422 1 28.75 84 PRO D CA 1
ATOM 13251 C C . PRO D 1 105 ? 0.921 22.148 2.139 1 26.6 84 PRO D C 1
ATOM 13252 O O . PRO D 1 105 ? 0.905 21.075 2.729 1 26.34 84 PRO D O 1
ATOM 13263 N N . VAL D 1 106 ? 0.01 22.49 1.242 1 25.34 85 VAL D N 1
ATOM 13264 C CA . VAL D 1 106 ? -1.075 21.608 0.865 1 24.6 85 VAL D CA 1
ATOM 13265 C C . VAL D 1 106 ? -0.511 20.54 -0.092 1 24.1 85 VAL D C 1
ATOM 13266 O O . VAL D 1 106 ? 0.071 20.868 -1.118 1 24.54 85 VAL D O 1
ATOM 13279 N N . ALA D 1 107 ? -0.671 19.275 0.259 1 22.83 86 ALA D N 1
ATOM 13280 C CA . ALA D 1 107 ? -0.269 18.137 -0.562 1 22.3 86 ALA D CA 1
ATOM 13281 C C . ALA D 1 107 ? -1.437 17.643 -1.444 1 21.91 86 ALA D C 1
ATOM 13282 O O . ALA D 1 107 ? -1.207 17.083 -2.509 1 21.9 86 ALA D O 1
ATOM 13289 N N . ILE D 1 108 ? -2.674 17.767 -0.962 1 20.98 87 ILE D N 1
ATOM 13290 C CA . ILE D 1 108 ? -3.845 17.276 -1.684 1 21.02 87 ILE D CA 1
ATOM 13291 C C . ILE D 1 108 ? -4.839 18.42 -1.841 1 20.6 87 ILE D C 1
ATOM 13292 O O . ILE D 1 108 ? -5.308 18.957 -0.839 1 21.07 87 ILE D O 1
ATOM 13308 N N . LEU D 1 109 ? -5.187 18.767 -3.067 1 19.48 88 LEU D N 1
ATOM 13309 C CA . LEU D 1 109 ? -6.173 19.801 -3.33 1 19.15 88 LEU D CA 1
ATOM 13310 C C . LEU D 1 109 ? -7.39 19.185 -3.996 1 18.73 88 LEU D C 1
ATOM 13311 O O . LEU D 1 109 ? -7.256 18.542 -5.04 1 18.25 88 LEU D O 1
ATOM 13327 N N . VAL D 1 110 ? -8.581 19.44 -3.441 1 18.55 89 VAL D N 1
ATOM 13328 C CA . VAL D 1 110 ? -9.819 18.975 -4.056 1 18.41 89 VAL D CA 1
ATOM 13329 C C . VAL D 1 110 ? -10.64 20.186 -4.419 1 18.5 89 VAL D C 1
ATOM 13330 O O . VAL D 1 110 ? -11.17 20.842 -3.524 1 18.79 89 VAL D O 1
ATOM 13343 N N . ASN D 1 111 ? -10.755 20.479 -5.731 1 18.32 90 ASN D N 1
ATOM 13344 C CA . ASN D 1 111 ? -11.579 21.581 -6.206 1 18.91 90 ASN D CA 1
ATOM 13345 C C . ASN D 1 111 ? -13.002 21.058 -6.364 1 19.06 90 ASN D C 1
ATOM 13346 O O . ASN D 1 111 ? -13.301 20.389 -7.348 1 19.49 90 ASN D O 1
ATOM 13357 N N . ASN D 1 112 ? -13.862 21.321 -5.395 1 19.07 91 ASN D N 1
ATOM 13358 C CA . ASN D 1 112 ? -15.218 20.797 -5.397 1 20.65 91 ASN D CA 1
ATOM 13359 C C . ASN D 1 112 ? -16.297 21.872 -5.543 1 22.85 91 ASN D C 1
ATOM 13360 O O . ASN D 1 112 ? -17.345 21.567 -6.107 1 24.96 91 ASN D O 1
ATOM 13371 N N . ALA D 1 113 ? -16.092 23.093 -5.068 1 23.06 92 ALA D N 1
ATOM 13372 C CA . ALA D 1 113 ? -17.107 24.136 -5.19 1 25.26 92 ALA D CA 1
ATOM 13373 C C . ALA D 1 113 ? -17.514 24.368 -6.666 1 25.98 92 ALA D C 1
ATOM 13374 O O . ALA D 1 113 ? -16.663 24.343 -7.554 1 26.96 92 ALA D O 1
ATOM 13381 N N . GLY D 1 114 ? -18.818 24.403 -6.912 1 25.25 93 GLY D N 1
ATOM 13382 C CA . GLY D 1 114 ? -19.373 24.542 -8.246 1 25.22 93 GLY D CA 1
ATOM 13383 C C . GLY D 1 114 ? -20.514 25.535 -8.311 1 24.98 93 GLY D C 1
ATOM 13384 O O . GLY D 1 114 ? -20.947 26.094 -7.292 1 24.63 93 GLY D O 1
ATOM 13388 N N . PHE D 1 115 ? -21.02 25.737 -9.526 1 23.78 94 PHE D N 1
ATOM 13389 C CA . PHE D 1 115 ? -22.125 26.658 -9.778 1 23.61 94 PHE D CA 1
ATOM 13390 C C . PHE D 1 115 ? -22.881 26.193 -11.002 1 23.03 94 PHE D C 1
ATOM 13391 O O . PHE D 1 115 ? -22.259 26 -12.039 1 22.1 94 PHE D O 1
ATOM 13408 N N . VAL D 1 116 ? -24.203 26.086 -10.913 1 23.24 95 VAL D N 1
ATOM 13409 C CA . VAL D 1 116 ? -25.036 25.74 -12.06 1 23.94 95 VAL D CA 1
ATOM 13410 C C . VAL D 1 116 ? -26.371 26.439 -11.964 1 24.72 95 VAL D C 1
ATOM 13411 O O . VAL D 1 116 ? -26.981 26.442 -10.899 1 25.79 95 VAL D O 1
ATOM 13424 N N . LEU D 1 117 ? -26.814 27.049 -13.051 1 24.19 96 LEU D N 1
ATOM 13425 C CA . LEU D 1 117 ? -28.142 27.636 -13.129 1 25 96 LEU D CA 1
ATOM 13426 C C . LEU D 1 117 ? -28.646 27.332 -14.519 1 23.82 96 LEU D C 1
ATOM 13427 O O . LEU D 1 117 ? -28.165 27.922 -15.489 1 23.48 96 LEU D O 1
ATOM 13443 N N . THR D 1 118 ? -29.555 26.359 -14.617 1 23.09 97 THR D N 1
ATOM 13444 C CA . THR D 1 118 ? -30.058 25.915 -15.895 1 24.03 97 THR D CA 1
ATOM 13445 C C . THR D 1 118 ? -31.07 26.909 -16.427 1 23.35 97 THR D C 1
ATOM 13446 O O . THR D 1 118 ? -31.874 27.474 -15.68 1 22.82 97 THR D O 1
ATOM 13457 N N . ALA D 1 119 ? -30.998 27.16 -17.723 1 23.1 98 ALA D N 1
ATOM 13458 C CA . ALA D 1 119 ? -31.85 28.141 -18.391 1 23.14 98 ALA D CA 1
ATOM 13459 C C . ALA D 1 119 ? -31.663 28.042 -19.896 1 23.12 98 ALA D C 1
ATOM 13460 O O . ALA D 1 119 ? -30.576 27.644 -20.331 1 23.33 98 ALA D O 1
ATOM 13467 N N . PRO D 1 120 ? -32.626 28.529 -20.72 1 23.37 99 PRO D N 1
ATOM 13468 C CA . PRO D 1 120 ? -32.374 28.598 -22.16 1 23.31 99 PRO D CA 1
ATOM 13469 C C . PRO D 1 120 ? -31.155 29.466 -22.442 1 22.38 99 PRO D C 1
ATOM 13470 O O . PRO D 1 120 ? -30.933 30.472 -21.771 1 22.21 99 PRO D O 1
ATOM 13481 N N . PHE D 1 121 ? -30.344 29.053 -23.406 1 21.5 100 PHE D N 1
ATOM 13482 C CA . PHE D 1 121 ? -29.129 29.751 -23.783 1 21.59 100 PHE D CA 1
ATOM 13483 C C . PHE D 1 121 ? -29.319 31.277 -23.966 1 22.22 100 PHE D C 1
ATOM 13484 O O . PHE D 1 121 ? -28.487 32.037 -23.469 1 22.02 100 PHE D O 1
ATOM 13501 N N . LEU D 1 122 ? -30.399 31.717 -24.639 1 22.76 101 LEU D N 1
ATOM 13502 C CA . LEU D 1 122 ? -30.596 33.156 -24.854 1 24.51 101 LEU D CA 1
ATOM 13503 C C . LEU D 1 122 ? -30.871 33.943 -23.573 1 26.29 101 LEU D C 1
ATOM 13504 O O . LEU D 1 122 ? -30.714 35.161 -23.581 1 27.57 101 LEU D O 1
ATOM 13520 N N . GLU D 1 123 ? -31.166 33.266 -22.46 1 25.98 102 GLU D N 1
ATOM 13521 C CA . GLU D 1 123 ? -31.36 33.918 -21.169 1 26.75 102 GLU D CA 1
ATOM 13522 C C . GLU D 1 123 ? -30.044 34.004 -20.361 1 27.27 102 GLU D C 1
ATOM 13523 O O . GLU D 1 123 ? -30.06 34.522 -19.251 1 27.77 102 GLU D O 1
ATOM 13535 N N . ILE D 1 124 ? -28.9 33.537 -20.912 1 26.36 103 ILE D N 1
ATOM 13536 C CA . ILE D 1 124 ? -27.624 33.598 -20.222 1 26.81 103 ILE D CA 1
ATOM 13537 C C . ILE D 1 124 ? -26.944 34.91 -20.582 1 26.45 103 ILE D C 1
ATOM 13538 O O . ILE D 1 124 ? -26.272 35.017 -21.61 1 26.44 103 ILE D O 1
ATOM 13554 N N . ASN D 1 125 ? -27.101 35.903 -19.72 1 25.72 104 ASN D N 1
ATOM 13555 C CA . ASN D 1 125 ? -26.447 37.195 -19.916 1 25.76 104 ASN D CA 1
ATOM 13556 C C . ASN D 1 125 ? -24.973 37.1 -19.46 1 25.48 104 ASN D C 1
ATOM 13557 O O . ASN D 1 125 ? -24.545 36.046 -18.976 1 25.47 104 ASN D O 1
ATOM 13568 N N . GLU D 1 126 ? -24.202 38.17 -19.646 1 25.04 105 GLU D N 1
ATOM 13569 C CA . GLU D 1 126 ? -22.774 38.207 -19.307 1 25.01 105 GLU D CA 1
ATOM 13570 C C . GLU D 1 126 ? -22.485 37.776 -17.872 1 25.28 105 GLU D C 1
ATOM 13571 O O . GLU D 1 126 ? -21.592 36.974 -17.632 1 25.19 105 GLU D O 1
ATOM 13583 N N . GLU D 1 127 ? -23.251 38.322 -16.906 1 24.83 106 GLU D N 1
ATOM 13584 C CA . GLU D 1 127 ? -23.074 38.039 -15.493 1 24.1 106 GLU D CA 1
ATOM 13585 C C . GLU D 1 127 ? -23.206 36.542 -15.215 1 22.4 106 GLU D C 1
ATOM 13586 O O . GLU D 1 127 ? -22.38 35.976 -14.505 1 21.88 106 GLU D O 1
ATOM 13598 N N . LEU D 1 128 ? -24.232 35.911 -15.764 1 22.05 107 LEU D N 1
ATOM 13599 C CA . LEU D 1 128 ? -24.488 34.499 -15.509 1 23.26 107 LEU D CA 1
ATOM 13600 C C . LEU D 1 128 ? -23.467 33.601 -16.205 1 21.6 107 LEU D C 1
ATOM 13601 O O . LEU D 1 128 ? -23.027 32.614 -15.629 1 21.02 107 LEU D O 1
ATOM 13617 N N . TRP D 1 129 ? -23.012 33.989 -17.398 1 20.61 108 TRP D N 1
ATOM 13618 C CA . TRP D 1 129 ? -21.957 33.253 -18.101 1 21.28 108 TRP D CA 1
ATOM 13619 C C . TRP D 1 129 ? -20.663 33.31 -17.26 1 21.42 108 TRP D C 1
ATOM 13620 O O . TRP D 1 129 ? -20.069 32.271 -16.968 1 20.64 108 TRP D O 1
ATOM 13641 N N . GLN D 1 130 ? -20.272 34.525 -16.822 1 21.48 109 GLN D N 1
ATOM 13642 C CA . GLN D 1 130 ? -19.056 34.711 -16.054 1 22.74 109 GLN D CA 1
ATOM 13643 C C . GLN D 1 130 ? -19.093 33.962 -14.721 1 22.84 109 GLN D C 1
ATOM 13644 O O . GLN D 1 130 ? -18.068 33.425 -14.32 1 22.5 109 GLN D O 1
ATOM 13658 N N . ARG D 1 131 ? -20.24 33.934 -14.027 1 22.27 110 ARG D N 1
ATOM 13659 C CA . ARG D 1 131 ? -20.337 33.199 -12.764 1 21.86 110 ARG D CA 1
ATOM 13660 C C . ARG D 1 131 ? -20.078 31.708 -12.978 1 20.62 110 ARG D C 1
ATOM 13661 O O . ARG D 1 131 ? -19.376 31.106 -12.173 1 20.95 110 ARG D O 1
ATOM 13682 N N . HIS D 1 132 ? -20.596 31.116 -14.063 1 19.6 111 HIS D N 1
ATOM 13683 C CA . HIS D 1 132 ? -20.333 29.7 -14.356 1 19.24 111 HIS D CA 1
ATOM 13684 C C . HIS D 1 132 ? -18.852 29.47 -14.617 1 19.47 111 HIS D C 1
ATOM 13685 O O . HIS D 1 132 ? -18.278 28.502 -14.107 1 19.42 111 HIS D O 1
ATOM 13699 N N . ILE D 1 133 ? -18.22 30.339 -15.415 1 19.53 112 ILE D N 1
ATOM 13700 C CA . ILE D 1 133 ? -16.809 30.156 -15.749 1 20.88 112 ILE D CA 1
ATOM 13701 C C . ILE D 1 133 ? -15.938 30.367 -14.52 1 21.54 112 ILE D C 1
ATOM 13702 O O . ILE D 1 133 ? -15.046 29.561 -14.245 1 21.94 112 ILE D O 1
ATOM 13718 N N . GLU D 1 134 ? -16.187 31.446 -13.769 1 22.01 113 GLU D N 1
ATOM 13719 C CA . GLU D 1 134 ? -15.353 31.766 -12.613 1 22.77 113 GLU D CA 1
ATOM 13720 C C . GLU D 1 134 ? -15.439 30.749 -11.459 1 22.63 113 GLU D C 1
ATOM 13721 O O . GLU D 1 134 ? -14.405 30.39 -10.908 1 23.46 113 GLU D O 1
ATOM 13733 N N . VAL D 1 135 ? -16.637 30.286 -11.085 1 21.89 114 VAL D N 1
ATOM 13734 C CA . VAL D 1 135 ? -16.768 29.358 -9.964 1 22.12 114 VAL D CA 1
ATOM 13735 C C . VAL D 1 135 ? -16.248 27.952 -10.34 1 22.16 114 VAL D C 1
ATOM 13736 O O . VAL D 1 135 ? -15.492 27.356 -9.58 1 22.8 114 VAL D O 1
ATOM 13749 N N . ASN D 1 136 ? -16.634 27.438 -11.511 1 21.39 115 ASN D N 1
ATOM 13750 C CA . ASN D 1 136 ? -16.276 26.084 -11.909 1 21.57 115 ASN D CA 1
ATOM 13751 C C . ASN D 1 136 ? -14.904 25.9 -12.496 1 22.92 115 ASN D C 1
ATOM 13752 O O . ASN D 1 136 ? -14.429 24.772 -12.488 1 24.77 115 ASN D O 1
ATOM 13763 N N . LEU D 1 137 ? -14.302 26.942 -13.087 1 21.06 116 LEU D N 1
ATOM 13764 C CA . LEU D 1 137 ? -13.033 26.802 -13.771 1 20.34 116 LEU D CA 1
ATOM 13765 C C . LEU D 1 137 ? -11.983 27.804 -13.283 1 21.14 116 LEU D C 1
ATOM 13766 O O . LEU D 1 137 ? -10.871 27.406 -12.931 1 21.9 116 LEU D O 1
ATOM 13782 N N . GLY D 1 138 ? -12.301 29.087 -13.308 1 21.32 117 GLY D N 1
ATOM 13783 C CA . GLY D 1 138 ? -11.373 30.14 -12.899 1 21.7 117 GLY D CA 1
ATOM 13784 C C . GLY D 1 138 ? -10.836 29.949 -11.501 1 22.19 117 GLY D C 1
ATOM 13785 O O . GLY D 1 138 ? -9.626 30.065 -11.278 1 22.61 117 GLY D O 1
ATOM 13789 N N . ALA D 1 139 ? -11.736 29.611 -10.566 1 21.77 118 ALA D N 1
ATOM 13790 C CA . ALA D 1 139 ? -11.395 29.343 -9.178 1 22.95 118 ALA D CA 1
ATOM 13791 C C . ALA D 1 139 ? -10.408 28.198 -9.036 1 22.78 118 ALA D C 1
ATOM 13792 O O . ALA D 1 139 ? -9.503 28.285 -8.211 1 21.71 118 ALA D O 1
ATOM 13799 N N . ALA D 1 140 ? -10.598 27.105 -9.812 1 23.21 119 ALA D N 1
ATOM 13800 C CA . ALA D 1 140 ? -9.698 25.958 -9.771 1 22.99 119 ALA D CA 1
ATOM 13801 C C . ALA D 1 140 ? -8.318 26.376 -10.304 1 22.56 119 ALA D C 1
ATOM 13802 O O . ALA D 1 140 ? -7.311 26.087 -9.667 1 23.28 119 ALA D O 1
ATOM 13809 N N . TYR D 1 141 ? -8.257 27.102 -11.433 1 22.18 120 TYR D N 1
ATOM 13810 C CA . TYR D 1 141 ? -7 27.612 -11.981 1 23.21 120 TYR D CA 1
ATOM 13811 C C . TYR D 1 141 ? -6.218 28.431 -10.919 1 21.78 120 TYR D C 1
ATOM 13812 O O . TYR D 1 141 ? -5.032 28.204 -10.723 1 20.24 120 TYR D O 1
ATOM 13830 N N . ARG D 1 142 ? -6.906 29.366 -10.242 1 21.77 121 ARG D N 1
ATOM 13831 C CA . ARG D 1 142 ? -6.236 30.241 -9.291 1 22.48 121 ARG D CA 1
ATOM 13832 C C . ARG D 1 142 ? -5.733 29.493 -8.074 1 22.14 121 ARG D C 1
ATOM 13833 O O . ARG D 1 142 ? -4.621 29.769 -7.615 1 22.56 121 ARG D O 1
ATOM 13854 N N . LEU D 1 143 ? -6.544 28.577 -7.539 1 21.18 122 LEU D N 1
ATOM 13855 C CA . LEU D 1 143 ? -6.164 27.804 -6.357 1 21.73 122 LEU D CA 1
ATOM 13856 C C . LEU D 1 143 ? -5.018 26.855 -6.659 1 20.76 122 LEU D C 1
ATOM 13857 O O . LEU D 1 143 ? -4.09 26.715 -5.849 1 20.73 122 LEU D O 1
ATOM 13873 N N . ILE D 1 144 ? -5.043 26.218 -7.833 1 20.1 123 ILE D N 1
ATOM 13874 C CA . ILE D 1 144 ? -3.933 25.347 -8.251 1 20.17 123 ILE D CA 1
ATOM 13875 C C . ILE D 1 144 ? -2.655 26.192 -8.38 1 21.13 123 ILE D C 1
ATOM 13876 O O . ILE D 1 144 ? -1.607 25.793 -7.864 1 20.62 123 ILE D O 1
ATOM 13892 N N . ARG D 1 145 ? -2.751 27.389 -8.993 1 21.61 124 ARG D N 1
ATOM 13893 C CA . ARG D 1 145 ? -1.576 28.248 -9.127 1 23.69 124 ARG D CA 1
ATOM 13894 C C . ARG D 1 145 ? -0.994 28.632 -7.754 1 25.05 124 ARG D C 1
ATOM 13895 O O . ARG D 1 145 ? 0.219 28.66 -7.599 1 25.36 124 ARG D O 1
ATOM 13916 N N . LEU D 1 146 ? -1.846 28.879 -6.755 1 25.83 125 LEU D N 1
ATOM 13917 C CA . LEU D 1 146 ? -1.39 29.225 -5.408 1 26.52 125 LEU D CA 1
ATOM 13918 C C . LEU D 1 146 ? -0.721 28.055 -4.678 1 25.64 125 LEU D C 1
ATOM 13919 O O . LEU D 1 146 ? 0.233 28.271 -3.919 1 25.34 125 LEU D O 1
ATOM 13935 N N . LEU D 1 147 ? -1.236 26.841 -4.853 1 24.48 126 LEU D N 1
ATOM 13936 C CA . LEU D 1 147 ? -0.771 25.663 -4.12 1 24.06 126 LEU D CA 1
ATOM 13937 C C . LEU D 1 147 ? 0.205 24.77 -4.848 1 23.75 126 LEU D C 1
ATOM 13938 O O . LEU D 1 147 ? 0.843 23.95 -4.196 1 24.17 126 LEU D O 1
ATOM 13954 N N . LEU D 1 148 ? 0.36 24.922 -6.161 1 23.19 127 LEU D N 1
ATOM 13955 C CA . LEU D 1 148 ? 1.281 24.097 -6.924 1 23.4 127 LEU D CA 1
ATOM 13956 C C . LEU D 1 148 ? 2.754 24.293 -6.486 1 23.56 127 LEU D C 1
ATOM 13957 O O . LEU D 1 148 ? 3.443 23.285 -6.375 1 23.25 127 LEU D O 1
ATOM 13973 N N . PRO D 1 149 ? 3.265 25.514 -6.186 1 24.23 128 PRO D N 1
ATOM 13974 C CA . PRO D 1 149 ? 4.666 25.624 -5.744 1 24.84 128 PRO D CA 1
ATOM 13975 C C . PRO D 1 149 ? 5.008 24.725 -4.548 1 25.27 128 PRO D C 1
ATOM 13976 O O . PRO D 1 149 ? 6.042 24.059 -4.574 1 25.46 128 PRO D O 1
ATOM 13987 N N . GLY D 1 150 ? 4.115 24.653 -3.559 1 25.01 129 GLY D N 1
ATOM 13988 C CA . GLY D 1 150 ? 4.317 23.809 -2.388 1 24.72 129 GLY D CA 1
ATOM 13989 C C . GLY D 1 150 ? 4.385 22.338 -2.734 1 24.69 129 GLY D C 1
ATOM 13990 O O . GLY D 1 150 ? 5.181 21.598 -2.154 1 24.43 129 GLY D O 1
ATOM 13994 N N . MET D 1 151 ? 3.547 21.893 -3.682 1 24.53 130 MET D N 1
ATOM 13995 C CA . MET D 1 151 ? 3.547 20.497 -4.133 1 24.25 130 MET D CA 1
ATOM 13996 C C . MET D 1 151 ? 4.822 20.188 -4.901 1 25.02 130 MET D C 1
ATOM 13997 O O . MET D 1 151 ? 5.41 19.115 -4.722 1 25.49 130 MET D O 1
ATOM 14011 N N . LEU D 1 152 ? 5.27 21.124 -5.753 1 25.05 131 LEU D N 1
ATOM 14012 C CA . LEU D 1 152 ? 6.532 20.935 -6.479 1 26.34 131 LEU D CA 1
ATOM 14013 C C . LEU D 1 152 ? 7.72 20.845 -5.498 1 28 131 LEU D C 1
ATOM 14014 O O . LEU D 1 152 ? 8.604 20.013 -5.687 1 28.95 131 LEU D O 1
ATOM 14030 N N . GLU D 1 153 ? 7.726 21.669 -4.455 1 28.38 132 GLU D N 1
ATOM 14031 C CA . GLU D 1 153 ? 8.785 21.647 -3.44 1 29.16 132 GLU D CA 1
ATOM 14032 C C . GLU D 1 153 ? 8.791 20.313 -2.683 1 29.26 132 GLU D C 1
ATOM 14033 O O . GLU D 1 153 ? 9.869 19.761 -2.442 1 29.69 132 GLU D O 1
ATOM 14045 N N . MET D 1 154 ? 7.613 19.785 -2.309 1 28.7 133 MET D N 1
ATOM 14046 C CA . MET D 1 154 ? 7.54 18.502 -1.604 1 28.61 133 MET D CA 1
ATOM 14047 C C . MET D 1 154 ? 7.86 17.296 -2.516 1 28.4 133 MET D C 1
ATOM 14048 O O . MET D 1 154 ? 8.187 16.23 -2.003 1 28.82 133 MET D O 1
ATOM 14062 N N . GLY D 1 155 ? 7.756 17.449 -3.831 1 27.66 134 GLY D N 1
ATOM 14063 C CA . GLY D 1 155 ? 7.96 16.339 -4.754 1 27.44 134 GLY D CA 1
ATOM 14064 C C . GLY D 1 155 ? 6.808 15.337 -4.775 1 27.06 134 GLY D C 1
ATOM 14065 O O . GLY D 1 155 ? 6.947 14.231 -5.304 1 27.21 134 GLY D O 1
ATOM 14069 N N . TRP D 1 156 ? 5.639 15.723 -4.246 1 25.97 135 TRP D N 1
ATOM 14070 C CA . TRP D 1 156 ? 4.461 14.853 -4.227 1 24.8 135 TRP D CA 1
ATOM 14071 C C . TRP D 1 156 ? 3.22 15.717 -4.121 1 23.96 135 TRP D C 1
ATOM 14072 O O . TRP D 1 156 ? 3.21 16.713 -3.381 1 24.16 135 TRP D O 1
ATOM 14093 N N . GLY D 1 157 ? 2.171 15.314 -4.811 1 22.11 136 GLY D N 1
ATOM 14094 C CA . GLY D 1 157 ? 0.91 16.023 -4.713 1 21.42 136 GLY D CA 1
ATOM 14095 C C . GLY D 1 157 ? -0.215 15.325 -5.436 1 20.92 136 GLY D C 1
ATOM 14096 O O . GLY D 1 157 ? 0.01 14.415 -6.23 1 20.97 136 GLY D O 1
ATOM 14100 N N . ARG D 1 158 ? -1.432 15.738 -5.123 1 20.33 137 ARG D N 1
ATOM 14101 C CA . ARG D 1 158 ? -2.63 15.251 -5.764 1 19.84 137 ARG D CA 1
ATOM 14102 C C . ARG D 1 158 ? -3.543 16.439 -6.004 1 19.42 137 ARG D C 1
ATOM 14103 O O . ARG D 1 158 ? -3.866 17.169 -5.075 1 19.5 137 ARG D O 1
ATOM 14124 N N . ILE D 1 159 ? -3.955 16.624 -7.243 1 19.07 138 ILE D N 1
ATOM 14125 C CA . ILE D 1 159 ? -4.93 17.646 -7.598 1 18.16 138 ILE D CA 1
ATOM 14126 C C . ILE D 1 159 ? -6.123 16.877 -8.143 1 17.13 138 ILE D C 1
ATOM 14127 O O . ILE D 1 159 ? -5.979 16.105 -9.1 1 16.4 138 ILE D O 1
ATOM 14143 N N . ILE D 1 160 ? -7.292 17.027 -7.493 1 17.27 139 ILE D N 1
ATOM 14144 C CA . ILE D 1 160 ? -8.501 16.335 -7.871 1 18.54 139 ILE D CA 1
ATOM 14145 C C . ILE D 1 160 ? -9.59 17.377 -8.134 1 18.26 139 ILE D C 1
ATOM 14146 O O . ILE D 1 160 ? -9.956 18.126 -7.236 1 18.66 139 ILE D O 1
ATOM 14162 N N . ASN D 1 161 ? -10.075 17.441 -9.379 1 17.38 140 ASN D N 1
ATOM 14163 C CA . ASN D 1 161 ? -11.08 18.393 -9.781 1 16.69 140 ASN D CA 1
ATOM 14164 C C . ASN D 1 161 ? -12.425 17.697 -9.887 1 17.64 140 ASN D C 1
ATOM 14165 O O . ASN D 1 161 ? -12.541 16.686 -10.593 1 17.92 140 ASN D O 1
ATOM 14176 N N . ILE D 1 162 ? -13.437 18.2 -9.17 1 17.22 141 ILE D N 1
ATOM 14177 C CA . ILE D 1 162 ? -14.762 17.601 -9.255 1 17.79 141 ILE D CA 1
ATOM 14178 C C . ILE D 1 162 ? -15.453 18.293 -10.401 1 17.71 141 ILE D C 1
ATOM 14179 O O . ILE D 1 162 ? -15.809 19.463 -10.298 1 18.47 141 ILE D O 1
ATOM 14195 N N . SER D 1 163 ? -15.541 17.609 -11.531 1 17.67 142 SER D N 1
ATOM 14196 C CA . SER D 1 163 ? -16.186 18.137 -12.697 1 17.81 142 SER D CA 1
ATOM 14197 C C . SER D 1 163 ? -17.668 17.656 -12.663 1 18.89 142 SER D C 1
ATOM 14198 O O . SER D 1 163 ? -18.383 17.93 -11.686 1 20.4 142 SER D O 1
ATOM 14206 N N . SER D 1 164 ? -18.108 16.895 -13.644 1 18.16 143 SER D N 1
ATOM 14207 C CA . SER D 1 164 ? -19.486 16.422 -13.768 1 17.61 143 SER D CA 1
ATOM 14208 C C . SER D 1 164 ? -19.555 15.586 -15.016 1 16.75 143 SER D C 1
ATOM 14209 O O . SER D 1 164 ? -18.675 15.717 -15.884 1 15.33 143 SER D O 1
ATOM 14217 N N . THR D 1 165 ? -20.638 14.813 -15.196 1 16.61 144 THR D N 1
ATOM 14218 C CA . THR D 1 165 ? -20.89 14.206 -16.502 1 16.84 144 THR D CA 1
ATOM 14219 C C . THR D 1 165 ? -21.076 15.363 -17.578 1 17.1 144 THR D C 1
ATOM 14220 O O . THR D 1 165 ? -20.784 15.158 -18.765 1 17.16 144 THR D O 1
ATOM 14231 N N . ALA D 1 166 ? -21.444 16.59 -17.126 1 16.79 145 ALA D N 1
ATOM 14232 C CA . ALA D 1 166 ? -21.546 17.789 -17.969 1 16.96 145 ALA D CA 1
ATOM 14233 C C . ALA D 1 166 ? -20.153 18.29 -18.463 1 17.2 145 ALA D C 1
ATOM 14234 O O . ALA D 1 166 ? -20.113 19.158 -19.331 1 17.94 145 ALA D O 1
ATOM 14241 N N . GLY D 1 167 ? -19.057 17.766 -17.902 1 16.9 146 GLY D N 1
ATOM 14242 C CA . GLY D 1 167 ? -17.71 17.989 -18.394 1 16.78 146 GLY D CA 1
ATOM 14243 C C . GLY D 1 167 ? -17.323 17.015 -19.491 1 16.07 146 GLY D C 1
ATOM 14244 O O . GLY D 1 167 ? -16.294 17.205 -20.123 1 16.72 146 GLY D O 1
ATOM 14248 N N . LEU D 1 168 ? -18.124 15.96 -19.71 1 15.54 147 LEU D N 1
ATOM 14249 C CA . LEU D 1 168 ? -17.88 14.885 -20.675 1 16.11 147 LEU D CA 1
ATOM 14250 C C . LEU D 1 168 ? -18.867 14.8 -21.802 1 17.79 147 LEU D C 1
ATOM 14251 O O . LEU D 1 168 ? -18.553 14.223 -22.845 1 18.9 147 LEU D O 1
ATOM 14267 N N . THR D 1 169 ? -20.065 15.33 -21.615 1 17.92 148 THR D N 1
ATOM 14268 C CA . THR D 1 169 ? -21.089 15.325 -22.649 1 18.65 148 THR D CA 1
ATOM 14269 C C . THR D 1 169 ? -21.978 16.573 -22.468 1 17.87 148 THR D C 1
ATOM 14270 O O . THR D 1 169 ? -21.855 17.294 -21.48 1 17.79 148 THR D O 1
ATOM 14281 N N . GLY D 1 170 ? -22.83 16.835 -23.444 1 17.28 149 GLY D N 1
ATOM 14282 C CA . GLY D 1 170 ? -23.708 17.984 -23.403 1 17.5 149 GLY D CA 1
ATOM 14283 C C . GLY D 1 170 ? -24.995 17.679 -22.683 1 17.42 149 GLY D C 1
ATOM 14284 O O . GLY D 1 170 ? -25.412 16.514 -22.587 1 16.61 149 GLY D O 1
ATOM 14288 N N . TYR D 1 171 ? -25.642 18.744 -22.201 1 18.1 150 TYR D N 1
ATOM 14289 C CA . TYR D 1 171 ? -26.965 18.716 -21.619 1 18.77 150 TYR D CA 1
ATOM 14290 C C . TYR D 1 171 ? -27.67 19.988 -22.109 1 19.21 150 TYR D C 1
ATOM 14291 O O . TYR D 1 171 ? -27.094 21.075 -21.958 1 19.06 150 TYR D O 1
ATOM 14309 N N . PRO D 1 172 ? -28.897 19.907 -22.642 1 19.98 151 PRO D N 1
ATOM 14310 C CA . PRO D 1 172 ? -29.593 21.145 -23.019 1 19.94 151 PRO D CA 1
ATOM 14311 C C . PRO D 1 172 ? -29.921 21.97 -21.771 1 20.52 151 PRO D C 1
ATOM 14312 O O . PRO D 1 172 ? -30.075 21.409 -20.677 1 21.01 151 PRO D O 1
ATOM 14323 N N . TYR D 1 173 ? -29.962 23.301 -21.924 1 19.58 152 TYR D N 1
ATOM 14324 C CA . TYR D 1 173 ? -30.257 24.246 -20.851 1 20.44 152 TYR D CA 1
ATOM 14325 C C . TYR D 1 173 ? -29.123 24.352 -19.827 1 19.59 152 TYR D C 1
ATOM 14326 O O . TYR D 1 173 ? -29.287 25.029 -18.823 1 20.29 152 TYR D O 1
ATOM 14344 N N . ALA D 1 174 ? -27.949 23.771 -20.105 1 18.69 153 ALA D N 1
ATOM 14345 C CA . ALA D 1 174 ? -26.803 23.853 -19.212 1 17.99 153 ALA D CA 1
ATOM 14346 C C . ALA D 1 174 ? -25.561 24.208 -20.021 1 17.95 153 ALA D C 1
ATOM 14347 O O . ALA D 1 174 ? -24.476 23.737 -19.705 1 18.25 153 ALA D O 1
ATOM 14354 N N . VAL D 1 175 ? -25.696 25.092 -21.025 1 17.57 154 VAL D N 1
ATOM 14355 C CA . VAL D 1 175 ? -24.581 25.424 -21.919 1 17.4 154 VAL D CA 1
ATOM 14356 C C . VAL D 1 175 ? -23.361 26.009 -21.145 1 17 154 VAL D C 1
ATOM 14357 O O . VAL D 1 175 ? -22.258 25.452 -21.286 1 16.46 154 VAL D O 1
ATOM 14370 N N . PRO D 1 176 ? -23.509 27.056 -20.297 1 16.57 155 PRO D N 1
ATOM 14371 C CA . PRO D 1 176 ? -22.334 27.557 -19.561 1 16.82 155 PRO D CA 1
ATOM 14372 C C . PRO D 1 176 ? -21.763 26.542 -18.569 1 16.36 155 PRO D C 1
ATOM 14373 O O . PRO D 1 176 ? -20.547 26.491 -18.37 1 16.07 155 PRO D O 1
ATOM 14384 N N . TYR D 1 177 ? -22.619 25.732 -17.944 1 16.9 156 TYR D N 1
ATOM 14385 C CA . TYR D 1 177 ? -22.149 24.695 -17.017 1 16.83 156 TYR D CA 1
ATOM 14386 C C . TYR D 1 177 ? -21.307 23.666 -17.761 1 16.03 156 TYR D C 1
ATOM 14387 O O . TYR D 1 177 ? -20.217 23.321 -17.311 1 16.19 156 TYR D O 1
ATOM 14405 N N . CYS D 1 178 ? -21.789 23.198 -18.91 1 15.6 157 CYS D N 1
ATOM 14406 C CA . CYS D 1 178 ? -21.052 22.242 -19.728 1 15.69 157 CYS D CA 1
ATOM 14407 C C . CYS D 1 178 ? -19.734 22.859 -20.211 1 15.32 157 CYS D C 1
ATOM 14408 O O . CYS D 1 178 ? -18.72 22.183 -20.208 1 14.57 157 CYS D O 1
ATOM 14416 N N . ALA D 1 179 ? -19.76 24.118 -20.66 1 14.99 158 ALA D N 1
ATOM 14417 C CA . ALA D 1 179 ? -18.547 24.79 -21.12 1 15.68 158 ALA D CA 1
ATOM 14418 C C . ALA D 1 179 ? -17.504 24.868 -20.003 1 16.21 158 ALA D C 1
ATOM 14419 O O . ALA D 1 179 ? -16.353 24.468 -20.208 1 16.13 158 ALA D O 1
ATOM 14426 N N . ALA D 1 180 ? -17.918 25.29 -18.795 1 15.9 159 ALA D N 1
ATOM 14427 C CA . ALA D 1 180 ? -16.989 25.397 -17.68 1 17.35 159 ALA D CA 1
ATOM 14428 C C . ALA D 1 180 ? -16.47 24.044 -17.188 1 16.8 159 ALA D C 1
ATOM 14429 O O . ALA D 1 180 ? -15.258 23.911 -16.93 1 16.89 159 ALA D O 1
ATOM 14436 N N . LYS D 1 181 ? -17.347 23.039 -17.1 1 16.15 160 LYS D N 1
ATOM 14437 C CA . LYS D 1 181 ? -16.967 21.72 -16.63 1 16.09 160 LYS D CA 1
ATOM 14438 C C . LYS D 1 181 ? -16.09 21.001 -17.66 1 16.48 160 LYS D C 1
ATOM 14439 O O . LYS D 1 181 ? -15.171 20.275 -17.27 1 16.53 160 LYS D O 1
ATOM 14458 N N . HIS D 1 182 ? -16.323 21.232 -18.966 1 16.42 161 HIS D N 1
ATOM 14459 C CA . HIS D 1 182 ? -15.441 20.699 -20.01 1 15.85 161 HIS D CA 1
ATOM 14460 C C . HIS D 1 182 ? -14.076 21.401 -19.903 1 16 161 HIS D C 1
ATOM 14461 O O . HIS D 1 182 ? -13.033 20.745 -19.998 1 15.68 161 HIS D O 1
ATOM 14475 N N . GLY D 1 183 ? -14.078 22.722 -19.663 1 15.9 162 GLY D N 1
ATOM 14476 C CA . GLY D 1 183 ? -12.837 23.479 -19.498 1 15.64 162 GLY D CA 1
ATOM 14477 C C . GLY D 1 183 ? -12.015 22.952 -18.332 1 14.99 162 GLY D C 1
ATOM 14478 O O . GLY D 1 183 ? -10.788 22.867 -18.41 1 15.96 162 GLY D O 1
ATOM 14482 N N . LEU D 1 184 ? -12.69 22.527 -17.26 1 14.17 163 LEU D N 1
ATOM 14483 C CA . LEU D 1 184 ? -12.041 21.928 -16.105 1 14.76 163 LEU D CA 1
ATOM 14484 C C . LEU D 1 184 ? -11.37 20.598 -16.473 1 15 163 LEU D C 1
ATOM 14485 O O . LEU D 1 184 ? -10.27 20.321 -15.98 1 16.11 163 LEU D O 1
ATOM 14501 N N . ILE D 1 185 ? -11.985 19.797 -17.363 1 15.13 164 ILE D N 1
ATOM 14502 C CA . ILE D 1 185 ? -11.336 18.572 -17.862 1 14.82 164 ILE D CA 1
ATOM 14503 C C . ILE D 1 185 ? -10.081 18.93 -18.687 1 13.73 164 ILE D C 1
ATOM 14504 O O . ILE D 1 185 ? -9.065 18.274 -18.552 1 14.45 164 ILE D O 1
ATOM 14520 N N . GLY D 1 186 ? -10.154 19.948 -19.528 1 14.04 165 GLY D N 1
ATOM 14521 C CA . GLY D 1 186 ? -9.005 20.393 -20.321 1 15.68 165 GLY D CA 1
ATOM 14522 C C . GLY D 1 186 ? -7.86 20.836 -19.447 1 16.07 165 GLY D C 1
ATOM 14523 O O . GLY D 1 186 ? -6.719 20.437 -19.68 1 16.52 165 GLY D O 1
ATOM 14527 N N . LEU D 1 187 ? -8.162 21.61 -18.393 1 16.21 166 LEU D N 1
ATOM 14528 C CA . LEU D 1 187 ? -7.154 22.035 -17.404 1 17.73 166 LEU D CA 1
ATOM 14529 C C . LEU D 1 187 ? -6.515 20.784 -16.765 1 16.93 166 LEU D C 1
ATOM 14530 O O . LEU D 1 187 ? -5.285 20.667 -16.695 1 16.85 166 LEU D O 1
ATOM 14546 N N . THR D 1 188 ? -7.367 19.82 -16.365 1 15.84 167 THR D N 1
ATOM 14547 C CA . THR D 1 188 ? -6.924 18.56 -15.757 1 15.45 167 THR D CA 1
ATOM 14548 C C . THR D 1 188 ? -5.953 17.811 -16.672 1 15.52 167 THR D C 1
ATOM 14549 O O . THR D 1 188 ? -4.892 17.392 -16.212 1 15.45 167 THR D O 1
ATOM 14560 N N . ARG D 1 189 ? -6.33 17.597 -17.941 1 15.21 168 ARG D N 1
ATOM 14561 C CA . ARG D 1 189 ? -5.516 16.82 -18.862 1 15.48 168 ARG D CA 1
ATOM 14562 C C . ARG D 1 189 ? -4.167 17.483 -19.16 1 16.14 168 ARG D C 1
ATOM 14563 O O . ARG D 1 189 ? -3.135 16.807 -19.189 1 16.24 168 ARG D O 1
ATOM 14584 N N . ALA D 1 190 ? -4.182 18.778 -19.424 1 16.58 169 ALA D N 1
ATOM 14585 C CA . ALA D 1 190 ? -2.959 19.495 -19.755 1 16.25 169 ALA D CA 1
ATOM 14586 C C . ALA D 1 190 ? -2.008 19.539 -18.58 1 16.63 169 ALA D C 1
ATOM 14587 O O . ALA D 1 190 ? -0.808 19.321 -18.756 1 16.81 169 ALA D O 1
ATOM 14594 N N . LEU D 1 1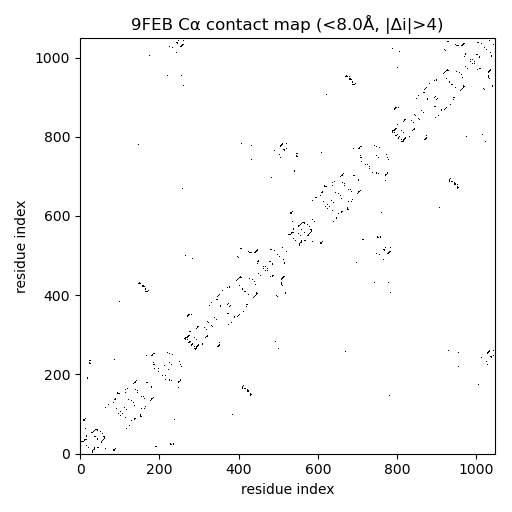91 ? -2.529 19.823 -17.378 1 17.17 170 LEU D N 1
ATOM 14595 C CA . LEU D 1 191 ? -1.695 19.899 -16.198 1 18.77 170 LEU D CA 1
ATOM 14596 C C . LEU D 1 191 ? -1.181 18.518 -15.786 1 18.25 170 LEU D C 1
ATOM 14597 O O . LEU D 1 191 ? -0.047 18.406 -15.329 1 19.22 170 LEU D O 1
ATOM 14613 N N . ALA D 1 192 ? -1.953 17.461 -16.002 1 17.21 171 ALA D N 1
ATOM 14614 C CA . ALA D 1 192 ? -1.502 16.079 -15.759 1 17.2 171 ALA D CA 1
ATOM 14615 C C . ALA D 1 192 ? -0.234 15.761 -16.571 1 16.85 171 ALA D C 1
ATOM 14616 O O . ALA D 1 192 ? 0.694 15.15 -16.046 1 17.2 171 ALA D O 1
ATOM 14623 N N . LEU D 1 193 ? -0.175 16.228 -17.821 1 16.97 172 LEU D N 1
ATOM 14624 C CA . LEU D 1 193 ? 0.988 15.997 -18.656 1 18.12 172 LEU D CA 1
ATOM 14625 C C . LEU D 1 193 ? 2.14 16.907 -18.244 1 18.62 172 LEU D C 1
ATOM 14626 O O . LEU D 1 193 ? 3.283 16.461 -18.204 1 19.07 172 LEU D O 1
ATOM 14642 N N . GLU D 1 194 ? 1.856 18.172 -17.936 1 18.14 173 GLU D N 1
ATOM 14643 C CA . GLU D 1 194 ? 2.905 19.102 -17.535 1 18.92 173 GLU D CA 1
ATOM 14644 C C . GLU D 1 194 ? 3.591 18.668 -16.228 1 19.6 173 GLU D C 1
ATOM 14645 O O . GLU D 1 194 ? 4.798 18.844 -16.087 1 20.65 173 GLU D O 1
ATOM 14657 N N . LEU D 1 195 ? 2.833 18.101 -15.286 1 18.79 174 LEU D N 1
ATOM 14658 C CA . LEU D 1 195 ? 3.347 17.664 -13.991 1 19.09 174 LEU D CA 1
ATOM 14659 C C . LEU D 1 195 ? 3.66 16.175 -13.875 1 19.64 174 LEU D C 1
ATOM 14660 O O . LEU D 1 195 ? 4.037 15.724 -12.784 1 19.64 174 LEU D O 1
ATOM 14676 N N . ALA D 1 196 ? 3.56 15.421 -14.968 1 19.77 175 ALA D N 1
ATOM 14677 C CA . ALA D 1 196 ? 3.702 13.968 -14.959 1 20.77 175 ALA D CA 1
ATOM 14678 C C . ALA D 1 196 ? 4.977 13.451 -14.281 1 21.83 175 ALA D C 1
ATOM 14679 O O . ALA D 1 196 ? 4.913 12.481 -13.519 1 22.07 175 ALA D O 1
ATOM 14686 N N . GLN D 1 197 ? 6.111 14.107 -14.527 1 22.05 176 GLN D N 1
ATOM 14687 C CA . GLN D 1 197 ? 7.398 13.717 -13.939 1 22.47 176 GLN D CA 1
ATOM 14688 C C . GLN D 1 197 ? 7.789 14.584 -12.731 1 23.46 176 GLN D C 1
ATOM 14689 O O . GLN D 1 197 ? 8.961 14.606 -12.358 1 23.99 176 GLN D O 1
ATOM 14703 N N . ARG D 1 198 ? 6.819 15.26 -12.093 1 23.44 177 ARG D N 1
ATOM 14704 C CA . ARG D 1 198 ? 7.055 16.083 -10.914 1 24.85 177 ARG D CA 1
ATOM 14705 C C . ARG D 1 198 ? 6.435 15.5 -9.641 1 24.67 177 ARG D C 1
ATOM 14706 O O . ARG D 1 198 ? 6.394 16.204 -8.642 1 25.22 177 ARG D O 1
ATOM 14727 N N . GLY D 1 199 ? 5.968 14.25 -9.67 1 23.12 178 GLY D N 1
ATOM 14728 C CA . GLY D 1 199 ? 5.412 13.591 -8.506 1 22.9 178 GLY D CA 1
ATOM 14729 C C . GLY D 1 199 ? 3.983 13.964 -8.166 1 22.65 178 GLY D C 1
ATOM 14730 O O . GLY D 1 199 ? 3.483 13.567 -7.115 1 22.77 178 GLY D O 1
ATOM 14734 N N . ILE D 1 200 ? 3.286 14.669 -9.069 1 21.6 179 ILE D N 1
ATOM 14735 C CA . ILE D 1 200 ? 1.923 15.109 -8.83 1 21.17 179 ILE D CA 1
ATOM 14736 C C . ILE D 1 200 ? 1.02 14.493 -9.887 1 20.47 179 ILE D C 1
ATOM 14737 O O . ILE D 1 200 ? 1.386 14.504 -11.059 1 20.89 179 ILE D O 1
ATOM 14753 N N . THR D 1 201 ? -0.165 13.989 -9.487 1 19.07 180 THR D N 1
ATOM 14754 C CA . THR D 1 201 ? -1.179 13.547 -10.437 1 18.63 180 THR D CA 1
ATOM 14755 C C . THR D 1 201 ? -2.311 14.557 -10.429 1 17.85 180 THR D C 1
ATOM 14756 O O . THR D 1 201 ? -2.596 15.196 -9.403 1 18.48 180 THR D O 1
ATOM 14767 N N . VAL D 1 202 ? -2.986 14.686 -11.566 1 17.58 181 VAL D N 1
ATOM 14768 C CA . VAL D 1 202 ? -4.1 15.615 -11.743 1 17 181 VAL D CA 1
ATOM 14769 C C . VAL D 1 202 ? -5.212 14.8 -12.405 1 15.88 181 VAL D C 1
ATOM 14770 O O . VAL D 1 202 ? -5.028 14.266 -13.502 1 14.96 181 VAL D O 1
ATOM 14783 N N . ASN D 1 203 ? -6.344 14.689 -11.733 1 15.53 182 ASN D N 1
ATOM 14784 C CA . ASN D 1 203 ? -7.472 13.898 -12.213 1 15.49 182 ASN D CA 1
ATOM 14785 C C . ASN D 1 203 ? -8.77 14.614 -11.939 1 15.68 182 ASN D C 1
ATOM 14786 O O . ASN D 1 203 ? -8.825 15.499 -11.092 1 16.12 182 ASN D O 1
ATOM 14797 N N . ALA D 1 204 ? -9.827 14.198 -12.651 1 15.74 183 ALA D N 1
ATOM 14798 C CA . ALA D 1 204 ? -11.166 14.704 -12.478 1 16.53 183 ALA D CA 1
ATOM 14799 C C . ALA D 1 204 ? -12.135 13.59 -12.145 1 17.61 183 ALA D C 1
ATOM 14800 O O . ALA D 1 204 ? -12.035 12.5 -12.689 1 18.78 183 ALA D O 1
ATOM 14807 N N . ILE D 1 205 ? -13.028 13.848 -11.204 1 18.24 184 ILE D N 1
ATOM 14808 C CA . ILE D 1 205 ? -14.119 12.952 -10.836 1 18.92 184 ILE D CA 1
ATOM 14809 C C . ILE D 1 205 ? -15.36 13.617 -11.377 1 18.83 184 ILE D C 1
ATOM 14810 O O . ILE D 1 205 ? -15.566 14.805 -11.134 1 19.32 184 ILE D O 1
ATOM 14826 N N . CYS D 1 206 ? -16.174 12.86 -12.117 1 18.22 185 CYS D N 1
ATOM 14827 C CA . CYS D 1 206 ? -17.334 13.337 -12.849 1 18.55 185 CYS D CA 1
ATOM 14828 C C . CYS D 1 206 ? -18.627 12.689 -12.366 1 19.08 185 CYS D C 1
ATOM 14829 O O . CYS D 1 206 ? -19.097 11.711 -12.953 1 18.36 185 CYS D O 1
ATOM 14837 N N . PRO D 1 207 ? -19.236 13.246 -11.316 1 19.31 186 PRO D N 1
ATOM 14838 C CA . PRO D 1 207 ? -20.501 12.668 -10.847 1 20.31 186 PRO D CA 1
ATOM 14839 C C . PRO D 1 207 ? -21.645 12.958 -11.809 1 22.08 186 PRO D C 1
ATOM 14840 O O . PRO D 1 207 ? -21.664 13.992 -12.491 1 20.09 186 PRO D O 1
ATOM 14851 N N . GLY D 1 208 ? -22.58 12.034 -11.852 1 24.92 187 GLY D N 1
ATOM 14852 C CA . GLY D 1 208 ? -23.863 12.259 -12.481 1 28.41 187 GLY D CA 1
ATOM 14853 C C . GLY D 1 208 ? -24.76 12.841 -11.388 1 32.75 187 GLY D C 1
ATOM 14854 O O . GLY D 1 208 ? -24.271 13.36 -10.364 1 33.72 187 GLY D O 1
ATOM 14858 N N . PHE D 1 209 ? -26.089 12.723 -11.54 1 35.1 188 PHE D N 1
ATOM 14859 C CA . PHE D 1 209 ? -27.011 13.236 -10.51 1 37.49 188 PHE D CA 1
ATOM 14860 C C . PHE D 1 209 ? -26.765 12.523 -9.163 1 38.15 188 PHE D C 1
ATOM 14861 O O . PHE D 1 209 ? -26.84 11.299 -9.085 1 38.48 188 PHE D O 1
ATOM 14878 N N . THR D 1 210 ? -26.398 13.303 -8.136 1 38.23 189 THR D N 1
ATOM 14879 C CA . THR D 1 210 ? -26.031 12.811 -6.804 1 38.75 189 THR D CA 1
ATOM 14880 C C . THR D 1 210 ? -26.984 13.397 -5.786 1 40.83 189 THR D C 1
ATOM 14881 O O . THR D 1 210 ? -27.347 14.567 -5.897 1 40.54 189 THR D O 1
ATOM 14892 N N . ASP D 1 211 ? -27.361 12.605 -4.781 1 42.47 190 ASP D N 1
ATOM 14893 C CA . ASP D 1 211 ? -28.312 13.048 -3.78 1 44.84 190 ASP D CA 1
ATOM 14894 C C . ASP D 1 211 ? -27.711 14.091 -2.814 1 46.82 190 ASP D C 1
ATOM 14895 O O . ASP D 1 211 ? -27.104 13.728 -1.803 1 46.76 190 ASP D O 1
ATOM 14904 N N . THR D 1 212 ? -27.867 15.388 -3.164 1 48.18 191 THR D N 1
ATOM 14905 C CA . THR D 1 212 ? -27.378 16.536 -2.392 1 50.4 191 THR D CA 1
ATOM 14906 C C . THR D 1 212 ? -28.478 17.634 -2.329 1 53.47 191 THR D C 1
ATOM 14907 O O . THR D 1 212 ? -29.46 17.59 -3.077 1 53.54 191 THR D O 1
ATOM 14918 N N . ASP D 1 213 ? -28.266 18.654 -1.474 1 55.72 192 ASP D N 1
ATOM 14919 C CA . ASP D 1 213 ? -29.144 19.821 -1.378 1 58.11 192 ASP D CA 1
ATOM 14920 C C . ASP D 1 213 ? -29.144 20.579 -2.721 1 60.64 192 ASP D C 1
ATOM 14921 O O . ASP D 1 213 ? -30.184 21.098 -3.122 1 61 192 ASP D O 1
ATOM 14930 N N . LEU D 1 214 ? -27.996 20.621 -3.428 1 62.31 193 LEU D N 1
ATOM 14931 C CA . LEU D 1 214 ? -27.902 21.255 -4.742 1 64.53 193 LEU D CA 1
ATOM 14932 C C . LEU D 1 214 ? -28.851 20.566 -5.732 1 66.8 193 LEU D C 1
ATOM 14933 O O . LEU D 1 214 ? -29.558 21.26 -6.463 1 66.96 193 LEU D O 1
ATOM 14949 N N . LEU D 1 215 ? -28.872 19.216 -5.763 1 68.2 194 LEU D N 1
ATOM 14950 C CA . LEU D 1 215 ? -29.756 18.492 -6.671 1 70.07 194 LEU D CA 1
ATOM 14951 C C . LEU D 1 215 ? -31.216 18.783 -6.332 1 71.8 194 LEU D C 1
ATOM 14952 O O . LEU D 1 215 ? -31.997 19.025 -7.244 1 71.76 194 LEU D O 1
ATOM 14968 N N . GLN D 1 216 ? -31.578 18.806 -5.044 1 73.16 195 GLN D N 1
ATOM 14969 C CA . GLN D 1 216 ? -32.959 19.114 -4.652 1 75.19 195 GLN D CA 1
ATOM 14970 C C . GLN D 1 216 ? -33.378 20.526 -5.126 1 76.95 195 GLN D C 1
ATOM 14971 O O . GLN D 1 216 ? -34.507 20.708 -5.588 1 77.17 195 GLN D O 1
ATOM 14985 N N . ALA D 1 217 ? -32.459 21.503 -5.073 1 78.14 196 ALA D N 1
ATOM 14986 C CA . ALA D 1 217 ? -32.737 22.853 -5.569 1 79.87 196 ALA D CA 1
ATOM 14987 C C . ALA D 1 217 ? -32.933 22.855 -7.102 1 81.66 196 ALA D C 1
ATOM 14988 O O . ALA D 1 217 ? -33.798 23.564 -7.627 1 81.94 196 ALA D O 1
ATOM 14995 N N . SER D 1 218 ? -32.126 22.05 -7.809 1 82.65 197 SER D N 1
ATOM 14996 C CA . SER D 1 218 ? -32.209 21.889 -9.26 1 84.21 197 SER D CA 1
ATOM 14997 C C . SER D 1 218 ? -33.517 21.204 -9.656 1 85.43 197 SER D C 1
ATOM 14998 O O . SER D 1 218 ? -34.07 21.544 -10.694 1 85.41 197 SER D O 1
ATOM 15006 N N . VAL D 1 219 ? -34.012 20.25 -8.837 1 86.32 198 VAL D N 1
ATOM 15007 C CA . VAL D 1 219 ? -35.277 19.53 -9.062 1 87.63 198 VAL D CA 1
ATOM 15008 C C . VAL D 1 219 ? -36.41 20.559 -9.09 1 88.79 198 VAL D C 1
ATOM 15009 O O . VAL D 1 219 ? -37.177 20.602 -10.053 1 88.79 198 VAL D O 1
ATOM 15022 N N . LEU D 1 220 ? -36.464 21.433 -8.076 1 89.64 199 LEU D N 1
ATOM 15023 C CA . LEU D 1 220 ? -37.516 22.447 -8.018 1 90.9 199 LEU D CA 1
ATOM 15024 C C . LEU D 1 220 ? -37.408 23.457 -9.183 1 92 199 LEU D C 1
ATOM 15025 O O . LEU D 1 220 ? -38.434 23.824 -9.763 1 91.9 199 LEU D O 1
ATOM 15041 N N . ARG D 1 221 ? -36.178 23.873 -9.553 1 92.9 200 ARG D N 1
ATOM 15042 C CA . ARG D 1 221 ? -35.984 24.79 -10.681 1 94.2 200 ARG D CA 1
ATOM 15043 C C . ARG D 1 221 ? -36.497 24.181 -11.988 1 95.34 200 ARG D C 1
ATOM 15044 O O . ARG D 1 221 ? -37.214 24.856 -12.728 1 95.48 200 ARG D O 1
ATOM 15065 N N . VAL D 1 222 ? -36.125 22.916 -12.279 1 95.91 201 VAL D N 1
ATOM 15066 C CA . VAL D 1 222 ? -36.55 22.279 -13.526 1 96.89 201 VAL D CA 1
ATOM 15067 C C . VAL D 1 222 ? -38.065 22.04 -13.518 1 97.74 201 VAL D C 1
ATOM 15068 O O . VAL D 1 222 ? -38.705 22.232 -14.55 1 97.83 201 VAL D O 1
ATOM 15081 N N . ALA D 1 223 ? -38.648 21.678 -12.359 1 98.18 202 ALA D N 1
ATOM 15082 C CA . ALA D 1 223 ? -40.091 21.476 -12.253 1 99.14 202 ALA D CA 1
ATOM 15083 C C . ALA D 1 223 ? -40.839 22.784 -12.56 1 100.09 202 ALA D C 1
ATOM 15084 O O . ALA D 1 223 ? -41.795 22.777 -13.338 1 100.24 202 ALA D O 1
ATOM 15091 N N . GLN D 1 224 ? -40.368 23.908 -11.991 1 100.53 203 GLN D N 1
ATOM 15092 C CA . GLN D 1 224 ? -40.975 25.217 -12.202 1 101.37 203 GLN D CA 1
ATOM 15093 C C . GLN D 1 224 ? -40.827 25.667 -13.654 1 101.96 203 GLN D C 1
ATOM 15094 O O . GLN D 1 224 ? -41.767 26.228 -14.21 1 102.06 203 GLN D O 1
ATOM 15108 N N . ARG D 1 225 ? -39.667 25.41 -14.275 1 102.26 204 ARG D N 1
ATOM 15109 C CA . ARG D 1 225 ? -39.433 25.817 -15.661 1 103.02 204 ARG D CA 1
ATOM 15110 C C . ARG D 1 225 ? -40.143 24.925 -16.691 1 103.34 204 ARG D C 1
ATOM 15111 O O . ARG D 1 225 ? -40.362 25.384 -17.812 1 103.47 204 ARG D O 1
ATOM 15132 N N . THR D 1 226 ? -40.494 23.669 -16.335 1 103.28 205 THR D N 1
ATOM 15133 C CA . THR D 1 226 ? -41.164 22.74 -17.256 1 103.57 205 THR D CA 1
ATOM 15134 C C . THR D 1 226 ? -42.631 22.445 -16.886 1 103.5 205 THR D C 1
ATOM 15135 O O . THR D 1 226 ? -43.235 21.578 -17.521 1 103.57 205 THR D O 1
ATOM 15146 N N . ALA D 1 227 ? -43.213 23.166 -15.891 1 103.19 206 ALA D N 1
ATOM 15147 C CA . ALA D 1 227 ? -44.6 22.976 -15.44 1 103.31 206 ALA D CA 1
ATOM 15148 C C . ALA D 1 227 ? -44.898 21.507 -15.071 1 103.06 206 ALA D C 1
ATOM 15149 O O . ALA D 1 227 ? -45.925 20.954 -15.468 1 103.33 206 ALA D O 1
ATOM 15156 N N . ARG D 1 228 ? -43.99 20.891 -14.306 1 102.37 207 ARG D N 1
ATOM 15157 C CA . ARG D 1 228 ? -44.082 19.496 -13.877 1 102.19 207 ARG D CA 1
ATOM 15158 C C . ARG D 1 228 ? -44.004 19.424 -12.351 1 101.31 207 ARG D C 1
ATOM 15159 O O . ARG D 1 228 ? -43.486 20.339 -11.711 1 101.4 207 ARG D O 1
ATOM 15180 N N . ALA D 1 229 ? -44.543 18.354 -11.767 1 100.34 208 ALA D N 1
ATOM 15181 C CA . ALA D 1 229 ? -44.507 18.171 -10.321 1 99.97 208 ALA D CA 1
ATOM 15182 C C . ALA D 1 229 ? -43.063 17.855 -9.897 1 99.33 208 ALA D C 1
ATOM 15183 O O . ALA D 1 229 ? -42.427 17.057 -10.585 1 99.43 208 ALA D O 1
ATOM 15190 N N . PRO D 1 230 ? -42.514 18.409 -8.788 1 98.42 209 PRO D N 1
ATOM 15191 C CA . PRO D 1 230 ? -41.133 18.048 -8.403 1 97.73 209 PRO D CA 1
ATOM 15192 C C . PRO D 1 230 ? -40.853 16.545 -8.315 1 96.77 209 PRO D C 1
ATOM 15193 O O . PRO D 1 230 ? -39.797 16.101 -8.763 1 96.8 209 PRO D O 1
ATOM 15204 N N . GLU D 1 231 ? -41.794 15.756 -7.772 1 95.72 210 GLU D N 1
ATOM 15205 C CA . GLU D 1 231 ? -41.598 14.31 -7.653 1 95.23 210 GLU D CA 1
ATOM 15206 C C . GLU D 1 231 ? -41.438 13.633 -9.027 1 94.08 210 GLU D C 1
ATOM 15207 O O . GLU D 1 231 ? -40.636 12.706 -9.16 1 94.12 210 GLU D O 1
ATOM 15219 N N . ALA D 1 232 ? -42.17 14.104 -10.049 1 92.87 211 ALA D N 1
ATOM 15220 C CA . ALA D 1 232 ? -42.042 13.547 -11.394 1 92.11 211 ALA D CA 1
ATOM 15221 C C . ALA D 1 232 ? -40.674 13.871 -11.992 1 91.03 211 ALA D C 1
ATOM 15222 O O . ALA D 1 232 ? -40.08 13.002 -12.63 1 91.09 211 ALA D O 1
ATOM 15229 N N . VAL D 1 233 ? -40.154 15.095 -11.758 1 89.84 212 VAL D N 1
ATOM 15230 C CA . VAL D 1 233 ? -38.85 15.453 -12.301 1 89.19 212 VAL D CA 1
ATOM 15231 C C . VAL D 1 233 ? -37.738 14.733 -11.509 1 87.75 212 VAL D C 1
ATOM 15232 O O . VAL D 1 233 ? -36.75 14.37 -12.123 1 87.75 212 VAL D O 1
ATOM 15245 N N . LEU D 1 234 ? -37.923 14.425 -10.209 1 86.38 213 LEU D N 1
ATOM 15246 C CA . LEU D 1 234 ? -36.941 13.641 -9.45 1 85.56 213 LEU D CA 1
ATOM 15247 C C . LEU D 1 234 ? -36.804 12.232 -10.084 1 84.17 213 LEU D C 1
ATOM 15248 O O . LEU D 1 234 ? -35.687 11.729 -10.26 1 84.2 213 LEU D O 1
ATOM 15264 N N . GLU D 1 235 ? -37.939 11.626 -10.468 1 82.7 214 GLU D N 1
ATOM 15265 C CA . GLU D 1 235 ? -37.936 10.316 -11.123 1 81.73 214 GLU D CA 1
ATOM 15266 C C . GLU D 1 235 ? -37.184 10.384 -12.473 1 80.12 214 GLU D C 1
ATOM 15267 O O . GLU D 1 235 ? -36.483 9.434 -12.817 1 80.36 214 GLU D O 1
ATOM 15279 N N . LEU D 1 236 ? -37.318 11.504 -13.227 1 78.33 215 LEU D N 1
ATOM 15280 C CA . LEU D 1 236 ? -36.587 11.709 -14.489 1 77.23 215 LEU D CA 1
ATOM 15281 C C . LEU D 1 236 ? -35.082 11.753 -14.219 1 75.45 215 LEU D C 1
ATOM 15282 O O . LEU D 1 236 ? -34.319 11.18 -14.992 1 75.52 215 LEU D O 1
ATOM 15298 N N . PHE D 1 237 ? -34.654 12.447 -13.152 1 73.67 216 PHE D N 1
ATOM 15299 C CA . PHE D 1 237 ? -33.243 12.546 -12.777 1 72.22 216 PHE D CA 1
ATOM 15300 C C . PHE D 1 237 ? -32.666 11.163 -12.485 1 70.27 216 PHE D C 1
ATOM 15301 O O . PHE D 1 237 ? -31.576 10.848 -12.975 1 70.59 216 PHE D O 1
ATOM 15318 N N . ALA D 1 238 ? -33.399 10.322 -11.732 1 68.24 217 ALA D N 1
ATOM 15319 C CA . ALA D 1 238 ? -32.921 8.961 -11.463 1 66.8 217 ALA D CA 1
ATOM 15320 C C . ALA D 1 238 ? -32.928 8.075 -12.755 1 64.62 217 ALA D C 1
ATOM 15321 O O . ALA D 1 238 ? -32.064 7.219 -12.895 1 64.68 217 ALA D O 1
ATOM 15328 N N . ARG D 1 239 ? -33.837 8.341 -13.722 1 62.36 218 ARG D N 1
ATOM 15329 C CA . ARG D 1 239 ? -33.893 7.609 -14.994 1 60.64 218 ARG D CA 1
ATOM 15330 C C . ARG D 1 239 ? -32.68 7.855 -15.905 1 57.2 218 ARG D C 1
ATOM 15331 O O . ARG D 1 239 ? -32.432 7.019 -16.772 1 57.61 218 ARG D O 1
ATOM 15352 N N . ARG D 1 240 ? -31.934 8.975 -15.749 1 53.55 219 ARG D N 1
ATOM 15353 C CA . ARG D 1 240 ? -30.696 9.185 -16.527 1 50.25 219 ARG D CA 1
ATOM 15354 C C . ARG D 1 240 ? -29.606 8.164 -16.092 1 44.8 219 ARG D C 1
ATOM 15355 O O . ARG D 1 240 ? -28.727 7.82 -16.883 1 44.86 219 ARG D O 1
ATOM 15376 N N . ASN D 1 241 ? -29.641 7.737 -14.819 1 39.93 220 ASN D N 1
ATOM 15377 C CA . ASN D 1 241 ? -28.705 6.77 -14.291 1 35.63 220 ASN D CA 1
ATOM 15378 C C . ASN D 1 241 ? -29.23 5.365 -14.653 1 31.68 220 ASN D C 1
ATOM 15379 O O . ASN D 1 241 ? -30.312 5.01 -14.182 1 30.45 220 ASN D O 1
ATOM 15390 N N . PRO D 1 242 ? -28.519 4.548 -15.462 1 29.17 221 PRO D N 1
ATOM 15391 C CA . PRO D 1 242 ? -29.028 3.196 -15.763 1 27.64 221 PRO D CA 1
ATOM 15392 C C . PRO D 1 242 ? -29.349 2.346 -14.53 1 26.02 221 PRO D C 1
ATOM 15393 O O . PRO D 1 242 ? -30.178 1.452 -14.613 1 25.67 221 PRO D O 1
ATOM 15404 N N . GLN D 1 243 ? -28.704 2.624 -13.389 1 25.05 222 GLN D N 1
ATOM 15405 C CA . GLN D 1 243 ? -28.943 1.878 -12.162 1 25.31 222 GLN D CA 1
ATOM 15406 C C . GLN D 1 243 ? -30.281 2.229 -11.482 1 27.57 222 GLN D C 1
ATOM 15407 O O . GLN D 1 243 ? -30.662 1.527 -10.554 1 28.62 222 GLN D O 1
ATOM 15421 N N . GLY D 1 244 ? -31.002 3.244 -11.969 1 28.41 223 GLY D N 1
ATOM 15422 C CA . GLY D 1 244 ? -32.32 3.579 -11.442 1 30.3 223 GLY D CA 1
ATOM 15423 C C . GLY D 1 244 ? -32.327 4.211 -10.069 1 32.3 223 GLY D C 1
ATOM 15424 O O . GLY D 1 244 ? -33.341 4.165 -9.37 1 32.84 223 GLY D O 1
ATOM 15428 N N . ARG D 1 245 ? -31.221 4.829 -9.682 1 32.34 224 ARG D N 1
ATOM 15429 C CA . ARG D 1 245 ? -31.096 5.475 -8.381 1 33.8 224 ARG D CA 1
ATOM 15430 C C . ARG D 1 245 ? -30.133 6.651 -8.495 1 34.23 224 ARG D C 1
ATOM 15431 O O . ARG D 1 245 ? -29.356 6.707 -9.454 1 34.6 224 ARG D O 1
ATOM 15452 N N . LEU D 1 246 ? -30.131 7.541 -7.501 1 33.7 225 LEU D N 1
ATOM 15453 C CA . LEU D 1 246 ? -29.175 8.639 -7.498 1 33.73 225 LEU D CA 1
ATOM 15454 C C . LEU D 1 246 ? -27.839 8.126 -6.943 1 32.22 225 LEU D C 1
ATOM 15455 O O . LEU D 1 246 ? -27.79 7.197 -6.135 1 31.51 225 LEU D O 1
ATOM 15471 N N . VAL D 1 247 ? -26.765 8.778 -7.351 1 31.49 226 VAL D N 1
ATOM 15472 C CA . VAL D 1 247 ? -25.437 8.458 -6.831 1 30.89 226 VAL D CA 1
ATOM 15473 C C . VAL D 1 247 ? -25.406 8.992 -5.377 1 29.8 226 VAL D C 1
ATOM 15474 O O . VAL D 1 247 ? -26.027 10.017 -5.081 1 29.06 226 VAL D O 1
ATOM 15487 N N . ARG D 1 248 ? -24.725 8.283 -4.482 1 29.65 227 ARG D N 1
ATOM 15488 C CA . ARG D 1 248 ? -24.57 8.726 -3.117 1 30.07 227 ARG D CA 1
ATOM 15489 C C . ARG D 1 248 ? -23.276 9.548 -2.969 1 28.61 227 ARG D C 1
ATOM 15490 O O . ARG D 1 248 ? -22.247 9.164 -3.537 1 28.23 227 ARG D O 1
ATOM 15511 N N . PRO D 1 249 ? -23.267 10.64 -2.181 1 27.5 228 PRO D N 1
ATOM 15512 C CA . PRO D 1 249 ? -22.01 11.39 -1.985 1 26.88 228 PRO D CA 1
ATOM 15513 C C . PRO D 1 249 ? -20.787 10.535 -1.579 1 25.77 228 PRO D C 1
ATOM 15514 O O . PRO D 1 249 ? -19.67 10.824 -2.006 1 24.8 228 PRO D O 1
ATOM 15525 N N . GLU D 1 250 ? -20.986 9.486 -0.754 1 25.36 229 GLU D N 1
ATOM 15526 C CA . GLU D 1 250 ? -19.875 8.624 -0.344 1 25.83 229 GLU D CA 1
ATOM 15527 C C . GLU D 1 250 ? -19.237 7.854 -1.505 1 24.42 229 GLU D C 1
ATOM 15528 O O . GLU D 1 250 ? -18.052 7.536 -1.437 1 23.45 229 GLU D O 1
ATOM 15540 N N . GLU D 1 251 ? -20.001 7.563 -2.557 1 23.93 230 GLU D N 1
ATOM 15541 C CA . GLU D 1 251 ? -19.462 6.877 -3.739 1 24.69 230 GLU D CA 1
ATOM 15542 C C . GLU D 1 251 ? -18.503 7.82 -4.49 1 24.57 230 GLU D C 1
ATOM 15543 O O . GLU D 1 251 ? -17.448 7.387 -4.959 1 25.13 230 GLU D O 1
ATOM 15555 N N . VAL D 1 252 ? -18.829 9.122 -4.548 1 23.9 231 VAL D N 1
ATOM 15556 C CA . VAL D 1 252 ? -17.935 10.102 -5.174 1 24.57 231 VAL D CA 1
ATOM 15557 C C . VAL D 1 252 ? -16.66 10.225 -4.316 1 24.57 231 VAL D C 1
ATOM 15558 O O . VAL D 1 252 ? -15.539 10.228 -4.841 1 24.74 231 VAL D O 1
ATOM 15571 N N . ALA D 1 253 ? -16.831 10.316 -2.987 1 24.14 232 ALA D N 1
ATOM 15572 C CA . ALA D 1 253 ? -15.707 10.391 -2.047 1 24.42 232 ALA D CA 1
ATOM 15573 C C . ALA D 1 253 ? -14.784 9.178 -2.115 1 25.05 232 ALA D C 1
ATOM 15574 O O . ALA D 1 253 ? -13.573 9.325 -1.931 1 24.39 232 ALA D O 1
ATOM 15581 N N . TRP D 1 254 ? -15.343 7.984 -2.348 1 26.05 233 TRP D N 1
ATOM 15582 C CA . TRP D 1 254 ? -14.565 6.749 -2.445 1 27.44 233 TRP D CA 1
ATOM 15583 C C . TRP D 1 254 ? -13.555 6.847 -3.603 1 27.6 233 TRP D C 1
ATOM 15584 O O . TRP D 1 254 ? -12.405 6.436 -3.455 1 28.22 233 TRP D O 1
ATOM 15605 N N . ALA D 1 255 ? -13.973 7.419 -4.74 1 27.3 234 ALA D N 1
ATOM 15606 C CA . ALA D 1 255 ? -13.078 7.602 -5.88 1 28.13 234 ALA D CA 1
ATOM 15607 C C . ALA D 1 255 ? -11.963 8.581 -5.54 1 28.26 234 ALA D C 1
ATOM 15608 O O . ALA D 1 255 ? -10.804 8.358 -5.911 1 28.76 234 ALA D O 1
ATOM 15615 N N . VAL D 1 256 ? -12.287 9.644 -4.794 1 27.79 235 VAL D N 1
ATOM 15616 C CA . VAL D 1 256 ? -11.307 10.658 -4.427 1 28.83 235 VAL D CA 1
ATOM 15617 C C . VAL D 1 256 ? -10.193 10.082 -3.547 1 28.68 235 VAL D C 1
ATOM 15618 O O . VAL D 1 256 ? -9.012 10.263 -3.849 1 28.52 235 VAL D O 1
ATOM 15631 N N . VAL D 1 257 ? -10.556 9.359 -2.488 1 28.69 236 VAL D N 1
ATOM 15632 C CA . VAL D 1 257 ? -9.562 8.833 -1.555 1 29.49 236 VAL D CA 1
ATOM 15633 C C . VAL D 1 257 ? -8.693 7.743 -2.224 1 28.98 236 VAL D C 1
ATOM 15634 O O . VAL D 1 257 ? -7.485 7.695 -1.963 1 29.38 236 VAL D O 1
ATOM 15647 N N . TRP D 1 258 ? -9.255 6.961 -3.157 1 27.24 237 TRP D N 1
ATOM 15648 C CA . TRP D 1 258 ? -8.506 5.968 -3.936 1 27.15 237 TRP D CA 1
ATOM 15649 C C . TRP D 1 258 ? -7.368 6.659 -4.722 1 25.01 237 TRP D C 1
ATOM 15650 O O . TRP D 1 258 ? -6.237 6.173 -4.732 1 23.85 237 TRP D O 1
ATOM 15671 N N . LEU D 1 259 ? -7.663 7.813 -5.338 1 23.65 238 LEU D N 1
ATOM 15672 C CA . LEU D 1 259 ? -6.661 8.56 -6.101 1 22.44 238 LEU D CA 1
ATOM 15673 C C . LEU D 1 259 ? -5.508 9.087 -5.247 1 22.78 238 LEU D C 1
ATOM 15674 O O . LEU D 1 259 ? -4.429 9.282 -5.765 1 22.08 238 LEU D O 1
ATOM 15690 N N . CYS D 1 260 ? -5.715 9.292 -3.949 1 24.31 239 CYS D N 1
ATOM 15691 C CA . CYS D 1 260 ? -4.671 9.824 -3.057 1 24.46 239 CYS D CA 1
ATOM 15692 C C . CYS D 1 260 ? -3.606 8.821 -2.619 1 25.25 239 CYS D C 1
ATOM 15693 O O . CYS D 1 260 ? -2.574 9.223 -2.08 1 25.19 239 CYS D O 1
ATOM 15701 N N A SER D 1 261 ? -3.843 7.534 -2.837 0.41 25.58 240 SER D N 1
ATOM 15702 N N B SER D 1 261 ? -3.84 7.536 -2.85 0.59 25.49 240 SER D N 1
ATOM 15703 C CA A SER D 1 261 ? -2.88 6.501 -2.479 0.41 26.21 240 SER D CA 1
ATOM 15704 C CA B SER D 1 261 ? -2.877 6.502 -2.505 0.59 25.95 240 SER D CA 1
ATOM 15705 C C A SER D 1 261 ? -1.685 6.529 -3.429 0.41 26.85 240 SER D C 1
ATOM 15706 C C B SER D 1 261 ? -1.67 6.561 -3.433 0.59 26.75 240 SER D C 1
ATOM 15707 O O A SER D 1 261 ? -1.815 6.939 -4.584 0.41 26.71 240 SER D O 1
ATOM 15708 O O B SER D 1 261 ? -1.781 6.992 -4.584 0.59 26.52 240 SER D O 1
ATOM 15723 N N . GLU D 1 262 ? -0.528 6.042 -2.96 1 27.06 241 GLU D N 1
ATOM 15724 C CA . GLU D 1 262 ? 0.679 5.97 -3.783 1 28.14 241 GLU D CA 1
ATOM 15725 C C . GLU D 1 262 ? 0.497 4.92 -4.893 1 27.24 241 GLU D C 1
ATOM 15726 O O . GLU D 1 262 ? 1.077 5.076 -5.961 1 26.43 241 GLU D O 1
ATOM 15738 N N . LYS D 1 263 ? -0.352 3.897 -4.689 1 27.04 242 LYS D N 1
ATOM 15739 C CA . LYS D 1 263 ? -0.636 2.91 -5.731 1 27.38 242 LYS D CA 1
ATOM 15740 C C . LYS D 1 263 ? -1.537 3.465 -6.858 1 26.68 242 LYS D C 1
ATOM 15741 O O . LYS D 1 263 ? -1.719 2.775 -7.859 1 26.93 242 LYS D O 1
ATOM 15760 N N . ALA D 1 264 ? -2.09 4.689 -6.712 1 25.5 243 ALA D N 1
ATOM 15761 C CA . ALA D 1 264 ? -2.82 5.371 -7.779 1 24.46 243 ALA D CA 1
ATOM 15762 C C . ALA D 1 264 ? -1.939 6.387 -8.506 1 23.2 243 ALA D C 1
ATOM 15763 O O . ALA D 1 264 ? -2.461 7.16 -9.297 1 22.19 243 ALA D O 1
ATOM 15770 N N . ALA D 1 265 ? -0.606 6.351 -8.331 1 22.78 244 ALA D N 1
ATOM 15771 C CA . ALA D 1 265 ? 0.297 7.255 -9.038 1 23.24 244 ALA D CA 1
ATOM 15772 C C . ALA D 1 265 ? 0.152 7.123 -10.549 1 23.8 244 ALA D C 1
ATOM 15773 O O . ALA D 1 265 ? 0.167 8.14 -11.235 1 25.89 244 ALA D O 1
ATOM 15780 N N . ALA D 1 266 ? -0.104 5.912 -11.066 1 21.75 245 ALA D N 1
ATOM 15781 C CA . ALA D 1 266 ? -0.287 5.71 -12.508 1 21.21 245 ALA D CA 1
ATOM 15782 C C . ALA D 1 266 ? -1.618 6.248 -13.045 1 20.43 245 ALA D C 1
ATOM 15783 O O . ALA D 1 266 ? -1.8 6.281 -14.261 1 20.58 245 ALA D O 1
ATOM 15790 N N . ILE D 1 267 ? -2.558 6.651 -12.162 1 19.49 246 ILE D N 1
ATOM 15791 C CA . ILE D 1 267 ? -3.823 7.247 -12.573 1 18.6 246 ILE D CA 1
ATOM 15792 C C . ILE D 1 267 ? -3.549 8.732 -12.689 1 17.56 246 ILE D C 1
ATOM 15793 O O . ILE D 1 267 ? -3.411 9.413 -11.677 1 17.88 246 ILE D O 1
ATOM 15809 N N . ASN D 1 268 ? -3.412 9.222 -13.912 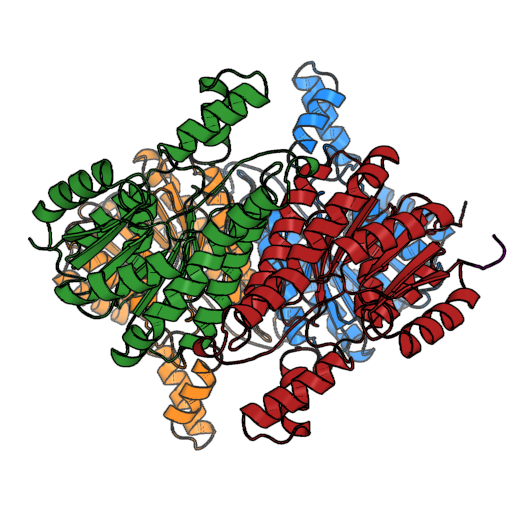1 17.09 247 ASN D N 1
ATOM 15810 C CA . ASN D 1 268 ? -3.084 10.615 -14.143 1 16.68 247 ASN D CA 1
ATOM 15811 C C . ASN D 1 268 ? -3.767 11.104 -15.42 1 17.19 247 ASN D C 1
ATOM 15812 O O . ASN D 1 268 ? -3.753 10.406 -16.434 1 18.29 247 ASN D O 1
ATOM 15823 N N . GLY D 1 269 ? -4.387 12.274 -15.335 1 15.72 248 GLY D N 1
ATOM 15824 C CA . GLY D 1 269 ? -5.087 12.899 -16.443 1 16.51 248 GLY D CA 1
ATOM 15825 C C . GLY D 1 269 ? -6.398 12.23 -16.782 1 17.02 248 GLY D C 1
ATOM 15826 O O . GLY D 1 269 ? -6.906 12.394 -17.901 1 18.97 248 GLY D O 1
ATOM 15830 N N . GLN D 1 270 ? -6.979 11.505 -15.828 1 15.59 249 GLN D N 1
ATOM 15831 C CA . GLN D 1 270 ? -8.188 10.76 -16.073 1 15.42 249 GLN D CA 1
ATOM 15832 C C . GLN D 1 270 ? -9.423 11.465 -15.612 1 16.2 249 GLN D C 1
ATOM 15833 O O . GLN D 1 270 ? -9.365 12.297 -14.713 1 16.56 249 GLN D O 1
ATOM 15847 N N . ALA D 1 271 ? -10.552 11.097 -16.217 1 16.93 250 ALA D N 1
ATOM 15848 C CA . ALA D 1 271 ? -11.867 11.563 -15.829 1 18.77 250 ALA D CA 1
ATOM 15849 C C . ALA D 1 271 ? -12.612 10.294 -15.407 1 20.39 250 ALA D C 1
ATOM 15850 O O . ALA D 1 271 ? -12.726 9.354 -16.197 1 21.47 250 ALA D O 1
ATOM 15857 N N . ILE D 1 272 ? -12.957 10.2 -14.129 1 20.01 251 ILE D N 1
ATOM 15858 C CA . ILE D 1 272 ? -13.619 9.029 -13.563 1 21.04 251 ILE D CA 1
ATOM 15859 C C . ILE D 1 272 ? -15.122 9.363 -13.45 1 19.74 251 ILE D C 1
ATOM 15860 O O . ILE D 1 272 ? -15.477 10.196 -12.629 1 19.94 251 ILE D O 1
ATOM 15876 N N . ALA D 1 273 ? -15.981 8.775 -14.282 1 19.03 252 ALA D N 1
ATOM 15877 C CA . ALA D 1 273 ? -17.423 9.009 -14.212 1 19.45 252 ALA D CA 1
ATOM 15878 C C . ALA D 1 273 ? -18.027 8.142 -13.095 1 20.35 252 ALA D C 1
ATOM 15879 O O . ALA D 1 273 ? -17.802 6.929 -13.062 1 20.1 252 ALA D O 1
ATOM 15886 N N . VAL D 1 274 ? -18.774 8.784 -12.176 1 19.97 253 VAL D N 1
ATOM 15887 C CA . VAL D 1 274 ? -19.436 8.14 -11.042 1 21.03 253 VAL D CA 1
ATOM 15888 C C . VAL D 1 274 ? -20.921 8.411 -11.289 1 21.62 253 VAL D C 1
ATOM 15889 O O . VAL D 1 274 ? -21.486 9.342 -10.735 1 21.76 253 VAL D O 1
ATOM 15902 N N . ALA D 1 275 ? -21.491 7.707 -12.272 1 21.54 254 ALA D N 1
ATOM 15903 C CA . ALA D 1 275 ? -22.866 7.946 -12.702 1 23.02 254 ALA D CA 1
ATOM 15904 C C . ALA D 1 275 ? -23.621 6.696 -13.125 1 23.95 254 ALA D C 1
ATOM 15905 O O . ALA D 1 275 ? -24.582 6.805 -13.885 1 24.59 254 ALA D O 1
ATOM 15912 N N . GLY D 1 276 ? -23.211 5.524 -12.636 1 23.45 255 GLY D N 1
ATOM 15913 C CA . GLY D 1 276 ? -23.9 4.263 -12.9 1 22.82 255 GLY D CA 1
ATOM 15914 C C . GLY D 1 276 ? -23.921 3.726 -14.313 1 22.44 255 GLY D C 1
ATOM 15915 O O . GLY D 1 276 ? -24.592 2.723 -14.574 1 22.93 255 GLY D O 1
ATOM 15919 N N . GLY D 1 277 ? -23.188 4.367 -15.217 1 21.16 256 GLY D N 1
ATOM 15920 C CA . GLY D 1 277 ? -23.197 4.02 -16.625 1 20.8 256 GLY D CA 1
ATOM 15921 C C . GLY D 1 277 ? -23.826 5.09 -17.513 1 20.59 256 GLY D C 1
ATOM 15922 O O . GLY D 1 277 ? -23.864 4.912 -18.723 1 20.49 256 GLY D O 1
ATOM 15926 N N . GLU D 1 278 ? -24.261 6.234 -16.958 1 21.17 257 GLU D N 1
ATOM 15927 C CA . GLU D 1 278 ? -24.859 7.31 -17.764 1 22.74 257 GLU D CA 1
ATOM 15928 C C . GLU D 1 278 ? -23.886 7.783 -18.847 1 23.91 257 GLU D C 1
ATOM 15929 O O . GLU D 1 278 ? -24.285 7.96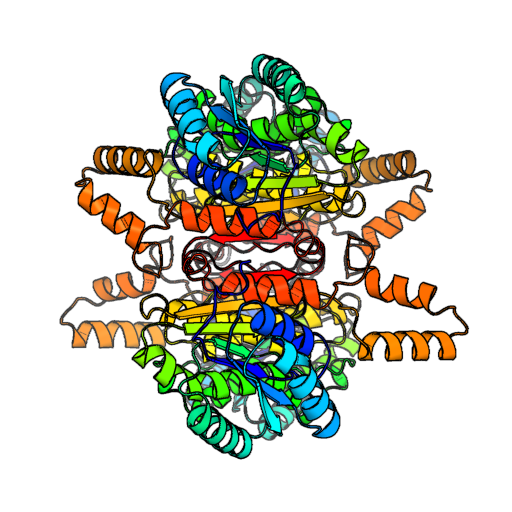7 -19.992 1 25.5 257 GLU D O 1
ATOM 15941 N N . VAL D 1 279 ? -22.618 7.93 -18.489 1 22.9 258 VAL D N 1
ATOM 15942 C CA . VAL D 1 279 ? -21.534 8.232 -19.43 1 21.92 258 VAL D CA 1
ATOM 15943 C C . VAL D 1 279 ? -20.517 7.119 -19.231 1 20.79 258 VAL D C 1
ATOM 15944 O O . VAL D 1 279 ? -20.125 6.858 -18.104 1 21.55 258 VAL D O 1
ATOM 15957 N N . MET D 1 280 ? -20.075 6.485 -20.305 1 19.49 259 MET D N 1
ATOM 15958 C CA . MET D 1 280 ? -19.096 5.413 -20.229 1 18.88 259 MET D CA 1
ATOM 15959 C C . MET D 1 280 ? -17.82 5.891 -20.899 1 18.42 259 MET D C 1
ATOM 15960 O O . MET D 1 280 ? -17.75 5.984 -22.11 1 18.08 259 MET D O 1
ATOM 15974 N N . VAL D 1 281 ? -16.861 6.289 -20.083 1 19.06 260 VAL D N 1
ATOM 15975 C CA . VAL D 1 281 ? -15.627 6.893 -20.564 1 20.12 260 VAL D CA 1
ATOM 15976 C C . VAL D 1 281 ? -14.725 5.902 -21.299 1 21.48 260 VAL D C 1
ATOM 15977 O O . VAL D 1 281 ? -14.738 4.713 -21.002 1 22.1 260 VAL D O 1
ATOM 15990 N N . GLY D 1 282 ? -13.947 6.421 -22.234 1 21.75 261 GLY D N 1
ATOM 15991 C CA . GLY D 1 282 ? -12.949 5.64 -22.958 1 23.26 261 GLY D CA 1
ATOM 15992 C C . GLY D 1 282 ? -12.025 6.572 -23.738 1 24.34 261 GLY D C 1
ATOM 15993 O O . GLY D 1 282 ? -11.166 6.058 -24.478 1 25.76 261 GLY D O 1
ATOM 15998 N N . GLY E 1 13 ? -0.877 8.708 15.226 1 37.85 13 GLY E N 1
ATOM 15999 C CA . GLY E 1 13 ? -0.755 7.355 15.753 1 37.24 13 GLY E CA 1
ATOM 16000 C C . GLY E 1 13 ? -1.901 6.944 16.663 1 36.55 13 GLY E C 1
ATOM 16001 O O . GLY E 1 13 ? -2.262 5.772 16.67 1 37.31 13 GLY E O 1
ATOM 16004 N N . LEU E 1 14 ? -2.518 7.883 17.416 1 35.25 14 LEU E N 1
ATOM 16005 C CA . LEU E 1 14 ? -3.611 7.515 18.333 1 34.38 14 LEU E CA 1
ATOM 16006 C C . LEU E 1 14 ? -4.887 7.045 17.639 1 34.24 14 LEU E C 1
ATOM 16007 O O . LEU E 1 14 ? -5.538 6.125 18.13 1 33.96 14 LEU E O 1
ATOM 16023 N N . VAL E 1 15 ? -5.253 7.664 16.507 1 34.53 15 VAL E N 1
ATOM 16024 C CA . VAL E 1 15 ? -6.478 7.341 15.786 1 35.91 15 VAL E CA 1
ATOM 16025 C C . VAL E 1 15 ? -6.178 6.196 14.805 1 37.29 15 VAL E C 1
ATOM 16026 O O . VAL E 1 15 ? -5.187 6.283 14.082 1 37.57 15 VAL E O 1
ATOM 16039 N N . PRO E 1 16 ? -6.981 5.109 14.758 1 38.07 16 PRO E N 1
ATOM 16040 C CA . PRO E 1 16 ? -6.669 4.018 13.818 1 38.67 16 PRO E CA 1
ATOM 16041 C C . PRO E 1 16 ? -7.008 4.371 12.377 1 39.36 16 PRO E C 1
ATOM 16042 O O . PRO E 1 16 ? -8.008 5.044 12.153 1 39.44 16 PRO E O 1
ATOM 16053 N N . ARG E 1 17 ? -6.187 3.904 11.419 1 39.82 17 ARG E N 1
ATOM 16054 C CA . ARG E 1 17 ? -6.375 4.151 9.982 1 40.5 17 ARG E CA 1
ATOM 16055 C C . ARG E 1 17 ? -6.466 2.825 9.234 1 42.12 17 ARG E C 1
ATOM 16056 O O . ARG E 1 17 ? -7.196 2.741 8.249 1 43.06 17 ARG E O 1
#

B-factor: mean 31.37, std 15.48, range [10.78, 116.27]

Radius of gyration: 28.31 Å; Cα contacts (8 Å, |Δi|>4): 2557; chains: 5; bounding box: 77×76×84 Å

InterPro domains:
  IPR002347 Short-chain dehydrogenase/reductase SDR [PF13561] (15-256)
  IPR002347 Short-chain dehydrogenase/reductase SDR [PR00080] (83-94)
  IPR002347 Short-chain dehydrogenase/reductase SDR [PR00080] (136-144)
  IPR002347 Short-chain dehydrogenase/reductase SDR [PR00080] (156-175)
  IPR002347 Short-chain dehydrogenase/reductase SDR [PR00081] (10-27)
  IPR002347 Short-chain dehydrogenase/reductase SDR [PR00081] (83-94)
  IPR002347 Short-chain dehydrogenase/reductase SDR [PR00081] (130-146)
  IPR002347 Short-chain dehydrogenase/reductase SDR [PR00081] (156-175)
  IPR002347 Short-chain dehydrogenase/reductase SDR [PR00081] (177-194)
  IPR002347 Short-chain dehydrogenase/reductase SDR [PR00081] (221-241)
  IPR020904 Short-chain dehydrogenase/reductase, conserved site [PS00061] (143-171)
  IPR036291 NAD(P)-binding domain superfamily [SSF51735] (8-259)
  IPR050259 Short-chain dehydrogenases/reductases [PTHR42879] (5-258)
  IPR057326 Ketoreductase domain [SM00822] (9-187)

Sequence (1049 aa):
MDPKSLVGKHALVTGASRGIGAAIAEALAQAGARLTLVARKLQDLEERVERLRAWTEVQGEVGDVADPQAMESLVHRAQERFGPVAILVNNAGFVLTAPFLEINEELWQRHIEVNLGAAYRLIRLLLPGMLEMGWGRIINISSTAGLTGYPYAVPYCAAKHGLIGLTRALALELAQRGITVNAICPGFTDTDLLQASVLRVAQRTARAPEAVLELFARRNPQGRLVRPEEVAWAVVWLCSEKAAAINGQAIAVAGGEVMVGMDPKSLVGKHALVTGASRGIGAAIAEALAQAGARLTLVARKLQDLEERVERLRAWTEVQGEVGDVADPQAMESLVHRAQERFGPVAILVNNAGFVLTAPFLEINEELWQRHIEVNLGAAYRLIRLLLPGMLEMGWGRIINISSTAGLTGYPYAVPYCAAKHGLIGLTRALALELAQRGITVNAICPGFTDTDLLQASVLRVAQRTARAPEAVLELFARRNPQGRLVRPEEVAWAVVWLCSEKAAAINGQAIAVAGGEVMVGMDPKSLVGKHALVTGASRGIGAAIAEALAQAGARLTLVARKLQDLEERVERLRAWTEVQGEVGDVADPQAMESLVHRAQERFGPVAILVNNAGFVLTAPFLEINEELWQRHIEVNLGAAYRLIRLLLPGMLEMGWGRIINISSTAGLTGYPYAVPYCAAKHGLIGLTRALALELAQRGITVNAICPGFTDTDLLQASVLRVAQRTARAPEAVLELFARRNPQGRLVRPEEVAWAVVWLCSEKAAAINGQAIAVAGGEVMVGMDPKSLVGKHALVTGASRGIGAAIAEALAQAGARLTLVARKLQDLEERVERLRAWTEVQGEVGDVADPQAMESLVHRAQERFGPVAILVNNAGFVLTAPFLEINEELWQRHIEVNLGAAYRLIRLLLPGMLEMGWGRIINISSTAGLTGYPYAVPYCAAKHGLIGLTRALALELAQRGITVNAICPGFTDTDLLQASVLRVAQRTARAPEAVLELFARRNPQGRLVRPEEVAWAVVWLCSSEKAAAINGQAIAVAGGEVMVGGLVPR